Protein AF-0000000087774504 (afdb_homodimer)

pLDDT: mean 84.65, std 9.03, range [37.53, 96.38]

InterPro domains:
  IPR003439 ABC transporter-like, ATP-binding domain [PF00005] (317-450)
  IPR003439 ABC transporter-like, ATP-binding domain [PS50893] (299-510)
  IPR003593 AAA+ ATPase domain [SM00382] (325-502)
  IPR011527 ABC transporter type 1, transmembrane domain [PF06472] (2-225)
  IPR011527 ABC transporter type 1, transmembrane domain [PS50929] (20-263)
  IPR017871 ABC transporter-like, conserved site [PS00211] (422-436)
  IPR027417 P-loop containing nucleoside triphosphate hydrolase [G3DSA:3.40.50.300] (287-505)
  IPR027417 P-loop containing nucleoside triphosphate hydrolase [SSF52540] (294-488)
  IPR036640 ABC transporter type 1, transmembrane domain superfamily [G3DSA:1.20.1560.10] (3-277)
  IPR036640 ABC transporter type 1, transmembrane domain superfamily [SSF90123] (20-275)
  IPR050835 ATP-binding cassette sub-family D [PTHR11384] (3-498)

Secondary structure (DSSP, 8-state):
-HHHHHTT-HHHHHHHHHHHHHHHHHHHHHHHHHHHHHHHHHHHHHHHHHHHHHHHHHGGGHHHHHHH-TT--S-HHHIIIIIHHHHHHHHHHHHHHHHHHHHHHHHHHHHHHHH-HHHHHHHHHHHHHHHHHHIIIIIHHHHHHHHHHHHHHHHHHHHHHHHHHTHHHHHHHT-HHHHHHHHHHHHHHHHHHHHHHHHHHHHHHHHHHHHHHHTSSHHHHHHHHHHHTTSS-HHHHHHHHHHHHHHHHHHTHHHHTHHHHHHHHHHHHHHHHHHHHHHHHHT--SSS-EEEE-SSSSEEEEEEEEE-TTS--EEEEEEEEEE-TT-EEEEE--TTSSHHHHHHHHHTS---EEEEEEE-S-EEEE-SS----SSBHHHHHHTTSPP--HHHHHHHHHHTT-TTHHHHHTSTT-B--HHHHS-HHHHHHHHHHHHHHH--SEEEEESTTTTS-HHHHHHHHHHHHHH-SEEEEE-S-GGGGGG-SEEEEEEETTEEEEEEHHHHHHHHHHH-/-HHHHHTT-HHHHHHHHHHHHHHHHHHHHHHHHHHHHHHHHHHHHHHHHHHHHHHHHHGGGHHHHHHH-TT--S-HHHIIIIIHHHHHHHHHHHHHHHHHHHHHHHHHHHHHHHH-HHHHHHHHHHHHHHHHHHIIIIIHHHHHHHHHHHHHHHHHHHHHHHHHHTHHHHHHTT-HHHHHHHHHHHHHHHHHHHHHHHHHHHHHHHHHHHHHHHTSSHHHHHHHHHHHTTSS-HHHHHHHHHHHHHHHHHHTHHHHTHHHHHHHHHHHHHHHHHHHHHHHHHT--SSS-EEEE-SSSSEEEEEEEEE-TTS--EEEEEEEEEE-TT-EEEEE--TTSSHHHHHHHHHTS---EEEEEEE-S-EEEE-SS----SSBHHHHHHTTSPP--HHHHHHHHHHTT-TTHHHHHTSTT-B--HHHHS-HHHHHHHHHHHHHHH--SEEEEESTTTTS-HHHHHHHHHHHHHH-SEEEEE-S-GGGGGG-SEEEEEEETTEEEEEEHHHHHHHHHHH-

Foldseek 3Di:
DVVCVVVVPPVVVVVVVVVVVVVCVVVVVVVVVVVVVLVVQLVVQLVVQLVVLVCLCPPPVLVVVLVQDPVRQADVVCLSPPLSSLLSNLVSCVVVLLVVLVVLLVVLLVVLCVLPVPLSVVLVVLLVVLLVCLCVPQQVVLLVLLLVLVVLVSVLVVLVVVCVVCVVVCVVVVVVVVSVVVSVVSVVVSVVSVVVSVVSVVVLVVSLVCSLVVCLCVLVVVCVVVVVVPNDDPVSSVSSSVSSNSNNCSSCVCSVCSNSVSNSVSSVVSSVVSSCSSVVVSVPDPAWAAEDAAPQLWKWWAQWWDARPVNPATLAGGDTDIDGQLAEEEEEEDPPSCPVVVLCVQVPNGIHTYTYMYHHPFEAEAALFDDQDFFFQQCLLAPPDDGDDQVLLCVLCVLLPNNCPQVVQVHRRGTDPCSPVDDRQRSLSSSLSNCLVSLTSEYEAECSRVVPDPVSVVSSLVSCVVRHRYYYYYDHDLVCLVSGQKYWYDPHPNDIDIDGSVVVVVVVVVVD/DVVCVVVVPPVVVVVVVVVVVVVCVVVVVVVVVVVVVLVVQLVVQLVVQLVVLVCLCPPPVLVVVLVQDPVRQADSVCLSPPLSSLLSNLVSCVVVLLVVLVVLLVVLLVLLCVLPVPLSVVLVVLLVVLLVCLCVPQQVVLLVLLLVLVVLVSVLVVLVVVCVVCVVVCVVVVVVVVSVVVSVVSVVVSVVSVVVSVVSVVVLVVSLVCSLVVCLCVLVVVCVVVVVVPNDDPVSSVSNSVSSNSNNCSSCVCSVCSNSVSNSVSSVVSSVVSSCSSVVVSVPDPAWAAEDAAPQLWKWWAQWWDARPVNPATLAGGDTDIDGQLAEEEEEEDPPSCPVVVLCVQVPNGIHTYTYMYHHPFEAEAALFDDQDFFFQQCLLAPPDDGDDQVLSCVLCVLLPNNCPQVVQVHRRGTDPCSPVDDRQRSLSSSLSNCLVSLTSEYEAENSRVVPDPVSVVSSLVSCVVRHRYYYYYDHDLVCLVSGQKYWYDPHPNDIDIDGSVVVVVVVVVVD

Sequence (1024 aa):
MHSSLSEKQQAGFFAAVRDFVVIIIVAAPLFAVTDYVDSCLAVAWRRWLTQHMIRCYFAHHSYYALKLDPQALDNPDQRICEDVRNYVNASVMLTVSVMRKLLNCLAFTGVLWSLAPGLAVFLVFYAVGGTWITAAGFGRRLMRLTYSVLQREADLRFALVRVRENAESIAFFSGDLRESQMAGARLARTIATIFGKVRWEAYLSLWQNTYAYATILLPSLLLCRRYFAGEIRYGDISQAAFAFHTIEGALSYIVTHLSDISQLAAQTDRLEALLAALVHHAEGLPGGVHRKPSTDGGIALQDLTLTTPRGEQTVCRGLTLALAPGQSLLIVGPSGVGKTSLMRAMAGLWSSGSGTIAAPADMFFLPQRPYMPLGSLREQLTFPDSPPLDAELRDLLTTVCLPNLLSRVGGLDAEADWAHMLSLGEQQRVSFARLLHHKPEVAFLDEATSALDTTTERALYKHLQRHCRCYISIAHRKQLATFHTHVLEAAGDGTWVVHEAAAYLRGLGSGEMHSSLSEKQQAGFFAAVRDFVVIIIVAAPLFAVTDYVDSCLAVAWRRWLTQHMIRCYFAHHSYYALKLDPQALDNPDQRICEDVRNYVNASVMLTVSVMRKLLNCLAFTGVLWSLAPGLAVFLVFYAVGGTWITAAGFGRRLMRLTYSVLQREADLRFALVRVRENAESIAFFSGDLRESQMAGARLARTIATIFGKVRWEAYLSLWQNTYAYATILLPSLLLCRRYFAGEIRYGDISQAAFAFHTIEGALSYIVTHLSDISQLAAQTDRLEALLAALVHHAEGLPGGVHRKPSTDGGIALQDLTLTTPRGEQTVCRGLTLALAPGQSLLIVGPSGVGKTSLMRAMAGLWSSGSGTIAAPADMFFLPQRPYMPLGSLREQLTFPDSPPLDAELRDLLTTVCLPNLLSRVGGLDAEADWAHMLSLGEQQRVSFARLLHHKPEVAFLDEATSALDTTTERALYKHLQRHCRCYISIAHRKQLATFHTHVLEAAGDGTWVVHEAAAYLRGLGSGE

Structure (mmCIF, N/CA/C/O backbone):
data_AF-0000000087774504-model_v1
#
loop_
_entity.id
_entity.type
_entity.pdbx_description
1 polymer 'ABC transporter ATP-binding'
#
loop_
_atom_site.group_PDB
_atom_site.id
_atom_site.type_symbol
_atom_site.label_atom_id
_atom_site.label_alt_id
_atom_site.label_comp_id
_atom_site.label_asym_id
_atom_site.label_entity_id
_atom_site.label_seq_id
_atom_site.pdbx_PDB_ins_code
_atom_site.Cartn_x
_atom_site.Cartn_y
_atom_site.Cartn_z
_atom_site.occupancy
_atom_site.B_iso_or_equiv
_atom_site.auth_seq_id
_atom_site.auth_comp_id
_atom_site.auth_asym_id
_atom_site.auth_atom_id
_atom_site.pdbx_PDB_model_num
ATOM 1 N N . MET A 1 1 ? -9.5 46.719 30.094 1 60.5 1 MET A N 1
ATOM 2 C CA . MET A 1 1 ? -8.172 46.688 30.719 1 60.5 1 MET A CA 1
ATOM 3 C C . MET A 1 1 ? -7.27 47.781 30.109 1 60.5 1 MET A C 1
ATOM 5 O O . MET A 1 1 ? -6.699 48.594 30.844 1 60.5 1 MET A O 1
ATOM 9 N N . HIS A 1 2 ? -7.262 47.875 28.812 1 61.31 2 HIS A N 1
ATOM 10 C CA . HIS A 1 2 ? -6.363 48.844 28.188 1 61.31 2 HIS A CA 1
ATOM 11 C C . HIS A 1 2 ? -6.801 50.281 28.469 1 61.31 2 HIS A C 1
ATOM 13 O O . HIS A 1 2 ? -5.965 51.156 28.719 1 61.31 2 HIS A O 1
ATOM 19 N N . SER A 1 3 ? -8.141 50.5 28.484 1 57.94 3 SER A N 1
ATOM 20 C CA . SER A 1 3 ? -8.633 51.844 28.797 1 57.94 3 SER A CA 1
ATOM 21 C C . SER A 1 3 ? -8.273 52.219 30.234 1 57.94 3 SER A C 1
ATOM 23 O O . SER A 1 3 ? -7.84 53.344 30.484 1 57.94 3 SER A O 1
ATOM 25 N N . SER A 1 4 ? -8.461 51.25 31.109 1 59.53 4 SER A N 1
ATOM 26 C CA . SER A 1 4 ? -8.188 51.562 32.5 1 59.53 4 SER A CA 1
ATOM 27 C C . SER A 1 4 ? -6.699 51.812 32.719 1 59.53 4 SER A C 1
ATOM 29 O O . SER A 1 4 ? -6.328 52.656 33.562 1 59.53 4 SER A O 1
ATOM 31 N N . LEU A 1 5 ? -5.961 51.125 31.984 1 60.81 5 LEU A N 1
ATOM 32 C CA . LEU A 1 5 ? -4.52 51.312 32.094 1 60.81 5 LEU A CA 1
ATOM 33 C C . LEU A 1 5 ? -4.105 52.656 31.531 1 60.81 5 LEU A C 1
ATOM 35 O O . LEU A 1 5 ? -3.301 53.375 32.125 1 60.81 5 LEU A O 1
ATOM 39 N N . SER A 1 6 ? -4.754 53 30.453 1 60.84 6 SER A N 1
ATOM 40 C CA . SER A 1 6 ? -4.398 54.281 29.828 1 60.84 6 SER A CA 1
ATOM 41 C C . SER A 1 6 ? -4.852 55.469 30.672 1 60.84 6 SER A C 1
ATOM 43 O O . SER A 1 6 ? -4.18 56.5 30.703 1 60.84 6 SER A O 1
ATOM 45 N N . GLU A 1 7 ? -5.953 55.219 31.438 1 63.78 7 GLU A N 1
ATOM 46 C CA . GLU A 1 7 ? -6.504 56.312 32.219 1 63.78 7 GLU A CA 1
ATOM 47 C C . GLU A 1 7 ? -5.973 56.281 33.656 1 63.78 7 GLU A C 1
ATOM 49 O O . GLU A 1 7 ? -6.367 57.094 34.5 1 63.78 7 GLU A O 1
ATOM 54 N N . LYS A 1 8 ? -5.039 55.406 34.094 1 65.62 8 LYS A N 1
ATOM 55 C CA . LYS A 1 8 ? -4.355 55.312 35.375 1 65.62 8 LYS A CA 1
ATOM 56 C C . LYS A 1 8 ? -5.348 55.031 36.5 1 65.62 8 LYS A C 1
ATOM 58 O O . LYS A 1 8 ? -5.277 55.656 37.562 1 65.62 8 LYS A O 1
ATOM 63 N N . GLN A 1 9 ? -6.344 54.25 36.188 1 71.94 9 GLN A N 1
ATOM 64 C CA . GLN A 1 9 ? -7.266 53.844 37.219 1 71.94 9 GLN A CA 1
ATOM 65 C C . GLN A 1 9 ? -6.895 52.469 37.781 1 71.94 9 GLN A C 1
ATOM 67 O O . GLN A 1 9 ? -7.18 51.469 37.156 1 71.94 9 GLN A O 1
ATOM 72 N N . GLN A 1 10 ? -6.32 52.438 38.969 1 77 10 GLN A N 1
ATOM 73 C CA . GLN A 1 10 ? -5.758 51.219 39.562 1 77 10 GLN A CA 1
ATOM 74 C C . GLN A 1 10 ? -6.855 50.219 39.906 1 77 10 GLN A C 1
ATOM 76 O O . GLN A 1 10 ? -6.711 49.031 39.656 1 77 10 GLN A O 1
ATOM 81 N N . ALA A 1 11 ? -7.922 50.688 40.562 1 75.69 11 ALA A N 1
ATOM 82 C CA . ALA A 1 11 ? -9 49.781 40.969 1 75.69 11 ALA A CA 1
ATOM 83 C C . ALA A 1 11 ? -9.664 49.125 39.75 1 75.69 11 ALA A C 1
ATOM 85 O O . ALA A 1 11 ? -9.984 47.938 39.812 1 75.69 11 ALA A O 1
ATOM 86 N N . GLY A 1 12 ? -9.766 49.844 38.75 1 76.25 12 GLY A N 1
ATOM 87 C CA . GLY A 1 12 ? -10.344 49.281 37.562 1 76.25 12 GLY A CA 1
ATOM 88 C C . GLY A 1 12 ? -9.469 48.25 36.875 1 76.25 12 GLY A C 1
ATOM 89 O O . GLY A 1 12 ? -9.969 47.25 36.344 1 76.25 12 GLY A O 1
ATOM 90 N N . PHE A 1 13 ? -8.227 48.375 37.156 1 80.62 13 PHE A N 1
ATOM 91 C CA . PHE A 1 13 ? -7.273 47.438 36.562 1 80.62 13 PHE A CA 1
ATOM 92 C C . PHE A 1 13 ? -7.352 46.094 37.25 1 80.62 13 PHE A C 1
ATOM 94 O O . PHE A 1 13 ? -7.438 45.062 36.594 1 80.62 13 PHE A O 1
ATOM 101 N N . PHE A 1 14 ? -7.363 46 38.531 1 81.38 14 PHE A N 1
ATOM 102 C CA . PHE A 1 14 ? -7.363 44.719 39.281 1 81.38 14 PHE A CA 1
ATOM 103 C C . PHE A 1 14 ? -8.703 44.031 39.125 1 81.38 14 PHE A C 1
ATOM 105 O O . PHE A 1 14 ? -8.766 42.781 39.094 1 81.38 14 PHE A O 1
ATOM 112 N N . ALA A 1 15 ? -9.758 44.781 38.938 1 81.44 15 ALA A N 1
ATOM 113 C CA . ALA A 1 15 ? -11.055 44.188 38.656 1 81.44 15 ALA A CA 1
ATOM 114 C C . ALA A 1 15 ? -11.07 43.531 37.281 1 81.44 15 ALA A C 1
ATOM 116 O O . ALA A 1 15 ? -11.641 42.438 37.125 1 81.44 15 ALA A O 1
ATOM 117 N N . ALA A 1 16 ? -10.398 44.156 36.375 1 81.19 16 ALA A N 1
ATOM 118 C CA . ALA A 1 16 ? -10.305 43.594 35.031 1 81.19 16 ALA A CA 1
ATOM 119 C C . ALA A 1 16 ? -9.453 42.344 35.031 1 81.19 16 ALA A C 1
ATOM 121 O O . ALA A 1 16 ? -9.75 41.375 34.281 1 81.19 16 ALA A O 1
ATOM 122 N N . VAL A 1 17 ? -8.477 42.312 35.812 1 83.25 17 VAL A N 1
ATOM 123 C CA . VAL A 1 17 ? -7.594 41.156 35.875 1 83.25 17 VAL A CA 1
ATOM 124 C C . VAL A 1 17 ? -8.352 39.969 36.469 1 83.25 17 VAL A C 1
ATOM 126 O O . VAL A 1 17 ? -8.219 38.844 35.969 1 83.25 17 VAL A O 1
ATOM 129 N N . ARG A 1 18 ? -9.109 40.25 37.5 1 84 18 ARG A N 1
ATOM 130 C CA . ARG A 1 18 ? -9.898 39.188 38.094 1 84 18 ARG A CA 1
ATOM 131 C C . ARG A 1 18 ? -10.906 38.625 37.125 1 84 18 ARG A C 1
ATOM 133 O O . ARG A 1 18 ? -11.062 37.406 37.031 1 84 18 ARG A O 1
ATOM 140 N N . ASP A 1 19 ? -11.523 39.438 36.344 1 86.25 19 ASP A N 1
ATOM 141 C CA . ASP A 1 19 ? -12.477 39 35.344 1 86.25 19 ASP A CA 1
ATOM 142 C C . ASP A 1 19 ? -11.789 38.156 34.281 1 86.25 19 ASP A C 1
ATOM 144 O O . ASP A 1 19 ? -12.336 37.156 33.812 1 86.25 19 ASP A O 1
ATOM 148 N N . PHE A 1 20 ? -10.648 38.531 33.969 1 84.94 20 PHE A N 1
ATOM 149 C CA . PHE A 1 20 ? -9.914 37.812 32.938 1 84.94 20 PHE A CA 1
ATOM 150 C C . PHE A 1 20 ? -9.469 36.438 33.406 1 84.94 20 PHE A C 1
ATOM 152 O O . PHE A 1 20 ? -9.469 35.5 32.625 1 84.94 20 PHE A O 1
ATOM 159 N N . VAL A 1 21 ? -9.094 36.344 34.625 1 85.31 21 VAL A N 1
ATOM 160 C CA . VAL A 1 21 ? -8.672 35.062 35.188 1 85.31 21 VAL A CA 1
ATOM 161 C C . VAL A 1 21 ? -9.844 34.094 35.188 1 85.31 21 VAL A C 1
ATOM 163 O O . VAL A 1 21 ? -9.68 32.938 34.844 1 85.31 21 VAL A O 1
ATOM 166 N N . VAL A 1 22 ? -10.992 34.594 35.531 1 88.06 22 VAL A N 1
ATOM 167 C CA . VAL A 1 22 ? -12.188 33.75 35.531 1 88.06 22 VAL A CA 1
ATOM 168 C C . VAL A 1 22 ? -12.508 33.312 34.094 1 88.06 22 VAL A C 1
ATOM 170 O O . VAL A 1 22 ? -12.859 32.125 33.875 1 88.06 22 VAL A O 1
ATOM 173 N N . ILE A 1 23 ? -12.328 34.125 33.125 1 86.56 23 ILE A N 1
ATOM 174 C CA . ILE A 1 23 ? -12.594 33.781 31.734 1 86.56 23 ILE A CA 1
ATOM 175 C C . ILE A 1 23 ? -11.625 32.688 31.266 1 86.56 23 ILE A C 1
ATOM 177 O O . ILE A 1 23 ? -12.023 31.75 30.578 1 86.56 23 ILE A O 1
ATOM 181 N N . ILE A 1 24 ? -10.453 32.781 31.672 1 85.5 24 ILE A N 1
ATOM 182 C CA . ILE A 1 24 ? -9.43 31.828 31.234 1 85.5 24 ILE A CA 1
ATOM 183 C C . ILE A 1 24 ? -9.695 30.453 31.859 1 85.5 24 ILE A C 1
ATOM 185 O O . ILE A 1 24 ? -9.531 29.422 31.203 1 85.5 24 ILE A O 1
ATOM 189 N N . ILE A 1 25 ? -10.094 30.422 33.125 1 88.06 25 ILE A N 1
ATOM 190 C CA . ILE A 1 25 ? -10.359 29.172 33.844 1 88.06 25 ILE A CA 1
ATOM 191 C C . ILE A 1 25 ? -11.5 28.438 33.156 1 88.06 25 ILE A C 1
ATOM 193 O O . ILE A 1 25 ? -11.484 27.203 33.094 1 88.06 25 ILE A O 1
ATOM 197 N N . VAL A 1 26 ? -12.391 29.172 32.562 1 89.25 26 VAL A N 1
ATOM 198 C CA . VAL A 1 26 ? -13.539 28.547 31.906 1 89.25 26 VAL A CA 1
ATOM 199 C C . VAL A 1 26 ? -13.203 28.25 30.453 1 89.25 26 VAL A C 1
ATOM 201 O O . VAL A 1 26 ? -13.578 27.203 29.922 1 89.25 26 VAL A O 1
ATOM 204 N N . ALA A 1 27 ? -12.477 29.094 29.812 1 86.62 27 ALA A N 1
ATOM 205 C CA . ALA A 1 27 ? -12.211 29 28.375 1 86.62 27 ALA A CA 1
ATOM 206 C C . ALA A 1 27 ? -11.234 27.875 28.078 1 86.62 27 ALA A C 1
ATOM 208 O O . ALA A 1 27 ? -11.383 27.172 27.062 1 86.62 27 ALA A O 1
ATOM 209 N N . ALA A 1 28 ? -10.227 27.688 28.938 1 86.31 28 ALA A N 1
ATOM 210 C CA . ALA A 1 28 ? -9.188 26.703 28.672 1 86.31 28 ALA A CA 1
ATOM 211 C C . ALA A 1 28 ? -9.766 25.297 28.562 1 86.31 28 ALA A C 1
ATOM 213 O O . ALA A 1 28 ? -9.555 24.594 27.578 1 86.31 28 ALA A O 1
ATOM 214 N N . PRO A 1 29 ? -10.602 24.859 29.531 1 89 29 PRO A N 1
ATOM 215 C CA . PRO A 1 29 ? -11.211 23.547 29.406 1 89 29 PRO A CA 1
ATOM 216 C C . PRO A 1 29 ? -12.219 23.469 28.266 1 89 29 PRO A C 1
ATOM 218 O O . PRO A 1 29 ? -12.367 22.422 27.625 1 89 29 PRO A O 1
ATOM 221 N N . LEU A 1 30 ? -12.875 24.562 27.984 1 89.44 30 LEU A N 1
ATOM 222 C CA . LEU A 1 30 ? -13.859 24.578 26.906 1 89.44 30 LEU A CA 1
ATOM 223 C C . LEU A 1 30 ? -13.188 24.359 25.547 1 89.44 30 LEU A C 1
ATOM 225 O O . LEU A 1 30 ? -13.719 23.641 24.688 1 89.44 30 LEU A O 1
ATOM 229 N N . PHE A 1 31 ? -12.031 24.969 25.375 1 87.31 31 PHE A N 1
ATOM 230 C CA . PHE A 1 31 ? -11.297 24.797 24.125 1 87.31 31 PHE A CA 1
ATOM 231 C C . PHE A 1 31 ? -10.789 23.359 23.984 1 87.31 31 PHE A C 1
ATOM 233 O O . PHE A 1 31 ? -10.797 22.797 22.891 1 87.31 31 PHE A O 1
ATOM 240 N N . ALA A 1 32 ? -10.406 22.812 25.078 1 89.19 32 ALA A N 1
ATOM 241 C CA . ALA A 1 32 ? -9.938 21.438 25.062 1 89.19 32 ALA A CA 1
ATOM 242 C C . ALA A 1 32 ? -11.078 20.484 24.734 1 89.19 32 ALA A C 1
ATOM 244 O O . ALA A 1 32 ? -10.883 19.5 24 1 89.19 32 ALA A O 1
ATOM 245 N N . VAL A 1 33 ? -12.234 20.797 25.281 1 91.88 33 VAL A N 1
ATOM 246 C CA . VAL A 1 33 ? -13.391 19.953 25.016 1 91.88 33 VAL A CA 1
ATOM 247 C C . VAL A 1 33 ? -13.797 20.078 23.547 1 91.88 33 VAL A C 1
ATOM 249 O O . VAL A 1 33 ? -14.156 19.078 22.922 1 91.88 33 VAL A O 1
ATOM 252 N N . THR A 1 34 ? -13.727 21.25 23 1 89.44 34 THR A N 1
ATOM 253 C CA . THR A 1 34 ? -14.07 21.422 21.594 1 89.44 34 THR A CA 1
ATOM 254 C C . THR A 1 34 ? -13.117 20.656 20.688 1 89.44 34 THR A C 1
ATOM 256 O O . THR A 1 34 ? -13.531 20.047 19.703 1 89.44 34 THR A O 1
ATOM 259 N N . ASP A 1 35 ? -11.867 20.672 21 1 89.06 35 ASP A N 1
ATOM 260 C CA . ASP A 1 35 ? -10.875 19.922 20.234 1 89.06 35 ASP A CA 1
ATOM 261 C C . ASP A 1 35 ? -11.148 18.422 20.312 1 89.06 35 ASP A C 1
ATOM 263 O O . ASP A 1 35 ? -11 17.719 19.312 1 89.06 35 ASP A O 1
ATOM 267 N N . TYR A 1 36 ? -11.484 18.031 21.516 1 91.69 36 TYR A N 1
ATOM 268 C CA . TYR A 1 36 ? -11.805 16.625 21.719 1 91.69 36 TYR A CA 1
ATOM 269 C C . TYR A 1 36 ? -13.023 16.219 20.906 1 91.69 36 TYR A C 1
ATOM 271 O O . TYR A 1 36 ? -13.008 15.164 20.25 1 91.69 36 TYR A O 1
ATOM 279 N N . VAL A 1 37 ? -14.047 17.062 20.922 1 92.81 37 VAL A N 1
ATOM 280 C CA . VAL A 1 37 ? -15.273 16.75 20.203 1 92.81 37 VAL A CA 1
ATOM 281 C C . VAL A 1 37 ? -14.992 16.734 18.703 1 92.81 37 VAL A C 1
ATOM 283 O O . VAL A 1 37 ? -15.5 15.875 17.969 1 92.81 37 VAL A O 1
ATOM 286 N N . ASP A 1 38 ? -14.172 17.656 18.234 1 93.19 38 ASP A N 1
ATOM 287 C CA . ASP A 1 38 ? -13.812 17.688 16.812 1 93.19 38 ASP A CA 1
ATOM 288 C C . ASP A 1 38 ? -13.102 16.406 16.391 1 93.19 38 ASP A C 1
ATOM 290 O O . ASP A 1 38 ? -13.406 15.844 15.344 1 93.19 38 ASP A O 1
ATOM 294 N N . SER A 1 39 ? -12.172 16.016 17.266 1 92.94 39 SER A N 1
ATOM 295 C CA . SER A 1 39 ? -11.406 14.805 16.953 1 92.94 39 SER A CA 1
ATOM 296 C C . SER A 1 39 ? -12.289 13.562 17 1 92.94 39 SER A C 1
ATOM 298 O O . SER A 1 39 ? -12.141 12.664 16.172 1 92.94 39 SER A O 1
ATOM 300 N N . CYS A 1 40 ? -13.227 13.578 17.969 1 94 40 CYS A N 1
ATOM 301 C CA . CYS A 1 40 ? -14.141 12.445 18.062 1 94 40 CYS A CA 1
ATOM 302 C C . CYS A 1 40 ? -15.055 12.375 16.844 1 94 40 CYS A C 1
ATOM 304 O O . CYS A 1 40 ? -15.383 11.289 16.375 1 94 40 CYS A O 1
ATOM 306 N N . LEU A 1 41 ? -15.461 13.547 16.406 1 93.75 41 LEU A N 1
ATOM 307 C CA . LEU A 1 41 ? -16.297 13.602 15.211 1 93.75 41 LEU A CA 1
ATOM 308 C C . LEU A 1 41 ? -15.562 13.039 14 1 93.75 41 LEU A C 1
ATOM 310 O O . LEU A 1 41 ? -16.141 12.297 13.203 1 93.75 41 LEU A O 1
ATOM 314 N N . ALA A 1 42 ? -14.336 13.383 13.867 1 94.69 42 ALA A N 1
ATOM 315 C CA . ALA A 1 42 ? -13.531 12.906 12.75 1 94.69 42 ALA A CA 1
ATOM 316 C C . ALA A 1 42 ? -13.359 11.391 12.805 1 94.69 42 ALA A C 1
ATOM 318 O O . ALA A 1 42 ? -13.469 10.703 11.789 1 94.69 42 ALA A O 1
ATOM 319 N N . VAL A 1 43 ? -13.133 10.891 14.023 1 94.94 43 VAL A N 1
ATOM 320 C CA . VAL A 1 43 ? -12.898 9.461 14.188 1 94.94 43 VAL A CA 1
ATOM 321 C C . VAL A 1 43 ? -14.195 8.695 13.938 1 94.94 43 VAL A C 1
ATOM 323 O O . VAL A 1 43 ? -14.188 7.637 13.297 1 94.94 43 VAL A O 1
ATOM 326 N N . ALA A 1 44 ? -15.289 9.234 14.461 1 94.62 44 ALA A N 1
ATOM 327 C CA . ALA A 1 44 ? -16.578 8.578 14.273 1 94.62 44 ALA A CA 1
ATOM 328 C C . ALA A 1 44 ? -16.969 8.547 12.797 1 94.62 44 ALA A C 1
ATOM 330 O O . ALA A 1 44 ? -17.5 7.543 12.305 1 94.62 44 ALA A O 1
ATOM 331 N N . TRP A 1 45 ? -16.719 9.617 12.133 1 95.12 45 TRP A N 1
ATOM 332 C CA . TRP A 1 45 ? -17.016 9.672 10.703 1 95.12 45 TRP A CA 1
ATOM 333 C C . TRP A 1 45 ? -16.109 8.727 9.922 1 95.12 45 TRP A C 1
ATOM 335 O O . TRP A 1 45 ? -16.547 8.07 8.984 1 95.12 45 TRP A O 1
ATOM 345 N N . ARG A 1 46 ? -14.883 8.711 10.273 1 95.06 46 ARG A N 1
ATOM 346 C CA . ARG A 1 46 ? -13.953 7.793 9.633 1 95.06 46 ARG A CA 1
ATOM 347 C C . ARG A 1 46 ? -14.406 6.344 9.812 1 95.06 46 ARG A C 1
ATOM 349 O O . ARG A 1 46 ? -14.344 5.551 8.867 1 95.06 46 ARG A O 1
ATOM 356 N N . ARG A 1 47 ? -14.797 6.031 11.023 1 94.94 47 ARG A N 1
ATOM 357 C CA . ARG A 1 47 ? -15.289 4.688 11.305 1 94.94 47 ARG A CA 1
ATOM 358 C C . ARG A 1 47 ? -16.484 4.344 10.414 1 94.94 47 ARG A C 1
ATOM 360 O O . ARG A 1 47 ? -16.516 3.277 9.797 1 94.94 47 ARG A O 1
ATOM 367 N N . TRP A 1 48 ? -17.375 5.23 10.336 1 95.12 48 TRP A N 1
ATOM 368 C CA . TRP A 1 48 ? -18.594 5.004 9.555 1 95.12 48 TRP A CA 1
ATOM 369 C C . TRP A 1 48 ? -18.266 4.863 8.078 1 95.12 48 TRP A C 1
ATOM 371 O O . TRP A 1 48 ? -18.734 3.928 7.418 1 95.12 48 TRP A O 1
ATOM 381 N N . LEU A 1 49 ? -17.5 5.773 7.539 1 94.38 49 LEU A N 1
ATOM 382 C CA . LEU A 1 49 ? -17.234 5.789 6.105 1 94.38 49 LEU A CA 1
ATOM 383 C C . LEU A 1 49 ? -16.375 4.59 5.707 1 94.38 49 LEU A C 1
ATOM 385 O O . LEU A 1 49 ? -16.594 3.984 4.656 1 94.38 49 LEU A O 1
ATOM 389 N N . THR A 1 50 ? -15.367 4.277 6.504 1 95.06 50 THR A N 1
ATOM 390 C CA . THR A 1 50 ? -14.523 3.125 6.211 1 95.06 50 THR A CA 1
ATOM 391 C C . THR A 1 50 ? -15.336 1.832 6.266 1 95.06 50 THR A C 1
ATOM 393 O O . THR A 1 50 ? -15.164 0.953 5.418 1 95.06 50 THR A O 1
ATOM 396 N N . GLN A 1 51 ? -16.172 1.729 7.273 1 94.31 51 GLN A N 1
ATOM 397 C CA . GLN A 1 51 ? -17.031 0.553 7.383 1 94.31 51 GLN A CA 1
ATOM 398 C C . GLN A 1 51 ? -17.969 0.443 6.188 1 94.31 51 GLN A C 1
ATOM 400 O O . GLN A 1 51 ? -18.203 -0.653 5.672 1 94.31 51 GLN A O 1
ATOM 405 N N . HIS A 1 52 ? -18.469 1.566 5.844 1 92.62 52 HIS A N 1
ATOM 406 C CA . HIS A 1 52 ? -19.359 1.595 4.68 1 92.62 52 HIS A CA 1
ATOM 407 C C . HIS A 1 52 ? -18.609 1.166 3.418 1 92.62 52 HIS A C 1
ATOM 409 O O . HIS A 1 52 ? -19.141 0.391 2.615 1 92.62 52 HIS A O 1
ATOM 415 N N . MET A 1 53 ? -17.453 1.614 3.242 1 92.56 53 MET A N 1
ATOM 416 C CA . MET A 1 53 ? -16.656 1.272 2.07 1 92.56 53 MET A CA 1
ATOM 417 C C . MET A 1 53 ? -16.281 -0.206 2.08 1 92.56 53 MET A C 1
ATOM 419 O O . MET A 1 53 ? -16.281 -0.856 1.033 1 92.56 53 MET A O 1
ATOM 423 N N . ILE A 1 54 ? -15.938 -0.703 3.234 1 92.69 54 ILE A N 1
ATOM 424 C CA . ILE A 1 54 ? -15.609 -2.117 3.365 1 92.69 54 ILE A CA 1
ATOM 425 C C . ILE A 1 54 ? -16.828 -2.969 3 1 92.69 54 ILE A C 1
ATOM 427 O O . ILE A 1 54 ? -16.703 -3.961 2.277 1 92.69 54 ILE A O 1
ATOM 431 N N . ARG A 1 55 ? -17.953 -2.586 3.459 1 90.12 55 ARG A N 1
ATOM 432 C CA . ARG A 1 55 ? -19.188 -3.314 3.15 1 90.12 55 ARG A CA 1
ATOM 433 C C . ARG A 1 55 ? -19.453 -3.32 1.648 1 90.12 55 ARG A C 1
ATOM 435 O O . ARG A 1 55 ? -19.797 -4.359 1.077 1 90.12 55 ARG A O 1
ATOM 442 N N . CYS A 1 56 ? -19.281 -2.17 1.054 1 89.12 56 CYS A N 1
ATOM 443 C CA . CYS A 1 56 ? -19.484 -2.07 -0.386 1 89.12 56 CYS A CA 1
ATOM 444 C C . CYS A 1 56 ? -18.438 -2.863 -1.148 1 89.12 56 CYS A C 1
ATOM 446 O O . CYS A 1 56 ? -18.719 -3.447 -2.193 1 89.12 56 CYS A O 1
ATOM 448 N N . TYR A 1 57 ? -17.25 -2.871 -0.61 1 90.38 57 TYR A N 1
ATOM 449 C CA . TYR A 1 57 ? -16.125 -3.549 -1.234 1 90.38 57 TYR A CA 1
ATOM 450 C C . TYR A 1 57 ? -16.344 -5.055 -1.29 1 90.38 57 TYR A C 1
ATOM 452 O O . TYR A 1 57 ? -15.977 -5.707 -2.268 1 90.38 57 TYR A O 1
ATOM 460 N N . PHE A 1 58 ? -17.031 -5.574 -0.241 1 88.81 58 PHE A N 1
ATOM 461 C CA . PHE A 1 58 ? -17.203 -7.02 -0.153 1 88.81 58 PHE A CA 1
ATOM 462 C C . PHE A 1 58 ? -18.594 -7.43 -0.645 1 88.81 58 PHE A C 1
ATOM 464 O O . PHE A 1 58 ? -18.859 -8.609 -0.875 1 88.81 58 PHE A O 1
ATOM 471 N N . ALA A 1 59 ? -19.359 -6.445 -0.852 1 85.69 59 ALA A N 1
ATOM 472 C CA . ALA A 1 59 ? -20.703 -6.746 -1.325 1 85.69 59 ALA A CA 1
ATOM 473 C C . ALA A 1 59 ? -20.688 -7.199 -2.781 1 85.69 59 ALA A C 1
ATOM 475 O O . ALA A 1 59 ? -19.953 -6.641 -3.604 1 85.69 59 ALA A O 1
ATOM 476 N N . HIS A 1 60 ? -21.312 -8.227 -3.121 1 80 60 HIS A N 1
ATOM 477 C CA . HIS A 1 60 ? -21.516 -8.758 -4.465 1 80 60 HIS A CA 1
ATOM 478 C C . HIS A 1 60 ? -20.188 -8.992 -5.176 1 80 60 HIS A C 1
ATOM 480 O O . HIS A 1 60 ? -20.047 -8.68 -6.359 1 80 60 HIS A O 1
ATOM 486 N N . HIS A 1 61 ? -19.234 -9.32 -4.48 1 79 61 HIS A N 1
ATOM 487 C CA . HIS A 1 61 ? -17.922 -9.633 -5.023 1 79 61 HIS A CA 1
ATOM 488 C C . HIS A 1 61 ? -17.344 -8.453 -5.785 1 79 61 HIS A C 1
ATOM 490 O O . HIS A 1 61 ? -16.672 -8.633 -6.809 1 79 61 HIS A O 1
ATOM 496 N N . SER A 1 62 ? -17.625 -7.262 -5.359 1 83.38 62 SER A N 1
ATOM 497 C CA . SER A 1 62 ? -17.172 -6.07 -6.066 1 83.38 62 SER A CA 1
ATOM 498 C C . SER A 1 62 ? -15.648 -5.988 -6.102 1 83.38 62 SER A C 1
ATOM 500 O O . SER A 1 62 ? -15.07 -5.457 -7.055 1 83.38 62 SER A O 1
ATOM 502 N N . TYR A 1 63 ? -15.016 -6.512 -5.051 1 84.94 63 TYR A N 1
ATOM 503 C CA . TYR A 1 63 ? -13.562 -6.508 -5.031 1 84.94 63 TYR A CA 1
ATOM 504 C C . TYR A 1 63 ? -13 -7.285 -6.215 1 84.94 63 TYR A C 1
ATOM 506 O O . TYR A 1 63 ? -11.938 -6.945 -6.738 1 84.94 63 TYR A O 1
ATOM 514 N N . TYR A 1 64 ? -13.734 -8.305 -6.613 1 79.94 64 TYR A N 1
ATOM 515 C CA . TYR A 1 64 ? -13.305 -9.109 -7.75 1 79.94 64 TYR A CA 1
ATOM 516 C C . TYR A 1 64 ? -13.586 -8.391 -9.062 1 79.94 64 TYR A C 1
ATOM 518 O O . TYR A 1 64 ? -12.758 -8.414 -9.977 1 79.94 64 TYR A O 1
ATOM 526 N N . ALA A 1 65 ? -14.664 -7.824 -9.117 1 77.81 65 ALA A N 1
ATOM 527 C CA . ALA A 1 65 ? -15.039 -7.086 -10.32 1 77.81 65 ALA A CA 1
ATOM 528 C C . ALA A 1 65 ? -14.07 -5.934 -10.578 1 77.81 65 ALA A C 1
ATOM 530 O O . ALA A 1 65 ? -13.758 -5.621 -11.727 1 77.81 65 ALA A O 1
ATOM 531 N N . LEU A 1 66 ? -13.672 -5.332 -9.516 1 78.38 66 LEU A N 1
ATOM 532 C CA . LEU A 1 66 ? -12.734 -4.223 -9.625 1 78.38 66 LEU A CA 1
ATOM 533 C C . LEU A 1 66 ? -11.391 -4.695 -10.172 1 78.38 66 LEU A C 1
ATOM 535 O O . LEU A 1 66 ? -10.711 -3.959 -10.891 1 78.38 66 LEU A O 1
ATOM 539 N N . LYS A 1 67 ? -11.008 -5.84 -9.789 1 73.88 67 LYS A N 1
ATOM 540 C CA . LYS A 1 67 ? -9.734 -6.395 -10.242 1 73.88 67 LYS A CA 1
ATOM 541 C C . LYS A 1 67 ? -9.766 -6.699 -11.734 1 73.88 67 LYS A C 1
ATOM 543 O O . LYS A 1 67 ? -8.75 -6.578 -12.422 1 73.88 67 LYS A O 1
ATOM 548 N N . LEU A 1 68 ? -10.922 -7.117 -12.227 1 68.56 68 LEU A N 1
ATOM 549 C CA . LEU A 1 68 ? -11.078 -7.512 -13.617 1 68.56 68 LEU A CA 1
ATOM 550 C C . LEU A 1 68 ? -11.18 -6.285 -14.523 1 68.56 68 LEU A C 1
ATOM 552 O O . LEU A 1 68 ? -10.914 -6.371 -15.727 1 68.56 68 LEU A O 1
ATOM 556 N N . ASP A 1 69 ? -11.539 -5.234 -13.812 1 61.81 69 ASP A N 1
ATOM 557 C CA . ASP A 1 69 ? -11.711 -4.016 -14.602 1 61.81 69 ASP A CA 1
ATOM 558 C C . ASP A 1 69 ? -10.359 -3.385 -14.938 1 61.81 69 ASP A C 1
ATOM 560 O O . ASP A 1 69 ? -9.578 -3.059 -14.031 1 61.81 69 ASP A O 1
ATOM 564 N N . PRO A 1 70 ? -9.906 -3.432 -16.219 1 54.69 70 PRO A N 1
ATOM 565 C CA . PRO A 1 70 ? -8.641 -2.838 -16.672 1 54.69 70 PRO A CA 1
ATOM 566 C C . PRO A 1 70 ? -8.484 -1.383 -16.219 1 54.69 70 PRO A C 1
ATOM 568 O O . PRO A 1 70 ? -7.363 -0.915 -16.016 1 54.69 70 PRO A O 1
ATOM 571 N N . GLN A 1 71 ? -9.625 -0.719 -16.469 1 53.06 71 GLN A N 1
ATOM 572 C CA . GLN A 1 71 ? -9.586 0.702 -16.141 1 53.06 71 GLN A CA 1
ATOM 573 C C . GLN A 1 71 ? -9.531 0.918 -14.633 1 53.06 71 GLN A C 1
ATOM 575 O O . GLN A 1 71 ? -9.742 2.033 -14.156 1 53.06 71 GLN A O 1
ATOM 580 N N . ALA A 1 72 ? -9.219 -0.261 -13.984 1 55.16 72 ALA A N 1
ATOM 581 C CA . ALA A 1 72 ? -9.477 -0.46 -12.562 1 55.16 72 ALA A CA 1
ATOM 582 C C . ALA A 1 72 ? -8.68 0.532 -11.719 1 55.16 72 ALA A C 1
ATOM 584 O O . ALA A 1 72 ? -7.59 0.95 -12.102 1 55.16 72 ALA A O 1
ATOM 585 N N . LEU A 1 73 ? -9.594 1.131 -11.031 1 62.91 73 LEU A N 1
ATOM 586 C CA . LEU A 1 73 ? -9.188 2.051 -9.977 1 62.91 73 LEU A CA 1
ATOM 587 C C . LEU A 1 73 ? -8 1.488 -9.195 1 62.91 73 LEU A C 1
ATOM 589 O O . LEU A 1 73 ? -7.969 0.296 -8.875 1 62.91 73 LEU A O 1
ATOM 593 N N . ASP A 1 74 ? -6.949 2.227 -9.281 1 63.84 74 ASP A N 1
ATOM 594 C CA . ASP A 1 74 ? -5.672 1.877 -8.672 1 63.84 74 ASP A CA 1
ATOM 595 C C . ASP A 1 74 ? -5.781 1.862 -7.145 1 63.84 74 ASP A C 1
ATOM 597 O O . ASP A 1 74 ? -6.488 2.684 -6.562 1 63.84 74 ASP A O 1
ATOM 601 N N . ASN A 1 75 ? -5.391 0.875 -6.496 1 70.75 75 ASN A N 1
ATOM 602 C CA . ASN A 1 75 ? -5.066 0.745 -5.078 1 70.75 75 ASN A CA 1
ATOM 603 C C . ASN A 1 75 ? -6.285 0.995 -4.199 1 70.75 75 ASN A C 1
ATOM 605 O O . ASN A 1 75 ? -6.266 1.874 -3.336 1 70.75 75 ASN A O 1
ATOM 609 N N . PRO A 1 76 ? -7.398 0.258 -4.348 1 83.69 76 PRO A N 1
ATOM 610 C CA . PRO A 1 76 ? -8.594 0.441 -3.518 1 83.69 76 PRO A CA 1
ATOM 611 C C . PRO A 1 76 ? -8.289 0.358 -2.023 1 83.69 76 PRO A C 1
ATOM 613 O O . PRO A 1 76 ? -8.945 1.026 -1.218 1 83.69 76 PRO A O 1
ATOM 616 N N . ASP A 1 77 ? -7.277 -0.418 -1.618 1 83.31 77 ASP A N 1
ATOM 617 C CA . ASP A 1 77 ? -6.906 -0.559 -0.214 1 83.31 77 ASP A CA 1
ATOM 618 C C . ASP A 1 77 ? -6.422 0.771 0.362 1 83.31 77 ASP A C 1
ATOM 620 O O . ASP A 1 77 ? -6.777 1.131 1.486 1 83.31 77 ASP A O 1
ATOM 624 N N . GLN A 1 78 ? -5.695 1.472 -0.436 1 79.44 78 GLN A N 1
ATOM 625 C CA . GLN A 1 78 ? -5.207 2.777 -0.005 1 79.44 78 GLN A CA 1
ATOM 626 C C . GLN A 1 78 ? -6.344 3.787 0.093 1 79.44 78 GLN A C 1
ATOM 628 O O . GLN A 1 78 ? -6.383 4.602 1.019 1 79.44 78 GLN A O 1
ATOM 633 N N . ARG A 1 79 ? -7.203 3.748 -0.835 1 85.44 79 ARG A N 1
ATOM 634 C CA . ARG A 1 79 ? -8.312 4.699 -0.839 1 85.44 79 ARG A CA 1
ATOM 635 C C . ARG A 1 79 ? -9.234 4.465 0.351 1 85.44 79 ARG A C 1
ATOM 637 O O . ARG A 1 79 ? -9.648 5.418 1.02 1 85.44 79 ARG A O 1
ATOM 644 N N . ILE A 1 80 ? -9.414 3.193 0.692 1 90 80 ILE A N 1
ATOM 645 C CA . ILE A 1 80 ? -10.32 2.836 1.778 1 90 80 ILE A CA 1
ATOM 646 C C . ILE A 1 80 ? -9.695 3.213 3.119 1 90 80 ILE A C 1
ATOM 648 O O . ILE A 1 80 ? -10.391 3.621 4.047 1 90 80 ILE A O 1
ATOM 652 N N . CYS A 1 81 ? -8.344 3.178 3.17 1 88.44 81 CYS A N 1
ATOM 653 C CA . CYS A 1 81 ? -7.688 3.412 4.449 1 88.44 81 CYS A CA 1
ATOM 654 C C . CYS A 1 81 ? -7.16 4.84 4.539 1 88.44 81 CYS A C 1
ATOM 656 O O . CYS A 1 81 ? -7.652 5.637 5.34 1 88.44 81 CYS A O 1
ATOM 658 N N . GLU A 1 82 ? -6.328 5.227 3.623 1 84 82 GLU A N 1
ATOM 659 C CA . GLU A 1 82 ? -5.594 6.484 3.736 1 84 82 GLU A CA 1
ATOM 660 C C . GLU A 1 82 ? -6.414 7.648 3.191 1 84 82 GLU A C 1
ATOM 662 O O . GLU A 1 82 ? -6.469 8.719 3.807 1 84 82 GLU A O 1
ATOM 667 N N . ASP A 1 83 ? -7.031 7.469 2.066 1 86.12 83 ASP A N 1
ATOM 668 C CA . ASP A 1 83 ? -7.777 8.57 1.469 1 86.12 83 ASP A CA 1
ATOM 669 C C . ASP A 1 83 ? -9 8.93 2.312 1 86.12 83 ASP A C 1
ATOM 671 O O . ASP A 1 83 ? -9.344 10.109 2.445 1 86.12 83 ASP A O 1
ATOM 675 N N . VAL A 1 84 ? -9.641 7.875 2.818 1 92.69 84 VAL A N 1
ATOM 676 C CA . VAL A 1 84 ? -10.789 8.125 3.678 1 92.69 84 VAL A CA 1
ATOM 677 C C . VAL A 1 84 ? -10.352 8.906 4.91 1 92.69 84 VAL A C 1
ATOM 679 O O . VAL A 1 84 ? -11.016 9.867 5.309 1 92.69 84 VAL A O 1
ATOM 682 N N . ARG A 1 85 ? -9.242 8.516 5.453 1 91.31 85 ARG A N 1
ATOM 683 C CA . ARG A 1 85 ? -8.719 9.203 6.629 1 91.31 85 ARG A CA 1
ATOM 684 C C . ARG A 1 85 ? -8.438 10.672 6.32 1 91.31 85 ARG A C 1
ATOM 686 O O . ARG A 1 85 ? -8.867 11.562 7.055 1 91.31 85 ARG A O 1
ATOM 693 N N . ASN A 1 86 ? -7.777 10.859 5.254 1 88.19 86 ASN A N 1
ATOM 694 C CA . ASN A 1 86 ? -7.41 12.219 4.871 1 88.19 86 ASN A CA 1
ATOM 695 C C . ASN A 1 86 ? -8.641 13.047 4.52 1 88.19 86 ASN A C 1
ATOM 697 O O . ASN A 1 86 ? -8.719 14.227 4.863 1 88.19 86 ASN A O 1
ATOM 701 N N . TYR A 1 87 ? -9.586 12.398 3.865 1 92.06 87 TYR A N 1
ATOM 702 C CA . TYR A 1 87 ? -10.82 13.07 3.475 1 92.06 87 TYR A CA 1
ATOM 703 C C . TYR A 1 87 ? -11.617 13.508 4.699 1 92.06 87 TYR A C 1
ATOM 705 O O . TYR A 1 87 ? -12.047 14.656 4.789 1 92.06 87 TYR A O 1
ATOM 713 N N . VAL A 1 88 ? -11.766 12.664 5.617 1 93.25 88 VAL A N 1
ATOM 714 C CA . VAL A 1 88 ? -12.578 12.938 6.793 1 93.25 88 VAL A CA 1
ATOM 715 C C . VAL A 1 88 ? -11.898 14 7.656 1 93.25 88 VAL A C 1
ATOM 717 O O . VAL A 1 88 ? -12.539 14.945 8.117 1 93.25 88 VAL A O 1
ATOM 720 N N . ASN A 1 89 ? -10.586 13.883 7.828 1 90.69 89 ASN A N 1
ATOM 721 C CA . ASN A 1 89 ? -9.852 14.859 8.625 1 90.69 89 ASN A CA 1
ATOM 722 C C . ASN A 1 89 ? -9.914 16.25 8.008 1 90.69 89 ASN A C 1
ATOM 724 O O . ASN A 1 89 ? -10.18 17.234 8.703 1 90.69 89 ASN A O 1
ATOM 728 N N . ALA A 1 90 ? -9.734 16.25 6.75 1 88.94 90 ALA A N 1
ATOM 729 C CA . ALA A 1 90 ? -9.773 17.531 6.051 1 88.94 90 ALA A CA 1
ATOM 730 C C . ALA A 1 90 ? -11.188 18.109 6.051 1 88.94 90 ALA A C 1
ATOM 732 O O . ALA A 1 90 ? -11.367 19.328 6.223 1 88.94 90 ALA A O 1
ATOM 733 N N . SER A 1 91 ? -12.188 17.266 5.859 1 91.44 91 SER A N 1
ATOM 734 C CA . SER A 1 91 ? -13.57 17.719 5.816 1 91.44 91 SER A CA 1
ATOM 735 C C . SER A 1 91 ? -14.023 18.266 7.164 1 91.44 91 SER A C 1
ATOM 737 O O . SER A 1 91 ? -14.664 19.312 7.234 1 91.44 91 SER A O 1
ATOM 739 N N . VAL A 1 92 ? -13.672 17.562 8.203 1 91.81 92 VAL A N 1
ATOM 740 C CA . VAL A 1 92 ? -14.055 18.016 9.539 1 91.81 92 VAL A CA 1
ATOM 741 C C . VAL A 1 92 ? -13.32 19.312 9.883 1 91.81 92 VAL A C 1
ATOM 743 O O . VAL A 1 92 ? -13.922 20.266 10.383 1 91.81 92 VAL A O 1
ATOM 746 N N . MET A 1 93 ? -12.031 19.344 9.617 1 87.19 93 MET A N 1
ATOM 747 C CA . MET A 1 93 ? -11.242 20.531 9.898 1 87.19 93 MET A CA 1
ATOM 748 C C . MET A 1 93 ? -11.797 21.734 9.156 1 87.19 93 MET A C 1
ATOM 750 O O . MET A 1 93 ? -11.969 22.812 9.742 1 87.19 93 MET A O 1
ATOM 754 N N . LEU A 1 94 ? -12.148 21.547 7.91 1 87 94 LEU A N 1
ATOM 755 C CA . LEU A 1 94 ? -12.648 22.641 7.098 1 87 94 LEU A CA 1
ATOM 756 C C . LEU A 1 94 ? -14.039 23.078 7.547 1 87 94 LEU A C 1
ATOM 758 O O . LEU A 1 94 ? -14.312 24.266 7.684 1 87 94 LEU A O 1
ATOM 762 N N . THR A 1 95 ? -14.93 22.109 7.789 1 89.81 95 THR A N 1
ATOM 763 C CA . THR A 1 95 ? -16.312 22.406 8.18 1 89.81 95 THR A CA 1
ATOM 764 C C . THR A 1 95 ? -16.344 23.109 9.531 1 89.81 95 THR A C 1
ATOM 766 O O . THR A 1 95 ? -17.031 24.125 9.695 1 89.81 95 THR A O 1
ATOM 769 N N . VAL A 1 96 ? -15.562 22.609 10.445 1 89.06 96 VAL A N 1
ATOM 770 C CA . VAL A 1 96 ? -15.539 23.172 11.789 1 89.06 96 VAL A CA 1
ATOM 771 C C . VAL A 1 96 ? -14.891 24.562 11.75 1 89.06 96 VAL A C 1
ATOM 773 O O . VAL A 1 96 ? -15.375 25.5 12.391 1 89.06 96 VAL A O 1
ATOM 776 N N . SER A 1 97 ? -13.789 24.625 11 1 86.94 97 SER A N 1
ATOM 777 C CA . SER A 1 97 ? -13.102 25.906 10.891 1 86.94 97 SER A CA 1
ATOM 778 C C . SER A 1 97 ? -13.992 26.969 10.25 1 86.94 97 SER A C 1
ATOM 780 O O . SER A 1 97 ? -14.031 28.109 10.703 1 86.94 97 SER A O 1
ATOM 782 N N . VAL A 1 98 ? -14.703 26.625 9.258 1 85.88 98 VAL A N 1
ATOM 783 C CA . VAL A 1 98 ? -15.602 27.562 8.578 1 85.88 98 VAL A CA 1
ATOM 784 C C . VAL A 1 98 ? -16.734 27.969 9.516 1 85.88 98 VAL A C 1
ATOM 786 O O . VAL A 1 98 ? -17.109 29.141 9.57 1 85.88 98 VAL A O 1
ATOM 789 N N . MET A 1 99 ? -17.25 26.984 10.242 1 88.38 99 MET A N 1
ATOM 790 C CA . MET A 1 99 ? -18.312 27.281 11.188 1 88.38 99 MET A CA 1
ATOM 791 C C . MET A 1 99 ? -17.844 28.219 12.281 1 88.38 99 MET A C 1
ATOM 793 O O . MET A 1 99 ? -18.547 29.172 12.633 1 88.38 99 MET A O 1
ATOM 797 N N . ARG A 1 100 ? -16.672 27.984 12.781 1 85.62 100 ARG A N 1
ATOM 798 C CA . ARG A 1 100 ? -16.109 28.844 13.812 1 85.62 100 ARG A CA 1
ATOM 799 C C . ARG A 1 100 ? -15.836 30.25 13.266 1 85.62 100 ARG A C 1
ATOM 801 O O . ARG A 1 100 ? -16.094 31.25 13.953 1 85.62 100 ARG A O 1
ATOM 808 N N . LYS A 1 101 ? -15.375 30.328 12.109 1 84.56 101 LYS A N 1
ATOM 809 C CA . LYS A 1 101 ? -15.086 31.609 11.484 1 84.56 101 LYS A CA 1
ATOM 810 C C . LYS A 1 101 ? -16.375 32.406 11.211 1 84.56 101 LYS A C 1
ATOM 812 O O . LYS A 1 101 ? -16.391 33.625 11.344 1 84.56 101 LYS A O 1
ATOM 817 N N . LEU A 1 102 ? -17.375 31.672 10.828 1 84.75 102 LEU A N 1
ATOM 818 C CA . LEU A 1 102 ? -18.672 32.312 10.609 1 84.75 102 LEU A CA 1
ATOM 819 C C . LEU A 1 102 ? -19.219 32.875 11.914 1 84.75 102 LEU A C 1
ATOM 821 O O . LEU A 1 102 ? -19.781 33.969 11.938 1 84.75 102 LEU A O 1
ATOM 825 N N . LEU A 1 103 ? -19.031 32.156 12.984 1 85.38 103 LEU A N 1
ATOM 826 C CA . LEU A 1 103 ? -19.484 32.625 14.289 1 85.38 103 LEU A CA 1
ATOM 827 C C . LEU A 1 103 ? -18.688 33.844 14.719 1 85.38 103 LEU A C 1
ATOM 829 O O . LEU A 1 103 ? -19.25 34.781 15.273 1 85.38 103 LEU A O 1
ATOM 833 N N . ASN A 1 104 ? -17.422 33.75 14.445 1 82.75 104 ASN A N 1
ATOM 834 C CA . ASN A 1 104 ? -16.594 34.906 14.75 1 82.75 104 ASN A CA 1
ATOM 835 C C . ASN A 1 104 ? -17.016 36.125 13.93 1 82.75 104 ASN A C 1
ATOM 837 O O . ASN A 1 104 ? -17.062 37.25 14.445 1 82.75 104 ASN A O 1
ATOM 841 N N . CYS A 1 105 ? -17.281 35.906 12.688 1 83.75 105 CYS A N 1
ATOM 842 C CA . CYS A 1 105 ? -17.734 37 11.805 1 83.75 105 CYS A CA 1
ATOM 843 C C . CYS A 1 105 ? -19.016 37.625 12.328 1 83.75 105 CYS A C 1
ATOM 845 O O . CYS A 1 105 ? -19.156 38.844 12.375 1 83.75 105 CYS A O 1
ATOM 847 N N . LEU A 1 106 ? -19.891 36.812 12.789 1 84 106 LEU A N 1
ATOM 848 C CA . LEU A 1 106 ? -21.188 37.281 13.273 1 84 106 LEU A CA 1
ATOM 849 C C . LEU A 1 106 ? -21.031 38.031 14.586 1 84 106 LEU A C 1
ATOM 851 O O . LEU A 1 106 ? -21.703 39.031 14.812 1 84 106 LEU A O 1
ATOM 855 N N . ALA A 1 107 ? -20.141 37.625 15.422 1 82.88 107 ALA A N 1
ATOM 856 C CA . ALA A 1 107 ? -19.938 38.219 16.734 1 82.88 107 ALA A CA 1
ATOM 857 C C . ALA A 1 107 ? -19.312 39.594 16.625 1 82.88 107 ALA A C 1
ATOM 859 O O . ALA A 1 107 ? -19.625 40.5 17.422 1 82.88 107 ALA A O 1
ATOM 860 N N . PHE A 1 108 ? -18.5 39.719 15.625 1 85.31 108 PHE A N 1
ATOM 861 C CA . PHE A 1 108 ? -17.719 40.969 15.609 1 85.31 108 PHE A CA 1
ATOM 862 C C . PHE A 1 108 ? -18.219 41.906 14.531 1 85.31 108 PHE A C 1
ATOM 864 O O . PHE A 1 108 ? -17.797 43.062 14.469 1 85.31 108 PHE A O 1
ATOM 871 N N . THR A 1 109 ? -19.125 41.406 13.703 1 84.88 109 THR A N 1
ATOM 872 C CA . THR A 1 109 ? -19.688 42.25 12.664 1 84.88 109 THR A CA 1
ATOM 873 C C . THR A 1 109 ? -20.438 43.438 13.281 1 84.88 109 THR A C 1
ATOM 875 O O . THR A 1 109 ? -20.359 44.562 12.797 1 84.88 109 THR A O 1
ATOM 878 N N . GLY A 1 110 ? -21.125 43.219 14.375 1 82.69 110 GLY A N 1
ATOM 879 C CA . GLY A 1 110 ? -21.859 44.281 15.047 1 82.69 110 GLY A CA 1
ATOM 880 C C . GLY A 1 110 ? -20.938 45.344 15.609 1 82.69 110 GLY A C 1
ATOM 881 O O . GLY A 1 110 ? -21.219 46.562 15.477 1 82.69 110 GLY A O 1
ATOM 882 N N . VAL A 1 111 ? -1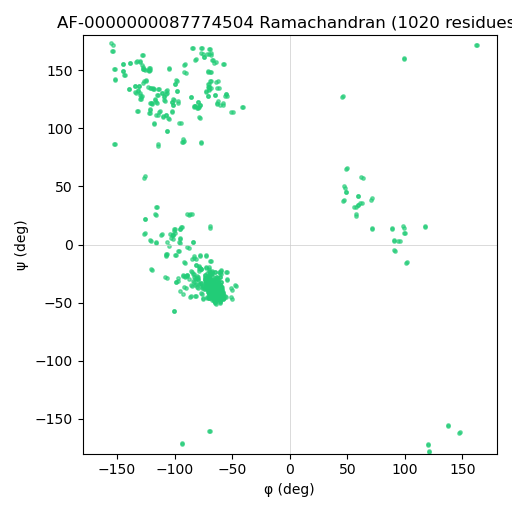9.859 44.844 16.156 1 82.75 111 VAL A N 1
ATOM 883 C CA . VAL A 1 111 ? -18.906 45.75 16.734 1 82.75 111 VAL A CA 1
ATOM 884 C C . VAL A 1 111 ? -18.281 46.625 15.656 1 82.75 111 VAL A C 1
ATOM 886 O O . VAL A 1 111 ? -18.172 47.844 15.812 1 82.75 111 VAL A O 1
ATOM 889 N N . LEU A 1 112 ? -17.891 46.094 14.617 1 85.81 112 LEU A N 1
ATOM 890 C CA . LEU A 1 112 ? -17.25 46.812 13.539 1 85.81 112 LEU A CA 1
ATOM 891 C C . LEU A 1 112 ? -18.25 47.75 12.867 1 85.81 112 LEU A C 1
ATOM 893 O O . LEU A 1 112 ? -17.891 48.875 12.5 1 85.81 112 LEU A O 1
ATOM 897 N N . TRP A 1 113 ? -19.484 47.312 12.734 1 86.06 113 TRP A N 1
ATOM 898 C CA . TRP A 1 113 ? -20.516 48.125 12.094 1 86.06 113 TRP A CA 1
ATOM 899 C C . TRP A 1 113 ? -20.812 49.375 12.938 1 86.06 113 TRP A C 1
ATOM 901 O O . TRP A 1 113 ? -21.078 50.438 12.391 1 86.06 113 TRP A O 1
ATOM 911 N N . SER A 1 114 ? -20.781 49.281 14.266 1 85.06 114 SER A N 1
ATOM 912 C CA . SER A 1 114 ? -21.078 50.406 15.164 1 85.06 114 SER A CA 1
ATOM 913 C C . SER A 1 114 ? -19.938 51.406 15.172 1 85.06 114 SER A C 1
ATOM 915 O O . SER A 1 114 ? -20.172 52.625 15.258 1 85.06 114 SER A O 1
ATOM 917 N N . LEU A 1 115 ? -18.781 50.906 14.945 1 81.5 115 LEU A N 1
ATOM 918 C CA . LEU A 1 115 ? -17.625 51.781 15.062 1 81.5 115 LEU A CA 1
ATOM 919 C C . LEU A 1 115 ? -17.234 52.344 13.703 1 81.5 115 LEU A C 1
ATOM 921 O O . LEU A 1 115 ? -16.891 53.531 13.594 1 81.5 115 LEU A O 1
ATOM 925 N N . ALA A 1 116 ? -17.297 51.5 12.672 1 86.06 116 ALA A N 1
ATOM 926 C CA . ALA A 1 116 ? -16.859 51.938 11.344 1 86.06 116 ALA A CA 1
ATOM 927 C C . ALA A 1 116 ? -17.594 51.156 10.258 1 86.06 116 ALA A C 1
ATOM 929 O O . ALA A 1 116 ? -17.047 50.188 9.688 1 86.06 116 ALA A O 1
ATOM 930 N N . PRO A 1 117 ? -18.734 51.594 9.875 1 84.81 117 PRO A N 1
ATOM 931 C CA . PRO A 1 117 ? -19.516 50.875 8.852 1 84.81 117 PRO A CA 1
ATOM 932 C C . PRO A 1 117 ? -18.797 50.812 7.504 1 84.81 117 PRO A C 1
ATOM 934 O O . PRO A 1 117 ? -18.938 49.844 6.766 1 84.81 117 PRO A O 1
ATOM 937 N N . GLY A 1 118 ? -18.016 51.875 7.184 1 83.56 118 GLY A N 1
ATOM 938 C CA . GLY A 1 118 ? -17.266 51.875 5.938 1 83.56 118 GLY A CA 1
ATOM 939 C C . GLY A 1 118 ? -16.266 50.75 5.848 1 83.56 118 GLY A C 1
ATOM 940 O O . GLY A 1 118 ? -16.094 50.156 4.785 1 83.56 118 GLY A O 1
ATOM 941 N N . LEU A 1 119 ? -15.672 50.406 6.996 1 86.75 119 LEU A N 1
ATOM 942 C CA . LEU A 1 119 ? -14.695 49.312 7.043 1 86.75 119 LEU A CA 1
ATOM 943 C C . LEU A 1 119 ? -15.383 47.969 6.879 1 86.75 119 LEU A C 1
ATOM 945 O O . LEU A 1 119 ? -14.82 47.062 6.285 1 86.75 119 LEU A O 1
ATOM 949 N N . ALA A 1 120 ? -16.594 47.875 7.359 1 86.38 120 ALA A N 1
ATOM 950 C CA . ALA A 1 120 ? -17.344 46.625 7.258 1 86.38 120 ALA A CA 1
ATOM 951 C C . ALA A 1 120 ? -17.703 46.312 5.805 1 86.38 120 ALA A C 1
ATOM 953 O O . ALA A 1 120 ? -17.578 45.188 5.359 1 86.38 120 ALA A O 1
ATOM 954 N N . VAL A 1 121 ? -18.156 47.375 5.121 1 86.12 121 VAL A N 1
ATOM 955 C CA . VAL A 1 121 ? -18.531 47.188 3.723 1 86.12 121 VAL A CA 1
ATOM 956 C C . VAL A 1 121 ? -17.297 46.875 2.889 1 86.12 121 VAL A C 1
ATOM 958 O O . VAL A 1 121 ? -17.344 46.031 2.002 1 86.12 121 VAL A O 1
ATOM 961 N N . PHE A 1 122 ? -16.219 47.5 3.18 1 87.06 122 PHE A N 1
ATOM 962 C CA . PHE A 1 122 ? -14.977 47.25 2.469 1 87.06 122 PHE A CA 1
ATOM 963 C C . PHE A 1 122 ? -14.523 45.812 2.648 1 87.06 122 PHE A C 1
ATOM 965 O O . PHE A 1 122 ? -14.078 45.188 1.693 1 87.06 122 PHE A O 1
ATOM 972 N N . LEU A 1 123 ? -14.672 45.312 3.82 1 86.75 123 LEU A N 1
ATOM 973 C CA . LEU A 1 123 ? -14.219 43.969 4.152 1 86.75 123 LEU A CA 1
ATOM 974 C C . LEU A 1 123 ? -14.977 42.938 3.342 1 86.75 123 LEU A C 1
ATOM 976 O O . LEU A 1 123 ? -14.406 41.906 2.953 1 86.75 123 LEU A O 1
ATOM 980 N N . VAL A 1 124 ? -16.266 43.156 3.172 1 83.31 124 VAL A N 1
ATOM 981 C CA . VAL A 1 124 ? -17.062 42.219 2.418 1 83.31 124 VAL A CA 1
ATOM 982 C C . VAL A 1 124 ? -16.594 42.156 0.969 1 83.31 124 VAL A C 1
ATOM 984 O O . VAL A 1 124 ? -16.391 41.094 0.413 1 83.31 124 VAL A O 1
ATOM 987 N N . PHE A 1 125 ? -16.359 43.344 0.43 1 88.25 125 PHE A N 1
ATOM 988 C CA . PHE A 1 125 ? -15.898 43.406 -0.954 1 88.25 125 PHE A CA 1
ATOM 989 C C . PHE A 1 125 ? -14.484 42.844 -1.082 1 88.25 125 PHE A C 1
ATOM 991 O O . PHE A 1 125 ? -14.164 42.156 -2.053 1 88.25 125 PHE A O 1
ATOM 998 N N . TYR A 1 126 ? -13.656 43.156 -0.139 1 87.69 126 TYR A N 1
ATOM 999 C CA . TYR A 1 126 ? -12.273 42.688 -0.126 1 87.69 126 TYR A CA 1
ATOM 1000 C C . TYR A 1 126 ? -12.227 41.156 -0.025 1 87.69 126 TYR A C 1
ATOM 1002 O O . TYR A 1 126 ? -11.453 40.5 -0.726 1 87.69 126 TYR A O 1
ATOM 1010 N N . ALA A 1 127 ? -13.086 40.625 0.819 1 85.62 127 ALA A N 1
ATOM 1011 C CA . ALA A 1 127 ? -13.109 39.188 1.043 1 85.62 127 ALA A CA 1
ATOM 1012 C C . ALA A 1 127 ? -13.648 38.438 -0.181 1 85.62 127 ALA A C 1
ATOM 1014 O O . ALA A 1 127 ? -13.102 37.406 -0.584 1 85.62 127 ALA A O 1
ATOM 1015 N N . VAL A 1 128 ? -14.734 38.938 -0.718 1 86.31 128 VAL A N 1
ATOM 1016 C CA . VAL A 1 128 ? -15.336 38.312 -1.89 1 86.31 128 VAL A CA 1
ATOM 1017 C C . VAL A 1 128 ? -14.375 38.406 -3.074 1 86.31 128 VAL A C 1
ATOM 1019 O O . VAL A 1 128 ? -14.172 37.406 -3.787 1 86.31 128 VAL A O 1
ATOM 1022 N N . GLY A 1 129 ? -13.852 39.625 -3.268 1 89.75 129 GLY A N 1
ATOM 1023 C CA . GLY A 1 129 ? -12.898 39.812 -4.348 1 89.75 129 GLY A CA 1
ATOM 1024 C C . GLY A 1 129 ? -11.656 38.938 -4.203 1 89.75 129 GLY A C 1
ATOM 1025 O O . GLY A 1 129 ? -11.211 38.312 -5.164 1 89.75 129 GLY A O 1
ATOM 1026 N N . GLY A 1 130 ? -11.086 38.906 -2.98 1 88.56 130 GLY A N 1
ATOM 1027 C CA . GLY A 1 130 ? -9.922 38.094 -2.727 1 88.56 130 GLY A CA 1
ATOM 1028 C C . GLY A 1 130 ? -10.18 36.594 -2.93 1 88.56 130 GLY A C 1
ATOM 1029 O O . GLY A 1 130 ? -9.344 35.875 -3.48 1 88.56 130 GLY A O 1
ATOM 1030 N N . THR A 1 131 ? -11.312 36.188 -2.477 1 86.38 131 THR A N 1
ATOM 1031 C CA . THR A 1 131 ? -11.688 34.781 -2.619 1 86.38 131 THR A CA 1
ATOM 1032 C C . THR A 1 131 ? -11.836 34.406 -4.09 1 86.38 131 THR A C 1
ATOM 1034 O O . THR A 1 131 ? -11.391 33.344 -4.516 1 86.38 131 THR A O 1
ATOM 1037 N N . TRP A 1 132 ? -12.445 35.25 -4.77 1 88.5 132 TRP A N 1
ATOM 1038 C CA . TRP A 1 132 ? -12.664 35.031 -6.191 1 88.5 132 TRP A CA 1
ATOM 1039 C C . TRP A 1 132 ? -11.336 34.969 -6.941 1 88.5 132 TRP A C 1
ATOM 1041 O O . TRP A 1 132 ? -11.117 34.062 -7.758 1 88.5 132 TRP A O 1
ATOM 1051 N N . ILE A 1 133 ? -10.477 35.844 -6.664 1 90.38 133 ILE A N 1
ATOM 1052 C CA . ILE A 1 133 ? -9.18 35.875 -7.332 1 90.38 133 ILE A CA 1
ATOM 1053 C C . ILE A 1 133 ? -8.375 34.625 -6.98 1 90.38 133 ILE A C 1
ATOM 1055 O O . ILE A 1 133 ? -7.719 34.031 -7.844 1 90.38 133 ILE A O 1
ATOM 1059 N N . THR A 1 134 ? -8.422 34.25 -5.754 1 90.12 134 THR A N 1
ATOM 1060 C CA . THR A 1 134 ? -7.68 33.094 -5.301 1 90.12 134 THR A CA 1
ATOM 1061 C C . THR A 1 134 ? -8.211 31.812 -5.953 1 90.12 134 THR A C 1
ATOM 1063 O O . THR A 1 134 ? -7.441 30.984 -6.434 1 90.12 134 THR A O 1
ATOM 1066 N N . ALA A 1 135 ? -9.516 31.656 -5.992 1 87 135 ALA A N 1
ATOM 1067 C CA . ALA A 1 135 ? -10.133 30.453 -6.539 1 87 135 ALA A CA 1
ATOM 1068 C C . ALA A 1 135 ? -9.945 30.375 -8.047 1 87 135 ALA A C 1
ATOM 1070 O O . ALA A 1 135 ? -9.648 29.297 -8.594 1 87 135 ALA A O 1
ATOM 1071 N N . ALA A 1 136 ? -10.109 31.453 -8.703 1 88 136 ALA A N 1
ATOM 1072 C CA . ALA A 1 136 ? -10.031 31.484 -10.164 1 88 136 ALA A CA 1
ATOM 1073 C C . ALA A 1 136 ? -8.586 31.406 -10.633 1 88 136 ALA A C 1
ATOM 1075 O O . ALA A 1 136 ? -8.289 30.797 -11.664 1 88 136 ALA A O 1
ATOM 1076 N N . GLY A 1 137 ? -7.77 32.031 -9.914 1 89.62 137 GLY A N 1
ATOM 1077 C CA . GLY A 1 137 ? -6.383 32.125 -10.344 1 89.62 137 GLY A CA 1
ATOM 1078 C C . GLY A 1 137 ? -5.551 30.922 -9.938 1 89.62 137 GLY A C 1
ATOM 1079 O O . GLY A 1 137 ? -4.648 30.5 -10.672 1 89.62 137 GLY A O 1
ATOM 1080 N N . PHE A 1 138 ? -5.828 30.359 -8.766 1 90.38 138 PHE A N 1
ATOM 1081 C CA . PHE A 1 138 ? -4.922 29.359 -8.234 1 90.38 138 PHE A CA 1
ATOM 1082 C C . PHE A 1 138 ? -5.645 28.031 -8.031 1 90.38 138 PHE A C 1
ATOM 1084 O O . PHE A 1 138 ? -5.012 26.969 -8.008 1 90.38 138 PHE A O 1
ATOM 1091 N N . GLY A 1 139 ? -6.914 27.984 -7.922 1 85.31 139 GLY A N 1
ATOM 1092 C CA . GLY A 1 139 ? -7.672 26.812 -7.535 1 85.31 139 GLY A CA 1
ATOM 1093 C C . GLY A 1 139 ? -7.57 25.688 -8.539 1 85.31 139 GLY A C 1
ATOM 1094 O O . GLY A 1 139 ? -7.219 24.562 -8.18 1 85.31 139 GLY A O 1
ATOM 1095 N N . ARG A 1 140 ? -7.789 25.938 -9.75 1 85.56 140 ARG A N 1
ATOM 1096 C CA . ARG A 1 140 ? -7.828 24.891 -10.773 1 85.56 140 ARG A CA 1
ATOM 1097 C C . ARG A 1 140 ? -6.441 24.297 -11.008 1 85.56 140 ARG A C 1
ATOM 1099 O O . ARG A 1 140 ? -6.285 23.078 -11.102 1 85.56 140 ARG A O 1
ATOM 1106 N N . ARG A 1 141 ? -5.477 25.203 -11.07 1 88.25 141 ARG A N 1
ATOM 1107 C CA . ARG A 1 141 ? -4.113 24.75 -11.344 1 88.25 141 ARG A CA 1
ATOM 1108 C C . ARG A 1 141 ? -3.566 23.922 -10.188 1 88.25 141 ARG A C 1
ATOM 1110 O O . ARG A 1 141 ? -2.938 22.891 -10.398 1 88.25 141 ARG A O 1
ATOM 1117 N N . LEU A 1 142 ? -3.82 24.328 -9.047 1 88.06 142 LEU A N 1
ATOM 1118 C CA . LEU A 1 142 ? -3.316 23.625 -7.879 1 88.06 142 LEU A CA 1
ATOM 1119 C C . LEU A 1 142 ? -4.012 22.281 -7.719 1 88.06 142 LEU A C 1
ATOM 1121 O O . LEU A 1 142 ? -3.389 21.297 -7.301 1 88.06 142 LEU A O 1
ATOM 1125 N N . MET A 1 143 ? -5.266 22.219 -8.086 1 85.56 143 MET A N 1
ATOM 1126 C CA . MET A 1 143 ? -5.992 20.969 -8.023 1 85.56 143 MET A CA 1
ATOM 1127 C C . MET A 1 143 ? -5.422 19.953 -9.016 1 85.56 143 MET A C 1
ATOM 1129 O O . MET A 1 143 ? -5.234 18.781 -8.68 1 85.56 143 MET A O 1
ATOM 1133 N N . ARG A 1 144 ? -5.133 20.438 -10.148 1 87.44 144 ARG A N 1
ATOM 1134 C CA . ARG A 1 144 ? -4.578 19.562 -11.172 1 87.44 144 ARG A CA 1
ATOM 1135 C C . ARG A 1 144 ? -3.193 19.062 -10.773 1 87.44 144 ARG A C 1
ATOM 1137 O O . ARG A 1 144 ? -2.869 17.891 -10.969 1 87.44 144 ARG A O 1
ATOM 1144 N N . LEU A 1 145 ? -2.438 20 -10.25 1 90.38 145 LEU A N 1
ATOM 1145 C CA . LEU A 1 145 ? -1.092 19.625 -9.828 1 90.38 145 LEU A CA 1
ATOM 1146 C C . LEU A 1 145 ? -1.144 18.641 -8.672 1 90.38 145 LEU A C 1
ATOM 1148 O O . LEU A 1 145 ? -0.35 17.703 -8.609 1 90.38 145 LEU A O 1
ATOM 1152 N N . THR A 1 146 ? -2.062 18.844 -7.82 1 87.56 146 THR A N 1
ATOM 1153 C CA . THR A 1 146 ? -2.215 17.938 -6.684 1 87.56 146 THR A CA 1
ATOM 1154 C C . THR A 1 146 ? -2.629 16.547 -7.152 1 87.56 146 THR A C 1
ATOM 1156 O O . THR A 1 146 ? -2.102 15.539 -6.668 1 87.56 146 THR A O 1
ATOM 1159 N N . TYR A 1 147 ? -3.506 16.547 -8.086 1 84.5 147 TYR A N 1
ATOM 1160 C CA . TYR A 1 147 ? -3.945 15.266 -8.648 1 84.5 147 TYR A CA 1
ATOM 1161 C C . TYR A 1 147 ? -2.787 14.539 -9.32 1 84.5 147 TYR A C 1
ATOM 1163 O O . TYR A 1 147 ? -2.627 13.328 -9.156 1 84.5 147 TYR A O 1
ATOM 1171 N N . SER A 1 148 ? -2.051 15.305 -10.008 1 89.81 148 SER A N 1
ATOM 1172 C CA . SER A 1 148 ? -0.916 14.719 -10.719 1 89.81 148 SER A CA 1
ATOM 1173 C C . SER A 1 148 ? 0.111 14.156 -9.734 1 89.81 148 SER A C 1
ATOM 1175 O O . SER A 1 148 ? 0.689 13.094 -9.977 1 89.81 148 SER A O 1
ATOM 1177 N N . VAL A 1 149 ? 0.354 14.836 -8.703 1 90.5 149 VAL A N 1
ATOM 1178 C CA . VAL A 1 149 ? 1.304 14.367 -7.699 1 90.5 149 VAL A CA 1
ATOM 1179 C C . VAL A 1 149 ? 0.801 13.07 -7.074 1 90.5 149 VAL A C 1
ATOM 1181 O O . VAL A 1 149 ? 1.567 12.117 -6.902 1 90.5 149 VAL A O 1
ATOM 1184 N N . LEU A 1 150 ? -0.49 13.047 -6.797 1 82.12 150 LEU A N 1
ATOM 1185 C CA . LEU A 1 150 ? -1.068 11.852 -6.188 1 82.12 150 LEU A CA 1
ATOM 1186 C C . LEU A 1 150 ? -0.952 10.656 -7.121 1 82.12 150 LEU A C 1
ATOM 1188 O O . LEU A 1 150 ? -0.637 9.547 -6.68 1 82.12 150 LEU A O 1
ATOM 1192 N N . GLN A 1 151 ? -1.128 10.93 -8.344 1 82.88 151 GLN A N 1
ATOM 1193 C CA . GLN A 1 151 ? -1.031 9.859 -9.328 1 82.88 151 GLN A CA 1
ATOM 1194 C C . GLN A 1 151 ? 0.404 9.359 -9.461 1 82.88 151 GLN A C 1
ATOM 1196 O O . GLN A 1 151 ? 0.641 8.148 -9.523 1 82.88 151 GLN A O 1
ATOM 1201 N N . ARG A 1 152 ? 1.322 10.297 -9.523 1 88.81 152 ARG A N 1
ATOM 1202 C CA . ARG A 1 152 ? 2.723 9.914 -9.664 1 88.81 152 ARG A CA 1
ATOM 1203 C C . ARG A 1 152 ? 3.215 9.172 -8.422 1 88.81 152 ARG A C 1
ATOM 1205 O O . ARG A 1 152 ? 4.02 8.242 -8.523 1 88.81 152 ARG A O 1
ATOM 1212 N N . GLU A 1 153 ? 2.77 9.594 -7.328 1 87.81 153 GLU A N 1
ATOM 1213 C CA . GLU A 1 153 ? 3.133 8.906 -6.09 1 87.81 153 GLU A CA 1
ATOM 1214 C C . GLU A 1 153 ? 2.564 7.492 -6.051 1 87.81 153 GLU A C 1
ATOM 1216 O O . GLU A 1 153 ? 3.227 6.566 -5.578 1 87.81 153 GLU A O 1
ATOM 1221 N N . ALA A 1 154 ? 1.43 7.41 -6.531 1 78.25 154 ALA A N 1
ATOM 1222 C CA . ALA A 1 154 ? 0.801 6.09 -6.594 1 78.25 154 ALA A CA 1
ATOM 1223 C C . ALA A 1 154 ? 1.558 5.168 -7.543 1 78.25 154 ALA A C 1
ATOM 1225 O O . ALA A 1 154 ? 1.713 3.975 -7.266 1 78.25 154 ALA A O 1
ATOM 1226 N N . ASP A 1 155 ? 2.008 5.727 -8.633 1 81.19 155 ASP A N 1
ATOM 1227 C CA . ASP A 1 155 ? 2.777 4.957 -9.602 1 81.19 155 ASP A CA 1
ATOM 1228 C C . ASP A 1 155 ? 4.09 4.461 -8.992 1 81.19 155 ASP A C 1
ATOM 1230 O O . ASP A 1 155 ? 4.512 3.334 -9.258 1 81.19 155 ASP A O 1
ATOM 1234 N N . LEU A 1 156 ? 4.691 5.32 -8.281 1 87.25 156 LEU A N 1
ATOM 1235 C CA . LEU A 1 156 ? 5.938 4.945 -7.625 1 87.25 156 LEU A CA 1
ATOM 1236 C C . LEU A 1 156 ? 5.703 3.828 -6.613 1 87.25 156 LEU A C 1
ATOM 1238 O O . LEU A 1 156 ? 6.457 2.855 -6.566 1 87.25 156 LEU A O 1
ATOM 1242 N N . ARG A 1 157 ? 4.707 3.939 -5.859 1 80.81 157 ARG A N 1
ATOM 1243 C CA . ARG A 1 157 ? 4.391 2.918 -4.867 1 80.81 157 ARG A CA 1
ATOM 1244 C C . ARG A 1 157 ? 4.047 1.591 -5.535 1 80.81 157 ARG A C 1
ATOM 1246 O O . ARG A 1 157 ? 4.438 0.527 -5.047 1 80.81 157 ARG A O 1
ATOM 1253 N N . PHE A 1 158 ? 3.424 1.705 -6.633 1 73.38 158 PHE A N 1
ATOM 1254 C CA . PHE A 1 158 ? 3.043 0.505 -7.367 1 73.38 158 PHE A CA 1
ATOM 1255 C C . PHE A 1 158 ? 4.277 -0.242 -7.863 1 73.38 158 PHE A C 1
ATOM 1257 O O . PHE A 1 158 ? 4.316 -1.474 -7.828 1 73.38 158 PHE A O 1
ATOM 1264 N N . ALA A 1 159 ? 5.148 0.477 -8.344 1 81.94 159 ALA A N 1
ATOM 1265 C CA . ALA A 1 159 ? 6.379 -0.129 -8.844 1 81.94 159 ALA A CA 1
ATOM 1266 C C . ALA A 1 159 ? 7.121 -0.871 -7.734 1 81.94 159 ALA A C 1
ATOM 1268 O O . ALA A 1 159 ? 7.637 -1.969 -7.953 1 81.94 159 ALA A O 1
ATOM 1269 N N . LEU A 1 160 ? 7.129 -0.298 -6.574 1 85.19 160 LEU A N 1
ATOM 1270 C CA . LEU A 1 160 ? 7.844 -0.916 -5.461 1 85.19 160 LEU A CA 1
ATOM 1271 C C . LEU A 1 160 ? 7.07 -2.113 -4.918 1 85.19 160 LEU A C 1
ATOM 1273 O O . LEU A 1 160 ? 7.672 -3.094 -4.469 1 85.19 160 LEU A O 1
ATOM 1277 N N . VAL A 1 161 ? 5.789 -2.014 -4.926 1 77.12 161 VAL A N 1
ATOM 1278 C CA . VAL A 1 161 ? 4.961 -3.139 -4.5 1 77.12 161 VAL A CA 1
ATOM 1279 C C . VAL A 1 161 ? 5.176 -4.32 -5.441 1 77.12 161 VAL A C 1
ATOM 1281 O O . VAL A 1 161 ? 5.254 -5.469 -4.996 1 77.12 161 VAL A O 1
ATOM 1284 N N . ARG A 1 162 ? 5.258 -4.035 -6.715 1 75.44 162 ARG A N 1
ATOM 1285 C CA . ARG A 1 162 ? 5.508 -5.078 -7.707 1 75.44 162 ARG A CA 1
ATOM 1286 C C . ARG A 1 162 ? 6.844 -5.766 -7.449 1 75.44 162 ARG A C 1
ATOM 1288 O O . ARG A 1 162 ? 6.957 -6.984 -7.598 1 75.44 162 ARG A O 1
ATOM 1295 N N . VAL A 1 163 ? 7.816 -4.992 -7.113 1 83.69 163 VAL A N 1
ATOM 1296 C CA . VAL A 1 163 ? 9.133 -5.547 -6.812 1 83.69 163 VAL A CA 1
ATOM 1297 C C . VAL A 1 163 ? 9.039 -6.457 -5.59 1 83.69 163 VAL A C 1
ATOM 1299 O O . VAL A 1 163 ? 9.625 -7.547 -5.574 1 83.69 163 VAL A O 1
ATOM 1302 N N . ARG A 1 164 ? 8.32 -6.02 -4.594 1 81.31 164 ARG A N 1
ATOM 1303 C CA . ARG A 1 164 ? 8.172 -6.812 -3.377 1 81.31 164 ARG A CA 1
ATOM 1304 C C . ARG A 1 164 ? 7.434 -8.117 -3.66 1 81.31 164 ARG A C 1
ATOM 1306 O O . ARG A 1 164 ? 7.805 -9.172 -3.137 1 81.31 164 ARG A O 1
ATOM 1313 N N . GLU A 1 165 ? 6.461 -8.055 -4.527 1 72.25 165 GLU A N 1
ATOM 1314 C CA . GLU A 1 165 ? 5.648 -9.227 -4.836 1 72.25 165 GLU A CA 1
ATOM 1315 C C . GLU A 1 165 ? 6.422 -10.227 -5.691 1 72.25 165 GLU A C 1
ATOM 1317 O O . GLU A 1 165 ? 6.168 -11.43 -5.629 1 72.25 165 GLU A O 1
ATOM 1322 N N . ASN A 1 166 ? 7.34 -9.695 -6.457 1 78.56 166 ASN A N 1
ATOM 1323 C CA . ASN A 1 166 ? 8.109 -10.539 -7.363 1 78.56 166 ASN A CA 1
ATOM 1324 C C . ASN A 1 166 ? 9.586 -10.57 -6.988 1 78.56 166 ASN A C 1
ATOM 1326 O O . ASN A 1 166 ? 10.453 -10.633 -7.863 1 78.56 166 ASN A O 1
ATOM 1330 N N . ALA A 1 167 ? 9.852 -10.461 -5.723 1 80 167 ALA A N 1
ATOM 1331 C CA . ALA A 1 167 ? 11.219 -10.305 -5.238 1 80 167 ALA A CA 1
ATOM 1332 C C . ALA A 1 167 ? 12.086 -11.492 -5.641 1 80 167 ALA A C 1
ATOM 1334 O O . ALA A 1 167 ? 13.227 -11.32 -6.074 1 80 167 ALA A O 1
ATOM 1335 N N . GLU A 1 168 ? 11.539 -12.648 -5.535 1 75.06 168 GLU A N 1
ATOM 1336 C CA . GLU A 1 168 ? 12.312 -13.852 -5.832 1 75.06 168 GLU A CA 1
ATOM 1337 C C . GLU A 1 168 ? 12.695 -13.914 -7.309 1 75.06 168 GLU A C 1
ATOM 1339 O O . GLU A 1 168 ? 13.852 -14.156 -7.648 1 75.06 168 GLU A O 1
ATOM 1344 N N . SER A 1 169 ? 11.703 -13.617 -8.094 1 74.94 169 SER A N 1
ATOM 1345 C CA . SER A 1 169 ? 11.945 -13.664 -9.531 1 74.94 169 SER A CA 1
ATOM 1346 C C . SER A 1 169 ? 12.953 -12.602 -9.953 1 74.94 169 SER A C 1
ATOM 1348 O O . SER A 1 169 ? 13.828 -12.867 -10.781 1 74.94 169 SER A O 1
ATOM 1350 N N . ILE A 1 170 ? 12.859 -11.5 -9.414 1 82.38 170 ILE A N 1
ATOM 1351 C CA . ILE A 1 170 ? 13.75 -10.406 -9.773 1 82.38 170 ILE A CA 1
ATOM 1352 C C . ILE A 1 170 ? 15.172 -10.719 -9.312 1 82.38 170 ILE A C 1
ATOM 1354 O O . ILE A 1 170 ? 16.141 -10.461 -10.031 1 82.38 170 ILE A O 1
ATOM 1358 N N . ALA A 1 171 ? 15.258 -11.258 -8.156 1 78.31 171 ALA A N 1
ATOM 1359 C CA . ALA A 1 171 ? 16.578 -11.625 -7.637 1 78.31 171 ALA A CA 1
ATOM 1360 C C . ALA A 1 171 ? 17.219 -12.711 -8.5 1 78.31 171 ALA A C 1
ATOM 1362 O O . ALA A 1 171 ? 18.422 -12.664 -8.758 1 78.31 171 ALA A O 1
ATOM 1363 N N . PHE A 1 172 ? 16.391 -13.523 -8.945 1 73.81 172 PHE A N 1
ATOM 1364 C CA . PHE A 1 172 ? 16.875 -14.625 -9.75 1 73.81 172 PHE A CA 1
ATOM 1365 C C . PHE A 1 172 ? 17.359 -14.133 -11.117 1 73.81 172 PHE A C 1
ATOM 1367 O O . PHE A 1 172 ? 18.359 -14.633 -11.648 1 73.81 172 PHE A O 1
ATOM 1374 N N . PHE A 1 173 ? 16.641 -13.18 -11.555 1 74.19 173 PHE A N 1
ATOM 1375 C CA . PHE A 1 173 ? 16.984 -12.633 -12.859 1 74.19 173 PHE A CA 1
ATOM 1376 C C . PHE A 1 173 ? 18.078 -11.586 -12.727 1 74.19 173 PHE A C 1
ATOM 1378 O O . PHE A 1 173 ? 18.578 -11.055 -13.734 1 74.19 173 PHE A O 1
ATOM 1385 N N . SER A 1 174 ? 18.531 -11.391 -11.516 1 76.81 174 SER A N 1
ATOM 1386 C CA . SER A 1 174 ? 19.484 -10.312 -11.258 1 76.81 174 SER A CA 1
ATOM 1387 C C . SER A 1 174 ? 19.047 -9.016 -11.906 1 76.81 174 SER A C 1
ATOM 1389 O O . SER A 1 174 ? 19.828 -8.352 -12.586 1 76.81 174 SER A O 1
ATOM 1391 N N . GLY A 1 175 ? 17.719 -8.805 -11.844 1 78.06 175 GLY A N 1
ATOM 1392 C CA . GLY A 1 175 ? 17.141 -7.613 -12.445 1 78.06 175 GLY A CA 1
ATOM 1393 C C . GLY A 1 175 ? 17.141 -6.418 -11.508 1 78.06 175 GLY A C 1
ATOM 1394 O O . GLY A 1 175 ? 16.344 -5.496 -11.672 1 78.06 175 GLY A O 1
ATOM 1395 N N . ASP A 1 176 ? 18.094 -6.375 -10.531 1 83.94 176 ASP A N 1
ATOM 1396 C CA . ASP A 1 176 ? 18.125 -5.332 -9.508 1 83.94 176 ASP A CA 1
ATOM 1397 C C . ASP A 1 176 ? 18.359 -3.959 -10.133 1 83.94 176 ASP A C 1
ATOM 1399 O O . ASP A 1 176 ? 17.703 -2.984 -9.781 1 83.94 176 ASP A O 1
ATOM 1403 N N . LEU A 1 177 ? 19.297 -3.934 -11.016 1 83.31 177 LEU A N 1
ATOM 1404 C CA . LEU A 1 177 ? 19.688 -2.656 -11.602 1 83.31 177 LEU A CA 1
ATOM 1405 C C . LEU A 1 177 ? 18.562 -2.07 -12.438 1 83.31 177 LEU A C 1
ATOM 1407 O O . LEU A 1 177 ? 18.25 -0.883 -12.32 1 83.31 177 LEU A O 1
ATOM 1411 N N . ARG A 1 178 ? 17.953 -2.891 -13.18 1 82.94 178 ARG A N 1
ATOM 1412 C CA . ARG A 1 178 ? 16.875 -2.41 -14.039 1 82.94 178 ARG A CA 1
ATOM 1413 C C . ARG A 1 178 ? 15.695 -1.913 -13.203 1 82.94 178 ARG A C 1
ATOM 1415 O O . ARG A 1 178 ? 15.141 -0.845 -13.477 1 82.94 178 ARG A O 1
ATOM 1422 N N . GLU A 1 179 ? 15.344 -2.723 -12.281 1 87.31 179 GLU A N 1
ATOM 1423 C CA . GLU A 1 179 ? 14.211 -2.334 -11.445 1 87.31 179 GLU A CA 1
ATOM 1424 C C . GLU A 1 179 ? 14.539 -1.093 -10.617 1 87.31 179 GLU A C 1
ATOM 1426 O O . GLU A 1 179 ? 13.664 -0.256 -10.375 1 87.31 179 GLU A O 1
ATOM 1431 N N . SER A 1 180 ? 15.812 -0.96 -10.203 1 89.5 180 SER A N 1
ATOM 1432 C CA . SER A 1 180 ? 16.234 0.232 -9.477 1 89.5 180 SER A CA 1
ATOM 1433 C C . SER A 1 180 ? 16.156 1.473 -10.359 1 89.5 180 SER A C 1
ATOM 1435 O O . SER A 1 180 ? 15.727 2.535 -9.914 1 89.5 180 SER A O 1
ATOM 1437 N N . GLN A 1 181 ? 16.5 1.338 -11.562 1 87.38 181 GLN A N 1
ATOM 1438 C CA . GLN A 1 181 ? 16.453 2.459 -12.5 1 87.38 181 GLN A CA 1
ATOM 1439 C C . GLN A 1 181 ? 15.023 2.852 -12.82 1 87.38 181 GLN A C 1
ATOM 1441 O O . GLN A 1 181 ? 14.711 4.035 -12.969 1 87.38 181 GLN A O 1
ATOM 1446 N N . MET A 1 182 ? 14.211 1.867 -12.898 1 85.62 182 MET A N 1
ATOM 1447 C CA . MET A 1 182 ? 12.805 2.15 -13.148 1 85.62 182 MET A CA 1
ATOM 1448 C C . MET A 1 182 ? 12.172 2.885 -11.977 1 85.62 182 MET A C 1
ATOM 1450 O O . MET A 1 182 ? 11.43 3.852 -12.164 1 85.62 182 MET A O 1
ATOM 1454 N N . ALA A 1 183 ? 12.477 2.412 -10.82 1 89.94 183 ALA A N 1
ATOM 1455 C CA . ALA A 1 183 ? 11.984 3.092 -9.625 1 89.94 183 ALA A CA 1
ATOM 1456 C C . ALA A 1 183 ? 12.562 4.5 -9.516 1 89.94 183 ALA A C 1
ATOM 1458 O O . ALA A 1 183 ? 11.852 5.441 -9.148 1 89.94 183 ALA A O 1
ATOM 1459 N N . GLY A 1 184 ? 13.82 4.621 -9.867 1 91.94 184 GLY A N 1
ATOM 1460 C CA . GLY A 1 184 ? 14.461 5.926 -9.852 1 91.94 184 GLY A CA 1
ATOM 1461 C C . GLY A 1 184 ? 13.852 6.902 -10.836 1 91.94 184 GLY A C 1
ATOM 1462 O O . GLY A 1 184 ? 13.695 8.086 -10.531 1 91.94 184 GLY A O 1
ATOM 1463 N N . ALA A 1 185 ? 13.492 6.379 -11.961 1 90.31 185 ALA A N 1
ATOM 1464 C CA . ALA A 1 185 ? 12.875 7.223 -12.984 1 90.31 185 ALA A CA 1
ATOM 1465 C C . ALA A 1 185 ? 11.492 7.688 -12.547 1 90.31 185 ALA A C 1
ATOM 1467 O O . ALA A 1 185 ? 11.109 8.836 -12.789 1 90.31 185 ALA A O 1
ATOM 1468 N N . ARG A 1 186 ? 10.797 6.812 -11.961 1 90.06 186 ARG A N 1
ATOM 1469 C CA . ARG A 1 186 ? 9.477 7.176 -11.453 1 90.06 186 ARG A CA 1
ATOM 1470 C C . ARG A 1 186 ? 9.586 8.195 -10.32 1 90.06 186 ARG A C 1
ATOM 1472 O O . ARG A 1 186 ? 8.758 9.102 -10.219 1 90.06 186 ARG A O 1
ATOM 1479 N N . LEU A 1 187 ? 10.594 8.023 -9.492 1 94.56 187 LEU A N 1
ATOM 1480 C CA . LEU A 1 187 ? 10.836 8.992 -8.43 1 94.56 187 LEU A CA 1
ATOM 1481 C C . LEU A 1 187 ? 11.164 10.359 -9.016 1 94.56 187 LEU A C 1
ATOM 1483 O O . LEU A 1 187 ? 10.648 11.375 -8.539 1 94.56 187 LEU A O 1
ATOM 1487 N N . ALA A 1 188 ? 11.992 10.367 -10.039 1 94.5 188 ALA A N 1
ATOM 1488 C CA . ALA A 1 188 ? 12.383 11.625 -10.656 1 94.5 188 ALA A CA 1
ATOM 1489 C C . ALA A 1 188 ? 11.164 12.359 -11.227 1 94.5 188 ALA A C 1
ATOM 1491 O O . ALA A 1 188 ? 11.055 13.578 -11.094 1 94.5 188 ALA A O 1
ATOM 1492 N N . ARG A 1 189 ? 10.242 11.609 -11.797 1 92.75 189 ARG A N 1
ATOM 1493 C CA . ARG A 1 189 ? 9.023 12.203 -12.336 1 92.75 189 ARG A CA 1
ATOM 1494 C C . ARG A 1 189 ? 8.141 12.75 -11.219 1 92.75 189 ARG A C 1
ATOM 1496 O O . ARG A 1 189 ? 7.539 13.812 -11.352 1 92.75 189 ARG A O 1
ATOM 1503 N N . THR A 1 190 ? 8.094 11.992 -10.156 1 94.31 190 THR A N 1
ATOM 1504 C CA . THR A 1 190 ? 7.309 12.422 -9.008 1 94.31 190 THR A CA 1
ATOM 1505 C C . THR A 1 190 ? 7.875 13.711 -8.422 1 94.31 190 THR A C 1
ATOM 1507 O O . THR A 1 190 ? 7.133 14.664 -8.164 1 94.31 190 THR A O 1
ATOM 1510 N N . ILE A 1 191 ? 9.18 13.773 -8.297 1 95.56 191 ILE A N 1
ATOM 1511 C CA . ILE A 1 191 ? 9.844 14.93 -7.699 1 95.56 191 ILE A CA 1
ATOM 1512 C C . ILE A 1 191 ? 9.68 16.141 -8.609 1 95.56 191 ILE A C 1
ATOM 1514 O O . ILE A 1 191 ? 9.43 17.25 -8.133 1 95.56 191 ILE A O 1
ATOM 1518 N N . ALA A 1 192 ? 9.742 15.938 -9.875 1 94.75 192 ALA A N 1
ATOM 1519 C CA . ALA A 1 192 ? 9.57 17.031 -10.82 1 94.75 192 ALA A CA 1
ATOM 1520 C C . ALA A 1 192 ? 8.172 17.625 -10.727 1 94.75 192 ALA A C 1
ATOM 1522 O O . ALA A 1 192 ? 8 18.844 -10.773 1 94.75 192 ALA A O 1
ATOM 1523 N N . THR A 1 193 ? 7.199 16.781 -10.594 1 93.94 193 THR A N 1
ATOM 1524 C CA . THR A 1 193 ? 5.82 17.234 -10.469 1 93.94 193 THR A CA 1
ATOM 1525 C C . THR A 1 193 ? 5.609 17.969 -9.148 1 93.94 193 THR A C 1
ATOM 1527 O O . THR A 1 193 ? 4.867 18.953 -9.094 1 93.94 193 THR A O 1
ATOM 1530 N N . ILE A 1 194 ? 6.27 17.5 -8.125 1 94.75 194 ILE A N 1
ATOM 1531 C CA . ILE A 1 194 ? 6.156 18.141 -6.82 1 94.75 194 ILE A CA 1
ATOM 1532 C C . ILE A 1 194 ? 6.77 19.531 -6.867 1 94.75 194 ILE A C 1
ATOM 1534 O O . ILE A 1 194 ? 6.234 20.469 -6.277 1 94.75 194 ILE A O 1
ATOM 1538 N N . PHE A 1 195 ? 7.875 19.672 -7.566 1 93.94 195 PHE A N 1
ATOM 1539 C CA . PHE A 1 195 ? 8.5 20.984 -7.688 1 93.94 195 PHE A CA 1
ATOM 1540 C C . PHE A 1 195 ? 7.582 21.953 -8.422 1 93.94 195 PHE A C 1
ATOM 1542 O O . PHE A 1 195 ? 7.551 23.141 -8.109 1 93.94 195 PHE A O 1
ATOM 1549 N N . GLY A 1 196 ? 6.848 21.438 -9.375 1 92.62 196 GLY A N 1
ATOM 1550 C CA . GLY A 1 196 ? 5.852 22.266 -10.031 1 92.62 196 GLY A CA 1
ATOM 1551 C C . GLY A 1 196 ? 4.766 22.75 -9.094 1 92.62 196 GLY A C 1
ATOM 1552 O O . GLY A 1 196 ? 4.379 23.922 -9.133 1 92.62 196 GLY A O 1
ATOM 1553 N N . LYS A 1 197 ? 4.324 21.891 -8.25 1 93.06 197 LYS A N 1
ATOM 1554 C CA . LYS A 1 197 ? 3.314 22.25 -7.262 1 93.06 197 LYS A CA 1
ATOM 1555 C C . LYS A 1 197 ? 3.865 23.25 -6.25 1 93.06 197 LYS A C 1
ATOM 1557 O O . LYS A 1 197 ? 3.178 24.203 -5.871 1 93.06 197 LYS A O 1
ATOM 1562 N N . VAL A 1 198 ? 5.16 23.047 -5.824 1 93.12 198 VAL A N 1
ATOM 1563 C CA . VAL A 1 198 ? 5.801 23.922 -4.84 1 93.12 198 VAL A CA 1
ATOM 1564 C C . VAL A 1 198 ? 5.934 25.328 -5.402 1 93.12 198 VAL A C 1
ATOM 1566 O O . VAL A 1 198 ? 5.734 26.312 -4.684 1 93.12 198 VAL A O 1
ATOM 1569 N N . ARG A 1 199 ? 6.215 25.453 -6.637 1 91.94 199 ARG A N 1
ATOM 1570 C CA . ARG A 1 199 ? 6.344 26.766 -7.277 1 91.94 199 ARG A CA 1
ATOM 1571 C C . ARG A 1 199 ? 5.016 27.516 -7.262 1 91.94 199 ARG A C 1
ATOM 1573 O O . ARG A 1 199 ? 4.973 28.703 -6.949 1 91.94 199 ARG A O 1
ATOM 1580 N N . TRP A 1 200 ? 3.992 26.812 -7.539 1 90.75 200 TRP A N 1
ATOM 1581 C CA . TRP A 1 200 ? 2.68 27.453 -7.566 1 90.75 200 TRP A CA 1
ATOM 1582 C C . TRP A 1 200 ? 2.203 27.781 -6.156 1 90.75 200 TRP A C 1
ATOM 1584 O O . TRP A 1 200 ? 1.486 28.766 -5.945 1 90.75 200 TRP A O 1
ATOM 1594 N N . GLU A 1 201 ? 2.584 26.938 -5.215 1 91.12 201 GLU A N 1
ATOM 1595 C CA . GLU A 1 201 ? 2.26 27.219 -3.82 1 91.12 201 GLU A CA 1
ATOM 1596 C C . GLU A 1 201 ? 2.996 28.469 -3.328 1 91.12 201 GLU A C 1
ATOM 1598 O O . GLU A 1 201 ? 2.486 29.203 -2.48 1 91.12 201 GLU A O 1
ATOM 1603 N N . ALA A 1 202 ? 4.164 28.656 -3.916 1 90.44 202 ALA A N 1
ATOM 1604 C CA . ALA A 1 202 ? 4.91 29.859 -3.572 1 90.44 202 ALA A CA 1
ATOM 1605 C C . ALA A 1 202 ? 4.207 31.109 -4.102 1 90.44 202 ALA A C 1
ATOM 1607 O O . ALA A 1 202 ? 4.148 32.125 -3.414 1 90.44 202 ALA A O 1
ATOM 1608 N N . TYR A 1 203 ? 3.693 31.016 -5.309 1 91.62 203 TYR A N 1
ATOM 1609 C CA . TYR A 1 203 ? 2.916 32.125 -5.855 1 91.62 203 TYR A CA 1
ATOM 1610 C C . TYR A 1 203 ? 1.678 32.375 -5.008 1 91.62 203 TYR A C 1
ATOM 1612 O O . TYR A 1 203 ? 1.312 33.531 -4.777 1 91.62 203 TYR A O 1
ATOM 1620 N N . LEU A 1 204 ? 1.06 31.344 -4.605 1 89.62 204 LEU A N 1
ATOM 1621 C CA . LEU A 1 204 ? -0.117 31.484 -3.752 1 89.62 204 LEU A CA 1
ATOM 1622 C C . LEU A 1 204 ? 0.25 32.125 -2.42 1 89.62 204 LEU A C 1
ATOM 1624 O O . LEU A 1 204 ? -0.488 32.969 -1.913 1 89.62 204 LEU A O 1
ATOM 1628 N N . SER A 1 205 ? 1.381 31.672 -1.891 1 89.44 205 SER A N 1
ATOM 1629 C CA . SER A 1 205 ? 1.839 32.25 -0.629 1 89.44 205 SER A CA 1
ATOM 1630 C C . SER A 1 205 ? 2.105 33.75 -0.764 1 89.44 205 SER A C 1
ATOM 1632 O O . SER A 1 205 ? 1.789 34.531 0.14 1 89.44 205 SER A O 1
ATOM 1634 N N . LEU A 1 206 ? 2.693 34.156 -1.818 1 89.5 206 LEU A N 1
ATOM 1635 C CA . LEU A 1 206 ? 2.92 35.562 -2.08 1 89.5 206 LEU A CA 1
ATOM 1636 C C . LEU A 1 206 ? 1.599 36.312 -2.127 1 89.5 206 LEU A C 1
ATOM 1638 O O . LEU A 1 206 ? 1.469 37.375 -1.518 1 89.5 206 LEU A O 1
ATOM 1642 N N . TRP A 1 207 ? 0.681 35.75 -2.811 1 89.12 207 TRP A N 1
ATOM 1643 C CA . TRP A 1 207 ? -0.642 36.344 -2.9 1 89.12 207 TRP A CA 1
ATOM 1644 C C . TRP A 1 207 ? -1.3 36.438 -1.527 1 89.12 207 TRP A C 1
ATOM 1646 O O . TRP A 1 207 ? -1.844 37.469 -1.152 1 89.12 207 TRP A O 1
ATOM 1656 N N . GLN A 1 208 ? -1.208 35.406 -0.786 1 87.5 208 GLN A N 1
ATOM 1657 C CA . GLN A 1 208 ? -1.84 35.344 0.528 1 87.5 208 GLN A CA 1
ATOM 1658 C C . GLN A 1 208 ? -1.217 36.344 1.482 1 87.5 208 GLN A C 1
ATOM 1660 O O . GLN A 1 208 ? -1.925 37 2.25 1 87.5 208 GLN A O 1
ATOM 1665 N N . ASN A 1 209 ? 0.118 36.438 1.415 1 86.12 209 ASN A N 1
ATOM 1666 C CA . ASN A 1 209 ? 0.8 37.406 2.264 1 86.12 209 ASN A CA 1
ATOM 1667 C C . ASN A 1 209 ? 0.417 38.844 1.896 1 86.12 209 ASN A C 1
ATOM 1669 O O . ASN A 1 209 ? 0.129 39.656 2.773 1 86.12 209 ASN A O 1
ATOM 1673 N N . THR A 1 210 ? 0.415 39.156 0.612 1 85.56 210 THR A N 1
ATOM 1674 C CA . THR A 1 210 ? 0.031 40.469 0.15 1 85.56 210 THR A CA 1
ATOM 1675 C C . THR A 1 210 ? -1.409 40.781 0.542 1 85.56 210 THR A C 1
ATOM 1677 O O . THR A 1 210 ? -1.715 41.906 0.96 1 85.56 210 THR A O 1
ATOM 1680 N N . TYR A 1 211 ? -2.207 39.781 0.42 1 84.75 211 TYR A N 1
ATOM 1681 C CA . TYR A 1 211 ? -3.615 39.938 0.771 1 84.75 211 TYR A CA 1
ATOM 1682 C C . TYR A 1 211 ? -3.781 40.219 2.26 1 84.75 211 TYR A C 1
ATOM 1684 O O . TYR A 1 211 ? -4.586 41.062 2.658 1 84.75 211 TYR A O 1
ATOM 1692 N N . ALA A 1 212 ? -3.057 39.531 3.117 1 81.75 212 ALA A N 1
ATOM 1693 C CA . ALA A 1 212 ? -3.17 39.656 4.57 1 81.75 212 ALA A CA 1
ATOM 1694 C C . ALA A 1 212 ? -2.584 40.969 5.059 1 81.75 212 ALA A C 1
ATOM 1696 O O . ALA A 1 212 ? -3.176 41.656 5.906 1 81.75 212 ALA A O 1
ATOM 1697 N N . TYR A 1 213 ? -1.491 41.406 4.457 1 83.38 213 TYR A N 1
ATOM 1698 C CA . TYR A 1 213 ? -0.776 42.562 4.984 1 83.38 213 TYR A CA 1
ATOM 1699 C C . TYR A 1 213 ? -1.29 43.844 4.359 1 83.38 213 TYR A C 1
ATOM 1701 O O . TYR A 1 213 ? -1.084 44.938 4.906 1 83.38 213 TYR A O 1
ATOM 1709 N N . ALA A 1 214 ? -2.039 43.75 3.227 1 81.38 214 ALA A N 1
ATOM 1710 C CA . ALA A 1 214 ? -2.547 44.938 2.539 1 81.38 214 ALA A CA 1
ATOM 1711 C C . ALA A 1 214 ? -3.541 45.688 3.412 1 81.38 214 ALA A C 1
ATOM 1713 O O . ALA A 1 214 ? -3.66 46.906 3.309 1 81.38 214 ALA A O 1
ATOM 1714 N N . THR A 1 215 ? -4.137 44.938 4.363 1 82.31 215 THR A N 1
ATOM 1715 C CA . THR A 1 215 ? -5.223 45.594 5.09 1 82.31 215 THR A CA 1
ATOM 1716 C C . THR A 1 215 ? -4.832 45.844 6.543 1 82.31 215 THR A C 1
ATOM 1718 O O . THR A 1 215 ? -5.668 46.219 7.363 1 82.31 215 THR A O 1
ATOM 1721 N N . ILE A 1 216 ? -3.57 45.594 6.867 1 81.62 216 ILE A N 1
ATOM 1722 C CA . ILE A 1 216 ? -3.135 45.688 8.258 1 81.62 216 ILE A CA 1
ATOM 1723 C C . ILE A 1 216 ? -3.289 47.125 8.766 1 81.62 216 ILE A C 1
ATOM 1725 O O . ILE A 1 216 ? -3.641 47.344 9.922 1 81.62 216 ILE A O 1
ATOM 1729 N N . LEU A 1 217 ? -3.199 48.219 7.82 1 81.69 217 LEU A N 1
ATOM 1730 C CA . LEU A 1 217 ? -3.199 49.594 8.234 1 81.69 217 LEU A CA 1
ATOM 1731 C C . LEU A 1 217 ? -4.535 50.281 7.918 1 81.69 217 LEU A C 1
ATOM 1733 O O . LEU A 1 217 ? -4.785 51.406 8.328 1 81.69 217 LEU A O 1
ATOM 1737 N N . LEU A 1 218 ? -5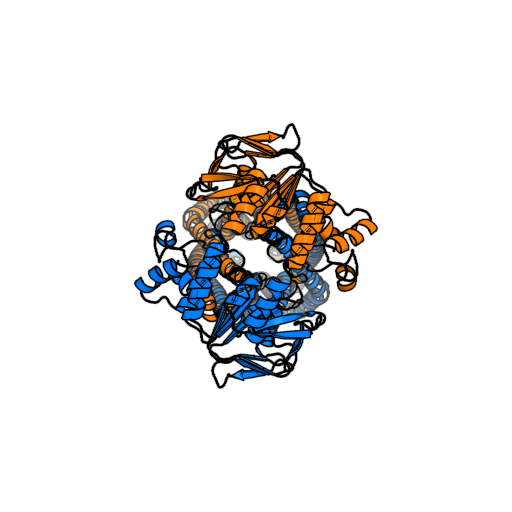.395 49.531 7.406 1 83.94 218 LEU A N 1
ATOM 1738 C CA . LEU A 1 218 ? -6.59 50.125 6.84 1 83.94 218 LEU A CA 1
ATOM 1739 C C . LEU A 1 218 ? -7.48 50.719 7.938 1 83.94 218 LEU A C 1
ATOM 1741 O O . LEU A 1 218 ? -7.969 51.844 7.824 1 83.94 218 LEU A O 1
ATOM 1745 N N . PRO A 1 219 ? -7.68 49.938 9.078 1 82.5 219 PRO A N 1
ATOM 1746 C CA . PRO A 1 219 ? -8.516 50.531 10.133 1 82.5 219 PRO A CA 1
ATOM 1747 C C . PRO A 1 219 ? -7.934 51.812 10.719 1 82.5 219 PRO A C 1
ATOM 1749 O O . PRO A 1 219 ? -8.656 52.781 10.93 1 82.5 219 PRO A O 1
ATOM 1752 N N . SER A 1 220 ? -6.664 51.844 10.945 1 81.75 220 SER A N 1
ATOM 1753 C CA . SER A 1 220 ? -6.02 53.031 11.508 1 81.75 220 SER A CA 1
ATOM 1754 C C . SER A 1 220 ? -6.07 54.188 10.523 1 81.75 220 SER A C 1
ATOM 1756 O O . SER A 1 220 ? -6.262 55.344 10.93 1 81.75 220 SER A O 1
ATOM 1758 N N . LEU A 1 221 ? -5.914 53.906 9.25 1 82.25 221 LEU A N 1
ATOM 1759 C CA . LEU A 1 221 ? -5.895 54.969 8.234 1 82.25 221 LEU A CA 1
ATOM 1760 C C . LEU A 1 221 ? -7.281 55.562 8.062 1 82.25 221 LEU A C 1
ATOM 1762 O O . LEU A 1 221 ? -7.406 56.781 7.844 1 82.25 221 LEU A O 1
ATOM 1766 N N . LEU A 1 222 ? -8.242 54.812 8.211 1 81.31 222 LEU A N 1
ATOM 1767 C CA . LEU A 1 222 ? -9.594 55.281 7.965 1 81.31 222 LEU A CA 1
ATOM 1768 C C . LEU A 1 222 ? -10.156 56 9.195 1 81.31 222 LEU A C 1
ATOM 1770 O O . LEU A 1 222 ? -10.961 56.938 9.07 1 81.31 222 LEU A O 1
ATOM 1774 N N . LEU A 1 223 ? -9.727 55.562 10.375 1 81.69 223 LEU A N 1
ATOM 1775 C CA . LEU A 1 223 ? -10.312 56.094 11.594 1 81.69 223 LEU A CA 1
ATOM 1776 C C . LEU A 1 223 ? -9.445 57.219 12.164 1 81.69 223 LEU A C 1
ATOM 1778 O O . LEU A 1 223 ? -9.828 57.906 13.117 1 81.69 223 LEU A O 1
ATOM 1782 N N . CYS A 1 224 ? -8.266 57.438 11.539 1 80.62 224 CYS A N 1
ATOM 1783 C CA . CYS A 1 224 ? -7.34 58.438 12.062 1 80.62 224 CYS A CA 1
ATOM 1784 C C . CYS A 1 224 ? -7.957 59.844 12.016 1 80.62 224 CYS A C 1
ATOM 1786 O O . CYS A 1 224 ? -7.762 60.625 12.93 1 80.62 224 CYS A O 1
ATOM 1788 N N . ARG A 1 225 ? -8.719 60.125 11.031 1 79.5 225 ARG A N 1
ATOM 1789 C CA . ARG A 1 225 ? -9.312 61.438 10.906 1 79.5 225 ARG A CA 1
ATOM 1790 C C . ARG A 1 225 ? -10.312 61.688 12.031 1 79.5 225 ARG A C 1
ATOM 1792 O O . ARG A 1 225 ? -10.328 62.781 12.617 1 79.5 225 ARG A O 1
ATOM 1799 N N . ARG A 1 226 ? -11.023 60.688 12.344 1 81.19 226 ARG A N 1
ATOM 1800 C CA . ARG A 1 226 ? -12.016 60.844 13.406 1 81.19 226 ARG A CA 1
ATOM 1801 C C . ARG A 1 226 ? -11.344 60.906 14.773 1 81.19 226 ARG A C 1
ATOM 1803 O O . ARG A 1 226 ? -11.852 61.562 15.688 1 81.19 226 ARG A O 1
ATOM 1810 N N . TYR A 1 227 ? -10.297 60.281 14.883 1 81.38 227 TYR A N 1
ATOM 1811 C CA . TYR A 1 227 ? -9.555 60.281 16.125 1 81.38 227 TYR A CA 1
ATOM 1812 C C . TYR A 1 227 ? -8.914 61.656 16.375 1 81.38 227 TYR A C 1
ATOM 1814 O O . TYR A 1 227 ? -8.992 62.188 17.469 1 81.38 227 TYR A O 1
ATOM 1822 N N . PHE A 1 228 ? -8.266 62.25 15.328 1 81 228 PHE A N 1
ATOM 1823 C CA . PHE A 1 228 ? -7.602 63.531 15.477 1 81 228 PHE A CA 1
ATOM 1824 C C . PHE A 1 228 ? -8.625 64.625 15.641 1 81 228 PHE A C 1
ATOM 1826 O O . PHE A 1 228 ? -8.328 65.688 16.266 1 81 228 PHE A O 1
ATOM 1833 N N . ALA A 1 229 ? -9.812 64.375 15.227 1 81.56 229 ALA A N 1
ATOM 1834 C CA . ALA A 1 229 ? -10.891 65.312 15.398 1 81.56 229 ALA A CA 1
ATOM 1835 C C . ALA A 1 229 ? -11.516 65.188 16.781 1 81.56 229 ALA A C 1
ATOM 1837 O O . ALA A 1 229 ? -12.312 66.062 17.188 1 81.56 229 ALA A O 1
ATOM 1838 N N . GLY A 1 230 ? -11.188 64.125 17.562 1 79.06 230 GLY A N 1
ATOM 1839 C CA . GLY A 1 230 ? -11.625 63.969 18.938 1 79.06 230 GLY A CA 1
ATOM 1840 C C . GLY A 1 230 ? -12.961 63.25 19.062 1 79.06 230 GLY A C 1
ATOM 1841 O O . GLY A 1 230 ? -13.594 63.281 20.109 1 79.06 230 GLY A O 1
ATOM 1842 N N . GLU A 1 231 ? -13.359 62.688 18.078 1 81 231 GLU A N 1
ATOM 1843 C CA . GLU A 1 231 ? -14.68 62.062 18.062 1 81 231 GLU A CA 1
ATOM 1844 C C . GLU A 1 231 ? -14.633 60.688 18.688 1 81 231 GLU A C 1
ATOM 1846 O O . GLU A 1 231 ? -15.648 60.188 19.172 1 81 231 GLU A O 1
ATOM 1851 N N . ILE A 1 232 ? -13.484 60 18.609 1 78.69 232 ILE A N 1
ATOM 1852 C CA . ILE A 1 232 ? -13.375 58.656 19.125 1 78.69 232 ILE A CA 1
ATOM 1853 C C . ILE A 1 232 ? -12.148 58.531 20.031 1 78.69 232 ILE A C 1
ATOM 1855 O O . ILE A 1 232 ? -11.258 59.375 19.984 1 78.69 232 ILE A O 1
ATOM 1859 N N . ARG A 1 233 ? -12.172 57.5 20.969 1 78.62 233 ARG A N 1
ATOM 1860 C CA . ARG A 1 233 ? -11.062 57.25 21.875 1 78.62 233 ARG A CA 1
ATOM 1861 C C . ARG A 1 233 ? -10.078 56.25 21.281 1 78.62 233 ARG A C 1
ATOM 1863 O O . ARG A 1 233 ? -10.375 55.594 20.281 1 78.62 233 ARG A O 1
ATOM 1870 N N . TYR A 1 234 ? -8.875 56.344 21.734 1 76.06 234 TYR A N 1
ATOM 1871 C CA . TYR A 1 234 ? -7.852 55.406 21.266 1 76.06 234 TYR A CA 1
ATOM 1872 C C . TYR A 1 234 ? -8.32 53.969 21.359 1 76.06 234 TYR A C 1
ATOM 1874 O O . TYR A 1 234 ? -8.047 53.156 20.484 1 76.06 234 TYR A O 1
ATOM 1882 N N . GLY A 1 235 ? -9.023 53.594 22.375 1 71.62 235 GLY A N 1
ATOM 1883 C CA . GLY A 1 235 ? -9.539 52.25 22.547 1 71.62 235 GLY A CA 1
ATOM 1884 C C . GLY A 1 235 ? -10.477 51.844 21.438 1 71.62 235 GLY A C 1
ATOM 1885 O O . GLY A 1 235 ? -10.523 50.656 21.062 1 71.62 235 GLY A O 1
ATOM 1886 N N . ASP A 1 236 ? -11.117 52.844 20.859 1 78.56 236 ASP A N 1
ATOM 1887 C CA . ASP A 1 236 ? -12.047 52.562 19.766 1 78.56 236 ASP A CA 1
ATOM 1888 C C . ASP A 1 236 ? -11.305 52.125 18.5 1 78.56 236 ASP A C 1
ATOM 1890 O O . ASP A 1 236 ? -11.781 51.281 17.75 1 78.56 236 ASP A O 1
ATOM 1894 N N . ILE A 1 237 ? -10.188 52.719 18.312 1 78.56 237 ILE A N 1
ATOM 1895 C CA . ILE A 1 237 ? -9.383 52.375 17.156 1 78.56 237 ILE A CA 1
ATOM 1896 C C . ILE A 1 237 ? -8.844 50.938 17.312 1 78.56 237 ILE A C 1
ATOM 1898 O O . ILE A 1 237 ? -8.867 50.156 16.375 1 78.56 237 ILE A O 1
ATOM 1902 N N . SER A 1 238 ? -8.359 50.625 18.5 1 78.81 238 SER A N 1
ATOM 1903 C CA . SER A 1 238 ? -7.828 49.312 18.75 1 78.81 238 SER A CA 1
ATOM 1904 C C . SER A 1 238 ? -8.914 48.25 18.625 1 78.81 238 SER A C 1
ATOM 1906 O O . SER A 1 238 ? -8.664 47.156 18.125 1 78.81 238 SER A O 1
ATOM 1908 N N . GLN A 1 239 ? -10.109 48.625 19.062 1 78.12 239 GLN A N 1
ATOM 1909 C CA . GLN A 1 239 ? -11.227 47.688 18.984 1 78.12 239 GLN A CA 1
ATOM 1910 C C . GLN A 1 239 ? -11.656 47.469 17.547 1 78.12 239 GLN A C 1
ATOM 1912 O O . GLN A 1 239 ? -11.969 46.344 17.141 1 78.12 239 GLN A O 1
ATOM 1917 N N . ALA A 1 240 ? -11.688 48.531 16.812 1 80.69 240 ALA A N 1
ATOM 1918 C CA . ALA A 1 240 ? -12.062 48.406 15.406 1 80.69 240 ALA A CA 1
ATOM 1919 C C . ALA A 1 240 ? -11.023 47.625 14.625 1 80.69 240 ALA A C 1
ATOM 1921 O O . ALA A 1 240 ? -11.375 46.812 13.742 1 80.69 240 ALA A O 1
ATOM 1922 N N . ALA A 1 241 ? -9.773 47.812 14.953 1 83.38 241 ALA A N 1
ATOM 1923 C CA . ALA A 1 241 ? -8.703 47.094 14.289 1 83.38 241 ALA A CA 1
ATOM 1924 C C . ALA A 1 241 ? -8.789 45.594 14.602 1 83.38 241 ALA A C 1
ATOM 1926 O O . ALA A 1 241 ? -8.617 44.75 13.719 1 83.38 241 ALA A O 1
ATOM 1927 N N . PHE A 1 242 ? -9.078 45.312 15.797 1 80.38 242 PHE A N 1
ATOM 1928 C CA . PHE A 1 242 ? -9.203 43.938 16.219 1 80.38 242 PHE A CA 1
ATOM 1929 C C . PHE A 1 242 ? -10.383 43.25 15.523 1 80.38 242 PHE A C 1
ATOM 1931 O O . PHE A 1 242 ? -10.25 42.156 14.992 1 80.38 242 PHE A O 1
ATOM 1938 N N . ALA A 1 243 ? -11.484 43.969 15.555 1 83.25 243 ALA A N 1
ATOM 1939 C CA . ALA A 1 243 ? -12.68 43.438 14.898 1 83.25 243 ALA A CA 1
ATOM 1940 C C . ALA A 1 243 ? -12.445 43.219 13.406 1 83.25 243 ALA A C 1
ATOM 1942 O O . ALA A 1 243 ? -12.867 42.219 12.836 1 83.25 243 ALA A O 1
ATOM 1943 N N . PHE A 1 244 ? -11.789 44.188 12.828 1 85.88 244 PHE A N 1
ATOM 1944 C CA . PHE A 1 244 ? -11.492 44.094 11.398 1 85.88 244 PHE A CA 1
ATOM 1945 C C . PHE A 1 244 ? -10.633 42.906 11.078 1 85.88 244 PHE A C 1
ATOM 1947 O O . PHE A 1 244 ? -10.938 42.125 10.156 1 85.88 244 PHE A O 1
ATOM 1954 N N . HIS A 1 245 ? -9.648 42.656 11.836 1 85.19 245 HIS A N 1
ATOM 1955 C CA . HIS A 1 245 ? -8.719 41.562 11.57 1 85.19 245 HIS A CA 1
ATOM 1956 C C . HIS A 1 245 ? -9.367 40.219 11.836 1 85.19 245 HIS A C 1
ATOM 1958 O O . HIS A 1 245 ? -9.078 39.219 11.148 1 85.19 245 HIS A O 1
ATOM 1964 N N . THR A 1 246 ? -10.164 40.188 12.805 1 82.88 246 THR A N 1
ATOM 1965 C CA . THR A 1 246 ? -10.875 38.938 13.125 1 82.88 246 THR A CA 1
ATOM 1966 C C . THR A 1 246 ? -11.812 38.531 11.992 1 82.88 246 THR A C 1
ATOM 1968 O O . THR A 1 246 ? -11.844 37.375 11.578 1 82.88 246 THR A O 1
ATOM 1971 N N . ILE A 1 247 ? -12.531 39.531 11.5 1 84.69 247 ILE A N 1
ATOM 1972 C CA . ILE A 1 247 ? -13.469 39.281 10.414 1 84.69 247 ILE A CA 1
ATOM 1973 C C . ILE A 1 247 ? -12.695 38.938 9.133 1 84.69 247 ILE A C 1
ATOM 1975 O O . ILE A 1 247 ? -13.078 38.062 8.383 1 84.69 247 ILE A O 1
ATOM 1979 N N . GLU A 1 248 ? -11.695 39.719 8.961 1 84.81 248 GLU A N 1
ATOM 1980 C CA . GLU A 1 248 ? -10.859 39.469 7.789 1 84.81 248 GLU A CA 1
ATOM 1981 C C . GLU A 1 248 ? -10.297 38.062 7.812 1 84.81 248 GLU A C 1
ATOM 1983 O O . GLU A 1 248 ? -10.242 37.375 6.781 1 84.81 248 GLU A O 1
ATOM 1988 N N . GLY A 1 249 ? -9.797 37.594 8.883 1 82.44 249 GLY A N 1
ATOM 1989 C CA . GLY A 1 249 ? -9.273 36.25 9.039 1 82.44 249 GLY A CA 1
ATOM 1990 C C . GLY A 1 249 ? -10.305 35.188 8.758 1 82.44 249 GLY A C 1
ATOM 1991 O O . GLY A 1 249 ? -9.984 34.125 8.18 1 82.44 249 GLY A O 1
ATOM 1992 N N . ALA A 1 250 ? -11.453 35.5 9.18 1 82.19 250 ALA A N 1
ATOM 1993 C CA . ALA A 1 250 ? -12.547 34.562 8.969 1 82.19 250 ALA A CA 1
ATOM 1994 C C . ALA A 1 250 ? -12.93 34.469 7.488 1 82.19 250 ALA A C 1
ATOM 1996 O O . ALA A 1 250 ? -13.102 33.375 6.941 1 82.19 250 ALA A O 1
ATOM 1997 N N . LEU A 1 251 ? -12.945 35.594 6.879 1 80 251 LEU A N 1
ATOM 1998 C CA . LEU A 1 251 ? -13.414 35.656 5.496 1 80 251 LEU A CA 1
ATOM 1999 C C . LEU A 1 251 ? -12.328 35.188 4.539 1 80 251 LEU A C 1
ATOM 2001 O O . LEU A 1 251 ? -12.625 34.781 3.416 1 80 251 LEU A O 1
ATOM 2005 N N . SER A 1 252 ? -11.125 35.25 5.02 1 81.88 252 SER A N 1
ATOM 2006 C CA . SER A 1 252 ? -10.008 34.906 4.145 1 81.88 252 SER A CA 1
ATOM 2007 C C . SER A 1 252 ? -9.625 33.438 4.312 1 81.88 252 SER A C 1
ATOM 2009 O O . SER A 1 252 ? -8.555 33 3.871 1 81.88 252 SER A O 1
ATOM 2011 N N . TYR A 1 253 ? -10.422 32.688 4.883 1 82.12 253 TYR A N 1
ATOM 2012 C CA . TYR A 1 253 ? -10.109 31.297 5.191 1 82.12 253 TYR A CA 1
ATOM 2013 C C . TYR A 1 253 ? -9.922 30.484 3.916 1 82.12 253 TYR A C 1
ATOM 2015 O O . TYR A 1 253 ? -9 29.656 3.824 1 82.12 253 TYR A O 1
ATOM 2023 N N . ILE A 1 254 ? -10.758 30.766 2.984 1 79.31 254 ILE A N 1
ATOM 2024 C CA . ILE A 1 254 ? -10.68 30.047 1.718 1 79.31 254 ILE A CA 1
ATOM 2025 C C . ILE A 1 254 ? -9.375 30.391 1.01 1 79.31 254 ILE A C 1
ATOM 2027 O O . ILE A 1 254 ? -8.711 29.5 0.459 1 79.31 254 ILE A O 1
ATOM 2031 N N . VAL A 1 255 ? -9.031 31.625 1.134 1 80.19 255 VAL A N 1
ATOM 2032 C CA . VAL A 1 255 ? -7.809 32.094 0.487 1 80.19 255 VAL A CA 1
ATOM 2033 C C . VAL A 1 255 ? -6.598 31.438 1.146 1 80.19 255 VAL A C 1
ATOM 2035 O O . VAL A 1 255 ? -5.68 30.969 0.459 1 80.19 255 VAL A O 1
ATOM 2038 N N . THR A 1 256 ? -6.691 31.281 2.422 1 81.06 256 THR A N 1
ATOM 2039 C CA . THR A 1 256 ? -5.523 30.828 3.162 1 81.06 256 THR A CA 1
ATOM 2040 C C . THR A 1 256 ? -5.438 29.297 3.148 1 81.06 256 THR A C 1
ATOM 2042 O O . THR A 1 256 ? -4.359 28.734 3.348 1 81.06 256 THR A O 1
ATOM 2045 N N . HIS A 1 257 ? -6.566 28.672 2.928 1 84.06 257 HIS A N 1
ATOM 2046 C CA . HIS A 1 257 ? -6.551 27.219 2.992 1 84.06 257 HIS A CA 1
ATOM 2047 C C . HIS A 1 257 ? -6.898 26.609 1.64 1 84.06 257 HIS A C 1
ATOM 2049 O O . HIS A 1 257 ? -7.457 25.5 1.578 1 84.06 257 HIS A O 1
ATOM 2055 N N . LEU A 1 258 ? -6.637 27.328 0.627 1 81 258 LEU A N 1
ATOM 2056 C CA . LEU A 1 258 ? -6.988 26.859 -0.708 1 81 258 LEU A CA 1
ATOM 2057 C C . LEU A 1 258 ? -6.281 25.547 -1.023 1 81 258 LEU A C 1
ATOM 2059 O O . LEU A 1 258 ? -6.867 24.656 -1.642 1 81 258 LEU A O 1
ATOM 2063 N N . SER A 1 259 ? -5.082 25.391 -0.592 1 80.88 259 SER A N 1
ATOM 2064 C CA . SER A 1 259 ? -4.328 24.156 -0.844 1 80.88 259 SER A CA 1
ATOM 2065 C C . SER A 1 259 ? -4.996 22.953 -0.194 1 80.88 259 SER A C 1
ATOM 2067 O O . SER A 1 259 ? -5.102 21.891 -0.807 1 80.88 259 SER A O 1
ATOM 2069 N N . ASP A 1 260 ? -5.43 23.141 1.004 1 85.44 260 ASP A N 1
ATOM 2070 C CA . ASP A 1 260 ? -6.125 22.062 1.718 1 85.44 260 ASP A CA 1
ATOM 2071 C C . ASP A 1 260 ? -7.441 21.719 1.028 1 85.44 260 ASP A C 1
ATOM 2073 O O . ASP A 1 260 ? -7.797 20.531 0.931 1 85.44 260 ASP A O 1
ATOM 2077 N N . ILE A 1 261 ? -8.094 22.75 0.569 1 85.81 261 ILE A N 1
ATOM 2078 C CA . ILE A 1 261 ? -9.375 22.547 -0.104 1 85.81 261 ILE A CA 1
ATOM 2079 C C . ILE A 1 261 ? -9.148 21.797 -1.415 1 85.81 261 ILE A C 1
ATOM 2081 O O . ILE A 1 261 ? -9.922 20.906 -1.76 1 85.81 261 ILE A O 1
ATOM 2085 N N . SER A 1 262 ? -8.133 22.141 -2.086 1 82.56 262 SER A N 1
ATOM 2086 C CA . SER A 1 262 ? -7.809 21.469 -3.338 1 82.56 262 SER A CA 1
ATOM 2087 C C . SER A 1 262 ? -7.469 20 -3.104 1 82.56 262 SER A C 1
ATOM 2089 O O . SER A 1 262 ? -7.844 19.125 -3.896 1 82.56 262 SER A O 1
ATOM 2091 N N . GLN A 1 263 ? -6.727 19.797 -2.043 1 82.75 263 GLN A N 1
ATOM 2092 C CA . GLN A 1 263 ? -6.395 18.422 -1.684 1 82.75 263 GLN A CA 1
ATOM 2093 C C . GLN A 1 263 ? -7.648 17.625 -1.336 1 82.75 263 GLN A C 1
ATOM 2095 O O . GLN A 1 263 ? -7.773 16.469 -1.713 1 82.75 263 GLN A O 1
ATOM 2100 N N . LEU A 1 264 ? -8.523 18.266 -0.646 1 86.25 264 LEU A N 1
ATOM 2101 C CA . LEU A 1 264 ? -9.789 17.625 -0.287 1 86.25 264 LEU A CA 1
ATOM 2102 C C . LEU A 1 264 ? -10.602 17.297 -1.532 1 86.25 264 LEU A C 1
ATOM 2104 O O . LEU A 1 264 ? -11.211 16.219 -1.617 1 86.25 264 LEU A O 1
ATOM 2108 N N . ALA A 1 265 ? -10.586 18.203 -2.451 1 85.75 265 ALA A N 1
ATOM 2109 C CA . ALA A 1 265 ? -11.328 17.984 -3.689 1 85.75 265 ALA A CA 1
ATOM 2110 C C . ALA A 1 265 ? -10.773 16.797 -4.457 1 85.75 265 ALA A C 1
ATOM 2112 O O . ALA A 1 265 ? -11.531 15.969 -4.977 1 85.75 265 ALA A O 1
ATOM 2113 N N . ALA A 1 266 ? -9.508 16.703 -4.508 1 79.62 266 ALA A N 1
ATOM 2114 C CA . ALA A 1 266 ? -8.859 15.602 -5.207 1 79.62 266 ALA A CA 1
ATOM 2115 C C . ALA A 1 266 ? -9.172 14.266 -4.531 1 79.62 266 ALA A C 1
ATOM 2117 O O . ALA A 1 266 ? -9.453 13.273 -5.203 1 79.62 266 ALA A O 1
ATOM 2118 N N . GLN A 1 267 ? -9.102 14.305 -3.244 1 83.19 267 GLN A N 1
ATOM 2119 C CA . GLN A 1 267 ? -9.383 13.086 -2.494 1 83.19 267 GLN A CA 1
ATOM 2120 C C . GLN A 1 267 ? -10.852 12.688 -2.625 1 83.19 267 GLN A C 1
ATOM 2122 O O . GLN A 1 267 ? -11.18 11.5 -2.668 1 83.19 267 GLN A O 1
ATOM 2127 N N . THR A 1 268 ? -11.727 13.672 -2.654 1 88.88 268 THR A N 1
ATOM 2128 C CA . THR A 1 268 ? -13.148 13.406 -2.83 1 88.88 268 THR A CA 1
ATOM 2129 C C . THR A 1 268 ? -13.414 12.75 -4.184 1 88.88 268 THR A C 1
ATOM 2131 O O . THR A 1 268 ? -14.195 11.805 -4.273 1 88.88 268 THR A O 1
ATOM 2134 N N . ASP A 1 269 ? -12.727 13.227 -5.145 1 86.31 269 ASP A N 1
ATOM 2135 C CA . ASP A 1 269 ? -12.891 12.672 -6.48 1 86.31 269 ASP A CA 1
ATOM 2136 C C . ASP A 1 269 ? -12.422 11.219 -6.535 1 86.31 269 ASP A C 1
ATOM 2138 O O . ASP A 1 269 ? -13.055 10.375 -7.184 1 86.31 269 ASP A O 1
ATOM 2142 N N . ARG A 1 270 ? -11.398 10.992 -5.863 1 82.12 270 ARG A N 1
ATOM 2143 C CA . ARG A 1 270 ? -10.859 9.641 -5.828 1 82.12 270 ARG A CA 1
ATOM 2144 C C . ARG A 1 270 ? -11.805 8.688 -5.109 1 82.12 270 ARG A C 1
ATOM 2146 O O . ARG A 1 270 ? -12.031 7.566 -5.566 1 82.12 270 ARG A O 1
ATOM 2153 N N . LEU A 1 271 ? -12.297 9.133 -4.047 1 88.5 271 LEU A N 1
ATOM 2154 C CA . LEU A 1 271 ? -13.195 8.289 -3.268 1 88.5 271 LEU A CA 1
ATOM 2155 C C . LEU A 1 271 ? -14.516 8.086 -4.004 1 88.5 271 LEU A C 1
ATOM 2157 O O . LEU A 1 271 ? -15.102 7 -3.945 1 88.5 271 LEU A O 1
ATOM 2161 N N . GLU A 1 272 ? -14.969 9.164 -4.656 1 89.25 272 GLU A N 1
ATOM 2162 C CA . GLU A 1 272 ? -16.203 9.062 -5.426 1 89.25 272 GLU A CA 1
ATOM 2163 C C . GLU A 1 272 ? -16.062 8.07 -6.578 1 89.25 272 GLU A C 1
ATOM 2165 O O . GLU A 1 272 ? -16.984 7.309 -6.867 1 89.25 272 GLU A O 1
ATOM 2170 N N . ALA A 1 273 ? -14.945 8.078 -7.164 1 85.44 273 ALA A N 1
ATOM 2171 C CA . ALA A 1 273 ? -14.68 7.141 -8.258 1 85.44 273 ALA A CA 1
ATOM 2172 C C . ALA A 1 273 ? -14.711 5.699 -7.766 1 85.44 273 ALA A C 1
ATOM 2174 O O . ALA A 1 273 ? -15.242 4.816 -8.438 1 85.44 273 ALA A O 1
ATOM 2175 N N . LEU A 1 274 ? -14.188 5.465 -6.664 1 87.06 274 LEU A N 1
ATOM 2176 C CA . LEU A 1 274 ? -14.18 4.121 -6.098 1 87.06 274 LEU A CA 1
ATOM 2177 C C . LEU A 1 274 ? -15.594 3.684 -5.723 1 87.06 274 LEU A C 1
ATOM 2179 O O . LEU A 1 274 ? -16 2.561 -6.027 1 87.06 274 LEU A O 1
ATOM 2183 N N . LEU A 1 275 ? -16.312 4.574 -5.109 1 87.19 275 LEU A N 1
ATOM 2184 C CA . LEU A 1 275 ? -17.672 4.254 -4.684 1 87.19 275 LEU A CA 1
ATOM 2185 C C . LEU A 1 275 ? -18.578 3.986 -5.887 1 87.19 275 LEU A C 1
ATOM 2187 O O . LEU A 1 275 ? -19.406 3.074 -5.859 1 87.19 275 LEU A O 1
ATOM 2191 N N . ALA A 1 276 ? -18.344 4.758 -6.852 1 85.75 276 ALA A N 1
ATOM 2192 C CA . ALA A 1 276 ? -19.125 4.574 -8.078 1 85.75 276 ALA A CA 1
ATOM 2193 C C . ALA A 1 276 ? -18.812 3.227 -8.727 1 85.75 276 ALA A C 1
ATOM 2195 O O . ALA A 1 276 ? -19.703 2.539 -9.203 1 85.75 276 ALA A O 1
ATOM 2196 N N . ALA A 1 277 ? -17.578 2.883 -8.695 1 83.5 277 ALA A N 1
ATOM 2197 C CA . ALA A 1 277 ? -17.172 1.604 -9.273 1 83.5 277 ALA A CA 1
ATOM 2198 C C . ALA A 1 277 ? -17.719 0.435 -8.461 1 83.5 277 ALA A C 1
ATOM 2200 O O . ALA A 1 277 ? -18.125 -0.584 -9.031 1 83.5 277 ALA A O 1
ATOM 2201 N N . LEU A 1 278 ? -17.766 0.562 -7.246 1 83.25 278 LEU A N 1
ATOM 2202 C CA . LEU A 1 278 ? -18.234 -0.503 -6.367 1 83.25 278 LEU A CA 1
ATOM 2203 C C . LEU A 1 278 ? -19.75 -0.672 -6.48 1 83.25 278 LEU A C 1
ATOM 2205 O O . LEU A 1 278 ? -20.25 -1.797 -6.48 1 83.25 278 LEU A O 1
ATOM 2209 N N . VAL A 1 279 ? -20.438 0.423 -6.637 1 77.31 279 VAL A N 1
ATOM 2210 C CA . VAL A 1 279 ? -21.891 0.398 -6.68 1 77.31 279 VAL A CA 1
ATOM 2211 C C . VAL A 1 279 ? -22.359 -0.031 -8.07 1 77.31 279 VAL A C 1
ATOM 2213 O O . VAL A 1 279 ? -23.328 -0.792 -8.203 1 77.31 279 VAL A O 1
ATOM 2216 N N . HIS A 1 280 ? -21.656 0.406 -9.07 1 72.44 280 HIS A N 1
ATOM 2217 C CA . HIS A 1 280 ? -22.031 0.073 -10.438 1 72.44 280 HIS A CA 1
ATOM 2218 C C . HIS A 1 280 ? -21.859 -1.418 -10.711 1 72.44 280 HIS A C 1
ATOM 2220 O O . HIS A 1 280 ? -22.672 -2.02 -11.414 1 72.44 280 HIS A O 1
ATOM 2226 N N . HIS A 1 281 ? -20.844 -1.979 -10.273 1 65.56 281 HIS A N 1
ATOM 2227 C CA . HIS A 1 281 ? -20.594 -3.395 -10.523 1 65.56 281 HIS A CA 1
ATOM 2228 C C . HIS A 1 281 ? -21.609 -4.27 -9.789 1 65.56 281 HIS A C 1
ATOM 2230 O O . HIS A 1 281 ? -21.906 -5.383 -10.227 1 65.56 281 HIS A O 1
ATOM 2236 N N . ALA A 1 282 ? -22.172 -3.73 -8.773 1 60.16 282 ALA A N 1
ATOM 2237 C CA . ALA A 1 282 ? -23.203 -4.457 -8.047 1 60.16 282 ALA A CA 1
ATOM 2238 C C . ALA A 1 282 ? -24.453 -4.621 -8.898 1 60.16 282 ALA A C 1
ATOM 2240 O O . ALA A 1 282 ? -25.188 -5.609 -8.758 1 60.16 282 ALA A O 1
ATOM 2241 N N . GLU A 1 283 ? -24.719 -3.76 -9.82 1 57.78 283 GLU A N 1
ATOM 2242 C CA . GLU A 1 283 ? -25.953 -3.787 -10.586 1 57.78 283 GLU A CA 1
ATOM 2243 C C . GLU A 1 283 ? -25.828 -4.68 -11.812 1 57.78 283 GLU A C 1
ATOM 2245 O O . GLU A 1 283 ? -26.828 -5.059 -12.422 1 57.78 283 GLU A O 1
ATOM 2250 N N . GLY A 1 284 ? -25.031 -5.629 -11.891 1 55.47 284 GLY A N 1
ATOM 2251 C CA . GLY A 1 284 ? -24.891 -6.637 -12.938 1 55.47 284 GLY A CA 1
ATOM 2252 C C . GLY A 1 284 ? -24.906 -6.051 -14.336 1 55.47 284 GLY A C 1
ATOM 2253 O O . GLY A 1 284 ? -25.469 -4.977 -14.555 1 55.47 284 GLY A O 1
ATOM 2254 N N . LEU A 1 285 ? -24.078 -6.211 -15.289 1 53.91 285 LEU A N 1
ATOM 2255 C CA . LEU A 1 285 ? -24.141 -5.781 -16.688 1 53.91 285 LEU A CA 1
ATOM 2256 C C . LEU A 1 285 ? -25.375 -6.355 -17.375 1 53.91 285 LEU A C 1
ATOM 2258 O O . LEU A 1 285 ? -25.703 -7.531 -17.203 1 53.91 285 LEU A O 1
ATOM 2262 N N . PRO A 1 286 ? -26.391 -5.605 -17.984 1 52.56 286 PRO A N 1
ATOM 2263 C CA . PRO A 1 286 ? -27.656 -6.051 -18.578 1 52.56 286 PRO A CA 1
ATOM 2264 C C . PRO A 1 286 ? -27.469 -7.234 -19.516 1 52.56 286 PRO A C 1
ATOM 2266 O O . PRO A 1 286 ? -28.391 -8.039 -19.703 1 52.56 286 PRO A O 1
ATOM 2269 N N . GLY A 1 287 ? -26.391 -7.469 -20.328 1 59.59 287 GLY A N 1
ATOM 2270 C CA . GLY A 1 287 ? -26.125 -8.367 -21.438 1 59.59 287 GLY A CA 1
ATOM 2271 C C . GLY A 1 287 ? -25.062 -9.398 -21.125 1 59.59 287 GLY A C 1
ATOM 2272 O O . GLY A 1 287 ? -24.031 -9.07 -20.531 1 59.59 287 GLY A O 1
ATOM 2273 N N . GLY A 1 288 ? -25.688 -10.672 -20.438 1 76.75 288 GLY A N 1
ATOM 2274 C CA . GLY A 1 288 ? -24.672 -11.648 -20.031 1 76.75 288 GLY A CA 1
ATOM 2275 C C . GLY A 1 288 ? -25.219 -13.062 -19.938 1 76.75 288 GLY A C 1
ATOM 2276 O O . GLY A 1 288 ? -26.359 -13.32 -20.312 1 76.75 288 GLY A O 1
ATOM 2277 N N . VAL A 1 289 ? -24.406 -13.961 -19.719 1 84.56 289 VAL A N 1
ATOM 2278 C CA . VAL A 1 289 ? -24.766 -15.359 -19.531 1 84.56 289 VAL A CA 1
ATOM 2279 C C . VAL A 1 289 ? -25.875 -15.477 -18.484 1 84.56 289 VAL A C 1
ATOM 2281 O O . VAL A 1 289 ? -25.781 -14.883 -17.406 1 84.56 289 VAL A O 1
ATOM 2284 N N . HIS A 1 290 ? -27.125 -15.953 -18.953 1 88.62 290 HIS A N 1
ATOM 2285 C CA . HIS A 1 290 ? -28.219 -16.172 -18.016 1 88.62 290 HIS A CA 1
ATOM 2286 C C . HIS A 1 290 ? -27.953 -17.375 -17.125 1 88.62 290 HIS A C 1
ATOM 2288 O O . HIS A 1 290 ? -27.656 -18.469 -17.609 1 88.62 290 HIS A O 1
ATOM 2294 N N . ARG A 1 291 ? -28.078 -17.125 -15.867 1 88.94 291 ARG A N 1
ATOM 2295 C CA . ARG A 1 291 ? -27.859 -18.219 -14.922 1 88.94 291 ARG A CA 1
ATOM 2296 C C . ARG A 1 291 ? -29.172 -18.656 -14.281 1 88.94 291 ARG A C 1
ATOM 2298 O O . ARG A 1 291 ? -29.984 -17.828 -13.859 1 88.94 291 ARG A O 1
ATOM 2305 N N . LYS A 1 292 ? -29.453 -19.922 -14.336 1 89.88 292 LYS A N 1
ATOM 2306 C CA . LYS A 1 292 ? -30.625 -20.484 -13.688 1 89.88 292 LYS A CA 1
ATOM 2307 C C . LYS A 1 292 ? -30.234 -21.641 -12.766 1 89.88 292 LYS A C 1
ATOM 2309 O O . LYS A 1 292 ? -29.203 -22.266 -12.953 1 89.88 292 LYS A O 1
ATOM 2314 N N . PRO A 1 293 ? -31 -21.875 -11.703 1 91.12 293 PRO A N 1
ATOM 2315 C CA . PRO A 1 293 ? -30.734 -23.016 -10.828 1 91.12 293 PRO A CA 1
ATOM 2316 C C . PRO A 1 293 ? -30.906 -24.359 -11.531 1 91.12 293 PRO A C 1
ATOM 2318 O O . PRO A 1 293 ? -31.797 -24.516 -12.375 1 91.12 293 PRO A O 1
ATOM 2321 N N . SER A 1 294 ? -30 -25.188 -11.188 1 88.56 294 SER A N 1
ATOM 2322 C CA . SER A 1 294 ? -30.094 -26.531 -11.758 1 88.56 294 SER A CA 1
ATOM 2323 C C . SER A 1 294 ? -31.281 -27.297 -11.18 1 88.56 294 SER A C 1
ATOM 2325 O O . SER A 1 294 ? -31.578 -27.188 -9.992 1 88.56 294 SER A O 1
ATOM 2327 N N . THR A 1 295 ? -32.031 -28.031 -12.047 1 77.81 295 THR A N 1
ATOM 2328 C CA . THR A 1 295 ? -33.188 -28.781 -11.617 1 77.81 295 THR A CA 1
ATOM 2329 C C . THR A 1 295 ? -32.781 -30.141 -11.07 1 77.81 295 THR A C 1
ATOM 2331 O O . THR A 1 295 ? -33.469 -30.703 -10.219 1 77.81 295 THR A O 1
ATOM 2334 N N . ASP A 1 296 ? -31.688 -30.656 -11.469 1 82.31 296 ASP A N 1
ATOM 2335 C CA . ASP A 1 296 ? -31.344 -32.031 -11.109 1 82.31 296 ASP A CA 1
ATOM 2336 C C . ASP A 1 296 ? -30.031 -32.062 -10.32 1 82.31 296 ASP A C 1
ATOM 2338 O O . ASP A 1 296 ? -29.547 -33.156 -9.969 1 82.31 296 ASP A O 1
ATOM 2342 N N . GLY A 1 297 ? -29.422 -31.031 -10 1 81.81 297 GLY A N 1
ATOM 2343 C CA . GLY A 1 297 ? -28.188 -31 -9.219 1 81.81 297 GLY A CA 1
ATOM 2344 C C . GLY A 1 297 ? -26.938 -31.031 -10.078 1 81.81 297 GLY A C 1
ATOM 2345 O O . GLY A 1 297 ? -25.828 -30.953 -9.562 1 81.81 297 GLY A O 1
ATOM 2346 N N . GLY A 1 298 ? -27.094 -31.203 -11.414 1 88.62 298 GLY A N 1
ATOM 2347 C CA . GLY A 1 298 ? -25.969 -31.188 -12.336 1 88.62 298 GLY A CA 1
ATOM 2348 C C . GLY A 1 298 ? -25.719 -29.828 -12.945 1 88.62 298 GLY A C 1
ATOM 2349 O O . GLY A 1 298 ? -26.188 -28.812 -12.43 1 88.62 298 GLY A O 1
ATOM 2350 N N . ILE A 1 299 ? -24.828 -29.781 -13.938 1 92.81 299 ILE A N 1
ATOM 2351 C CA . ILE A 1 299 ? -24.516 -28.547 -14.641 1 92.81 299 ILE A CA 1
ATOM 2352 C C . ILE A 1 299 ? -24.875 -28.688 -16.125 1 92.81 299 ILE A C 1
ATOM 2354 O O . ILE A 1 299 ? -24.656 -29.75 -16.703 1 92.81 299 ILE A O 1
ATOM 2358 N N . ALA A 1 300 ? -25.547 -27.641 -16.578 1 94.44 300 ALA A N 1
ATOM 2359 C CA . ALA A 1 300 ? -25.922 -27.672 -17.984 1 94.44 300 ALA A CA 1
ATOM 2360 C C . ALA A 1 300 ? -25.609 -26.344 -18.672 1 94.44 300 ALA A C 1
ATOM 2362 O O . ALA A 1 300 ? -25.844 -25.281 -18.109 1 94.44 300 ALA A O 1
ATOM 2363 N N . LEU A 1 301 ? -24.953 -26.453 -19.781 1 95.31 301 LEU A N 1
ATOM 2364 C CA . LEU A 1 301 ? -24.703 -25.312 -20.656 1 95.31 301 LEU A CA 1
ATOM 2365 C C . LEU A 1 301 ? -25.578 -25.391 -21.906 1 95.31 301 LEU A C 1
ATOM 2367 O O . LEU A 1 301 ? -25.688 -26.453 -22.531 1 95.31 301 LEU A O 1
ATOM 2371 N N . GLN A 1 302 ? -26.234 -24.297 -22.188 1 95 302 GLN A N 1
ATOM 2372 C CA . GLN A 1 302 ? -27.078 -24.234 -23.391 1 95 302 GLN A CA 1
ATOM 2373 C C . GLN A 1 302 ? -26.641 -23.094 -24.297 1 95 302 GLN A C 1
ATOM 2375 O O . GLN A 1 302 ? -26.812 -21.922 -23.953 1 95 302 GLN A O 1
ATOM 2380 N N . ASP A 1 303 ? -26.109 -23.422 -25.484 1 94.75 303 ASP A N 1
ATOM 2381 C CA . ASP A 1 303 ? -25.688 -22.469 -26.5 1 94.75 303 ASP A CA 1
ATOM 2382 C C . ASP A 1 303 ? -24.844 -21.359 -25.891 1 94.75 303 ASP A C 1
ATOM 2384 O O . ASP A 1 303 ? -25.141 -20.172 -26.078 1 94.75 303 ASP A O 1
ATOM 2388 N N . LEU A 1 304 ? -23.891 -21.766 -25.156 1 93.88 304 LEU A N 1
ATOM 2389 C CA . LEU A 1 304 ? -23.078 -20.812 -24.438 1 93.88 304 LEU A CA 1
ATOM 2390 C C . LEU A 1 304 ? -22.016 -20.188 -25.344 1 93.88 304 LEU A C 1
ATOM 2392 O O . LEU A 1 304 ? -21.219 -20.906 -25.953 1 93.88 304 LEU A O 1
ATOM 2396 N N . THR A 1 305 ? -22.078 -18.953 -25.531 1 92.81 305 THR A N 1
ATOM 2397 C CA . THR A 1 305 ? -21.031 -18.172 -26.172 1 92.81 305 THR A CA 1
ATOM 2398 C C . THR A 1 305 ? -20.391 -17.219 -25.172 1 92.81 305 THR A C 1
ATOM 2400 O O . THR A 1 305 ? -21.047 -16.344 -24.609 1 92.81 305 THR A O 1
ATOM 2403 N N . LEU A 1 306 ? -19.141 -17.484 -24.922 1 90.81 306 LEU A N 1
ATOM 2404 C CA . LEU A 1 306 ? -18.438 -16.734 -23.875 1 90.81 306 LEU A CA 1
ATOM 2405 C C . LEU A 1 306 ? -17.328 -15.883 -24.484 1 90.81 306 LEU A C 1
ATOM 2407 O O . LEU A 1 306 ? -16.609 -16.328 -25.391 1 90.81 306 LEU A O 1
ATOM 2411 N N . THR A 1 307 ? -17.297 -14.703 -24.047 1 84.94 307 THR A N 1
ATOM 2412 C CA . THR A 1 307 ? -16.219 -13.797 -24.406 1 84.94 307 THR A CA 1
ATOM 2413 C C . THR A 1 307 ? -15.492 -13.297 -23.172 1 84.94 307 THR A C 1
ATOM 2415 O O . THR A 1 307 ? -16.047 -13.32 -22.062 1 84.94 307 THR A O 1
ATOM 2418 N N . THR A 1 308 ? -14.289 -13.031 -23.344 1 74.69 308 THR A N 1
ATOM 2419 C CA . THR A 1 308 ? -13.547 -12.445 -22.234 1 74.69 308 THR A CA 1
ATOM 2420 C C . THR A 1 308 ? -14.195 -11.141 -21.781 1 74.69 308 THR A C 1
ATOM 2422 O O . THR A 1 308 ? -14.938 -10.516 -22.547 1 74.69 308 THR A O 1
ATOM 2425 N N . PRO A 1 309 ? -13.992 -10.742 -20.531 1 64.5 309 PRO A N 1
ATOM 2426 C CA . PRO A 1 309 ? -14.68 -9.57 -19.969 1 64.5 309 PRO A CA 1
ATOM 2427 C C . PRO A 1 309 ? -14.461 -8.312 -20.812 1 64.5 309 PRO A C 1
ATOM 2429 O O . PRO A 1 309 ? -15.32 -7.434 -20.844 1 64.5 309 PRO A O 1
ATOM 2432 N N . ARG A 1 310 ? -13.336 -8.312 -21.594 1 61.81 310 ARG A N 1
ATOM 2433 C CA . ARG A 1 310 ? -13.094 -7.117 -22.406 1 61.81 310 ARG A CA 1
ATOM 2434 C C . ARG A 1 310 ? -13.469 -7.355 -23.859 1 61.81 310 ARG A C 1
ATOM 2436 O O . ARG A 1 310 ? -13.203 -6.516 -24.719 1 61.81 310 ARG A O 1
ATOM 2443 N N . GLY A 1 311 ? -14.047 -8.445 -24.062 1 63.34 311 GLY A N 1
ATOM 2444 C CA . GLY A 1 311 ? -14.516 -8.789 -25.391 1 63.34 311 GLY A CA 1
ATOM 2445 C C . GLY A 1 311 ? -13.383 -9.102 -26.359 1 63.34 311 GLY A C 1
ATOM 2446 O O . GLY A 1 311 ? -13.594 -9.141 -27.562 1 63.34 311 GLY A O 1
ATOM 2447 N N . GLU A 1 312 ? -12.258 -9.297 -25.859 1 63.84 312 GLU A N 1
ATOM 2448 C CA . GLU A 1 312 ? -11.102 -9.406 -26.734 1 63.84 312 GLU A CA 1
ATOM 2449 C C . GLU A 1 312 ? -11.039 -10.781 -27.406 1 63.84 312 GLU A C 1
ATOM 2451 O O . GLU A 1 312 ? -10.594 -10.906 -28.547 1 63.84 312 GLU A O 1
ATOM 2456 N N . GLN A 1 313 ? -11.492 -11.742 -26.672 1 73.31 313 GLN A N 1
ATOM 2457 C CA . GLN A 1 313 ? -11.352 -13.094 -27.203 1 73.31 313 GLN A CA 1
ATOM 2458 C C . GLN A 1 313 ? -12.602 -13.922 -26.922 1 73.31 313 GLN A C 1
ATOM 2460 O O . GLN A 1 313 ? -13.203 -13.805 -25.844 1 73.31 313 GLN A O 1
ATOM 2465 N N . THR A 1 314 ? -13.008 -14.609 -28 1 84.38 314 THR A N 1
ATOM 2466 C CA . THR A 1 314 ? -14.109 -15.547 -27.828 1 84.38 314 THR A CA 1
ATOM 2467 C C . THR A 1 314 ? -13.602 -16.875 -27.266 1 84.38 314 THR A C 1
ATOM 2469 O O . THR A 1 314 ? -12.758 -17.531 -27.875 1 84.38 314 THR A O 1
ATOM 2472 N N . VAL A 1 315 ? -14.086 -17.219 -26.141 1 88.12 315 VAL A N 1
ATOM 2473 C CA . VAL A 1 315 ? -13.648 -18.422 -25.438 1 88.12 315 VAL A CA 1
ATOM 2474 C C . VAL A 1 315 ? -14.367 -19.641 -26 1 88.12 315 VAL A C 1
ATOM 2476 O O . VAL A 1 315 ? -13.742 -20.688 -26.234 1 88.12 315 VAL A O 1
ATOM 2479 N N . CYS A 1 316 ? -15.617 -19.547 -26.219 1 91.38 316 CYS A N 1
ATOM 2480 C CA . CYS A 1 316 ? -16.391 -20.625 -26.828 1 91.38 316 CYS A CA 1
ATOM 2481 C C . CYS A 1 316 ? -17.609 -20.062 -27.578 1 91.38 316 CYS A C 1
ATOM 2483 O O . CYS A 1 316 ? -18.094 -18.984 -27.266 1 91.38 316 CYS A O 1
ATOM 2485 N N . ARG A 1 317 ? -18.031 -20.797 -28.641 1 92.12 317 ARG A N 1
ATOM 2486 C CA . ARG A 1 317 ? -19.188 -20.422 -29.469 1 92.12 317 ARG A CA 1
ATOM 2487 C C . ARG A 1 317 ? -20.25 -21.531 -29.453 1 92.12 317 ARG A C 1
ATOM 2489 O O . ARG A 1 317 ? -20.016 -22.625 -29.953 1 92.12 317 ARG A O 1
ATOM 2496 N N . GLY A 1 318 ? -21.344 -21.172 -28.922 1 92.19 318 GLY A N 1
ATOM 2497 C CA . GLY A 1 318 ? -22.484 -22.062 -28.969 1 92.19 318 GLY A CA 1
ATOM 2498 C C . GLY A 1 318 ? -22.234 -23.406 -28.312 1 92.19 318 GLY A C 1
ATOM 2499 O O . GLY A 1 318 ? -22.609 -24.438 -28.844 1 92.19 318 GLY A O 1
ATOM 2500 N N . LEU A 1 319 ? -21.578 -23.438 -27.172 1 93.75 319 LEU A N 1
ATOM 2501 C CA . LEU A 1 319 ? -21.25 -24.672 -26.469 1 93.75 319 LEU A CA 1
ATOM 2502 C C . LEU A 1 319 ? -22.453 -25.188 -25.688 1 93.75 319 LEU A C 1
ATOM 2504 O O . LEU A 1 319 ? -23.062 -24.438 -24.922 1 93.75 319 LEU A O 1
ATOM 2508 N N . THR A 1 320 ? -22.844 -26.438 -26.016 1 95 320 THR A N 1
ATOM 2509 C CA . THR A 1 320 ? -23.922 -27.094 -25.281 1 95 320 THR A CA 1
ATOM 2510 C C . THR A 1 320 ? -23.438 -28.391 -24.656 1 95 320 THR A C 1
ATOM 2512 O O . THR A 1 320 ? -22.859 -29.234 -25.328 1 95 320 THR A O 1
ATOM 2515 N N . LEU A 1 321 ? -23.594 -28.406 -23.344 1 93.94 321 LEU A N 1
ATOM 2516 C CA . LEU A 1 321 ? -23.141 -29.578 -22.594 1 93.94 321 LEU A CA 1
ATOM 2517 C C . LEU A 1 321 ? -23.969 -29.75 -21.328 1 93.94 321 LEU A C 1
ATOM 2519 O O . LEU A 1 321 ? -24.406 -28.781 -20.719 1 93.94 321 LEU A O 1
ATOM 2523 N N . ALA A 1 322 ? -24.219 -31.031 -21.031 1 92.75 322 ALA A N 1
ATOM 2524 C CA . ALA A 1 322 ? -24.922 -31.328 -19.781 1 92.75 322 ALA A CA 1
ATOM 2525 C C . ALA A 1 322 ? -24.188 -32.406 -18.984 1 92.75 322 ALA A C 1
ATOM 2527 O O . ALA A 1 322 ? -23.734 -33.406 -19.547 1 92.75 322 ALA A O 1
ATOM 2528 N N . LEU A 1 323 ? -24 -32.125 -17.797 1 93.12 323 LEU A N 1
ATOM 2529 C CA . LEU A 1 323 ? -23.406 -33.062 -16.859 1 93.12 323 LEU A CA 1
ATOM 2530 C C . LEU A 1 323 ? -24.391 -33.438 -15.758 1 93.12 323 LEU A C 1
ATOM 2532 O O . LEU A 1 323 ? -24.734 -32.594 -14.914 1 93.12 323 LEU A O 1
ATOM 2536 N N . ALA A 1 324 ? -24.812 -34.719 -15.805 1 90.38 324 ALA A N 1
ATOM 2537 C CA . ALA A 1 324 ? -25.734 -35.188 -14.789 1 90.38 324 ALA A CA 1
ATOM 2538 C C . ALA A 1 324 ? -25.031 -35.406 -13.453 1 90.38 324 ALA A C 1
ATOM 2540 O O . ALA A 1 324 ? -23.797 -35.469 -13.398 1 90.38 324 ALA A O 1
ATOM 2541 N N . PRO A 1 325 ? -25.922 -35.438 -12.398 1 88.62 325 PRO A N 1
ATOM 2542 C CA . PRO A 1 325 ? -25.297 -35.781 -11.117 1 88.62 325 PRO A CA 1
ATOM 2543 C C . PRO A 1 325 ? -24.531 -37.094 -11.156 1 88.62 325 PRO A C 1
ATOM 2545 O O . PRO A 1 325 ? -25 -38.094 -11.75 1 88.62 325 PRO A O 1
ATOM 2548 N N . GLY A 1 326 ? -23.344 -37.125 -10.727 1 88.44 326 GLY A N 1
ATOM 2549 C CA . GLY A 1 326 ? -22.531 -38.312 -10.734 1 88.44 326 GLY A CA 1
ATOM 2550 C C . GLY A 1 326 ? -21.531 -38.344 -11.883 1 88.44 326 GLY A C 1
ATOM 2551 O O . GLY A 1 326 ? -20.656 -39.219 -11.914 1 88.44 326 GLY A O 1
ATOM 2552 N N . GLN A 1 327 ? -21.844 -37.469 -12.805 1 94.19 327 GLN A N 1
ATOM 2553 C CA . GLN A 1 327 ? -20.906 -37.375 -13.922 1 94.19 327 GLN A CA 1
ATOM 2554 C C . GLN A 1 327 ? -19.828 -36.344 -13.656 1 94.19 327 GLN A C 1
ATOM 2556 O O . GLN A 1 327 ? -20.047 -35.406 -12.883 1 94.19 327 GLN A O 1
ATOM 2561 N N . SER A 1 328 ? -18.672 -36.625 -14.188 1 95.75 328 SER A N 1
ATOM 2562 C CA . SER A 1 328 ? -17.531 -35.719 -14.023 1 95.75 328 SER A CA 1
ATOM 2563 C C . SER A 1 328 ? -16.906 -35.375 -15.367 1 95.75 328 SER A C 1
ATOM 2565 O O . SER A 1 328 ? -17.062 -36.125 -16.344 1 95.75 328 SER A O 1
ATOM 2567 N N . LEU A 1 329 ? -16.328 -34.188 -15.406 1 96.38 329 LEU A N 1
ATOM 2568 C CA . LEU A 1 329 ? -15.82 -33.656 -16.672 1 96.38 329 LEU A CA 1
ATOM 2569 C C . LEU A 1 329 ? -14.375 -33.188 -16.516 1 96.38 329 LEU A C 1
ATOM 2571 O O . LEU A 1 329 ? -14.047 -32.469 -15.578 1 96.38 329 LEU A O 1
ATOM 2575 N N . LEU A 1 330 ? -13.492 -33.688 -17.406 1 96.31 330 LEU A N 1
ATOM 2576 C CA . LEU A 1 330 ? -12.125 -33.188 -17.5 1 96.31 330 LEU A CA 1
ATOM 2577 C C . LEU A 1 330 ? -11.984 -32.25 -18.703 1 96.31 330 LEU A C 1
ATOM 2579 O O . LEU A 1 330 ? -12.336 -32.594 -19.828 1 96.31 330 LEU A O 1
ATOM 2583 N N . ILE A 1 331 ? -11.562 -31.062 -18.438 1 94.81 331 ILE A N 1
ATOM 2584 C CA . ILE A 1 331 ? -11.328 -30.094 -19.5 1 94.81 331 ILE A CA 1
ATOM 2585 C C . ILE A 1 331 ? -9.852 -30.078 -19.875 1 94.81 331 ILE A C 1
ATOM 2587 O O . ILE A 1 331 ? -8.984 -29.891 -19.016 1 94.81 331 ILE A O 1
ATOM 2591 N N . VAL A 1 332 ? -9.562 -30.344 -21.156 1 90.69 332 VAL A N 1
ATOM 2592 C CA . VAL A 1 332 ? -8.18 -30.391 -21.625 1 90.69 332 VAL A CA 1
ATOM 2593 C C . VAL A 1 332 ? -8.023 -29.5 -22.859 1 90.69 332 VAL A C 1
ATOM 2595 O O . VAL A 1 332 ? -9 -29.188 -23.531 1 90.69 332 VAL A O 1
ATOM 2598 N N . GLY A 1 333 ? -6.883 -29.031 -23.094 1 85.62 333 GLY A N 1
ATOM 2599 C CA . GLY A 1 333 ? -6.574 -28.188 -24.219 1 85.62 333 GLY A CA 1
ATOM 2600 C C . GLY A 1 333 ? -5.285 -27.406 -24.047 1 85.62 333 GLY A C 1
ATOM 2601 O O . GLY A 1 333 ? -4.656 -27.453 -22.984 1 85.62 333 GLY A O 1
ATOM 2602 N N . PRO A 1 334 ? -4.902 -26.781 -25.125 1 79.94 334 PRO A N 1
ATOM 2603 C CA . PRO A 1 334 ? -3.67 -26 -25.047 1 79.94 334 PRO A CA 1
ATOM 2604 C C . PRO A 1 334 ? -3.779 -24.828 -24.078 1 79.94 334 PRO A C 1
ATOM 2606 O O . PRO A 1 334 ? -4.887 -24.391 -23.766 1 79.94 334 PRO A O 1
ATOM 2609 N N . SER A 1 335 ? -2.623 -24.438 -23.641 1 75.25 335 SER A N 1
ATOM 2610 C CA . SER A 1 335 ? -2.588 -23.297 -22.719 1 75.25 335 SER A CA 1
ATOM 2611 C C . SER A 1 335 ? -3.111 -22.031 -23.391 1 75.25 335 SER A C 1
ATOM 2613 O O . SER A 1 335 ? -2.812 -21.781 -24.562 1 75.25 335 SER A O 1
ATOM 2615 N N . GLY A 1 336 ? -3.963 -21.281 -22.719 1 75.44 336 GLY A N 1
ATOM 2616 C CA . GLY A 1 336 ? -4.438 -19.984 -23.203 1 75.44 336 GLY A CA 1
ATOM 2617 C C . GLY A 1 336 ? -5.703 -20.094 -24.031 1 75.44 336 GLY A C 1
ATOM 2618 O O . GLY A 1 336 ? -6.227 -19.078 -24.516 1 75.44 336 GLY A O 1
ATOM 2619 N N . VAL A 1 337 ? -6.199 -21.25 -24.125 1 78.44 337 VAL A N 1
ATOM 2620 C CA . VAL A 1 337 ? -7.344 -21.453 -25 1 78.44 337 VAL A CA 1
ATOM 2621 C C . VAL A 1 337 ? -8.617 -20.969 -24.297 1 78.44 337 VAL A C 1
ATOM 2623 O O . VAL A 1 337 ? -9.625 -20.688 -24.953 1 78.44 337 VAL A O 1
ATOM 2626 N N . GLY A 1 338 ? -8.602 -20.828 -22.984 1 82.62 338 GLY A N 1
ATOM 2627 C CA . GLY A 1 338 ? -9.773 -20.312 -22.281 1 82.62 338 GLY A CA 1
ATOM 2628 C C . GLY A 1 338 ? -10.367 -21.312 -21.312 1 82.62 338 GLY A C 1
ATOM 2629 O O . GLY A 1 338 ? -11.523 -21.172 -20.906 1 82.62 338 GLY A O 1
ATOM 2630 N N . LYS A 1 339 ? -9.711 -22.359 -20.922 1 87.88 339 LYS A N 1
ATOM 2631 C CA . LYS A 1 339 ? -10.211 -23.375 -20.016 1 87.88 339 LYS A CA 1
ATOM 2632 C C . LYS A 1 339 ? -10.648 -22.75 -18.688 1 87.88 339 LYS A C 1
ATOM 2634 O O . LYS A 1 339 ? -11.75 -23.047 -18.203 1 87.88 339 LYS A O 1
ATOM 2639 N N . THR A 1 340 ? -9.789 -21.844 -18.203 1 83.94 340 THR A N 1
ATOM 2640 C CA . THR A 1 340 ? -10.062 -21.203 -16.922 1 83.94 340 THR A CA 1
ATOM 2641 C C . THR A 1 340 ? -11.25 -20.234 -17.031 1 83.94 340 THR A C 1
ATOM 2643 O O . THR A 1 340 ? -12.07 -20.141 -16.125 1 83.94 340 THR A O 1
ATOM 2646 N N . SER A 1 341 ? -11.352 -19.609 -18.172 1 83.38 341 SER A N 1
ATOM 2647 C CA . SER A 1 341 ? -12.461 -18.688 -18.406 1 83.38 341 SER A CA 1
ATOM 2648 C C . SER A 1 341 ? -13.789 -19.438 -18.453 1 83.38 341 SER A C 1
ATOM 2650 O O . SER A 1 341 ? -14.789 -18.969 -17.891 1 83.38 341 SER A O 1
ATOM 2652 N N . LEU A 1 342 ? -13.766 -20.516 -19.141 1 90.31 342 LEU A N 1
ATOM 2653 C CA . LEU A 1 342 ? -14.969 -21.344 -19.219 1 90.31 342 LEU A CA 1
ATOM 2654 C C . LEU A 1 342 ? -15.398 -21.812 -17.844 1 90.31 342 LEU A C 1
ATOM 2656 O O . LEU A 1 342 ? -16.578 -21.781 -17.5 1 90.31 342 LEU A O 1
ATOM 2660 N N . MET A 1 343 ? -14.461 -22.234 -17.094 1 90 343 MET A N 1
ATOM 2661 C CA . MET A 1 343 ? -14.75 -22.703 -15.75 1 90 343 MET A CA 1
ATOM 2662 C C . MET A 1 343 ? -15.297 -21.578 -14.883 1 90 343 MET A C 1
ATOM 2664 O O . MET A 1 343 ? -16.219 -21.781 -14.086 1 90 343 MET A O 1
ATOM 2668 N N . ARG A 1 344 ? -14.742 -20.422 -15.023 1 84.94 344 ARG A N 1
ATOM 2669 C CA . ARG A 1 344 ? -15.203 -19.266 -14.266 1 84.94 344 ARG A CA 1
ATOM 2670 C C . ARG A 1 344 ? -16.641 -18.906 -14.625 1 84.94 344 ARG A C 1
ATOM 2672 O O . ARG A 1 344 ? -17.422 -18.484 -13.766 1 84.94 344 ARG A O 1
ATOM 2679 N N . ALA A 1 345 ? -16.953 -19.047 -15.836 1 87.44 345 ALA A N 1
ATOM 2680 C CA . ALA A 1 345 ? -18.344 -18.828 -16.266 1 87.44 345 ALA A CA 1
ATOM 2681 C C . ALA A 1 345 ? -19.281 -19.859 -15.641 1 87.44 345 ALA A C 1
ATOM 2683 O O . ALA A 1 345 ? -20.359 -19.516 -15.164 1 87.44 345 ALA A O 1
ATOM 2684 N N . MET A 1 346 ? -18.828 -21.062 -15.688 1 90.12 346 MET A N 1
ATOM 2685 C CA . MET A 1 346 ? -19.641 -22.125 -15.117 1 90.12 346 MET A CA 1
ATOM 2686 C C . MET A 1 346 ? -19.844 -21.922 -13.617 1 90.12 346 MET A C 1
ATOM 2688 O O . MET A 1 346 ? -20.906 -22.25 -13.086 1 90.12 346 MET A O 1
ATOM 2692 N N . ALA A 1 347 ? -18.844 -21.391 -13.031 1 85.81 347 ALA A N 1
ATOM 2693 C CA . ALA A 1 347 ? -18.891 -21.172 -11.586 1 85.81 347 ALA A CA 1
ATOM 2694 C C . ALA A 1 347 ? -19.656 -19.891 -11.242 1 85.81 347 ALA A C 1
ATOM 2696 O O . ALA A 1 347 ? -19.938 -19.625 -10.078 1 85.81 347 ALA A O 1
ATOM 2697 N N . GLY A 1 348 ? -19.938 -19.047 -12.25 1 80.88 348 GLY A N 1
ATOM 2698 C CA . GLY A 1 348 ? -20.781 -17.891 -12.031 1 80.88 348 GLY A CA 1
ATOM 2699 C C . GLY A 1 348 ? -20 -16.609 -11.867 1 80.88 348 GLY A C 1
ATOM 2700 O O . GLY A 1 348 ? -20.562 -15.562 -11.516 1 80.88 348 GLY A O 1
ATOM 2701 N N . LEU A 1 349 ? -18.766 -16.641 -12.117 1 76.62 349 LEU A N 1
ATOM 2702 C CA . LEU A 1 349 ? -17.938 -15.453 -11.898 1 76.62 349 LEU A CA 1
ATOM 2703 C C . LEU A 1 349 ? -17.844 -14.625 -13.172 1 76.62 349 LEU A C 1
ATOM 2705 O O . LEU A 1 349 ? -17.531 -13.43 -13.117 1 76.62 349 LEU A O 1
ATOM 2709 N N . TRP A 1 350 ? -17.984 -15.258 -14.289 1 77.5 350 TRP A N 1
ATOM 2710 C CA . TRP 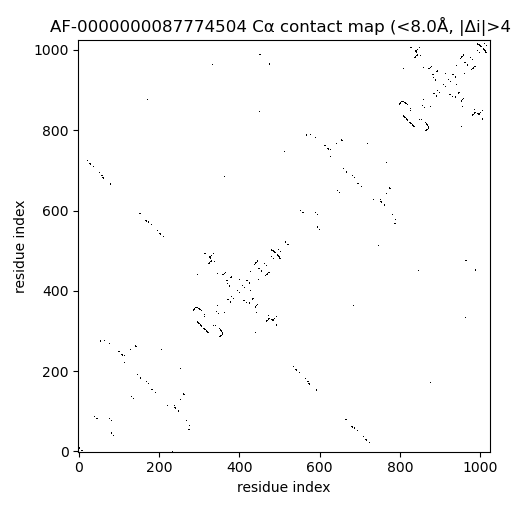A 1 350 ? -17.938 -14.555 -15.57 1 77.5 350 TRP A CA 1
ATOM 2711 C C . TRP A 1 350 ? -19.281 -14.609 -16.266 1 77.5 350 TRP A C 1
ATOM 2713 O O . TRP A 1 350 ? -19.891 -15.68 -16.375 1 77.5 350 TRP A O 1
ATOM 2723 N N . SER A 1 351 ? -19.812 -13.406 -16.703 1 79.25 351 SER A N 1
ATOM 2724 C CA . SER A 1 351 ? -21.141 -13.398 -17.312 1 79.25 351 SER A CA 1
ATOM 2725 C C . SER A 1 351 ? -21.125 -12.742 -18.688 1 79.25 351 SER A C 1
ATOM 2727 O O . SER A 1 351 ? -22.156 -12.578 -19.328 1 79.25 351 SER A O 1
ATOM 2729 N N . SER A 1 352 ? -19.969 -12.5 -19.141 1 81.81 352 SER A N 1
ATOM 2730 C CA . SER A 1 352 ? -19.891 -11.828 -20.438 1 81.81 352 SER A CA 1
ATOM 2731 C C . SER A 1 352 ? -20.141 -12.805 -21.578 1 81.81 352 SER A C 1
ATOM 2733 O O . SER A 1 352 ? -19.438 -13.812 -21.719 1 81.81 352 SER A O 1
ATOM 2735 N N . GLY A 1 353 ? -21.078 -12.57 -22.297 1 86.38 353 GLY A N 1
ATOM 2736 C CA . GLY A 1 353 ? -21.453 -13.438 -23.406 1 86.38 353 GLY A CA 1
ATOM 2737 C C . GLY A 1 353 ? -22.953 -13.656 -23.516 1 86.38 353 GLY A C 1
ATOM 2738 O O . GLY A 1 353 ? -23.734 -12.75 -23.25 1 86.38 353 GLY A O 1
ATOM 2739 N N . SER A 1 354 ? -23.281 -14.773 -24.125 1 89.56 354 SER A N 1
ATOM 2740 C CA . SER A 1 354 ? -24.688 -15.148 -24.281 1 89.56 354 SER A CA 1
ATOM 2741 C C . SER A 1 354 ? -24.891 -16.641 -24.031 1 89.56 354 SER A C 1
ATOM 2743 O O . SER A 1 354 ? -23.922 -17.406 -24 1 89.56 354 SER A O 1
ATOM 2745 N N . GLY A 1 355 ? -26.125 -16.906 -23.672 1 93.12 355 GLY A N 1
ATOM 2746 C CA . GLY A 1 355 ? -26.469 -18.297 -23.375 1 93.12 355 GLY A CA 1
ATOM 2747 C C . GLY A 1 355 ? -26.969 -18.484 -21.953 1 93.12 355 GLY A C 1
ATOM 2748 O O . GLY A 1 355 ? -27.328 -17.531 -21.281 1 93.12 355 GLY A O 1
ATOM 2749 N N . THR A 1 356 ? -27.109 -19.844 -21.688 1 93.81 356 THR A N 1
ATOM 2750 C CA . THR A 1 356 ? -27.656 -20.141 -20.359 1 93.81 356 THR A CA 1
ATOM 2751 C C . THR A 1 356 ? -26.812 -21.188 -19.656 1 93.81 356 THR A C 1
ATOM 2753 O O . THR A 1 356 ? -26.344 -22.141 -20.281 1 93.81 356 THR A O 1
ATOM 2756 N N . ILE A 1 357 ? -26.578 -20.922 -18.438 1 93.81 357 ILE A N 1
ATOM 2757 C CA . ILE A 1 357 ? -25.906 -21.891 -17.578 1 93.81 357 ILE A CA 1
ATOM 2758 C C . ILE A 1 357 ? -26.812 -22.281 -16.406 1 93.81 357 ILE A C 1
ATOM 2760 O O . ILE A 1 357 ? -27.297 -21.406 -15.672 1 93.81 357 ILE A O 1
ATOM 2764 N N . ALA A 1 358 ? -27.109 -23.547 -16.312 1 94.25 358 ALA A N 1
ATOM 2765 C CA . ALA A 1 358 ? -27.828 -24.078 -15.156 1 94.25 358 ALA A CA 1
ATOM 2766 C C . ALA A 1 358 ? -26.875 -24.766 -14.18 1 94.25 358 ALA A C 1
ATOM 2768 O O . ALA A 1 358 ? -26.141 -25.688 -14.555 1 94.25 358 ALA A O 1
ATOM 2769 N N . ALA A 1 359 ? -26.828 -24.312 -13.031 1 91.69 359 ALA A N 1
ATOM 2770 C CA . ALA A 1 359 ? -25.922 -24.859 -12.016 1 91.69 359 ALA A CA 1
ATOM 2771 C C . ALA A 1 359 ? -26.562 -24.812 -10.633 1 91.69 359 ALA A C 1
ATOM 2773 O O . ALA A 1 359 ? -27.406 -23.969 -10.359 1 91.69 359 ALA A O 1
ATOM 2774 N N . PRO A 1 360 ? -26.172 -25.781 -9.836 1 90.06 360 PRO A N 1
ATOM 2775 C CA . PRO A 1 360 ? -26.688 -25.75 -8.469 1 90.06 360 PRO A CA 1
ATOM 2776 C C . PRO A 1 360 ? -26.109 -24.594 -7.641 1 90.06 360 PRO A C 1
ATOM 2778 O O . PRO A 1 360 ? -25.141 -23.953 -8.062 1 90.06 360 PRO A O 1
ATOM 2781 N N . ALA A 1 361 ? -26.734 -24.391 -6.504 1 83.75 361 ALA A N 1
ATOM 2782 C CA . ALA A 1 361 ? -26.297 -23.312 -5.625 1 83.75 361 ALA A CA 1
ATOM 2783 C C . ALA A 1 361 ? -25.078 -23.703 -4.812 1 83.75 361 ALA A C 1
ATOM 2785 O O . ALA A 1 361 ? -24.219 -22.875 -4.52 1 83.75 361 ALA A O 1
ATOM 2786 N N . ASP A 1 362 ? -25.031 -24.953 -4.57 1 87.5 362 ASP A N 1
ATOM 2787 C CA . ASP A 1 362 ? -23.938 -25.422 -3.715 1 87.5 362 ASP A CA 1
ATOM 2788 C C . ASP A 1 362 ? -22.734 -25.875 -4.551 1 87.5 362 ASP A C 1
ATOM 2790 O O . ASP A 1 362 ? -22.641 -27.047 -4.906 1 87.5 362 ASP A O 1
ATOM 2794 N N . MET A 1 363 ? -21.938 -24.984 -4.82 1 89.44 363 MET A N 1
ATOM 2795 C CA . MET A 1 363 ? -20.734 -25.266 -5.609 1 89.44 363 MET A CA 1
ATOM 2796 C C . MET A 1 363 ? -19.484 -24.891 -4.84 1 89.44 363 MET A C 1
ATOM 2798 O O . MET A 1 363 ? -19.531 -24.062 -3.928 1 89.44 363 MET A O 1
ATOM 2802 N N . PHE A 1 364 ? -18.406 -25.578 -5.137 1 89.81 364 PHE A N 1
ATOM 2803 C CA . PHE A 1 364 ? -17.125 -25.297 -4.516 1 89.81 364 PHE A CA 1
ATOM 2804 C C . PHE A 1 364 ? -16.016 -25.203 -5.566 1 89.81 364 PHE A C 1
ATOM 2806 O O . PHE A 1 364 ? -15.969 -26.031 -6.488 1 89.81 364 PHE A O 1
ATOM 2813 N N . PHE A 1 365 ? -15.234 -24.188 -5.473 1 89.94 365 PHE A N 1
ATOM 2814 C CA . PHE A 1 365 ? -14.211 -23.922 -6.473 1 89.94 365 PHE A CA 1
ATOM 2815 C C . PHE A 1 365 ? -12.82 -23.984 -5.859 1 89.94 365 PHE A C 1
ATOM 2817 O O . PHE A 1 365 ? -12.539 -23.312 -4.863 1 89.94 365 PHE A O 1
ATOM 2824 N N . LEU A 1 366 ? -11.969 -24.828 -6.449 1 91.19 366 LEU A N 1
ATOM 2825 C CA . LEU A 1 366 ? -10.555 -24.906 -6.078 1 91.19 366 LEU A CA 1
ATOM 2826 C C . LEU A 1 366 ? -9.68 -24.25 -7.137 1 91.19 366 LEU A C 1
ATOM 2828 O O . LEU A 1 366 ? -9.398 -24.859 -8.18 1 91.19 366 LEU A O 1
ATOM 2832 N N . PRO A 1 367 ? -9.133 -23.109 -6.801 1 87.06 367 PRO A N 1
ATOM 2833 C CA . PRO A 1 367 ? -8.266 -22.438 -7.777 1 87.06 367 PRO A CA 1
ATOM 2834 C C . PRO A 1 367 ? -6.887 -23.078 -7.875 1 87.06 367 PRO A C 1
ATOM 2836 O O . PRO A 1 367 ? -6.543 -23.953 -7.07 1 87.06 367 PRO A O 1
ATOM 2839 N N . GLN A 1 368 ? -6.258 -22.609 -8.883 1 76.88 368 GLN A N 1
ATOM 2840 C CA . GLN A 1 368 ? -4.898 -23.094 -9.094 1 76.88 368 GLN A CA 1
ATOM 2841 C C . GLN A 1 368 ? -3.99 -22.703 -7.93 1 76.88 368 GLN A C 1
ATOM 2843 O O . GLN A 1 368 ? -3.209 -23.531 -7.445 1 76.88 368 GLN A O 1
ATOM 2848 N N . ARG A 1 369 ? -4.156 -21.469 -7.508 1 77.12 369 ARG A N 1
ATOM 2849 C CA . ARG A 1 369 ? -3.461 -20.984 -6.316 1 77.12 369 ARG A CA 1
ATOM 2850 C C . ARG A 1 369 ? -4.438 -20.766 -5.164 1 77.12 369 ARG A C 1
ATOM 2852 O O . ARG A 1 369 ? -5.172 -19.781 -5.148 1 77.12 369 ARG A O 1
ATOM 2859 N N . PRO A 1 370 ? -4.281 -21.672 -4.176 1 86.38 370 PRO A N 1
ATOM 2860 C CA . PRO A 1 370 ? -5.242 -21.562 -3.076 1 86.38 370 PRO A CA 1
ATOM 2861 C C . PRO A 1 370 ? -5.051 -20.297 -2.24 1 86.38 370 PRO A C 1
ATOM 2863 O O . PRO A 1 370 ? -3.926 -19.828 -2.078 1 86.38 370 PRO A O 1
ATOM 2866 N N . TYR A 1 371 ? -6.16 -19.859 -1.758 1 85.44 371 TYR A N 1
ATOM 2867 C CA . TYR A 1 371 ? -6.145 -18.766 -0.805 1 85.44 371 TYR A CA 1
ATOM 2868 C C . TYR A 1 371 ? -5.93 -19.266 0.615 1 85.44 371 TYR A C 1
ATOM 2870 O O . TYR A 1 371 ? -6.625 -20.172 1.067 1 85.44 371 TYR A O 1
ATOM 2878 N N . MET A 1 372 ? -4.918 -18.688 1.291 1 86.69 372 MET A N 1
ATOM 2879 C CA . MET A 1 372 ? -4.672 -19 2.697 1 86.69 372 MET A CA 1
ATOM 2880 C C . MET A 1 372 ? -5.09 -17.828 3.592 1 86.69 372 MET A C 1
ATOM 2882 O O . MET A 1 372 ? -4.305 -16.906 3.824 1 86.69 372 MET A O 1
ATOM 2886 N N . PRO A 1 373 ? -6.289 -17.906 4.164 1 82.75 373 PRO A N 1
ATOM 2887 C CA . PRO A 1 373 ? -6.742 -16.781 5.004 1 82.75 373 PRO A CA 1
ATOM 2888 C C . PRO A 1 373 ? -5.918 -16.641 6.281 1 82.75 373 PRO A C 1
ATOM 2890 O O . PRO A 1 373 ? -5.234 -17.578 6.691 1 82.75 373 PRO A O 1
ATOM 2893 N N . LEU A 1 374 ? -6 -15.453 6.789 1 78.25 374 LEU A N 1
ATOM 2894 C CA . LEU A 1 374 ? -5.371 -15.258 8.094 1 78.25 374 LEU A CA 1
ATOM 2895 C C . LEU A 1 374 ? -6.148 -15.984 9.18 1 78.25 374 LEU A C 1
ATOM 2897 O O . LEU A 1 374 ? -7.383 -16 9.164 1 78.25 374 LEU A O 1
ATOM 2901 N N . GLY A 1 375 ? -5.414 -16.656 9.969 1 80.06 375 GLY A N 1
ATOM 2902 C CA . GLY A 1 375 ? -6.094 -17.359 11.047 1 80.06 375 GLY A CA 1
ATOM 2903 C C . GLY A 1 375 ? -5.422 -18.672 11.43 1 80.06 375 GLY A C 1
ATOM 2904 O O . GLY A 1 375 ? -4.242 -18.875 11.133 1 80.06 375 GLY A O 1
ATOM 2905 N N . SER A 1 376 ? -6.195 -19.453 12.109 1 88.5 376 SER A N 1
ATOM 2906 C CA . SER A 1 376 ? -5.676 -20.734 12.609 1 88.5 376 SER A CA 1
ATOM 2907 C C . SER A 1 376 ? -5.758 -21.812 11.539 1 88.5 376 SER A C 1
ATOM 2909 O O . SER A 1 376 ? -6.344 -21.609 10.477 1 88.5 376 SER A O 1
ATOM 2911 N N . LEU A 1 377 ? -5.094 -22.938 11.852 1 90.44 377 LEU A N 1
ATOM 2912 C CA . LEU A 1 377 ? -5.176 -24.094 10.945 1 90.44 377 LEU A CA 1
ATOM 2913 C C . LEU A 1 377 ? -6.613 -24.562 10.805 1 90.44 377 LEU A C 1
ATOM 2915 O O . LEU A 1 377 ? -7.027 -25 9.727 1 90.44 377 LEU A O 1
ATOM 2919 N N . ARG A 1 378 ? -7.305 -24.422 11.938 1 89.19 378 ARG A N 1
ATOM 2920 C CA . ARG A 1 378 ? -8.719 -24.766 11.922 1 89.19 378 ARG A CA 1
ATOM 2921 C C . ARG A 1 378 ? -9.477 -23.922 10.898 1 89.19 378 ARG A C 1
ATOM 2923 O O . ARG A 1 378 ? -10.289 -24.453 10.133 1 89.19 378 ARG A O 1
ATOM 2930 N N . GLU A 1 379 ? -9.188 -22.75 10.852 1 85.75 379 GLU A N 1
ATOM 2931 C CA . GLU A 1 379 ? -9.852 -21.828 9.93 1 85.75 379 GLU A CA 1
ATOM 2932 C C . GLU A 1 379 ? -9.43 -22.094 8.484 1 85.75 379 GLU A C 1
ATOM 2934 O O . GLU A 1 379 ? -10.219 -21.922 7.559 1 85.75 379 GLU A O 1
ATOM 2939 N N . GLN A 1 380 ? -8.203 -22.547 8.352 1 88.94 380 GLN A N 1
ATOM 2940 C CA . GLN A 1 380 ? -7.723 -22.891 7.02 1 88.94 380 GLN A CA 1
ATOM 2941 C C . GLN A 1 380 ? -8.516 -24.047 6.434 1 88.94 380 GLN A C 1
ATOM 2943 O O . GLN A 1 380 ? -8.852 -24.047 5.246 1 88.94 380 GLN A O 1
ATOM 2948 N N . LEU A 1 381 ? -8.82 -24.984 7.277 1 89.25 381 LEU A N 1
ATOM 2949 C CA . LEU A 1 381 ? -9.414 -26.234 6.82 1 89.25 381 LEU A CA 1
ATOM 2950 C C . LEU A 1 381 ? -10.914 -26.078 6.602 1 89.25 381 LEU A C 1
ATOM 2952 O O . LEU A 1 381 ? -11.531 -26.875 5.883 1 89.25 381 LEU A O 1
ATOM 2956 N N . THR A 1 382 ? -11.438 -25 7.211 1 85.94 382 THR A N 1
ATOM 2957 C CA . THR A 1 382 ? -12.891 -24.906 7.188 1 85.94 382 THR A CA 1
ATOM 2958 C C . THR A 1 382 ? -13.336 -23.672 6.406 1 85.94 382 THR A C 1
ATOM 2960 O O . THR A 1 382 ? -14.539 -23.438 6.246 1 85.94 382 THR A O 1
ATOM 2963 N N . PHE A 1 383 ? -12.344 -23.031 5.918 1 82.19 383 PHE A N 1
ATOM 2964 C CA . PHE A 1 383 ? -12.695 -21.828 5.184 1 82.19 383 PHE A CA 1
ATOM 2965 C C . PHE A 1 383 ? -13.688 -22.141 4.07 1 82.19 383 PHE A C 1
ATOM 2967 O O . PHE A 1 383 ? -13.484 -23.078 3.301 1 82.19 383 PHE A O 1
ATOM 2974 N N . PRO A 1 384 ? -14.758 -21.406 4.012 1 77.25 384 PRO A N 1
ATOM 2975 C CA . PRO A 1 384 ? -15.18 -20.156 4.641 1 77.25 384 PRO A CA 1
ATOM 2976 C C . PRO A 1 384 ? -16.141 -20.375 5.809 1 77.25 384 PRO A C 1
ATOM 2978 O O . PRO A 1 384 ? -16.609 -19.406 6.41 1 77.25 384 PRO A O 1
ATOM 2981 N N . ASP A 1 385 ? -16.312 -21.641 6.082 1 72.56 385 ASP A N 1
ATOM 2982 C CA . ASP A 1 385 ? -17.297 -21.953 7.105 1 72.56 385 ASP A CA 1
ATOM 2983 C C . ASP A 1 385 ? -16.703 -21.812 8.508 1 72.56 385 ASP A C 1
ATOM 2985 O O . ASP A 1 385 ? -15.484 -21.734 8.664 1 72.56 385 ASP A O 1
ATOM 2989 N N . SER A 1 386 ? -17.578 -21.656 9.422 1 67.19 386 SER A N 1
ATOM 2990 C CA . SER A 1 386 ? -17.156 -21.688 10.812 1 67.19 386 SER A CA 1
ATOM 2991 C C . SER A 1 386 ? -16.703 -23.078 11.234 1 67.19 386 SER A C 1
ATOM 2993 O O . SER A 1 386 ? -17.281 -24.078 10.812 1 67.19 386 SER A O 1
ATOM 2995 N N . PRO A 1 387 ? -15.664 -23.172 12.016 1 62.72 387 PRO A N 1
ATOM 2996 C CA . PRO A 1 387 ? -14.945 -24.406 12.328 1 62.72 387 PRO A CA 1
ATOM 2997 C C . PRO A 1 387 ? -15.812 -25.422 13.062 1 62.72 387 PRO A C 1
ATOM 2999 O O . PRO A 1 387 ? -16.562 -25.062 13.969 1 62.72 387 PRO A O 1
ATOM 3002 N N . PRO A 1 388 ? -15.961 -26.656 12.422 1 66.62 388 PRO A N 1
ATOM 3003 C CA . PRO A 1 388 ? -16.641 -27.766 13.109 1 66.62 388 PRO A CA 1
ATOM 3004 C C . PRO A 1 388 ? -15.82 -28.312 14.273 1 66.62 388 PRO A C 1
ATOM 3006 O O . PRO A 1 388 ? -14.789 -27.75 14.633 1 66.62 388 PRO A O 1
ATOM 3009 N N . LEU A 1 389 ? -16.156 -29.625 14.727 1 65.06 389 LEU A N 1
ATOM 3010 C CA . LEU A 1 389 ? -15.539 -30.375 15.805 1 65.06 389 LEU A CA 1
ATOM 3011 C C . LEU A 1 389 ? -14.133 -30.828 15.414 1 65.06 389 LEU A C 1
ATOM 3013 O O . LEU A 1 389 ? -13.867 -31.094 14.242 1 65.06 389 LEU A O 1
ATOM 3017 N N . ASP A 1 390 ? -13.195 -30.969 16.266 1 68.75 390 ASP A N 1
ATOM 3018 C CA . ASP A 1 390 ? -11.758 -31.219 16.203 1 68.75 390 ASP A CA 1
ATOM 3019 C C . ASP A 1 390 ? -11.461 -32.531 15.5 1 68.75 390 ASP A C 1
ATOM 3021 O O . ASP A 1 390 ? -10.578 -32.594 14.641 1 68.75 390 ASP A O 1
ATOM 3025 N N . ALA A 1 391 ? -12.148 -33.594 15.812 1 71.31 391 ALA A N 1
ATOM 3026 C CA . ALA A 1 391 ? -11.789 -34.938 15.32 1 71.31 391 ALA A CA 1
ATOM 3027 C C . ALA A 1 391 ? -11.945 -35 13.805 1 71.31 391 ALA A C 1
ATOM 3029 O O . ALA A 1 391 ? -11.102 -35.594 13.117 1 71.31 391 ALA A O 1
ATOM 3030 N N . GLU A 1 392 ? -12.766 -34.406 13.273 1 82.44 392 GLU A N 1
ATOM 3031 C CA . GLU A 1 392 ? -13.031 -34.438 11.844 1 82.44 392 GLU A CA 1
ATOM 3032 C C . GLU A 1 392 ? -11.922 -33.75 11.062 1 82.44 392 GLU A C 1
ATOM 3034 O O . GLU A 1 392 ? -11.555 -34.188 9.969 1 82.44 392 GLU A O 1
ATOM 3039 N N . LEU A 1 393 ? -11.312 -32.906 11.688 1 87.94 393 LEU A N 1
ATOM 3040 C CA . LEU A 1 393 ? -10.289 -32.125 11 1 87.94 393 LEU A CA 1
ATOM 3041 C C . LEU A 1 393 ? -8.977 -32.906 10.922 1 87.94 393 LEU A C 1
ATOM 3043 O O . LEU A 1 393 ? -8.258 -32.812 9.93 1 87.94 393 LEU A O 1
ATOM 3047 N N . ARG A 1 394 ? -8.695 -33.688 11.938 1 88 394 ARG A N 1
ATOM 3048 C CA . ARG A 1 394 ? -7.496 -34.5 11.922 1 88 394 ARG A CA 1
ATOM 3049 C C . ARG A 1 394 ? -7.582 -35.562 10.836 1 88 394 ARG A C 1
ATOM 3051 O O . ARG A 1 394 ? -6.602 -35.844 10.141 1 88 394 ARG A O 1
ATOM 3058 N N . ASP A 1 395 ? -8.727 -36.125 10.742 1 89.81 395 ASP A N 1
ATOM 3059 C CA . ASP A 1 395 ? -8.953 -37.156 9.719 1 89.81 395 ASP A CA 1
ATOM 3060 C C . ASP A 1 395 ? -8.836 -36.562 8.32 1 89.81 395 ASP A C 1
ATOM 3062 O O . ASP A 1 395 ? -8.336 -37.219 7.398 1 89.81 395 ASP A O 1
ATOM 3066 N N . LEU A 1 396 ? -9.289 -35.438 8.211 1 91.62 396 LEU A N 1
ATOM 3067 C CA . LEU A 1 396 ? -9.234 -34.75 6.926 1 91.62 396 LEU A CA 1
ATOM 3068 C C . LEU A 1 396 ? -7.785 -34.5 6.496 1 91.62 396 LEU A C 1
ATOM 3070 O O . LEU A 1 396 ? -7.449 -34.656 5.316 1 91.62 396 LEU A O 1
ATOM 3074 N N . LEU A 1 397 ? -6.965 -34.219 7.438 1 93.38 397 LEU A N 1
ATOM 3075 C CA . LEU A 1 397 ? -5.555 -34 7.141 1 93.38 397 LEU A CA 1
ATOM 3076 C C . LEU A 1 397 ? -4.887 -35.281 6.676 1 93.38 397 LEU A C 1
ATOM 3078 O O . LEU A 1 397 ? -4.047 -35.25 5.77 1 93.38 397 LEU A O 1
ATOM 3082 N N . THR A 1 398 ? -5.27 -36.281 7.27 1 92.12 398 THR A N 1
ATOM 3083 C CA . THR A 1 398 ? -4.738 -37.562 6.867 1 92.12 398 THR A CA 1
ATOM 3084 C C . THR A 1 398 ? -5.234 -37.969 5.473 1 92.12 398 THR A C 1
ATOM 3086 O O . THR A 1 398 ? -4.469 -38.469 4.656 1 92.12 398 THR A O 1
ATOM 3089 N N . THR A 1 399 ? -6.453 -37.625 5.223 1 92.44 399 THR A N 1
ATOM 3090 C CA . THR A 1 399 ? -7.066 -37.938 3.939 1 92.44 399 THR A CA 1
ATOM 3091 C C . THR A 1 399 ? -6.363 -37.188 2.805 1 92.44 399 THR A C 1
ATOM 3093 O O . THR A 1 399 ? -6.195 -37.75 1.712 1 92.44 399 THR A O 1
ATOM 3096 N N . VAL A 1 400 ? -5.941 -35.969 3.096 1 93.69 400 VAL A N 1
ATOM 3097 C CA . VAL A 1 400 ? -5.316 -35.188 2.035 1 93.69 400 VAL A CA 1
ATOM 3098 C C . VAL A 1 400 ? -3.801 -35.344 2.105 1 93.69 400 VAL A C 1
ATOM 3100 O O . VAL A 1 400 ? -3.061 -34.5 1.588 1 93.69 400 VAL A O 1
ATOM 3103 N N . CYS A 1 401 ? -3.311 -36.281 2.84 1 90.69 401 CYS A N 1
ATOM 3104 C CA . CYS A 1 401 ? -1.913 -36.719 2.885 1 90.69 401 CYS A CA 1
ATOM 3105 C C . CYS A 1 401 ? -1.055 -35.656 3.582 1 90.69 401 CYS A C 1
ATOM 3107 O O . CYS A 1 401 ? 0.039 -35.344 3.115 1 90.69 401 CYS A O 1
ATOM 3109 N N . LEU A 1 402 ? -1.629 -35.062 4.664 1 91.94 402 LEU A N 1
ATOM 3110 C CA . LEU A 1 402 ? -0.878 -34.125 5.512 1 91.94 402 LEU A CA 1
ATOM 3111 C C . LEU A 1 402 ? -0.954 -34.562 6.977 1 91.94 402 LEU A C 1
ATOM 3113 O O . LEU A 1 402 ? -1.287 -33.75 7.848 1 91.94 402 LEU A O 1
ATOM 3117 N N . PRO A 1 403 ? -0.541 -35.719 7.234 1 88.56 403 PRO A N 1
ATOM 3118 C CA . PRO A 1 403 ? -0.716 -36.188 8.609 1 88.56 403 PRO A CA 1
ATOM 3119 C C . PRO A 1 403 ? 0.18 -35.469 9.609 1 88.56 403 PRO A C 1
ATOM 3121 O O . PRO A 1 403 ? -0.185 -35.312 10.781 1 88.56 403 PRO A O 1
ATOM 3124 N N . ASN A 1 404 ? 1.297 -34.969 9.203 1 86.94 404 ASN A N 1
ATOM 3125 C CA . ASN A 1 404 ? 2.27 -34.375 10.125 1 86.94 404 ASN A CA 1
ATOM 3126 C C . ASN A 1 404 ? 2.115 -32.875 10.227 1 86.94 404 ASN A C 1
ATOM 3128 O O . ASN A 1 404 ? 2.883 -32.219 10.938 1 86.94 404 ASN A O 1
ATOM 3132 N N . LEU A 1 405 ? 1.179 -32.375 9.547 1 88.69 405 LEU A N 1
ATOM 3133 C CA . LEU A 1 405 ? 1.05 -30.922 9.547 1 88.69 405 LEU A CA 1
ATOM 3134 C C . LEU A 1 405 ? 0.658 -30.406 10.93 1 88.69 405 LEU A C 1
ATOM 3136 O O . LEU A 1 405 ? 1.153 -29.375 11.375 1 88.69 405 LEU A O 1
ATOM 3140 N N . LEU A 1 406 ? -0.121 -31.156 11.594 1 89.31 406 LEU A N 1
ATOM 3141 C CA . LEU A 1 406 ? -0.583 -30.766 12.922 1 89.31 406 LEU A CA 1
ATOM 3142 C C . LEU A 1 406 ? 0.582 -30.688 13.906 1 89.31 406 LEU A C 1
ATOM 3144 O O . LEU A 1 406 ? 0.684 -29.75 14.688 1 89.31 406 LEU A O 1
ATOM 3148 N N . SER A 1 407 ? 1.354 -31.656 13.875 1 86.94 407 SER A N 1
ATOM 3149 C CA . SER A 1 407 ? 2.5 -31.703 14.781 1 86.94 407 SER A CA 1
ATOM 3150 C C . SER A 1 407 ? 3.539 -30.641 14.414 1 86.94 407 SER A C 1
ATOM 3152 O O . SER A 1 407 ? 4.199 -30.094 15.297 1 86.94 407 SER A O 1
ATOM 3154 N N . ARG A 1 408 ? 3.57 -30.359 13.18 1 85.12 408 ARG A N 1
ATOM 3155 C CA . ARG A 1 408 ? 4.555 -29.406 12.688 1 85.12 408 ARG A CA 1
ATOM 3156 C C . ARG A 1 408 ? 4.195 -27.984 13.117 1 85.12 408 ARG A C 1
ATOM 3158 O O . ARG A 1 408 ? 5.082 -27.172 13.414 1 85.12 408 ARG A O 1
ATOM 3165 N N . VAL A 1 409 ? 2.916 -27.719 13.211 1 86.38 409 VAL A N 1
ATOM 3166 C CA . VAL A 1 409 ? 2.525 -26.328 13.406 1 86.38 409 VAL A CA 1
ATOM 3167 C C . VAL A 1 409 ? 2.043 -26.109 14.836 1 86.38 409 VAL A C 1
ATOM 3169 O O . VAL A 1 409 ? 1.887 -24.969 15.281 1 86.38 409 VAL A O 1
ATOM 3172 N N . GLY A 1 410 ? 1.859 -27.031 15.562 1 87.12 410 GLY A N 1
ATOM 3173 C CA . GLY A 1 410 ? 1.521 -26.906 16.969 1 87.12 410 GLY A CA 1
ATOM 3174 C C . GLY A 1 410 ? 0.035 -27.047 17.25 1 87.12 410 GLY A C 1
ATOM 3175 O O . GLY A 1 410 ? -0.476 -26.5 18.219 1 87.12 410 GLY A O 1
ATOM 3176 N N . GLY A 1 411 ? -0.634 -27.547 16.312 1 88.75 411 GLY A N 1
ATOM 3177 C CA . GLY A 1 411 ? -2.033 -27.812 16.594 1 88.75 411 GLY A CA 1
ATOM 3178 C C . GLY A 1 411 ? -2.986 -27.094 15.672 1 88.75 411 GLY A C 1
ATOM 3179 O O . GLY A 1 411 ? -2.553 -26.344 14.789 1 88.75 411 GLY A O 1
ATOM 3180 N N . LEU A 1 412 ? -4.285 -27.281 15.922 1 89.62 412 LEU A N 1
ATOM 3181 C CA . LEU A 1 412 ? -5.332 -26.734 15.062 1 89.62 412 LEU A CA 1
ATOM 3182 C C . LEU A 1 412 ? -5.531 -25.25 15.312 1 89.62 412 LEU A C 1
ATOM 3184 O O . LEU A 1 412 ? -6 -24.531 14.43 1 89.62 412 LEU A O 1
ATOM 3188 N N . ASP A 1 413 ? -5.125 -24.812 16.438 1 89.19 413 ASP A N 1
ATOM 3189 C CA . ASP A 1 413 ? -5.371 -23.422 16.781 1 89.19 413 ASP A CA 1
ATOM 3190 C C . ASP A 1 413 ? -4.121 -22.562 16.578 1 89.19 413 ASP A C 1
ATOM 3192 O O . ASP A 1 413 ? -4.113 -21.375 16.891 1 89.19 413 ASP A O 1
ATOM 3196 N N . ALA A 1 414 ? -3.189 -23.25 15.984 1 89.62 414 ALA A N 1
ATOM 3197 C CA . ALA A 1 414 ? -1.97 -22.5 15.68 1 89.62 414 ALA A CA 1
ATOM 3198 C C . ALA A 1 414 ? -2.209 -21.484 14.57 1 89.62 414 ALA A C 1
ATOM 3200 O O . ALA A 1 414 ? -2.939 -21.766 13.617 1 89.62 414 ALA A O 1
ATOM 3201 N N . GLU A 1 415 ? -1.7 -20.312 14.805 1 85.56 415 GLU A N 1
ATOM 3202 C CA . GLU A 1 415 ? -1.767 -19.266 13.789 1 85.56 415 GLU A CA 1
ATOM 3203 C C . GLU A 1 415 ? -0.403 -19.031 13.148 1 85.56 415 GLU A C 1
ATOM 3205 O O . GLU A 1 415 ? 0.626 -19.078 13.828 1 85.56 415 GLU A O 1
ATOM 3210 N N . ALA A 1 416 ? -0.406 -18.969 11.875 1 79.44 416 ALA A N 1
ATOM 3211 C CA . ALA A 1 416 ? 0.825 -18.719 11.125 1 79.44 416 ALA A CA 1
ATOM 3212 C C . ALA A 1 416 ? 0.53 -18.078 9.781 1 79.44 416 ALA A C 1
ATOM 3214 O O . ALA A 1 416 ? -0.633 -17.938 9.391 1 79.44 416 ALA A O 1
ATOM 3215 N N . ASP A 1 417 ? 1.524 -17.609 9.234 1 75.31 417 ASP A N 1
ATOM 3216 C CA . ASP A 1 417 ? 1.413 -17.219 7.832 1 75.31 417 ASP A CA 1
ATOM 3217 C C . ASP A 1 417 ? 1.45 -18.438 6.918 1 75.31 417 ASP A C 1
ATOM 3219 O O . ASP A 1 417 ? 2.5 -18.781 6.371 1 75.31 417 ASP A O 1
ATOM 3223 N N . TRP A 1 418 ? 0.347 -18.906 6.746 1 84.5 418 TRP A N 1
ATOM 3224 C CA . TRP A 1 418 ? 0.211 -20.203 6.078 1 84.5 418 TRP A CA 1
ATOM 3225 C C . TRP A 1 418 ? 0.734 -20.125 4.648 1 84.5 418 TRP A C 1
ATOM 3227 O O . TRP A 1 418 ? 1.324 -21.094 4.148 1 84.5 418 TRP A O 1
ATOM 3237 N N . ALA A 1 419 ? 0.512 -19.016 3.908 1 75.75 419 ALA A N 1
ATOM 3238 C CA . ALA A 1 419 ? 0.942 -18.859 2.521 1 75.75 419 ALA A CA 1
ATOM 3239 C C . ALA A 1 419 ? 2.459 -18.984 2.4 1 75.75 419 ALA A C 1
ATOM 3241 O O . ALA A 1 419 ? 2.971 -19.453 1.381 1 75.75 419 ALA A O 1
ATOM 3242 N N . HIS A 1 420 ? 3.117 -18.688 3.492 1 69.81 420 HIS A N 1
ATOM 3243 C CA . HIS A 1 420 ? 4.574 -18.734 3.484 1 69.81 420 HIS A CA 1
ATOM 3244 C C . HIS A 1 420 ? 5.09 -20.047 4.074 1 69.81 420 HIS A C 1
ATOM 3246 O O . HIS A 1 420 ? 6.156 -20.531 3.691 1 69.81 420 HIS A O 1
ATOM 3252 N N . MET A 1 421 ? 4.344 -20.531 4.988 1 76.06 421 MET A N 1
ATOM 3253 C CA . MET A 1 421 ? 4.789 -21.719 5.727 1 76.06 421 MET A CA 1
ATOM 3254 C C . MET A 1 421 ? 4.57 -22.984 4.91 1 76.06 421 MET A C 1
ATOM 3256 O O . MET A 1 421 ? 5.395 -23.891 4.949 1 76.06 421 MET A O 1
ATOM 3260 N N . LEU A 1 422 ? 3.525 -22.984 4.148 1 82.12 422 LEU A N 1
ATOM 3261 C CA . LEU A 1 422 ? 3.184 -24.188 3.395 1 82.12 422 LEU A CA 1
ATOM 3262 C C . LEU A 1 422 ? 3.67 -24.078 1.954 1 82.12 422 LEU A C 1
ATOM 3264 O O . LEU A 1 422 ? 3.609 -23 1.351 1 82.12 422 LEU A O 1
ATOM 3268 N N . SER A 1 423 ? 4.16 -25.219 1.452 1 76.56 423 SER A N 1
ATOM 3269 C CA . SER A 1 423 ? 4.473 -25.266 0.029 1 76.56 423 SER A CA 1
ATOM 3270 C C . SER A 1 423 ? 3.209 -25.203 -0.821 1 76.56 423 SER A C 1
ATOM 3272 O O . SER A 1 423 ? 2.1 -25.344 -0.303 1 76.56 423 SER A O 1
ATOM 3274 N N . LEU A 1 424 ? 3.371 -24.938 -2.055 1 79 424 LEU A N 1
ATOM 3275 C CA . LEU A 1 424 ? 2.211 -24.875 -2.939 1 79 424 LEU A CA 1
ATOM 3276 C C . LEU A 1 424 ? 1.445 -26.188 -2.924 1 79 424 LEU A C 1
ATOM 3278 O O . LEU A 1 424 ? 0.212 -26.188 -2.932 1 79 424 LEU A O 1
ATOM 3282 N N . GLY A 1 425 ? 2.174 -27.281 -2.959 1 85.25 425 GLY A N 1
ATOM 3283 C CA . GLY A 1 425 ? 1.521 -28.578 -2.879 1 85.25 425 GLY A CA 1
ATOM 3284 C C . GLY A 1 425 ? 0.737 -28.781 -1.596 1 85.25 425 GLY A C 1
ATOM 3285 O O . GLY A 1 425 ? -0.362 -29.344 -1.612 1 85.25 425 GLY A O 1
ATOM 3286 N N . GLU A 1 426 ? 1.352 -28.312 -0.565 1 87.38 426 GLU A N 1
ATOM 3287 C CA . GLU A 1 426 ? 0.662 -28.422 0.717 1 87.38 426 GLU A CA 1
ATOM 3288 C C . GLU A 1 426 ? -0.574 -27.516 0.752 1 87.38 426 GLU A C 1
ATOM 3290 O O . GLU A 1 426 ? -1.607 -27.906 1.304 1 87.38 426 GLU A O 1
ATOM 3295 N N . GLN A 1 427 ? -0.413 -26.391 0.163 1 90.5 427 GLN A N 1
ATOM 3296 C CA . GLN A 1 427 ? -1.551 -25.469 0.098 1 90.5 427 GLN A CA 1
ATOM 3297 C C . GLN A 1 427 ? -2.695 -26.078 -0.708 1 90.5 427 GLN A C 1
ATOM 3299 O O . GLN A 1 427 ? -3.863 -25.938 -0.337 1 90.5 427 GLN A O 1
ATOM 3304 N N . GLN A 1 428 ? -2.35 -26.719 -1.801 1 91.25 428 GLN A N 1
ATOM 3305 C CA . GLN A 1 428 ? -3.363 -27.375 -2.627 1 91.25 428 GLN A CA 1
ATOM 3306 C C . GLN A 1 428 ? -4.062 -28.484 -1.865 1 91.25 428 GLN A C 1
ATOM 3308 O O . GLN A 1 428 ? -5.277 -28.672 -1.982 1 91.25 428 GLN A O 1
ATOM 3313 N N . ARG A 1 429 ? -3.299 -29.203 -1.059 1 94.06 429 ARG A N 1
ATOM 3314 C CA . ARG A 1 429 ? -3.871 -30.281 -0.264 1 94.06 429 ARG A CA 1
ATOM 3315 C C . ARG A 1 429 ? -4.789 -29.734 0.823 1 94.06 429 ARG A C 1
ATOM 3317 O O . ARG A 1 429 ? -5.852 -30.312 1.091 1 94.06 429 ARG A O 1
ATOM 3324 N N . VAL A 1 430 ? -4.391 -28.688 1.426 1 93.06 430 VAL A N 1
ATOM 3325 C CA . VAL A 1 430 ? -5.234 -28.031 2.422 1 93.06 430 VAL A CA 1
ATOM 3326 C C . VAL A 1 430 ? -6.527 -27.547 1.77 1 93.06 430 VAL A C 1
ATOM 3328 O O . VAL A 1 430 ? -7.609 -27.688 2.344 1 93.06 430 VAL A O 1
ATOM 3331 N N . SER A 1 431 ? -6.398 -26.984 0.623 1 92.31 431 SER A N 1
ATOM 3332 C CA . SER A 1 431 ? -7.574 -26.516 -0.116 1 92.31 431 SER A CA 1
ATOM 3333 C C . SER A 1 431 ? -8.484 -27.688 -0.477 1 92.31 431 SER A C 1
ATOM 3335 O O . SER A 1 431 ? -9.711 -27.547 -0.472 1 92.31 431 SER A O 1
ATOM 3337 N N . PHE A 1 432 ? -7.891 -28.781 -0.826 1 94.25 432 PHE A N 1
ATOM 3338 C CA . PHE A 1 432 ? -8.656 -29.984 -1.122 1 94.25 432 PHE A CA 1
ATOM 3339 C C . PHE A 1 432 ? -9.422 -30.453 0.111 1 94.25 432 PHE A C 1
ATOM 3341 O O . PHE A 1 432 ? -10.547 -30.953 0.003 1 94.25 432 PHE A O 1
ATOM 3348 N N . ALA A 1 433 ? -8.781 -30.297 1.251 1 92.94 433 ALA A N 1
ATOM 3349 C CA . ALA A 1 433 ? -9.445 -30.641 2.506 1 92.94 433 ALA A CA 1
ATOM 3350 C C . ALA A 1 433 ? -10.711 -29.812 2.697 1 92.94 433 ALA A C 1
ATOM 3352 O O . ALA A 1 433 ? -11.719 -30.312 3.209 1 92.94 433 ALA A O 1
ATOM 3353 N N . ARG A 1 434 ? -10.664 -28.625 2.297 1 90.88 434 ARG A N 1
ATOM 3354 C CA . ARG A 1 434 ? -11.844 -27.766 2.371 1 90.88 434 ARG A CA 1
ATOM 3355 C C . ARG A 1 434 ? -12.984 -28.344 1.54 1 90.88 434 ARG A C 1
ATOM 3357 O O . ARG A 1 434 ? -14.141 -28.328 1.973 1 90.88 434 ARG A O 1
ATOM 3364 N N . LEU A 1 435 ? -12.609 -28.703 0.398 1 91.75 435 LEU A N 1
ATOM 3365 C CA . LEU A 1 435 ? -13.602 -29.266 -0.506 1 91.75 435 LEU A CA 1
ATOM 3366 C C . LEU A 1 435 ? -14.258 -30.5 0.111 1 91.75 435 LEU A C 1
ATOM 3368 O O . LEU A 1 435 ? -15.484 -30.641 0.081 1 91.75 435 LEU A O 1
ATOM 3372 N N . LEU A 1 436 ? -13.414 -31.359 0.668 1 91.69 436 LEU A N 1
ATOM 3373 C CA . LEU A 1 436 ? -13.922 -32.594 1.259 1 91.69 436 LEU A CA 1
ATOM 3374 C C . LEU A 1 436 ? -14.773 -32.281 2.492 1 91.69 436 LEU A C 1
ATOM 3376 O O . LEU A 1 436 ? -15.711 -33.031 2.797 1 91.69 436 LEU A O 1
ATOM 3380 N N . HIS A 1 437 ? -14.422 -31.25 3.178 1 89.38 437 HIS A N 1
ATOM 3381 C CA . HIS A 1 437 ? -15.18 -30.844 4.352 1 89.38 437 HIS A CA 1
ATOM 3382 C C . HIS A 1 437 ? -16.547 -30.297 3.963 1 89.38 437 HIS A C 1
ATOM 3384 O O . HIS A 1 437 ? -17.547 -30.594 4.621 1 89.38 437 HIS A O 1
ATOM 3390 N N . HIS A 1 438 ? -16.672 -29.547 2.939 1 87.38 438 HIS A N 1
ATOM 3391 C CA . HIS A 1 438 ? -17.906 -28.875 2.541 1 87.38 438 HIS A CA 1
ATOM 3392 C C . HIS A 1 438 ? -18.844 -29.828 1.801 1 87.38 438 HIS A C 1
ATOM 3394 O O . HIS A 1 438 ? -20.062 -29.641 1.816 1 87.38 438 HIS A O 1
ATOM 3400 N N . LYS A 1 439 ? -18.312 -30.781 1.183 1 88.19 439 LYS A N 1
ATOM 3401 C CA . LYS A 1 439 ? -19.094 -31.766 0.433 1 88.19 439 LYS A CA 1
ATOM 3402 C C . LYS A 1 439 ? -20.109 -31.094 -0.484 1 88.19 439 LYS A C 1
ATOM 3404 O O . LYS A 1 439 ? -21.312 -31.312 -0.358 1 88.19 439 LYS A O 1
ATOM 3409 N N . PRO A 1 440 ? -19.656 -30.328 -1.515 1 90.12 440 PRO A N 1
ATOM 3410 C CA . PRO A 1 440 ? -20.547 -29.609 -2.418 1 90.12 440 PRO A CA 1
ATOM 3411 C C . PRO A 1 440 ? -21.234 -30.531 -3.42 1 90.12 440 PRO A C 1
ATOM 3413 O O . PRO A 1 440 ? -20.844 -31.703 -3.57 1 90.12 440 PRO A O 1
ATOM 3416 N N . GLU A 1 441 ? -22.281 -30 -4.035 1 90.81 441 GLU A N 1
ATOM 3417 C CA . GLU A 1 441 ? -22.953 -30.734 -5.098 1 90.81 441 GLU A CA 1
ATOM 3418 C C . GLU A 1 441 ? -22.094 -30.797 -6.355 1 90.81 441 GLU A C 1
ATOM 3420 O O . GLU A 1 441 ? -22.062 -31.828 -7.043 1 90.81 441 GLU A O 1
ATOM 3425 N N . VAL A 1 442 ? -21.453 -29.719 -6.598 1 92.94 442 VAL A N 1
ATOM 3426 C CA . VAL A 1 442 ? -20.547 -29.641 -7.746 1 92.94 442 VAL A CA 1
ATOM 3427 C C . VAL A 1 442 ? -19.234 -29 -7.336 1 92.94 442 VAL A C 1
ATOM 3429 O O . VAL A 1 442 ? -19.219 -28.031 -6.578 1 92.94 442 VAL A O 1
ATOM 3432 N N . ALA A 1 443 ? -18.125 -29.594 -7.801 1 94.25 443 ALA A N 1
ATOM 3433 C CA . ALA A 1 443 ? -16.797 -29.062 -7.504 1 94.25 443 ALA A CA 1
ATOM 3434 C C . ALA A 1 443 ? -16.062 -28.672 -8.789 1 94.25 443 ALA A C 1
ATOM 3436 O O . ALA A 1 443 ? -16.156 -29.375 -9.797 1 94.25 443 ALA A O 1
ATOM 3437 N N . PHE A 1 444 ? -15.492 -27.562 -8.742 1 94.56 444 PHE A N 1
ATOM 3438 C CA . PHE A 1 444 ? -14.641 -27.109 -9.836 1 94.56 444 PHE A CA 1
ATOM 3439 C C . PHE A 1 444 ? -13.172 -27.109 -9.414 1 94.56 444 PHE A C 1
ATOM 3441 O O . PHE A 1 444 ? -12.812 -26.484 -8.406 1 94.56 444 PHE A O 1
ATOM 3448 N N . LEU A 1 445 ? -12.328 -27.797 -10.148 1 94.88 445 LEU A N 1
ATOM 3449 C CA . LEU A 1 445 ? -10.906 -27.875 -9.836 1 94.88 445 LEU A CA 1
ATOM 3450 C C . LEU A 1 445 ? -10.07 -27.266 -10.969 1 94.88 445 LEU A C 1
ATOM 3452 O O . LEU A 1 445 ? -9.898 -27.891 -12.016 1 94.88 445 LEU A O 1
ATOM 3456 N N . ASP A 1 446 ? -9.594 -26.109 -10.75 1 90.5 446 ASP A N 1
ATOM 3457 C CA . ASP A 1 446 ? -8.742 -25.453 -11.734 1 90.5 446 ASP A CA 1
ATOM 3458 C C . ASP A 1 446 ? -7.266 -25.734 -11.477 1 90.5 446 ASP A C 1
ATOM 3460 O O . ASP A 1 446 ? -6.582 -24.969 -10.805 1 90.5 446 ASP A O 1
ATOM 3464 N N . GLU A 1 447 ? -6.801 -26.734 -12.055 1 87.94 447 GLU A N 1
ATOM 3465 C CA . GLU A 1 447 ? -5.426 -27.188 -11.852 1 87.94 447 GLU A CA 1
ATOM 3466 C C . GLU A 1 447 ? -5.082 -27.266 -10.367 1 87.94 447 GLU A C 1
ATOM 3468 O O . GLU A 1 447 ? -4.027 -26.781 -9.945 1 87.94 447 GLU A O 1
ATOM 3473 N N . ALA A 1 448 ? -6 -27.828 -9.648 1 90.56 448 ALA A N 1
ATOM 3474 C CA . ALA A 1 448 ? -5.949 -27.797 -8.188 1 90.56 448 ALA A CA 1
ATOM 3475 C C . ALA A 1 448 ? -4.945 -28.828 -7.656 1 90.56 448 ALA A C 1
ATOM 3477 O O . ALA A 1 448 ? -4.633 -28.828 -6.465 1 90.56 448 ALA A O 1
ATOM 3478 N N . THR A 1 449 ? -4.43 -29.703 -8.539 1 89.69 449 THR A N 1
ATOM 3479 C CA . THR A 1 449 ? -3.469 -30.703 -8.117 1 89.69 449 THR A CA 1
ATOM 3480 C C . THR A 1 449 ? -2.199 -30.641 -8.953 1 89.69 449 THR A C 1
ATOM 3482 O O . THR A 1 449 ? -1.477 -31.625 -9.086 1 89.69 449 THR A O 1
ATOM 3485 N N . SER A 1 450 ? -2.02 -29.469 -9.531 1 81.31 450 SER A N 1
ATOM 3486 C CA . SER A 1 450 ? -0.921 -29.312 -10.484 1 81.31 450 SER A CA 1
ATOM 3487 C C . SER A 1 450 ? 0.43 -29.375 -9.773 1 81.31 450 SER A C 1
ATOM 3489 O O . SER A 1 450 ? 1.441 -29.719 -10.391 1 81.31 450 SER A O 1
ATOM 3491 N N . ALA A 1 451 ? 0.456 -29.062 -8.469 1 79.31 451 ALA A N 1
ATOM 3492 C CA . ALA A 1 451 ? 1.719 -29.016 -7.738 1 79.31 451 ALA A CA 1
ATOM 3493 C C . ALA A 1 451 ? 1.911 -30.297 -6.914 1 79.31 451 ALA A C 1
ATOM 3495 O O . ALA A 1 451 ? 2.807 -30.359 -6.07 1 79.31 451 ALA A O 1
ATOM 3496 N N . LEU A 1 452 ? 1.076 -31.312 -7.227 1 84.19 452 LEU A N 1
ATOM 3497 C CA . LEU A 1 452 ? 1.159 -32.562 -6.469 1 84.19 452 LEU A CA 1
ATOM 3498 C C . LEU A 1 452 ? 1.849 -33.656 -7.285 1 84.19 452 LEU A C 1
ATOM 3500 O O . LEU A 1 452 ? 1.812 -33.625 -8.516 1 84.19 452 LEU A O 1
ATOM 3504 N N . ASP A 1 453 ? 2.475 -34.531 -6.551 1 78.5 453 ASP A N 1
ATOM 3505 C CA . ASP A 1 453 ? 3.008 -35.719 -7.207 1 78.5 453 ASP A CA 1
ATOM 3506 C C . ASP A 1 453 ? 1.886 -36.656 -7.652 1 78.5 453 ASP A C 1
ATOM 3508 O O . ASP A 1 453 ? 0.761 -36.562 -7.156 1 78.5 453 ASP A O 1
ATOM 3512 N N . THR A 1 454 ? 2.225 -37.531 -8.5 1 81.06 454 THR A N 1
ATOM 3513 C CA . THR A 1 454 ? 1.245 -38.406 -9.148 1 81.06 454 THR A CA 1
ATOM 3514 C C . THR A 1 454 ? 0.5 -39.25 -8.117 1 81.06 454 THR A C 1
ATOM 3516 O O . THR A 1 454 ? -0.715 -39.438 -8.219 1 81.06 454 THR A O 1
ATOM 3519 N N . THR A 1 455 ? 1.26 -39.719 -7.168 1 83.56 455 THR A N 1
ATOM 3520 C CA . THR A 1 455 ? 0.656 -40.594 -6.156 1 83.56 455 THR A CA 1
ATOM 3521 C C . THR A 1 455 ? -0.368 -39.812 -5.328 1 83.56 455 THR A C 1
ATOM 3523 O O . THR A 1 455 ? -1.488 -40.281 -5.121 1 83.56 455 THR A O 1
ATOM 3526 N N . THR A 1 456 ? -0.003 -38.688 -4.918 1 88.62 456 THR A N 1
ATOM 3527 C CA . THR A 1 456 ? -0.89 -37.875 -4.109 1 88.62 456 THR A CA 1
ATOM 3528 C C . THR A 1 456 ? -2.092 -37.406 -4.926 1 88.62 456 THR A C 1
ATOM 3530 O O . THR A 1 456 ? -3.215 -37.375 -4.422 1 88.62 456 THR A O 1
ATOM 3533 N N . GLU A 1 457 ? -1.827 -37.031 -6.121 1 90.75 457 GLU A N 1
ATOM 3534 C CA . GLU A 1 457 ? -2.893 -36.594 -7.02 1 90.75 457 GLU A CA 1
ATOM 3535 C C . GLU A 1 457 ? -3.949 -37.688 -7.191 1 90.75 457 GLU A C 1
ATOM 3537 O O . GLU A 1 457 ? -5.148 -37.406 -7.09 1 90.75 457 GLU A O 1
ATOM 3542 N N . ARG A 1 458 ? -3.498 -38.906 -7.418 1 90.44 458 ARG A N 1
ATOM 3543 C CA . ARG A 1 458 ? -4.418 -40 -7.609 1 90.44 458 ARG A CA 1
ATOM 3544 C C . ARG A 1 458 ? -5.223 -40.281 -6.344 1 90.44 458 ARG A C 1
ATOM 3546 O O . ARG A 1 458 ? -6.426 -40.531 -6.41 1 90.44 458 ARG A O 1
ATOM 3553 N N . ALA A 1 459 ? -4.531 -40.188 -5.281 1 93.06 459 ALA A N 1
ATOM 3554 C CA . ALA A 1 459 ? -5.203 -40.406 -4.004 1 93.06 459 ALA A CA 1
ATOM 3555 C C . ALA A 1 459 ? -6.312 -39.406 -3.785 1 93.06 459 ALA A C 1
ATOM 3557 O O . ALA A 1 459 ? -7.406 -39.75 -3.334 1 93.06 459 ALA A O 1
ATOM 3558 N N . LEU A 1 460 ? -6.031 -38.219 -4.066 1 94.62 460 LEU A N 1
ATOM 3559 C CA . LEU A 1 460 ? -7 -37.156 -3.85 1 94.62 460 LEU A CA 1
ATOM 3560 C C . LEU A 1 460 ? -8.195 -37.312 -4.789 1 94.62 460 LEU A C 1
ATOM 3562 O O . LEU A 1 460 ? -9.336 -37.094 -4.379 1 94.62 460 LEU A O 1
ATOM 3566 N N . TYR A 1 461 ? -7.969 -37.656 -6.012 1 94.56 461 TYR A N 1
ATOM 3567 C CA . TYR A 1 461 ? -9.062 -37.844 -6.957 1 94.56 461 TYR A CA 1
ATOM 3568 C C . TYR A 1 461 ? -9.938 -39.031 -6.562 1 94.56 461 TYR A C 1
ATOM 3570 O O . TYR A 1 461 ? -11.156 -39 -6.766 1 94.56 461 TYR A O 1
ATOM 3578 N N . LYS A 1 462 ? -9.305 -40.062 -6.016 1 94 462 LYS A N 1
ATOM 3579 C CA . LYS A 1 462 ? -10.086 -41.188 -5.523 1 94 462 LYS A CA 1
ATOM 3580 C C . LYS A 1 462 ? -11.031 -40.75 -4.41 1 94 462 LYS A C 1
ATOM 3582 O O . LYS A 1 462 ? -12.188 -41.188 -4.375 1 94 462 LYS A O 1
ATOM 3587 N N . HIS A 1 463 ? -10.484 -39.969 -3.607 1 93.88 463 HIS A N 1
ATOM 3588 C CA . HIS A 1 463 ? -11.328 -39.438 -2.531 1 93.88 463 HIS A CA 1
ATOM 3589 C C . HIS A 1 463 ? -12.414 -38.531 -3.074 1 93.88 463 HIS A C 1
ATOM 3591 O O . HIS A 1 463 ? -13.547 -38.531 -2.57 1 93.88 463 HIS A O 1
ATOM 3597 N N . LEU A 1 464 ? -12.062 -37.781 -4.012 1 93.94 464 LEU A N 1
ATOM 3598 C CA . LEU A 1 464 ? -13.023 -36.844 -4.633 1 93.94 464 LEU A CA 1
ATOM 3599 C C . LEU A 1 464 ? -14.188 -37.625 -5.238 1 93.94 464 LEU A C 1
ATOM 3601 O O . LEU A 1 464 ? -15.344 -37.25 -5.07 1 93.94 464 LEU A O 1
ATOM 3605 N N . GLN A 1 465 ? -13.898 -38.688 -5.855 1 92.5 465 GLN A N 1
ATOM 3606 C CA . GLN A 1 465 ? -14.914 -39.5 -6.504 1 92.5 465 GLN A CA 1
ATOM 3607 C C . GLN A 1 465 ? -15.898 -40.094 -5.484 1 92.5 465 GLN A C 1
ATOM 3609 O O . GLN A 1 465 ? -17.078 -40.25 -5.785 1 92.5 465 GLN A O 1
ATOM 3614 N N . ARG A 1 466 ? -15.375 -40.281 -4.34 1 90.38 466 ARG A N 1
ATOM 3615 C CA . ARG A 1 466 ? -16.188 -40.875 -3.293 1 90.38 466 ARG A CA 1
ATOM 3616 C C . ARG A 1 466 ? -17.078 -39.844 -2.625 1 90.38 466 ARG A C 1
ATOM 3618 O O . ARG A 1 466 ? -18.188 -40.125 -2.174 1 90.38 466 ARG A O 1
ATOM 3625 N N . HIS A 1 467 ? -16.594 -38.656 -2.613 1 90.31 467 HIS A N 1
ATOM 3626 C CA . HIS A 1 467 ? -17.266 -37.656 -1.77 1 90.31 467 HIS A CA 1
ATOM 3627 C C . HIS A 1 467 ? -18.047 -36.656 -2.609 1 90.31 467 HIS A C 1
ATOM 3629 O O . HIS A 1 467 ? -18.969 -36 -2.113 1 90.31 467 HIS A O 1
ATOM 3635 N N . CYS A 1 468 ? -17.625 -36.406 -3.791 1 88.06 468 CYS A N 1
ATOM 3636 C CA . CYS A 1 468 ? -18.281 -35.469 -4.707 1 88.06 468 CYS A CA 1
ATOM 3637 C C . CYS A 1 468 ? -18.453 -36.094 -6.086 1 8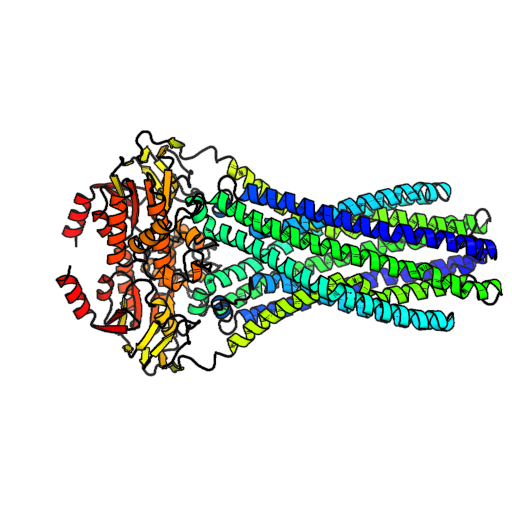8.06 468 CYS A C 1
ATOM 3639 O O . CYS A 1 468 ? -17.484 -36.281 -6.816 1 88.06 468 CYS A O 1
ATOM 3641 N N . ARG A 1 469 ? -19.656 -36.25 -6.363 1 79.88 469 ARG A N 1
ATOM 3642 C CA . ARG A 1 469 ? -19.844 -37.062 -7.562 1 79.88 469 ARG A CA 1
ATOM 3643 C C . ARG A 1 469 ? -19.812 -36.188 -8.82 1 79.88 469 ARG A C 1
ATOM 3645 O O . ARG A 1 469 ? -19.609 -36.719 -9.922 1 79.88 469 ARG A O 1
ATOM 3652 N N . CYS A 1 470 ? -20.203 -35 -8.688 1 92.06 470 CYS A N 1
ATOM 3653 C CA . CYS A 1 470 ? -20.141 -34.156 -9.867 1 92.06 470 CYS A CA 1
ATOM 3654 C C . CYS A 1 470 ? -19.016 -33.125 -9.742 1 92.06 470 CYS A C 1
ATOM 3656 O O . CYS A 1 470 ? -19.047 -32.281 -8.867 1 92.06 470 CYS A O 1
ATOM 3658 N N . TYR A 1 471 ? -17.984 -33.312 -10.57 1 95.31 471 TYR A N 1
ATOM 3659 C CA . TYR A 1 471 ? -16.875 -32.344 -10.523 1 95.31 471 TYR A CA 1
ATOM 3660 C C . TYR A 1 471 ? -16.312 -32.094 -11.914 1 95.31 471 TYR A C 1
ATOM 3662 O O . TYR A 1 471 ? -16.438 -32.938 -12.805 1 95.31 471 TYR A O 1
ATOM 3670 N N . ILE A 1 472 ? -15.906 -30.906 -12.094 1 95.94 472 ILE A N 1
ATOM 3671 C CA . ILE A 1 472 ? -15.258 -30.453 -13.32 1 95.94 472 ILE A CA 1
ATOM 3672 C C . ILE A 1 472 ? -13.82 -30.047 -13.023 1 95.94 472 ILE A C 1
ATOM 3674 O O . ILE A 1 472 ? -13.57 -29.219 -12.141 1 95.94 472 ILE A O 1
ATOM 3678 N N . SER A 1 473 ? -12.859 -30.672 -13.695 1 95.69 473 SER A N 1
ATOM 3679 C CA . SER A 1 473 ? -11.453 -30.375 -13.422 1 95.69 473 SER A CA 1
ATOM 3680 C C . SER A 1 473 ? -10.719 -29.969 -14.695 1 95.69 473 SER A C 1
ATOM 3682 O O . SER A 1 473 ? -11.094 -30.391 -15.789 1 95.69 473 SER A O 1
ATOM 3684 N N . ILE A 1 474 ? -9.859 -29.016 -14.539 1 92.44 474 ILE A N 1
ATOM 3685 C CA . ILE A 1 474 ? -8.898 -28.656 -15.578 1 92.44 474 ILE A CA 1
ATOM 3686 C C . ILE A 1 474 ? -7.535 -29.25 -15.242 1 92.44 474 ILE A C 1
ATOM 3688 O O . ILE A 1 474 ? -7.059 -29.125 -14.109 1 92.44 474 ILE A O 1
ATOM 3692 N N . ALA A 1 475 ? -6.965 -30 -16.125 1 86.25 475 ALA A N 1
ATOM 3693 C CA . ALA A 1 475 ? -5.629 -30.547 -15.914 1 86.25 475 ALA A CA 1
ATOM 3694 C C . ALA A 1 475 ? -4.84 -30.609 -17.219 1 86.25 475 ALA A C 1
ATOM 3696 O O . ALA A 1 475 ? -5.43 -30.625 -18.312 1 86.25 475 ALA A O 1
ATOM 3697 N N . HIS A 1 476 ? -3.627 -30.594 -17.109 1 75.62 476 HIS A N 1
ATOM 3698 C CA . HIS A 1 476 ? -2.754 -30.734 -18.266 1 75.62 476 HIS A CA 1
ATOM 3699 C C . HIS A 1 476 ? -2.438 -32.188 -18.547 1 75.62 476 HIS A C 1
ATOM 3701 O O . HIS A 1 476 ? -2.141 -32.562 -19.688 1 75.62 476 HIS A O 1
ATOM 3707 N N . ARG A 1 477 ? -2.51 -32.906 -17.5 1 76.19 477 ARG A N 1
ATOM 3708 C CA . ARG A 1 477 ? -2.23 -34.344 -17.641 1 76.19 477 ARG A CA 1
ATOM 3709 C C . ARG A 1 477 ? -3.465 -35.094 -18.125 1 76.19 477 ARG A C 1
ATOM 3711 O O . ARG A 1 477 ? -4.418 -35.281 -17.359 1 76.19 477 ARG A O 1
ATOM 3718 N N . LYS A 1 478 ? -3.369 -35.688 -19.219 1 82.88 478 LYS A N 1
ATOM 3719 C CA . LYS A 1 478 ? -4.512 -36.344 -19.844 1 82.88 478 LYS A CA 1
ATOM 3720 C C . LYS A 1 478 ? -4.891 -37.625 -19.109 1 82.88 478 LYS A C 1
ATOM 3722 O O . LYS A 1 478 ? -6.047 -38.031 -19.156 1 82.88 478 LYS A O 1
ATOM 3727 N N . GLN A 1 479 ? -3.918 -38.125 -18.359 1 82.06 479 GLN A N 1
ATOM 3728 C CA . GLN A 1 479 ? -4.156 -39.406 -17.656 1 82.06 479 GLN A CA 1
ATOM 3729 C C . GLN A 1 479 ? -5.199 -39.219 -16.547 1 82.06 479 GLN A C 1
ATOM 3731 O O . GLN A 1 479 ? -5.793 -40.188 -16.094 1 82.06 479 GLN A O 1
ATOM 3736 N N . LEU A 1 480 ? -5.473 -38.094 -16.219 1 89.44 480 LEU A N 1
ATOM 3737 C CA . LEU A 1 480 ? -6.453 -37.812 -15.172 1 89.44 480 LEU A CA 1
ATOM 3738 C C . LEU A 1 480 ? -7.867 -38.094 -15.672 1 89.44 480 LEU A C 1
ATOM 3740 O O . LEU A 1 480 ? -8.805 -38.156 -14.875 1 89.44 480 LEU A O 1
ATOM 3744 N N . ALA A 1 481 ? -7.984 -38.344 -16.953 1 93.69 481 ALA A N 1
ATOM 3745 C CA . ALA A 1 481 ? -9.281 -38.688 -17.531 1 93.69 481 ALA A CA 1
ATOM 3746 C C . ALA A 1 481 ? -9.82 -39.969 -16.906 1 93.69 481 ALA A C 1
ATOM 3748 O O . ALA A 1 481 ? -11.039 -40.188 -16.891 1 93.69 481 ALA A O 1
ATOM 3749 N N . THR A 1 482 ? -8.914 -40.812 -16.359 1 93.19 482 THR A N 1
ATOM 3750 C CA . THR A 1 482 ? -9.312 -42.062 -15.742 1 93.19 482 THR A CA 1
ATOM 3751 C C . THR A 1 482 ? -10.273 -41.812 -14.578 1 93.19 482 THR A C 1
ATOM 3753 O O . THR A 1 482 ? -11.086 -42.688 -14.234 1 93.19 482 THR A O 1
ATOM 3756 N N . PHE A 1 483 ? -10.25 -40.656 -14.039 1 94.69 483 PHE A N 1
ATOM 3757 C CA . PHE A 1 483 ? -11.078 -40.344 -12.883 1 94.69 483 PHE A CA 1
ATOM 3758 C C . PHE A 1 483 ? -12.32 -39.562 -13.305 1 94.69 483 PHE A C 1
ATOM 3760 O O . PHE A 1 483 ? -13.016 -39 -12.469 1 94.69 483 PHE A O 1
ATOM 3767 N N . HIS A 1 484 ? -12.57 -39.5 -14.57 1 96.25 484 HIS A N 1
ATOM 3768 C CA . HIS A 1 484 ? -13.695 -38.719 -15.078 1 96.25 484 HIS A CA 1
ATOM 3769 C C . HIS A 1 484 ? -14.57 -39.562 -16 1 96.25 484 HIS A C 1
ATOM 3771 O O . HIS A 1 484 ? -14.148 -40.656 -16.438 1 96.25 484 HIS A O 1
ATOM 3777 N N . THR A 1 485 ? -15.82 -39.094 -16.25 1 95.81 485 THR A N 1
ATOM 3778 C CA . THR A 1 485 ? -16.75 -39.781 -17.141 1 95.81 485 THR A CA 1
ATOM 3779 C C . THR A 1 485 ? -16.719 -39.156 -18.531 1 95.81 485 THR A C 1
ATOM 3781 O O . THR A 1 485 ? -16.969 -39.844 -19.531 1 95.81 485 THR A O 1
ATOM 3784 N N . HIS A 1 486 ? -16.406 -37.875 -18.531 1 96 486 HIS A N 1
ATOM 3785 C CA . HIS A 1 486 ? -16.391 -37.156 -19.797 1 96 486 HIS A CA 1
ATOM 3786 C C . HIS A 1 486 ? -15.125 -36.312 -19.922 1 96 486 HIS A C 1
ATOM 3788 O O . HIS A 1 486 ? -14.492 -35.969 -18.906 1 96 486 HIS A O 1
ATOM 3794 N N . VAL A 1 487 ? -14.758 -36 -21.141 1 96.06 487 VAL A N 1
ATOM 3795 C CA . VAL A 1 487 ? -13.633 -35.094 -21.438 1 96.06 487 VAL A CA 1
ATOM 3796 C C . VAL A 1 487 ? -14.078 -34.031 -22.422 1 96.06 487 VAL A C 1
ATOM 3798 O O . VAL A 1 487 ? -14.719 -34.312 -23.438 1 96.06 487 VAL A O 1
ATOM 3801 N N . LEU A 1 488 ? -13.883 -32.812 -22.047 1 95.75 488 LEU A N 1
ATOM 3802 C CA . LEU A 1 488 ? -14.102 -31.688 -22.938 1 95.75 488 LEU A CA 1
ATOM 3803 C C . LEU A 1 488 ? -12.781 -31.156 -23.469 1 95.75 488 LEU A C 1
ATOM 3805 O O . LEU A 1 488 ? -11.961 -30.641 -22.719 1 95.75 488 LEU A O 1
ATOM 3809 N N . GLU A 1 489 ? -12.562 -31.266 -24.719 1 93.19 489 GLU A N 1
ATOM 3810 C CA . GLU A 1 489 ? -11.297 -30.891 -25.344 1 93.19 489 GLU A CA 1
ATOM 3811 C C . GLU A 1 489 ? -11.461 -29.656 -26.219 1 93.19 489 GLU A C 1
ATOM 3813 O O . GLU A 1 489 ? -12.383 -29.578 -27.031 1 93.19 489 GLU A O 1
ATOM 3818 N N . ALA A 1 490 ? -10.562 -28.719 -26 1 90.31 490 ALA A N 1
ATOM 3819 C CA . ALA A 1 490 ? -10.547 -27.531 -26.859 1 90.31 490 ALA A CA 1
ATOM 3820 C C . ALA A 1 490 ? -9.875 -27.828 -28.188 1 90.31 490 ALA A C 1
ATOM 3822 O O . ALA A 1 490 ? -8.703 -28.219 -28.234 1 90.31 490 ALA A O 1
ATOM 3823 N N . ALA A 1 491 ? -10.578 -27.703 -29.234 1 81.12 491 ALA A N 1
ATOM 3824 C CA . ALA A 1 491 ? -10.047 -27.984 -30.562 1 81.12 491 ALA A CA 1
ATOM 3825 C C . ALA A 1 491 ? -9.406 -26.734 -31.172 1 81.12 491 ALA A C 1
ATOM 3827 O O . ALA A 1 491 ? -8.82 -26.797 -32.25 1 81.12 491 ALA A O 1
ATOM 3828 N N . GLY A 1 492 ? -9.438 -25.641 -30.516 1 74.19 492 GLY A N 1
ATOM 3829 C CA . GLY A 1 492 ? -8.906 -24.391 -31.031 1 74.19 492 GLY A CA 1
ATOM 3830 C C . GLY A 1 492 ? -9.977 -23.484 -31.609 1 74.19 492 GLY A C 1
ATOM 3831 O O . GLY A 1 492 ? -11.055 -23.938 -31.984 1 74.19 492 GLY A O 1
ATOM 3832 N N . ASP A 1 493 ? -9.75 -22.203 -31.734 1 75.69 493 ASP A N 1
ATOM 3833 C CA . ASP A 1 493 ? -10.57 -21.172 -32.375 1 75.69 493 ASP A CA 1
ATOM 3834 C C . ASP A 1 493 ? -11.961 -21.125 -31.75 1 75.69 493 ASP A C 1
ATOM 3836 O O . ASP A 1 493 ? -12.961 -21.016 -32.469 1 75.69 493 ASP A O 1
ATOM 3840 N N . GLY A 1 494 ? -12.094 -21.516 -30.531 1 81.88 494 GLY A N 1
ATOM 3841 C CA . GLY A 1 494 ? -13.359 -21.375 -29.828 1 81.88 494 GLY A CA 1
ATOM 3842 C C . GLY A 1 494 ? -14.227 -22.609 -29.906 1 81.88 494 GLY A C 1
ATOM 3843 O O . GLY A 1 494 ? -15.344 -22.625 -29.375 1 81.88 494 GLY A O 1
ATOM 3844 N N . THR A 1 495 ? -13.711 -23.703 -30.547 1 88.56 495 THR A N 1
ATOM 3845 C CA . THR A 1 495 ? -14.5 -24.922 -30.688 1 88.56 495 THR A CA 1
ATOM 3846 C C . THR A 1 495 ? -14.078 -25.953 -29.625 1 88.56 495 THR A C 1
ATOM 3848 O O . THR A 1 495 ? -12.898 -26.062 -29.312 1 88.56 495 THR A O 1
ATOM 3851 N N . TRP A 1 496 ? -15.172 -26.578 -29.094 1 94.19 496 TRP A N 1
ATOM 3852 C CA . TRP A 1 496 ? -14.961 -27.594 -28.062 1 94.19 496 TRP A CA 1
ATOM 3853 C C . TRP A 1 496 ? -15.648 -28.891 -28.438 1 94.19 496 TRP A C 1
ATOM 3855 O O . TRP A 1 496 ? -16.75 -28.891 -29 1 94.19 496 TRP A O 1
ATOM 3865 N N . VAL A 1 497 ? -15 -30.016 -28.156 1 93.19 497 VAL A N 1
ATOM 3866 C CA . VAL A 1 497 ? -15.555 -31.328 -28.469 1 93.19 497 VAL A CA 1
ATOM 3867 C C . VAL A 1 497 ? -15.648 -32.156 -27.203 1 93.19 497 VAL A C 1
ATOM 3869 O O . VAL A 1 497 ? -14.711 -32.188 -26.406 1 93.19 497 VAL A O 1
ATOM 3872 N N . VAL A 1 498 ? -16.766 -32.812 -27.031 1 94.31 498 VAL A N 1
ATOM 3873 C CA . VAL A 1 498 ? -16.984 -33.656 -25.875 1 94.31 498 VAL A CA 1
ATOM 3874 C C . VAL A 1 498 ? -16.703 -35.125 -26.219 1 94.31 498 VAL A C 1
ATOM 3876 O O . VAL A 1 498 ? -17.109 -35.594 -27.297 1 94.31 498 VAL A O 1
ATOM 3879 N N . HIS A 1 499 ? -15.914 -35.781 -25.328 1 94.38 499 HIS A N 1
ATOM 3880 C CA . HIS A 1 499 ? -15.609 -37.219 -25.469 1 94.38 499 HIS A CA 1
ATOM 3881 C C . HIS A 1 499 ? -16.031 -37.969 -24.234 1 94.38 499 HIS A C 1
ATOM 3883 O O . HIS A 1 499 ? -16.109 -37.406 -23.141 1 94.38 499 HIS A O 1
ATOM 3889 N N . GLU A 1 500 ? -16.391 -39.25 -24.438 1 95 500 GLU A N 1
ATOM 3890 C CA . GLU A 1 500 ? -16.406 -40.156 -23.297 1 95 500 GLU A CA 1
ATOM 3891 C C . GLU A 1 500 ? -14.992 -40.469 -22.797 1 95 500 GLU A C 1
ATOM 3893 O O . GLU A 1 500 ? -14.078 -40.688 -23.594 1 95 500 GLU A O 1
ATOM 3898 N N . ALA A 1 501 ? -14.836 -40.438 -21.516 1 94.75 501 ALA A N 1
ATOM 3899 C CA . ALA A 1 501 ? -13.5 -40.562 -20.953 1 94.75 501 ALA A CA 1
ATOM 3900 C C . ALA A 1 501 ? -12.828 -41.844 -21.359 1 94.75 501 ALA A C 1
ATOM 3902 O O . ALA A 1 501 ? -11.641 -41.875 -21.688 1 94.75 501 ALA A O 1
ATOM 3903 N N . ALA A 1 502 ? -13.562 -42.938 -21.406 1 92.94 502 ALA A N 1
ATOM 3904 C CA . ALA A 1 502 ? -13.023 -44.25 -21.766 1 92.94 502 ALA A CA 1
ATOM 3905 C C . ALA A 1 502 ? -12.523 -44.25 -23.203 1 92.94 502 ALA A C 1
ATOM 3907 O O . ALA A 1 502 ? -11.453 -44.781 -23.5 1 92.94 502 ALA A O 1
ATOM 3908 N N . ALA A 1 503 ? -13.312 -43.656 -24.016 1 92.81 503 ALA A N 1
ATOM 3909 C CA . ALA A 1 503 ? -12.945 -43.562 -25.422 1 92.81 503 ALA A CA 1
ATOM 3910 C C . ALA A 1 503 ? -11.727 -42.656 -25.625 1 92.81 503 ALA A C 1
ATOM 3912 O O . ALA A 1 503 ? -10.875 -42.938 -26.469 1 92.81 503 ALA A O 1
ATOM 3913 N N . TYR A 1 504 ? -11.727 -41.656 -24.844 1 91.81 504 TYR A N 1
ATOM 3914 C CA . TYR A 1 504 ? -10.617 -40.719 -24.922 1 91.81 504 TYR A CA 1
ATOM 3915 C C . TYR A 1 504 ? -9.312 -41.375 -24.5 1 91.81 504 TYR A C 1
ATOM 3917 O O . TYR A 1 504 ? -8.281 -41.188 -25.141 1 91.81 504 TYR A O 1
ATOM 3925 N N . LEU A 1 505 ? -9.312 -42.156 -23.484 1 91.31 505 LEU A N 1
ATOM 3926 C CA . LEU A 1 505 ? -8.125 -42.812 -22.953 1 91.31 505 LEU A CA 1
ATOM 3927 C C . LEU A 1 505 ? -7.625 -43.875 -23.922 1 91.31 505 LEU A C 1
ATOM 3929 O O . LEU A 1 505 ? -6.414 -44.094 -24.047 1 91.31 505 LEU A O 1
ATOM 3933 N N . ARG A 1 506 ? -8.562 -44.531 -24.547 1 88.25 506 ARG A N 1
ATOM 3934 C CA . ARG A 1 506 ? -8.188 -45.531 -25.547 1 88.25 506 ARG A CA 1
ATOM 3935 C C . ARG A 1 506 ? -7.461 -44.875 -26.719 1 88.25 506 ARG A C 1
ATOM 3937 O O . ARG A 1 506 ? -6.531 -45.469 -27.281 1 88.25 506 ARG A O 1
ATOM 3944 N N . GLY A 1 507 ? -7.922 -43.719 -26.984 1 81.56 507 GLY A N 1
ATOM 3945 C CA . GLY A 1 507 ? -7.281 -43 -28.078 1 81.56 507 GLY A CA 1
ATOM 3946 C C . GLY A 1 507 ? -5.891 -42.5 -27.719 1 81.56 507 GLY A C 1
ATOM 3947 O O . GLY A 1 507 ? -5.043 -42.344 -28.609 1 81.56 507 GLY A O 1
ATOM 3948 N N . LEU A 1 508 ? -5.703 -42.188 -26.438 1 75.25 508 LEU A N 1
ATOM 3949 C CA . LEU A 1 508 ? -4.391 -41.75 -25.984 1 75.25 508 LEU A CA 1
ATOM 3950 C C . LEU A 1 508 ? -3.383 -42.875 -26.031 1 75.25 508 LEU A C 1
ATOM 3952 O O . LEU A 1 508 ? -2.203 -42.656 -26.312 1 75.25 508 LEU A O 1
ATOM 3956 N N . GLY A 1 509 ? -3.758 -44.094 -25.547 1 59.31 509 GLY A N 1
ATOM 3957 C CA . GLY A 1 509 ? -2.896 -45.25 -25.578 1 59.31 509 GLY A CA 1
ATOM 3958 C C . GLY A 1 509 ? -2.48 -45.656 -26.984 1 59.31 509 GLY A C 1
ATOM 3959 O O . GLY A 1 509 ? -1.375 -46.156 -27.188 1 59.31 509 GLY A O 1
ATOM 3960 N N . SER A 1 510 ? -3.459 -45.531 -27.922 1 48.81 510 SER A N 1
ATOM 3961 C CA . SER A 1 510 ? -3.113 -45.938 -29.281 1 48.81 510 SER A CA 1
ATOM 3962 C C . SER A 1 510 ? -2.197 -44.906 -29.938 1 48.81 510 SER A C 1
ATOM 3964 O O . SER A 1 510 ? -1.495 -45.25 -30.906 1 48.81 510 SER A O 1
ATOM 3966 N N . GLY A 1 511 ? -2.25 -43.844 -29.578 1 40.56 511 GLY A N 1
ATOM 3967 C CA . GLY A 1 511 ? -1.389 -42.844 -30.203 1 40.56 511 GLY A CA 1
ATOM 3968 C C . GLY A 1 511 ? -0.051 -42.688 -29.5 1 40.56 511 GLY A C 1
ATOM 3969 O O . GLY A 1 511 ? 0.771 -41.844 -29.906 1 40.56 511 GLY A O 1
ATOM 3970 N N . GLU A 1 512 ? 0.08 -42.938 -28.219 1 37.53 512 GLU A N 1
ATOM 3971 C CA . GLU A 1 512 ? 1.455 -42.938 -27.719 1 37.53 512 GLU A CA 1
ATOM 3972 C C . GLU A 1 512 ? 2.197 -44.188 -28.141 1 37.53 512 GLU A C 1
ATOM 3974 O O . GLU A 1 512 ? 1.613 -45.281 -28.188 1 37.53 512 GLU A O 1
ATOM 3979 N N . MET B 1 1 ? 3.904 53.906 15.992 1 61.34 1 MET B N 1
ATOM 3980 C CA . MET B 1 1 ? 2.566 54.25 15.508 1 61.34 1 MET B CA 1
ATOM 3981 C C . MET B 1 1 ? 1.59 54.406 16.672 1 61.34 1 MET B C 1
ATOM 3983 O O . MET B 1 1 ? 0.932 55.438 16.797 1 61.34 1 MET B O 1
ATOM 3987 N N . HIS B 1 2 ? 1.618 53.5 17.609 1 61.31 2 HIS B N 1
ATOM 3988 C CA . HIS B 1 2 ? 0.66 53.562 18.703 1 61.31 2 HIS B CA 1
ATOM 3989 C C . HIS B 1 2 ? 0.945 54.719 19.641 1 61.31 2 HIS B C 1
ATOM 3991 O O . HIS B 1 2 ? 0.02 55.406 20.078 1 61.31 2 HIS B O 1
ATOM 3997 N N . SER B 1 3 ? 2.252 55 19.859 1 57.78 3 SER B N 1
ATOM 3998 C CA . SER B 1 3 ? 2.6 56.156 20.688 1 57.78 3 SER B CA 1
ATOM 3999 C C . SER B 1 3 ? 2.148 57.469 20.047 1 57.78 3 SER B C 1
ATOM 4001 O O . SER B 1 3 ? 1.597 58.344 20.719 1 57.78 3 SER B O 1
ATOM 4003 N N . SER B 1 4 ? 2.398 57.5 18.734 1 59.47 4 SER B N 1
ATOM 4004 C CA . SER B 1 4 ? 2.041 58.75 18.062 1 59.47 4 SER B CA 1
ATOM 4005 C C . SER B 1 4 ? 0.529 58.969 18.031 1 59.47 4 SER B C 1
ATOM 4007 O O . SER B 1 4 ? 0.046 60.094 18.109 1 59.47 4 SER B O 1
ATOM 4009 N N . LEU B 1 5 ? -0.104 57.875 17.938 1 60.53 5 LEU B N 1
ATOM 4010 C CA . LEU B 1 5 ? -1.562 57.938 17.953 1 60.53 5 LEU B CA 1
ATOM 4011 C C . LEU B 1 5 ? -2.082 58.344 19.328 1 60.53 5 LEU B C 1
ATOM 4013 O O . LEU B 1 5 ? -2.979 59.156 19.438 1 60.53 5 LEU B O 1
ATOM 4017 N N . SER B 1 6 ? -1.431 57.812 20.312 1 61 6 SER B N 1
ATOM 4018 C CA . SER B 1 6 ? -1.883 58.125 21.672 1 61 6 SER B CA 1
ATOM 4019 C C . SER B 1 6 ? -1.583 59.562 22.031 1 61 6 SER B C 1
ATOM 4021 O O . SER B 1 6 ? -2.359 60.188 22.75 1 61 6 SER B O 1
ATOM 4023 N N . GLU B 1 7 ? -0.489 60.094 21.406 1 63.91 7 GLU B N 1
ATOM 4024 C CA . GLU B 1 7 ? -0.086 61.469 21.766 1 63.91 7 GLU B CA 1
ATOM 4025 C C . GLU B 1 7 ? -0.671 62.469 20.781 1 63.91 7 GLU B C 1
ATOM 4027 O O . GLU B 1 7 ? -0.388 63.656 20.875 1 63.91 7 GLU B O 1
ATOM 4032 N N . LYS B 1 8 ? -1.533 62.125 19.812 1 65.44 8 LYS B N 1
ATOM 4033 C CA . LYS B 1 8 ? -2.258 62.969 18.859 1 65.44 8 LYS B CA 1
ATOM 4034 C C . LYS B 1 8 ? -1.296 63.75 17.969 1 65.44 8 LYS B C 1
ATOM 4036 O O . LYS B 1 8 ? -1.472 64.938 17.75 1 65.44 8 LYS B O 1
ATOM 4041 N N . GLN B 1 9 ? -0.22 63.125 17.641 1 72.19 9 GLN B N 1
ATOM 4042 C CA . GLN B 1 9 ? 0.69 63.719 16.672 1 72.19 9 GLN B CA 1
ATOM 4043 C C . GLN B 1 9 ? 0.427 63.219 15.258 1 72.19 9 GLN B C 1
ATOM 4045 O O . GLN B 1 9 ? 0.829 62.125 14.906 1 72.19 9 GLN B O 1
ATOM 4050 N N . GLN B 1 10 ? -0.198 64.062 14.43 1 76.94 10 GLN B N 1
ATOM 4051 C CA . GLN B 1 10 ? -0.671 63.656 13.109 1 76.94 10 GLN B CA 1
ATOM 4052 C C . GLN B 1 10 ? 0.497 63.375 12.164 1 76.94 10 GLN B C 1
ATOM 4054 O O . GLN B 1 10 ? 0.481 62.406 11.422 1 76.94 10 GLN B O 1
ATOM 4059 N N . ALA B 1 11 ? 1.475 64.25 12.156 1 75.81 11 ALA B N 1
ATOM 4060 C CA . ALA B 1 11 ? 2.615 64.125 11.25 1 75.81 11 ALA B CA 1
ATOM 4061 C C . ALA B 1 11 ? 3.389 62.844 11.562 1 75.81 11 ALA B C 1
ATOM 4063 O O . ALA B 1 11 ? 3.826 62.125 10.648 1 75.81 11 ALA B O 1
ATOM 4064 N N . GLY B 1 12 ? 3.475 62.562 12.742 1 76.06 12 GLY B N 1
ATOM 4065 C CA . GLY B 1 12 ? 4.156 61.344 13.141 1 76.06 12 GLY B CA 1
ATOM 4066 C C . GLY B 1 12 ? 3.416 60.062 12.742 1 76.06 12 GLY B C 1
ATOM 4067 O O . GLY B 1 12 ? 4.035 59.062 12.375 1 76.06 12 GLY B O 1
ATOM 4068 N N . PHE B 1 13 ? 2.158 60.25 12.609 1 80.62 13 PHE B N 1
ATOM 4069 C CA . PHE B 1 13 ? 1.331 59.094 12.242 1 80.62 13 PHE B CA 1
ATOM 4070 C C . PHE B 1 13 ? 1.506 58.75 10.773 1 80.62 13 PHE B C 1
ATOM 4072 O O . PHE B 1 13 ? 1.722 57.594 10.43 1 80.62 13 PHE B O 1
ATOM 4079 N N . PHE B 1 14 ? 1.476 59.688 9.875 1 81.44 14 PHE B N 1
ATOM 4080 C CA . PHE B 1 14 ? 1.566 59.406 8.445 1 81.44 14 PHE B CA 1
ATOM 4081 C C . PHE B 1 14 ? 2.977 58.969 8.062 1 81.44 14 PHE B C 1
ATOM 4083 O O . PHE B 1 14 ? 3.154 58.156 7.148 1 81.44 14 PHE B O 1
ATOM 4090 N N . ALA B 1 15 ? 3.953 59.438 8.82 1 81.5 15 ALA B N 1
ATOM 4091 C CA . ALA B 1 15 ? 5.316 58.938 8.602 1 81.5 15 ALA B CA 1
ATOM 4092 C C . ALA B 1 15 ? 5.453 57.469 9.008 1 81.5 15 ALA B C 1
ATOM 4094 O O . ALA B 1 15 ? 6.129 56.688 8.328 1 81.5 15 ALA B O 1
ATOM 4095 N N . ALA B 1 16 ? 4.77 57.125 10.016 1 81.19 16 ALA B N 1
ATOM 4096 C CA . ALA B 1 16 ? 4.785 55.75 10.477 1 81.19 16 ALA B CA 1
ATOM 4097 C C . ALA B 1 16 ? 4.059 54.844 9.492 1 81.19 16 ALA B C 1
ATOM 4099 O O . ALA B 1 16 ? 4.477 53.688 9.266 1 81.19 16 ALA B O 1
ATOM 4100 N N . VAL B 1 17 ? 3.061 55.312 8.922 1 83.19 17 VAL B N 1
ATOM 4101 C CA . VAL B 1 17 ? 2.291 54.531 7.953 1 83.19 17 VAL B CA 1
ATOM 4102 C C . VAL B 1 17 ? 3.139 54.281 6.711 1 83.19 17 VAL B C 1
ATOM 4104 O O . VAL B 1 17 ? 3.135 53.188 6.168 1 83.19 17 VAL B O 1
ATOM 4107 N N . ARG B 1 18 ? 3.801 55.312 6.289 1 84 18 ARG B N 1
ATOM 4108 C CA . ARG B 1 18 ? 4.664 55.188 5.121 1 84 18 ARG B CA 1
ATOM 4109 C C . ARG B 1 18 ? 5.762 54.156 5.379 1 84 18 ARG B C 1
ATOM 4111 O O . ARG B 1 18 ? 6.039 53.312 4.527 1 84 18 ARG B O 1
ATOM 4118 N N . ASP B 1 19 ? 6.332 54.156 6.523 1 86.12 19 ASP B N 1
ATOM 4119 C CA . ASP B 1 19 ? 7.371 53.188 6.879 1 86.12 19 ASP B CA 1
ATOM 4120 C C . ASP B 1 19 ? 6.809 51.781 6.918 1 86.12 19 ASP B C 1
ATOM 4122 O O . ASP B 1 19 ? 7.469 50.844 6.484 1 86.12 19 ASP B O 1
ATOM 4126 N N . PHE B 1 20 ? 5.656 51.688 7.336 1 84.88 20 PHE B N 1
ATOM 4127 C CA . PHE B 1 20 ? 5.035 50.375 7.465 1 84.88 20 PHE B CA 1
ATOM 4128 C C . PHE B 1 20 ? 4.707 49.781 6.09 1 84.88 20 PHE B C 1
ATOM 4130 O O . PHE B 1 20 ? 4.828 48.594 5.875 1 84.88 20 PHE B O 1
ATOM 4137 N N . VAL B 1 21 ? 4.293 50.625 5.215 1 85.38 21 VAL B N 1
ATOM 4138 C CA . VAL B 1 21 ? 3.973 50.188 3.861 1 85.38 21 VAL B CA 1
ATOM 4139 C C . VAL B 1 21 ? 5.234 49.656 3.178 1 85.38 21 VAL B C 1
ATOM 4141 O O . VAL B 1 21 ? 5.195 48.625 2.5 1 85.38 21 VAL B O 1
ATOM 4144 N N . VAL B 1 22 ? 6.312 50.344 3.371 1 88.12 22 VAL B N 1
ATOM 4145 C CA . VAL B 1 22 ? 7.582 49.906 2.785 1 88.12 22 VAL B CA 1
ATOM 4146 C C . VAL B 1 22 ? 8 48.562 3.381 1 88.12 22 VAL B C 1
ATOM 4148 O O . VAL B 1 22 ? 8.477 47.688 2.662 1 88.12 22 VAL B O 1
ATOM 4151 N N . ILE B 1 23 ? 7.793 48.344 4.629 1 86.38 23 ILE B N 1
ATOM 4152 C CA . ILE B 1 23 ? 8.148 47.094 5.305 1 86.38 23 ILE B CA 1
ATOM 4153 C C . ILE B 1 23 ? 7.312 45.938 4.75 1 86.38 23 ILE B C 1
ATOM 4155 O O . ILE B 1 23 ? 7.828 44.844 4.504 1 86.38 23 ILE B O 1
ATOM 4159 N N . ILE B 1 24 ? 6.121 46.188 4.496 1 85.38 24 ILE B N 1
ATOM 4160 C CA . ILE B 1 24 ? 5.215 45.156 4.02 1 85.38 24 ILE B CA 1
ATOM 4161 C C . ILE B 1 24 ? 5.586 44.781 2.592 1 85.38 24 ILE B C 1
ATOM 4163 O O . ILE B 1 24 ? 5.551 43.594 2.236 1 85.38 24 ILE B O 1
ATOM 4167 N N . ILE B 1 25 ? 5.918 45.75 1.744 1 88 25 ILE B N 1
ATOM 4168 C CA . ILE B 1 25 ? 6.27 45.5 0.348 1 88 25 ILE B CA 1
ATOM 4169 C C . ILE B 1 25 ? 7.512 44.625 0.274 1 88 25 ILE B C 1
ATOM 4171 O O . ILE B 1 25 ? 7.617 43.75 -0.606 1 88 25 ILE B O 1
ATOM 4175 N N . VAL B 1 26 ? 8.352 44.719 1.27 1 89.25 26 VAL B N 1
ATOM 4176 C CA . VAL B 1 26 ? 9.578 43.938 1.278 1 89.25 26 VAL B CA 1
ATOM 4177 C C . VAL B 1 26 ? 9.344 42.625 1.991 1 89.25 26 VAL B C 1
ATOM 4179 O O . VAL B 1 26 ? 9.844 41.562 1.556 1 89.25 26 VAL B O 1
ATOM 4182 N N . ALA B 1 27 ? 8.562 42.594 3.01 1 86.56 27 ALA B N 1
ATOM 4183 C CA . ALA B 1 27 ? 8.375 41.438 3.863 1 86.56 27 ALA B CA 1
ATOM 4184 C C . ALA B 1 27 ? 7.523 40.375 3.164 1 86.56 27 ALA B C 1
ATOM 4186 O O . ALA B 1 27 ? 7.781 39.188 3.293 1 86.56 27 ALA B O 1
ATOM 4187 N N . ALA B 1 28 ? 6.512 40.812 2.424 1 86.19 28 ALA B N 1
ATOM 4188 C CA . ALA B 1 28 ? 5.578 39.875 1.81 1 86.19 28 ALA B CA 1
ATOM 4189 C C . ALA B 1 28 ? 6.301 38.938 0.839 1 86.19 28 ALA B C 1
ATOM 4191 O O . ALA B 1 28 ? 6.199 37.719 0.952 1 86.19 28 ALA B O 1
ATOM 4192 N N . PRO B 1 29 ? 7.117 39.5 -0.094 1 88.88 29 PRO B N 1
ATOM 4193 C CA . PRO B 1 29 ? 7.859 38.594 -0.984 1 88.88 29 PRO B CA 1
ATOM 4194 C C . PRO B 1 29 ? 8.922 37.781 -0.249 1 88.88 29 PRO B C 1
ATOM 4196 O O . PRO B 1 29 ? 9.195 36.625 -0.626 1 88.88 29 PRO B O 1
ATOM 4199 N N . LEU B 1 30 ? 9.484 38.312 0.796 1 89.31 30 LEU B N 1
ATOM 4200 C CA . LEU B 1 30 ? 10.508 37.594 1.546 1 89.31 30 LEU B CA 1
ATOM 4201 C C . LEU B 1 30 ? 9.922 36.375 2.246 1 89.31 30 LEU B C 1
ATOM 4203 O O . LEU B 1 30 ? 10.547 35.312 2.283 1 89.31 30 LEU B O 1
ATOM 4207 N N . PHE B 1 31 ? 8.719 36.531 2.768 1 87.19 31 PHE B N 1
ATOM 4208 C CA . PHE B 1 31 ? 8.055 35.406 3.416 1 87.19 31 PHE B CA 1
ATOM 4209 C C . PHE B 1 31 ? 7.699 34.344 2.398 1 87.19 31 PHE B C 1
ATOM 4211 O O . PHE B 1 31 ? 7.812 33.125 2.684 1 87.19 31 PHE B O 1
ATOM 4218 N N . ALA B 1 32 ? 7.312 34.75 1.27 1 89.06 32 ALA B N 1
ATOM 4219 C CA . ALA B 1 32 ? 6.98 33.812 0.209 1 89.06 32 ALA B CA 1
ATOM 4220 C C . ALA B 1 32 ? 8.219 33.062 -0.248 1 89.06 32 ALA B C 1
ATOM 4222 O O . ALA B 1 32 ? 8.156 31.844 -0.514 1 89.06 32 ALA B O 1
ATOM 4223 N N . VAL B 1 33 ? 9.32 33.781 -0.318 1 91.81 33 VAL B N 1
ATOM 4224 C CA . VAL B 1 33 ? 10.57 33.156 -0.738 1 91.81 33 VAL B CA 1
ATOM 4225 C C . VAL B 1 33 ? 11.023 32.156 0.324 1 91.81 33 VAL B C 1
ATOM 4227 O O . VAL B 1 33 ? 11.508 31.062 -0.003 1 91.81 33 VAL B O 1
ATOM 4230 N N . THR B 1 34 ? 10.859 32.5 1.574 1 89.38 34 THR B N 1
ATOM 4231 C CA . THR B 1 34 ? 11.258 31.578 2.645 1 89.38 34 THR B CA 1
ATOM 4232 C C . THR B 1 34 ? 10.414 30.312 2.611 1 89.38 34 THR B C 1
ATOM 4234 O O . THR B 1 34 ? 10.93 29.203 2.811 1 89.38 34 THR B O 1
ATOM 4237 N N . ASP B 1 35 ? 9.156 30.438 2.367 1 89 35 ASP B N 1
ATOM 4238 C CA . ASP B 1 35 ? 8.273 29.281 2.254 1 89 35 ASP B CA 1
ATOM 4239 C C . ASP B 1 35 ? 8.695 28.391 1.088 1 89 35 ASP B C 1
ATOM 4241 O O . ASP B 1 35 ? 8.648 27.156 1.195 1 89 35 ASP B O 1
ATOM 4245 N N . TYR B 1 36 ? 9 29.078 0.028 1 91.69 36 TYR B N 1
ATOM 4246 C CA . TYR B 1 36 ? 9.445 28.359 -1.162 1 91.69 36 TYR B CA 1
ATOM 4247 C C . TYR B 1 36 ? 10.727 27.578 -0.887 1 91.69 36 TYR B C 1
ATOM 4249 O O . TYR B 1 36 ? 10.836 26.406 -1.251 1 91.69 36 TYR B O 1
ATOM 4257 N N . VAL B 1 37 ? 11.672 28.234 -0.227 1 92.81 37 VAL B N 1
ATOM 4258 C CA . VAL B 1 37 ? 12.953 27.594 0.07 1 92.81 37 VAL B CA 1
ATOM 4259 C C . VAL B 1 37 ? 12.742 26.422 1.026 1 92.81 37 VAL B C 1
ATOM 4261 O O . VAL B 1 37 ? 13.352 25.375 0.867 1 92.81 37 VAL B O 1
ATOM 4264 N N . ASP B 1 38 ? 11.859 26.594 1.986 1 93.25 38 ASP B N 1
ATOM 4265 C CA . ASP B 1 38 ? 11.555 25.516 2.924 1 93.25 38 ASP B CA 1
ATOM 4266 C C . ASP B 1 38 ? 10.984 24.297 2.197 1 93.25 38 ASP B C 1
ATOM 4268 O O . ASP B 1 38 ? 11.391 23.156 2.469 1 93.25 38 ASP B O 1
ATOM 4272 N N . SER B 1 39 ? 10.078 24.609 1.295 1 93 39 SER B N 1
ATOM 4273 C CA . SER B 1 39 ? 9.438 23.531 0.548 1 93 39 SER B CA 1
ATOM 4274 C C . SER B 1 39 ? 10.438 22.828 -0.377 1 93 39 SER B C 1
ATOM 4276 O O . SER B 1 39 ? 10.406 21.609 -0.525 1 93 39 SER B O 1
ATOM 4278 N N . CYS B 1 40 ? 11.312 23.656 -0.978 1 94.06 40 CYS B N 1
ATOM 4279 C CA . CYS B 1 40 ? 12.328 23.094 -1.858 1 94.06 40 CYS B CA 1
ATOM 4280 C C . CYS B 1 40 ? 13.297 22.203 -1.077 1 94.06 40 CYS B C 1
ATOM 4282 O O . CYS B 1 40 ? 13.742 21.172 -1.573 1 94.06 40 CYS B O 1
ATOM 4284 N N . LEU B 1 41 ? 13.602 22.672 0.123 1 93.75 41 LEU B N 1
ATOM 4285 C CA . LEU B 1 41 ? 14.484 21.875 0.975 1 93.75 41 LEU B CA 1
ATOM 4286 C C . LEU B 1 41 ? 13.852 20.531 1.314 1 93.75 41 LEU B C 1
ATOM 4288 O O . LEU B 1 41 ? 14.523 19.5 1.296 1 93.75 41 LEU B O 1
ATOM 4292 N N . ALA B 1 42 ? 12.617 20.547 1.598 1 94.75 42 ALA B N 1
ATOM 4293 C CA . ALA B 1 42 ? 11.906 19.312 1.931 1 94.75 42 ALA B CA 1
ATOM 4294 C C . ALA B 1 42 ? 11.875 18.359 0.741 1 94.75 42 ALA B C 1
ATOM 4296 O O . ALA B 1 42 ? 12.094 17.156 0.897 1 94.75 42 ALA B O 1
ATOM 4297 N N . VAL B 1 43 ? 11.641 18.922 -0.438 1 95 43 VAL B N 1
ATOM 4298 C CA . VAL B 1 43 ? 11.539 18.109 -1.639 1 95 43 VAL B CA 1
ATOM 4299 C C . VAL B 1 43 ? 12.914 17.547 -1.996 1 95 43 VAL B C 1
ATOM 4301 O O . VAL B 1 43 ? 13.031 16.375 -2.377 1 95 43 VAL B O 1
ATOM 4304 N N . ALA B 1 44 ? 13.93 18.375 -1.889 1 94.69 44 ALA B N 1
ATOM 4305 C CA . ALA B 1 44 ? 15.289 17.938 -2.199 1 94.69 44 ALA B CA 1
ATOM 4306 C C . ALA B 1 44 ? 15.734 16.828 -1.24 1 94.69 44 ALA B C 1
ATOM 4308 O O . ALA B 1 44 ? 16.375 15.867 -1.652 1 94.69 44 ALA B O 1
ATOM 4309 N N . TRP B 1 45 ? 15.398 17 -0.008 1 95.19 45 TRP B N 1
ATOM 4310 C CA . TRP B 1 45 ? 15.75 15.992 0.982 1 95.19 45 TRP B CA 1
ATOM 4311 C C . TRP B 1 45 ? 14.977 14.703 0.739 1 95.19 45 TRP B C 1
ATOM 4313 O O . TRP B 1 45 ? 15.523 13.609 0.874 1 95.19 45 TRP B O 1
ATOM 4323 N N . ARG B 1 46 ? 13.742 14.844 0.444 1 95.12 46 ARG B N 1
ATOM 4324 C CA . ARG B 1 46 ? 12.938 13.672 0.131 1 95.12 46 ARG B CA 1
ATOM 4325 C C . ARG B 1 46 ? 13.508 12.906 -1.059 1 95.12 46 ARG B C 1
ATOM 4327 O O . ARG B 1 46 ? 13.57 11.68 -1.046 1 95.12 46 ARG B O 1
ATOM 4334 N N . ARG B 1 47 ? 13.883 13.672 -2.074 1 94.94 47 ARG B N 1
ATOM 4335 C CA . ARG B 1 47 ? 14.484 13.055 -3.252 1 94.94 47 ARG B CA 1
ATOM 4336 C C . ARG B 1 47 ? 15.734 12.266 -2.877 1 94.94 47 ARG B C 1
ATOM 4338 O O . ARG B 1 47 ? 15.891 11.117 -3.279 1 94.94 47 ARG B O 1
ATOM 4345 N N . TRP B 1 48 ? 16.547 12.859 -2.117 1 95.12 48 TRP B N 1
ATOM 4346 C CA . TRP B 1 48 ? 17.812 12.242 -1.728 1 95.12 48 TRP B CA 1
ATOM 4347 C C . TRP B 1 48 ? 17.562 11 -0.878 1 95.12 48 TRP B C 1
ATOM 4349 O O . TRP B 1 48 ? 18.141 9.938 -1.134 1 95.12 48 TRP B O 1
ATOM 4359 N N . LEU B 1 49 ? 16.75 11.117 0.12 1 94.5 49 LEU B N 1
ATOM 4360 C CA . LEU B 1 49 ? 16.531 10.016 1.056 1 94.5 49 LEU B CA 1
ATOM 4361 C C . LEU B 1 49 ? 15.805 8.859 0.375 1 94.5 49 LEU B C 1
ATOM 4363 O O . LEU B 1 49 ? 16.125 7.691 0.614 1 94.5 49 LEU B O 1
ATOM 4367 N N . THR B 1 50 ? 14.805 9.164 -0.426 1 95.06 50 THR B N 1
ATOM 4368 C CA . THR B 1 50 ? 14.086 8.109 -1.141 1 95.06 50 THR B CA 1
ATOM 4369 C C . THR B 1 50 ? 15.016 7.391 -2.115 1 95.06 50 THR B C 1
ATOM 4371 O O . THR B 1 50 ? 14.969 6.164 -2.232 1 95.06 50 THR B O 1
ATOM 4374 N N . GLN B 1 51 ? 15.812 8.164 -2.811 1 94.31 51 GLN B N 1
ATOM 4375 C CA . GLN B 1 51 ? 16.766 7.562 -3.732 1 94.31 51 GLN B CA 1
ATOM 4376 C C . GLN B 1 51 ? 17.766 6.676 -2.99 1 94.31 51 GLN B C 1
ATOM 4378 O O . GLN B 1 51 ? 18.125 5.602 -3.471 1 94.31 51 GLN B O 1
ATOM 4383 N N . HIS B 1 52 ? 18.188 7.191 -1.902 1 92.69 52 HIS B N 1
ATOM 4384 C CA . HIS B 1 52 ? 19.109 6.414 -1.081 1 92.69 52 HIS B CA 1
ATOM 4385 C C . HIS B 1 52 ? 18.469 5.113 -0.614 1 92.69 52 HIS B C 1
ATOM 4387 O O . HIS B 1 52 ? 19.094 4.055 -0.651 1 92.69 52 HIS B O 1
ATOM 4393 N N . MET B 1 53 ? 17.281 5.156 -0.207 1 92.62 53 MET B N 1
ATOM 4394 C CA . MET B 1 53 ? 16.562 3.975 0.266 1 92.62 53 MET B CA 1
ATOM 4395 C C . MET B 1 53 ? 16.328 2.988 -0.873 1 92.62 53 MET B C 1
ATOM 4397 O O . MET B 1 53 ? 16.422 1.775 -0.681 1 92.62 53 MET B O 1
ATOM 4401 N N . ILE B 1 54 ? 15.984 3.508 -2.012 1 92.75 54 ILE B N 1
ATOM 4402 C CA . ILE B 1 54 ? 15.789 2.658 -3.182 1 92.75 54 ILE B CA 1
ATOM 4403 C C . ILE B 1 54 ? 17.094 1.946 -3.533 1 92.75 54 ILE B C 1
ATOM 4405 O O . ILE B 1 54 ? 17.094 0.746 -3.816 1 92.75 54 ILE B O 1
ATOM 4409 N N . ARG B 1 55 ? 18.156 2.65 -3.496 1 90.19 55 ARG B N 1
ATOM 4410 C CA . ARG B 1 55 ? 19.469 2.061 -3.791 1 90.19 55 ARG B CA 1
ATOM 4411 C C . ARG B 1 55 ? 19.797 0.946 -2.805 1 90.19 55 ARG B C 1
ATOM 4413 O O . ARG B 1 55 ? 20.25 -0.129 -3.203 1 90.19 55 ARG B O 1
ATOM 4420 N N . CYS B 1 56 ? 19.531 1.22 -1.562 1 89.19 56 CYS B N 1
ATOM 4421 C CA . CYS B 1 56 ? 19.797 0.217 -0.536 1 89.19 56 CYS B CA 1
ATOM 4422 C C . CYS B 1 56 ? 18.859 -0.973 -0.683 1 89.19 56 CYS B C 1
ATOM 4424 O O . CYS B 1 56 ? 19.25 -2.113 -0.432 1 89.19 56 CYS B O 1
ATOM 4426 N N . TYR B 1 57 ? 17.656 -0.685 -1.084 1 90.5 57 TYR B N 1
ATOM 4427 C CA . TYR B 1 57 ? 16.625 -1.704 -1.236 1 90.5 57 TYR B CA 1
ATOM 4428 C C . TYR B 1 57 ? 17 -2.697 -2.33 1 90.5 57 TYR B C 1
ATOM 4430 O O . TYR B 1 57 ? 16.734 -3.896 -2.203 1 90.5 57 TYR B O 1
ATOM 4438 N N . PHE B 1 58 ? 17.672 -2.176 -3.379 1 88.88 58 PHE B N 1
ATOM 4439 C CA . PHE B 1 58 ? 17.984 -3.027 -4.523 1 88.88 58 PHE B CA 1
ATOM 4440 C C . PHE B 1 58 ? 19.422 -3.535 -4.449 1 88.88 58 PHE B C 1
ATOM 4442 O O . PHE B 1 58 ? 19.797 -4.453 -5.18 1 88.88 58 PHE B O 1
ATOM 4449 N N . ALA B 1 59 ? 20.094 -2.984 -3.539 1 85.75 59 ALA B N 1
ATOM 4450 C CA . ALA B 1 59 ? 21.484 -3.412 -3.396 1 85.75 59 ALA B CA 1
ATOM 4451 C C . ALA B 1 59 ? 21.578 -4.805 -2.783 1 85.75 59 ALA B C 1
ATOM 4453 O O . ALA B 1 59 ? 20.828 -5.133 -1.857 1 85.75 59 ALA B O 1
ATOM 4454 N N . HIS B 1 60 ? 22.297 -5.668 -3.32 1 80.12 60 HIS B N 1
ATOM 4455 C CA . HIS B 1 60 ? 22.609 -7.004 -2.83 1 80.12 60 HIS B CA 1
ATOM 4456 C C . HIS B 1 60 ? 21.344 -7.816 -2.598 1 80.12 60 HIS B C 1
ATOM 4458 O O . HIS B 1 60 ? 21.219 -8.516 -1.592 1 80.12 60 HIS B O 1
ATOM 4464 N N . HIS B 1 61 ? 20.406 -7.594 -3.336 1 79.12 61 HIS B N 1
ATOM 4465 C CA . HIS B 1 61 ? 19.141 -8.328 -3.277 1 79.12 61 HIS B CA 1
ATOM 4466 C C . HIS B 1 61 ? 18.484 -8.195 -1.908 1 79.12 61 HIS B C 1
ATOM 4468 O O . HIS B 1 61 ? 17.875 -9.141 -1.405 1 79.12 61 HIS B O 1
ATOM 4474 N N . SER B 1 62 ? 18.641 -7.078 -1.283 1 83.38 62 SER B N 1
ATOM 4475 C CA . SER B 1 62 ? 18.109 -6.879 0.062 1 83.38 62 SER B CA 1
ATOM 4476 C C . SER B 1 62 ? 16.594 -7 0.081 1 83.38 62 SER B C 1
ATOM 4478 O O . SER B 1 62 ? 16 -7.426 1.08 1 83.38 62 SER B O 1
ATOM 4480 N N . TYR B 1 63 ? 15.961 -6.598 -1.027 1 84.88 63 TYR B N 1
ATOM 4481 C CA . TYR B 1 63 ? 14.508 -6.715 -1.099 1 84.88 63 TYR B CA 1
ATOM 4482 C C . TYR B 1 63 ? 14.07 -8.164 -0.939 1 84.88 63 TYR B C 1
ATOM 4484 O O . TYR B 1 63 ? 13 -8.445 -0.385 1 84.88 63 TYR B O 1
ATOM 4492 N N . TYR B 1 64 ? 14.914 -9.055 -1.421 1 79.94 64 TYR B N 1
ATOM 4493 C CA . TYR B 1 64 ? 14.617 -10.477 -1.305 1 79.94 64 TYR B CA 1
ATOM 4494 C C . TYR B 1 64 ? 14.875 -10.977 0.111 1 79.94 64 TYR B C 1
ATOM 4496 O O . TYR B 1 64 ? 14.094 -11.758 0.655 1 79.94 64 TYR B O 1
ATOM 4504 N N . ALA B 1 65 ? 15.914 -10.555 0.623 1 77.81 65 ALA B N 1
ATOM 4505 C CA . ALA B 1 65 ? 16.266 -10.953 1.983 1 77.81 65 ALA B CA 1
ATOM 4506 C C . ALA B 1 65 ? 15.211 -10.492 2.982 1 77.81 65 ALA B C 1
ATOM 4508 O O . ALA B 1 65 ? 14.922 -11.188 3.957 1 77.81 65 ALA B O 1
ATOM 4509 N N . LEU B 1 66 ? 14.711 -9.336 2.729 1 78.44 66 LEU B N 1
ATOM 4510 C CA . LEU B 1 66 ? 13.68 -8.781 3.598 1 78.44 66 LEU B CA 1
ATOM 4511 C C . LEU B 1 66 ? 12.414 -9.633 3.543 1 78.44 66 LEU B C 1
ATOM 4513 O O . LEU B 1 66 ? 11.703 -9.766 4.543 1 78.44 66 LEU B O 1
ATOM 4517 N N . LYS B 1 67 ? 12.117 -10.117 2.416 1 73.75 67 LYS B N 1
ATOM 4518 C CA . LYS B 1 67 ? 10.922 -10.938 2.238 1 73.75 67 LYS B CA 1
ATOM 4519 C C . LYS B 1 67 ? 11.047 -12.258 2.986 1 73.75 67 LYS B C 1
ATOM 4521 O O . LYS B 1 67 ? 10.055 -12.797 3.48 1 73.75 67 LYS B O 1
ATOM 4526 N N . LEU B 1 68 ? 12.266 -12.789 3.033 1 68.38 68 LEU B N 1
ATOM 4527 C CA . LEU B 1 68 ? 12.523 -14.086 3.654 1 68.38 68 LEU B CA 1
ATOM 4528 C C . LEU B 1 68 ? 12.547 -13.969 5.176 1 68.38 68 LEU B C 1
ATOM 4530 O O . LEU B 1 68 ? 12.344 -14.953 5.883 1 68.38 68 LEU B O 1
ATOM 4534 N N . ASP B 1 69 ? 12.773 -12.711 5.523 1 61.38 69 ASP B N 1
ATOM 4535 C CA . ASP B 1 69 ? 12.867 -12.5 6.965 1 61.38 69 ASP B CA 1
ATOM 4536 C C . ASP B 1 69 ? 11.477 -12.461 7.602 1 61.38 69 ASP B C 1
ATOM 4538 O O . ASP B 1 69 ? 10.641 -11.648 7.223 1 61.38 69 ASP B O 1
ATOM 4542 N N . PRO B 1 70 ? 11.086 -13.508 8.398 1 54.5 70 PRO B N 1
ATOM 4543 C CA . PRO B 1 70 ? 9.789 -13.57 9.086 1 54.5 70 PRO B CA 1
ATOM 4544 C C . PRO B 1 70 ? 9.492 -12.305 9.891 1 54.5 70 PRO B C 1
ATOM 4546 O O . PRO B 1 70 ? 8.328 -11.945 10.07 1 54.5 70 PRO B O 1
ATOM 4549 N N . GLN B 1 71 ? 10.578 -11.953 10.586 1 53.25 71 GLN B N 1
ATOM 4550 C CA . GLN B 1 71 ? 10.398 -10.789 11.438 1 53.25 71 GLN B CA 1
ATOM 4551 C C . GLN B 1 71 ? 10.234 -9.516 10.609 1 53.25 71 GLN B C 1
ATOM 4553 O O . GLN B 1 71 ? 10.336 -8.406 11.141 1 53.25 71 GLN B O 1
ATOM 4558 N N . ALA B 1 72 ? 9.945 -9.82 9.297 1 55.25 72 ALA B N 1
ATOM 4559 C CA . ALA B 1 72 ? 10.109 -8.883 8.195 1 55.25 72 ALA B CA 1
ATOM 4560 C C . ALA B 1 72 ? 9.242 -7.648 8.391 1 55.25 72 ALA B C 1
ATOM 4562 O O . ALA B 1 72 ? 8.148 -7.73 8.953 1 55.25 72 ALA B O 1
ATOM 4563 N N . LEU B 1 73 ? 10.109 -6.676 8.422 1 63.09 73 LEU B N 1
ATOM 4564 C CA . LEU B 1 73 ? 9.586 -5.316 8.406 1 63.09 73 LEU B CA 1
ATOM 4565 C C . LEU B 1 73 ? 8.422 -5.195 7.426 1 63.09 73 LEU B C 1
ATOM 4567 O O . LEU B 1 73 ? 8.469 -5.75 6.328 1 63.09 73 LEU B O 1
ATOM 4571 N N . ASP B 1 74 ? 7.316 -4.859 8.008 1 63.97 74 ASP B N 1
ATOM 4572 C CA . ASP B 1 74 ? 6.047 -4.738 7.301 1 63.97 74 ASP B CA 1
ATOM 4573 C C . ASP B 1 74 ? 6.09 -3.596 6.285 1 63.97 74 ASP B C 1
ATOM 4575 O O . ASP B 1 74 ? 6.703 -2.557 6.543 1 63.97 74 ASP B O 1
ATOM 4579 N N . ASN B 1 75 ? 5.754 -3.787 5.098 1 70.62 75 ASN B N 1
ATOM 4580 C CA . ASN B 1 75 ? 5.387 -2.842 4.047 1 70.62 75 ASN B CA 1
ATOM 4581 C C . ASN B 1 75 ? 6.539 -1.901 3.711 1 70.62 75 ASN B C 1
ATOM 4583 O O . ASN B 1 75 ? 6.395 -0.68 3.795 1 70.62 75 ASN B O 1
ATOM 4587 N N . PRO B 1 76 ? 7.727 -2.387 3.295 1 83.69 76 PRO B N 1
ATOM 4588 C CA . PRO B 1 76 ? 8.859 -1.531 2.938 1 83.69 76 PRO B CA 1
ATOM 4589 C C . PRO B 1 76 ? 8.5 -0.485 1.885 1 83.69 76 PRO B C 1
ATOM 4591 O O . PRO B 1 76 ? 9.055 0.616 1.888 1 83.69 76 PRO B O 1
ATOM 4594 N N . ASP B 1 77 ? 7.543 -0.778 0.994 1 83.12 77 ASP B N 1
ATOM 4595 C CA . ASP B 1 77 ? 7.125 0.157 -0.047 1 83.12 77 ASP B CA 1
ATOM 4596 C C . ASP B 1 77 ? 6.496 1.409 0.56 1 83.12 77 ASP B C 1
ATOM 4598 O O . ASP B 1 77 ? 6.77 2.525 0.113 1 83.12 77 ASP B O 1
ATOM 4602 N N . GLN B 1 78 ? 5.738 1.198 1.579 1 79.62 78 GLN B N 1
ATOM 4603 C CA . GLN B 1 78 ? 5.113 2.324 2.264 1 79.62 78 GLN B CA 1
ATOM 4604 C C . GLN B 1 78 ? 6.148 3.162 3.008 1 79.62 78 GLN B C 1
ATOM 4606 O O . GLN B 1 78 ? 6.07 4.391 3.02 1 79.62 78 GLN B O 1
ATOM 4611 N N . ARG B 1 79 ? 7.043 2.516 3.621 1 85.31 79 ARG B N 1
ATOM 4612 C CA . ARG B 1 79 ? 8.055 3.232 4.387 1 85.31 79 ARG B CA 1
ATOM 4613 C C . ARG B 1 79 ? 8.945 4.07 3.475 1 85.31 79 ARG B C 1
ATOM 4615 O O . ARG B 1 79 ? 9.234 5.23 3.771 1 85.31 79 ARG B O 1
ATOM 4622 N N . ILE B 1 80 ? 9.234 3.516 2.305 1 89.88 80 ILE B N 1
ATOM 4623 C CA . ILE B 1 80 ? 10.125 4.188 1.363 1 89.88 80 ILE B CA 1
ATOM 4624 C C . ILE B 1 80 ? 9.414 5.383 0.743 1 89.88 80 ILE B C 1
ATOM 4626 O O . ILE B 1 80 ? 10.031 6.414 0.473 1 89.88 80 ILE B O 1
ATOM 4630 N N . CYS B 1 81 ? 8.07 5.277 0.623 1 88.31 81 CYS B N 1
ATOM 4631 C CA . CYS B 1 81 ? 7.336 6.332 -0.068 1 88.31 81 CYS B CA 1
ATOM 4632 C C . CYS B 1 81 ? 6.676 7.277 0.928 1 88.31 81 CYS B C 1
ATOM 4634 O O . CYS B 1 81 ? 7.039 8.453 1.015 1 88.31 81 CYS B O 1
ATOM 4636 N N . GLU B 1 82 ? 5.863 6.758 1.789 1 84.06 82 GLU B N 1
ATOM 4637 C CA . GLU B 1 82 ? 5.012 7.59 2.631 1 84.06 82 GLU B CA 1
ATOM 4638 C C . GLU B 1 82 ? 5.738 8.016 3.904 1 84.06 82 GLU B C 1
ATOM 4640 O O . GLU B 1 82 ? 5.66 9.172 4.312 1 84.06 82 GLU B O 1
ATOM 4645 N N . ASP B 1 83 ? 6.406 7.098 4.531 1 86.06 83 ASP B N 1
ATOM 4646 C CA . ASP B 1 83 ? 7.074 7.434 5.785 1 86.06 83 ASP B CA 1
ATOM 4647 C C . ASP B 1 83 ? 8.219 8.414 5.555 1 86.06 83 ASP B C 1
ATOM 4649 O O . ASP B 1 83 ? 8.445 9.312 6.371 1 86.06 83 ASP B O 1
ATOM 4653 N N . VAL B 1 84 ? 8.93 8.18 4.461 1 92.62 84 VAL B N 1
ATOM 4654 C CA . VAL B 1 84 ? 10.016 9.102 4.133 1 92.62 84 VAL B CA 1
ATOM 4655 C C . VAL B 1 84 ? 9.453 10.5 3.904 1 92.62 84 VAL B C 1
ATOM 4657 O O . VAL B 1 84 ? 10.008 11.484 4.395 1 92.62 84 VAL B O 1
ATOM 4660 N N . ARG B 1 85 ? 8.359 10.547 3.205 1 91.25 85 ARG B N 1
ATOM 4661 C CA . ARG B 1 85 ? 7.723 11.828 2.938 1 91.25 85 ARG B CA 1
ATOM 4662 C C . ARG B 1 85 ? 7.312 12.516 4.234 1 91.25 85 ARG B C 1
ATOM 4664 O O . ARG B 1 85 ? 7.625 13.695 4.449 1 91.25 85 ARG B O 1
ATOM 4671 N N . ASN B 1 86 ? 6.684 11.781 5.043 1 88.19 86 ASN B N 1
ATOM 4672 C CA . ASN B 1 86 ? 6.207 12.336 6.305 1 88.19 86 ASN B CA 1
ATOM 4673 C C . ASN B 1 86 ? 7.367 12.727 7.219 1 88.19 86 ASN B C 1
ATOM 4675 O O . ASN B 1 86 ? 7.316 13.758 7.887 1 88.19 86 ASN B O 1
ATOM 4679 N N . TYR B 1 87 ? 8.391 11.898 7.195 1 92.19 87 TYR B N 1
ATOM 4680 C CA . TYR B 1 87 ? 9.578 12.156 8.008 1 92.19 87 TYR B CA 1
ATOM 4681 C C . TYR B 1 87 ? 10.266 13.438 7.57 1 92.19 87 TYR B C 1
ATOM 4683 O O . TYR B 1 87 ? 10.586 14.297 8.398 1 92.19 87 TYR B O 1
ATOM 4691 N N . VAL B 1 88 ? 10.469 13.594 6.336 1 93.25 88 VAL B N 1
ATOM 4692 C CA . VAL B 1 88 ? 11.195 14.742 5.809 1 93.25 88 VAL B CA 1
ATOM 4693 C C . VAL B 1 88 ? 10.383 16.016 6.02 1 93.25 88 VAL B C 1
ATOM 4695 O O . VAL B 1 88 ? 10.922 17.031 6.461 1 93.25 88 VAL B O 1
ATOM 4698 N N . ASN B 1 89 ? 9.078 15.945 5.773 1 90.69 89 ASN B N 1
ATOM 4699 C CA . ASN B 1 89 ? 8.227 17.109 5.961 1 90.69 89 ASN B CA 1
ATOM 4700 C C . ASN B 1 89 ? 8.188 17.547 7.418 1 90.69 89 ASN B C 1
ATOM 4702 O O . ASN B 1 89 ? 8.328 18.734 7.719 1 90.69 89 ASN B O 1
ATOM 4706 N N . ALA B 1 90 ? 8.062 16.594 8.227 1 89 90 ALA B N 1
ATOM 4707 C CA . ALA B 1 90 ? 8.008 16.891 9.656 1 89 90 ALA B CA 1
ATOM 4708 C C . ALA B 1 90 ? 9.359 17.406 10.156 1 89 90 ALA B C 1
ATOM 4710 O O . ALA B 1 90 ? 9.414 18.344 10.961 1 89 90 ALA B O 1
ATOM 4711 N N . SER B 1 91 ? 10.438 16.812 9.688 1 91.38 91 SER B N 1
ATOM 4712 C CA . SER B 1 91 ? 11.781 17.188 10.109 1 91.38 91 SER B CA 1
ATOM 4713 C C . SER B 1 91 ? 12.117 18.609 9.656 1 91.38 91 SER B C 1
ATOM 4715 O O . SER B 1 91 ? 12.648 19.406 10.438 1 91.38 91 SER B O 1
ATOM 4717 N N . VAL B 1 92 ? 11.789 18.906 8.445 1 91.62 92 VAL B N 1
ATOM 4718 C CA . VAL B 1 92 ? 12.07 20.25 7.926 1 91.62 92 VAL B CA 1
ATOM 4719 C C . VAL B 1 92 ? 11.203 21.266 8.641 1 91.62 92 VAL B C 1
ATOM 4721 O O . VAL B 1 92 ? 11.695 22.328 9.062 1 91.62 92 VAL B O 1
ATOM 4724 N N . MET B 1 93 ? 9.93 20.969 8.789 1 87.12 93 MET B N 1
ATOM 4725 C CA . MET B 1 93 ? 9.016 21.891 9.469 1 87.12 93 MET B CA 1
ATOM 4726 C C . MET B 1 93 ? 9.484 22.156 10.891 1 87.12 93 MET B C 1
ATOM 4728 O O . MET B 1 93 ? 9.531 23.312 11.32 1 87.12 93 MET B O 1
ATOM 4732 N N . LEU B 1 94 ? 9.914 21.125 11.57 1 87.12 94 LEU B N 1
ATOM 4733 C CA . LEU B 1 94 ? 10.336 21.281 12.961 1 87.12 94 LEU B CA 1
ATOM 4734 C C . LEU B 1 94 ? 11.664 22.031 13.047 1 87.12 94 LEU B C 1
ATOM 4736 O O . LEU B 1 94 ? 11.82 22.938 13.867 1 87.12 94 LEU B O 1
ATOM 4740 N N . THR B 1 95 ? 12.633 21.656 12.188 1 89.88 95 THR B N 1
ATOM 4741 C CA . THR B 1 95 ? 13.953 22.281 12.219 1 89.88 95 THR B CA 1
ATOM 4742 C C . THR B 1 95 ? 13.867 23.766 11.867 1 89.88 95 THR B C 1
ATOM 4744 O O . THR B 1 95 ? 14.438 24.609 12.555 1 89.88 95 THR B O 1
ATOM 4747 N N . VAL B 1 96 ? 13.102 24.047 10.867 1 89 96 VAL B N 1
ATOM 4748 C CA . VAL B 1 96 ? 12.961 25.422 10.414 1 89 96 VAL B CA 1
ATOM 4749 C C . VAL B 1 96 ? 12.188 26.234 11.453 1 89 96 VAL B C 1
ATOM 4751 O O . VAL B 1 96 ? 12.555 27.375 11.766 1 89 96 VAL B O 1
ATOM 4754 N N . SER B 1 97 ? 11.117 25.609 11.953 1 86.88 97 SER B N 1
ATOM 4755 C CA . SER B 1 97 ? 10.312 26.297 12.953 1 86.88 97 SER B CA 1
ATOM 4756 C C . SER B 1 97 ? 11.125 26.594 14.211 1 86.88 97 SER B C 1
ATOM 4758 O O . SER B 1 97 ? 11.039 27.672 14.781 1 86.88 97 SER B O 1
ATOM 4760 N N . VAL B 1 98 ? 11.914 25.688 14.648 1 85.94 98 VAL B N 1
ATOM 4761 C CA . VAL B 1 98 ? 12.75 25.859 15.828 1 85.94 98 VAL B CA 1
ATOM 4762 C C . VAL B 1 98 ? 13.797 26.938 15.57 1 85.94 98 VAL B C 1
ATOM 4764 O O . VAL B 1 98 ? 14.055 27.781 16.438 1 85.94 98 VAL B O 1
ATOM 4767 N N . MET B 1 99 ? 14.367 26.906 14.375 1 88.25 99 MET B N 1
ATOM 4768 C CA . MET B 1 99 ? 15.359 27.906 14.023 1 88.25 99 MET B CA 1
ATOM 4769 C C . MET B 1 99 ? 14.75 29.297 14.008 1 88.25 99 MET B C 1
ATOM 4771 O O . MET B 1 99 ? 15.336 30.25 14.531 1 88.25 99 MET B O 1
ATOM 4775 N N . ARG B 1 100 ? 13.578 29.406 13.453 1 85.56 100 ARG B N 1
ATOM 4776 C CA . ARG B 1 100 ? 12.883 30.703 13.406 1 85.56 100 ARG B CA 1
ATOM 4777 C C . ARG B 1 100 ? 12.516 31.172 14.812 1 85.56 100 ARG B C 1
ATOM 4779 O O . ARG B 1 100 ? 12.633 32.344 15.125 1 85.56 100 ARG B O 1
ATOM 4786 N N . LYS B 1 101 ? 12.102 30.297 15.609 1 84.5 101 LYS B N 1
ATOM 4787 C CA . LYS B 1 101 ? 11.719 30.625 16.984 1 84.5 101 LYS B CA 1
ATOM 4788 C C . LYS B 1 101 ? 12.93 31.062 17.797 1 84.5 101 LYS B C 1
ATOM 4790 O O . LYS B 1 101 ? 12.828 31.953 18.641 1 84.5 101 LYS B O 1
ATOM 4795 N N . LEU B 1 102 ? 14.016 30.391 17.547 1 84.69 102 LEU B N 1
ATOM 4796 C CA . LEU B 1 102 ? 15.25 30.781 18.219 1 84.69 102 LEU B CA 1
ATOM 4797 C C . LEU B 1 102 ? 15.68 32.188 17.812 1 84.69 102 LEU B C 1
ATOM 4799 O O . LEU B 1 102 ? 16.141 32.969 18.656 1 84.69 102 LEU B O 1
ATOM 4803 N N . LEU B 1 103 ? 15.523 32.5 16.562 1 85.19 103 LEU B N 1
ATOM 4804 C CA . LEU B 1 103 ? 15.859 33.812 16.078 1 85.19 103 LEU B CA 1
ATOM 4805 C C . LEU B 1 103 ? 14.938 34.875 16.688 1 85.19 103 LEU B C 1
ATOM 4807 O O . LEU B 1 103 ? 15.383 35.969 17.062 1 85.19 103 LEU B O 1
ATOM 4811 N N . ASN B 1 104 ? 13.688 34.469 16.75 1 82.69 104 ASN B N 1
ATOM 4812 C CA . ASN B 1 104 ? 12.742 35.375 17.391 1 82.69 104 ASN B CA 1
ATOM 4813 C C . ASN B 1 104 ? 13.078 35.594 18.859 1 82.69 104 ASN B C 1
ATOM 4815 O O . ASN B 1 104 ? 12.992 36.719 19.375 1 82.69 104 ASN B O 1
ATOM 4819 N N . CYS B 1 105 ? 13.422 34.562 19.531 1 83.75 105 CYS B N 1
ATOM 4820 C CA . CYS B 1 105 ? 13.812 34.625 20.922 1 83.75 105 CYS B CA 1
ATOM 4821 C C . CYS B 1 105 ? 15.016 35.531 21.109 1 83.75 105 CYS B C 1
ATOM 4823 O O . CYS B 1 105 ? 15.023 36.375 22 1 83.75 105 CYS B O 1
ATOM 4825 N N . LEU B 1 106 ? 15.938 35.438 20.234 1 83.88 106 LEU B N 1
ATOM 4826 C CA . LEU B 1 106 ? 17.156 36.25 20.328 1 83.88 106 LEU B CA 1
ATOM 4827 C C . LEU B 1 106 ? 16.859 37.719 20.031 1 83.88 106 LEU B C 1
ATOM 4829 O O . LEU B 1 106 ? 17.438 38.594 20.672 1 83.88 106 LEU B O 1
ATOM 4833 N N . ALA B 1 107 ? 15.977 37.969 19.141 1 82.88 107 ALA B N 1
ATOM 4834 C CA . ALA B 1 107 ? 15.656 39.344 18.719 1 82.88 107 ALA B CA 1
ATOM 4835 C C . ALA B 1 107 ? 14.922 40.094 19.812 1 82.88 107 ALA B C 1
ATOM 4837 O O . ALA B 1 107 ? 15.102 41.312 19.984 1 82.88 107 ALA B O 1
ATOM 4838 N N . PHE B 1 108 ? 14.133 39.344 20.531 1 85.06 108 PHE B N 1
ATOM 4839 C CA . PHE B 1 108 ? 13.242 40.062 21.438 1 85.06 108 PHE B CA 1
ATOM 4840 C C . PHE B 1 108 ? 13.711 39.906 22.875 1 85.06 108 PHE B C 1
ATOM 4842 O O . PHE B 1 108 ? 13.18 40.562 23.781 1 85.06 108 PHE B O 1
ATOM 4849 N N . THR B 1 109 ? 14.688 39.062 23.078 1 84.94 109 THR B N 1
ATOM 4850 C CA . THR B 1 109 ? 15.219 38.875 24.422 1 84.94 109 THR B CA 1
ATOM 4851 C C . THR B 1 109 ? 15.828 40.188 24.938 1 84.94 109 THR B C 1
ATOM 4853 O O . THR B 1 109 ? 15.656 40.531 26.109 1 84.94 109 THR B O 1
ATOM 4856 N N . GLY B 1 110 ? 16.484 40.906 24.094 1 82.56 110 GLY B N 1
ATOM 4857 C CA . GLY B 1 110 ? 17.078 42.188 24.484 1 82.56 110 GLY B CA 1
ATOM 4858 C C . GLY B 1 110 ? 16.047 43.219 24.875 1 82.56 110 GLY B C 1
ATOM 4859 O O . GLY B 1 110 ? 16.219 43.938 25.875 1 82.56 110 GLY B O 1
ATOM 4860 N N . VAL B 1 111 ? 14.984 43.188 24.109 1 82.62 111 VAL B N 1
ATOM 4861 C CA . VAL B 1 111 ? 13.914 44.156 24.375 1 82.62 111 VAL B CA 1
ATOM 4862 C C . VAL B 1 111 ? 13.258 43.844 25.719 1 82.62 111 VAL B C 1
ATOM 4864 O O . VAL B 1 111 ? 13.031 44.719 26.531 1 82.62 111 VAL B O 1
ATOM 4867 N N . LEU B 1 112 ? 12.984 42.656 25.953 1 85.81 112 LEU B N 1
ATOM 4868 C CA . LEU B 1 112 ? 12.32 42.25 27.188 1 85.81 112 LEU B CA 1
ATOM 4869 C C . LEU B 1 112 ? 13.25 42.469 28.391 1 85.81 112 LEU B C 1
ATOM 4871 O O . LEU B 1 112 ? 12.812 42.875 29.469 1 85.81 112 LEU B O 1
ATOM 4875 N N . TRP B 1 113 ? 14.531 42.188 28.188 1 86.06 113 TRP B N 1
ATOM 4876 C CA . TRP B 1 113 ? 15.5 42.344 29.266 1 86.06 113 TRP B CA 1
ATOM 4877 C C . TRP B 1 113 ? 15.648 43.812 29.672 1 86.06 113 TRP B C 1
ATOM 4879 O O . TRP B 1 113 ? 15.828 44.125 30.844 1 86.06 113 TRP B O 1
ATOM 4889 N N . SER B 1 114 ? 15.57 44.75 28.734 1 85 114 SER B N 1
ATOM 4890 C CA . SER B 1 114 ? 15.711 46.156 29 1 85 114 SER B CA 1
ATOM 4891 C C . SER B 1 114 ? 14.477 46.719 29.719 1 85 114 SER B C 1
ATOM 4893 O O . SER B 1 114 ? 14.594 47.594 30.594 1 85 114 SER B O 1
ATOM 4895 N N . LEU B 1 115 ? 13.391 46.125 29.422 1 81.44 115 LEU B N 1
ATOM 4896 C CA . LEU B 1 115 ? 12.148 46.656 29.969 1 81.44 115 LEU B CA 1
ATOM 4897 C C . LEU B 1 115 ? 11.781 45.969 31.281 1 81.44 115 LEU B C 1
ATOM 4899 O O . LEU B 1 115 ? 11.328 46.625 32.219 1 81.44 115 LEU B O 1
ATOM 4903 N N . ALA B 1 116 ? 11.961 44.625 31.297 1 86.06 116 ALA B N 1
ATOM 4904 C CA . ALA B 1 116 ? 11.555 43.875 32.469 1 86.06 116 ALA B CA 1
ATOM 4905 C C . ALA B 1 116 ? 12.406 42.625 32.625 1 86.06 116 ALA B C 1
ATOM 4907 O O . ALA B 1 116 ? 11.977 41.5 32.281 1 86.06 116 ALA B O 1
ATOM 4908 N N . PRO B 1 117 ? 13.508 42.719 33.25 1 84.81 117 PRO B N 1
ATOM 4909 C CA . PRO B 1 117 ? 14.398 41.562 33.438 1 84.81 117 PRO B CA 1
ATOM 4910 C C . PRO B 1 117 ? 13.758 40.438 34.219 1 84.81 117 PRO B C 1
ATOM 4912 O O . PRO B 1 117 ? 14.031 39.25 33.969 1 84.81 117 PRO B O 1
ATOM 4915 N N . GLY B 1 118 ? 12.906 40.812 35.219 1 83.62 118 GLY B N 1
ATOM 4916 C CA . GLY B 1 118 ? 12.227 39.781 36 1 83.62 118 GLY B CA 1
ATOM 4917 C C . GLY B 1 118 ? 11.344 38.906 35.156 1 83.62 118 GLY B C 1
ATOM 4918 O O . GLY B 1 118 ? 11.281 37.688 35.375 1 83.62 118 GLY B O 1
ATOM 4919 N N . LEU B 1 119 ? 10.727 39.5 34.125 1 86.75 119 LEU B N 1
ATOM 4920 C CA . LEU B 1 119 ? 9.852 38.719 33.25 1 86.75 119 LEU B CA 1
ATOM 4921 C C . LEU B 1 119 ? 10.672 37.812 32.344 1 86.75 119 LEU B C 1
ATOM 4923 O O . LEU B 1 119 ? 10.227 36.688 32.031 1 86.75 119 LEU B O 1
ATOM 4927 N N . ALA B 1 120 ? 11.852 38.219 32 1 86.25 120 ALA B N 1
ATOM 4928 C CA . ALA B 1 120 ? 12.719 37.406 31.156 1 86.25 120 ALA B CA 1
ATOM 4929 C C . ALA B 1 120 ? 13.172 36.156 31.891 1 86.25 120 ALA B C 1
ATOM 4931 O O . ALA B 1 120 ? 13.18 35.062 31.297 1 86.25 120 ALA B O 1
ATOM 4932 N N . VAL B 1 121 ? 13.57 36.344 33.156 1 86.06 121 VAL B N 1
ATOM 4933 C CA . VAL B 1 121 ? 14.031 35.219 33.938 1 86.06 121 VAL B CA 1
ATOM 4934 C C . VAL B 1 121 ? 12.867 34.25 34.188 1 86.06 121 VAL B C 1
ATOM 4936 O O . VAL B 1 121 ? 13.031 33.031 34.125 1 86.06 121 VAL B O 1
ATOM 4939 N N . PHE B 1 122 ? 11.727 34.781 34.438 1 87.19 122 PHE B N 1
ATOM 4940 C CA . PHE B 1 122 ? 10.539 33.969 34.688 1 87.19 122 PHE B CA 1
ATOM 4941 C C . PHE B 1 122 ? 10.219 33.125 33.438 1 87.19 122 PHE B C 1
ATOM 4943 O O . PHE B 1 122 ? 9.883 31.938 33.562 1 87.19 122 PHE B O 1
ATOM 4950 N N . LEU B 1 123 ? 10.359 33.719 32.312 1 86.69 123 LEU B N 1
ATOM 4951 C CA . LEU B 1 123 ? 10.016 33.031 31.062 1 86.69 123 LEU B CA 1
ATOM 4952 C C . LEU B 1 123 ? 10.906 31.828 30.828 1 86.69 123 LEU B C 1
ATOM 4954 O O . LEU B 1 123 ? 10.445 30.812 30.281 1 86.69 123 LEU B O 1
ATOM 4958 N N . VAL B 1 124 ? 12.172 31.969 31.172 1 83.25 124 VAL B N 1
ATOM 4959 C CA . VAL B 1 124 ? 13.094 30.859 30.969 1 83.25 124 VAL B CA 1
ATOM 4960 C C . VAL B 1 124 ? 12.695 29.688 31.859 1 83.25 124 VAL B C 1
ATOM 4962 O O . VAL B 1 124 ? 12.625 28.547 31.391 1 83.25 124 VAL B O 1
ATOM 4965 N N . PHE B 1 125 ? 12.375 30.016 33.094 1 88.19 125 PHE B N 1
ATOM 4966 C CA . PHE B 1 125 ? 11.977 28.953 34 1 88.19 125 PHE B CA 1
ATOM 4967 C C . PHE B 1 125 ? 10.633 28.375 33.625 1 88.19 125 PHE B C 1
ATOM 4969 O O . PHE B 1 125 ? 10.422 27.156 33.719 1 88.19 125 PHE B O 1
ATOM 4976 N N . TYR B 1 126 ? 9.727 29.203 33.219 1 87.62 126 TYR B N 1
ATOM 4977 C CA . TYR B 1 126 ? 8.398 28.766 32.781 1 87.62 126 TYR B CA 1
ATOM 4978 C C . TYR B 1 126 ? 8.492 27.859 31.578 1 87.62 126 TYR B C 1
ATOM 4980 O O . TYR B 1 126 ? 7.809 26.828 31.5 1 87.62 126 TYR B O 1
ATOM 4988 N N . ALA B 1 127 ? 9.352 28.234 30.656 1 85.62 127 ALA B N 1
ATOM 4989 C CA . ALA B 1 127 ? 9.5 27.469 29.422 1 85.62 127 ALA B CA 1
ATOM 4990 C C . ALA B 1 127 ? 10.164 26.125 29.688 1 85.62 127 ALA B C 1
ATOM 4992 O O . ALA B 1 127 ? 9.734 25.109 29.141 1 85.62 127 ALA B O 1
ATOM 4993 N N . VAL B 1 128 ? 11.219 26.141 30.453 1 86.19 128 VAL B N 1
ATOM 4994 C CA . VAL B 1 128 ? 11.93 24.906 30.766 1 86.19 128 VAL B CA 1
ATOM 4995 C C . VAL B 1 128 ? 11.023 23.969 31.562 1 86.19 128 VAL B C 1
ATOM 4997 O O . VAL B 1 128 ? 10.945 22.781 31.266 1 86.19 128 VAL B O 1
ATOM 5000 N N . GLY B 1 129 ? 10.398 24.562 32.594 1 89.75 129 GLY B N 1
ATOM 5001 C CA . GLY B 1 129 ? 9.484 23.766 33.375 1 89.75 129 GLY B CA 1
ATOM 5002 C C . GLY B 1 129 ? 8.32 23.203 32.594 1 89.75 129 GLY B C 1
ATOM 5003 O O . GLY B 1 129 ? 7.984 22.031 32.719 1 89.75 129 GLY B O 1
ATOM 5004 N N . GLY B 1 130 ? 7.699 24.062 31.75 1 88.44 130 GLY B N 1
ATOM 5005 C CA . GLY B 1 130 ? 6.605 23.609 30.906 1 88.44 130 GLY B CA 1
ATOM 5006 C C . GLY B 1 130 ? 7.012 22.531 29.938 1 88.44 130 GLY B C 1
ATOM 5007 O O . GLY B 1 130 ? 6.27 21.562 29.719 1 88.44 130 GLY B O 1
ATOM 5008 N N . THR B 1 131 ? 8.156 22.703 29.375 1 86.31 131 THR B N 1
ATOM 5009 C CA . THR B 1 131 ? 8.672 21.719 28.422 1 86.31 131 THR B CA 1
ATOM 5010 C C . THR B 1 131 ? 8.922 20.391 29.109 1 86.31 131 THR B C 1
ATOM 5012 O O . THR B 1 131 ? 8.594 19.328 28.562 1 86.31 131 THR B O 1
ATOM 5015 N N . TRP B 1 132 ? 9.469 20.484 30.234 1 88.38 132 TRP B N 1
ATOM 5016 C CA . TRP B 1 132 ? 9.773 19.266 30.969 1 88.38 132 TRP B CA 1
ATOM 5017 C C . TRP B 1 132 ? 8.5 18.531 31.375 1 88.38 132 TRP B C 1
ATOM 5019 O O . TRP B 1 132 ? 8.398 17.312 31.203 1 88.38 132 TRP B O 1
ATOM 5029 N N . ILE B 1 133 ? 7.543 19.234 31.812 1 90.31 133 ILE B N 1
ATOM 5030 C CA . ILE B 1 133 ? 6.277 18.625 32.219 1 90.31 133 ILE B CA 1
ATOM 5031 C C . ILE B 1 133 ? 5.578 18.016 31.031 1 90.31 133 ILE B C 1
ATOM 5033 O O . ILE B 1 133 ? 5.02 16.906 31.125 1 90.31 133 ILE B O 1
ATOM 5037 N N . THR B 1 134 ? 5.605 18.688 29.938 1 90 134 THR B N 1
ATOM 5038 C CA . THR B 1 134 ? 4.953 18.203 28.734 1 90 134 THR B CA 1
ATOM 5039 C C . THR B 1 134 ? 5.633 16.938 28.219 1 90 134 THR B C 1
ATOM 5041 O O . THR B 1 134 ? 4.961 15.961 27.875 1 90 134 THR B O 1
ATOM 5044 N N . ALA B 1 135 ? 6.945 16.938 28.172 1 86.81 135 ALA B N 1
ATOM 5045 C CA . ALA B 1 135 ? 7.699 15.812 27.641 1 86.81 135 ALA B CA 1
ATOM 5046 C C . ALA B 1 135 ? 7.59 14.602 28.562 1 86.81 135 ALA B C 1
ATOM 5048 O O . ALA B 1 135 ? 7.422 13.469 28.094 1 86.81 135 ALA B O 1
ATOM 5049 N N . ALA B 1 136 ? 7.676 14.812 29.812 1 87.75 136 ALA B N 1
ATOM 5050 C CA . ALA B 1 136 ? 7.664 13.727 30.781 1 87.75 136 ALA B CA 1
ATOM 5051 C C . ALA B 1 136 ? 6.25 13.18 30.984 1 87.75 136 ALA B C 1
ATOM 5053 O O . ALA B 1 136 ? 6.062 11.977 31.172 1 87.75 136 ALA B O 1
ATOM 5054 N N . GLY B 1 137 ? 5.348 14.047 30.938 1 89.44 137 GLY B N 1
ATOM 5055 C CA . GLY B 1 137 ? 3.982 13.641 31.234 1 89.44 137 GLY B CA 1
ATOM 5056 C C . GLY B 1 137 ? 3.248 13.094 30.031 1 89.44 137 GLY B C 1
ATOM 5057 O O . GLY B 1 137 ? 2.416 12.195 30.156 1 89.44 137 GLY B O 1
ATOM 5058 N N . PHE B 1 138 ? 3.527 13.648 28.859 1 90.31 138 PHE B N 1
ATOM 5059 C CA . PHE B 1 138 ? 2.695 13.305 27.719 1 90.31 138 PHE B CA 1
ATOM 5060 C C . PHE B 1 138 ? 3.529 12.664 26.609 1 90.31 138 PHE B C 1
ATOM 5062 O O . PHE B 1 138 ? 3 11.93 25.766 1 90.31 138 PHE B O 1
ATOM 5069 N N . GLY B 1 139 ? 4.793 12.859 26.562 1 85.38 139 GLY B N 1
ATOM 5070 C CA . GLY B 1 139 ? 5.641 12.461 25.453 1 85.38 139 GLY B CA 1
ATOM 5071 C C . GLY B 1 139 ? 5.688 10.953 25.25 1 85.38 139 GLY B C 1
ATOM 5072 O O . GLY B 1 139 ? 5.422 10.469 24.141 1 85.38 139 GLY B O 1
ATOM 5073 N N . ARG B 1 140 ? 5.941 10.219 26.234 1 85.56 140 ARG B N 1
ATOM 5074 C CA . ARG B 1 140 ? 6.121 8.781 26.125 1 85.56 140 ARG B CA 1
ATOM 5075 C C . ARG B 1 140 ? 4.809 8.086 25.766 1 85.56 140 ARG B C 1
ATOM 5077 O O . ARG B 1 140 ? 4.773 7.215 24.906 1 85.56 140 ARG B O 1
ATOM 5084 N N . ARG B 1 141 ? 3.768 8.523 26.438 1 88.12 141 ARG B N 1
ATOM 5085 C CA . ARG B 1 141 ? 2.471 7.891 26.219 1 88.12 141 ARG B CA 1
ATOM 5086 C C . ARG B 1 141 ? 1.953 8.18 24.812 1 88.12 141 ARG B C 1
ATOM 5088 O O . ARG B 1 141 ? 1.44 7.289 24.141 1 88.12 141 ARG B O 1
ATOM 5095 N N . LEU B 1 142 ? 2.111 9.344 24.391 1 88 142 LEU B N 1
ATOM 5096 C CA . LEU B 1 142 ? 1.627 9.719 23.078 1 88 142 LEU B CA 1
ATOM 5097 C C . LEU B 1 142 ? 2.438 9.031 21.984 1 88 142 LEU B C 1
ATOM 5099 O O . LEU B 1 142 ? 1.892 8.656 20.938 1 88 142 LEU B O 1
ATOM 5103 N N . MET B 1 143 ? 3.709 8.844 22.25 1 85.5 143 MET B N 1
ATOM 5104 C CA . MET B 1 143 ? 4.551 8.133 21.281 1 85.5 143 MET B CA 1
ATOM 5105 C C . MET B 1 143 ? 4.117 6.68 21.141 1 85.5 143 MET B C 1
ATOM 5107 O O . MET B 1 143 ? 4.027 6.156 20.031 1 85.5 143 MET B O 1
ATOM 5111 N N . ARG B 1 144 ? 3.836 6.113 22.234 1 87.44 144 ARG B N 1
ATOM 5112 C CA . ARG B 1 144 ? 3.408 4.719 22.219 1 87.44 144 ARG B CA 1
ATOM 5113 C C . ARG B 1 144 ? 2.062 4.566 21.516 1 87.44 144 ARG B C 1
ATOM 5115 O O . ARG B 1 144 ? 1.859 3.625 20.75 1 87.44 144 ARG B O 1
ATOM 5122 N N . LEU B 1 145 ? 1.198 5.5 21.859 1 90.5 145 LEU B N 1
ATOM 5123 C CA . LEU B 1 145 ? -0.122 5.445 21.25 1 90.5 145 LEU B CA 1
ATOM 5124 C C . LEU B 1 145 ? -0.03 5.688 19.734 1 90.5 145 LEU B C 1
ATOM 5126 O O . LEU B 1 145 ? -0.733 5.043 18.953 1 90.5 145 LEU B O 1
ATOM 5130 N N . THR B 1 146 ? 0.828 6.547 19.375 1 87.56 146 THR B N 1
ATOM 5131 C CA . THR B 1 146 ? 1.014 6.836 17.953 1 87.56 146 THR B CA 1
ATOM 5132 C C . THR B 1 146 ? 1.574 5.621 17.219 1 87.56 146 THR B C 1
ATOM 5134 O O . THR B 1 146 ? 1.122 5.285 16.125 1 87.56 146 THR B O 1
ATOM 5137 N N . TYR B 1 147 ? 2.494 4.988 17.875 1 84.56 147 TYR B N 1
ATOM 5138 C CA . TYR B 1 147 ? 3.074 3.783 17.297 1 84.56 147 TYR B CA 1
ATOM 5139 C C . TYR B 1 147 ? 2.02 2.691 17.141 1 84.56 147 TYR B C 1
ATOM 5141 O O . TYR B 1 147 ? 1.964 2.018 16.109 1 84.56 147 TYR B O 1
ATOM 5149 N N . SER B 1 148 ? 1.246 2.594 18.141 1 89.88 148 SER B N 1
ATOM 5150 C CA . SER B 1 148 ? 0.203 1.574 18.109 1 89.88 148 SER B CA 1
ATOM 5151 C C . SER B 1 148 ? -0.809 1.851 17 1 89.88 148 SER B C 1
ATOM 5153 O O . SER B 1 148 ? -1.275 0.926 16.328 1 89.88 148 SER B O 1
ATOM 5155 N N . VAL B 1 149 ? -1.157 3.047 16.828 1 90.62 149 VAL B N 1
ATOM 5156 C CA . VAL B 1 149 ? -2.104 3.418 15.773 1 90.62 149 VAL B CA 1
ATOM 5157 C C . VAL B 1 149 ? -1.51 3.094 14.406 1 90.62 149 VAL B C 1
ATOM 5159 O O . VAL B 1 149 ? -2.191 2.531 13.547 1 90.62 149 VAL B O 1
ATOM 5162 N N . LEU B 1 150 ? -0.229 3.414 14.258 1 82.19 150 LEU B N 1
ATOM 5163 C CA . LEU B 1 150 ? 0.431 3.154 12.984 1 82.19 150 LEU B CA 1
ATOM 5164 C C . LEU B 1 150 ? 0.468 1.659 12.688 1 82.19 150 LEU B C 1
ATOM 5166 O O . LEU B 1 150 ? 0.239 1.244 11.547 1 82.19 150 LEU B O 1
ATOM 5170 N N . GLN B 1 151 ? 0.672 0.931 13.703 1 82.94 151 GLN B N 1
ATOM 5171 C CA . GLN B 1 151 ? 0.719 -0.518 13.539 1 82.94 151 GLN B CA 1
ATOM 5172 C C . GLN B 1 151 ? -0.656 -1.076 13.18 1 82.94 151 GLN B C 1
ATOM 5174 O O . GLN B 1 151 ? -0.776 -1.93 12.297 1 82.94 151 GLN B O 1
ATOM 5179 N N . ARG B 1 152 ? -1.657 -0.607 13.898 1 88.62 152 ARG B N 1
ATOM 5180 C CA . ARG B 1 152 ? -3.008 -1.094 13.641 1 88.62 152 ARG B CA 1
ATOM 5181 C C . ARG B 1 152 ? -3.484 -0.682 12.25 1 88.62 152 ARG B C 1
ATOM 5183 O O . ARG B 1 152 ? -4.195 -1.436 11.586 1 88.62 152 ARG B O 1
ATOM 5190 N N . GLU B 1 153 ? -3.131 0.466 11.867 1 87.69 153 GLU B N 1
ATOM 5191 C CA . GLU B 1 153 ? -3.484 0.926 10.523 1 87.69 153 GLU B CA 1
ATOM 5192 C C . GLU B 1 153 ? -2.789 0.091 9.453 1 87.69 153 GLU B C 1
ATOM 5194 O O . GLU B 1 153 ? -3.379 -0.211 8.414 1 87.69 153 GLU B O 1
ATOM 5199 N N . ALA B 1 154 ? -1.625 -0.215 9.75 1 78.12 154 ALA B N 1
ATOM 5200 C CA . ALA B 1 154 ? -0.875 -1.059 8.82 1 78.12 154 ALA B CA 1
ATOM 5201 C C . ALA B 1 154 ? -1.501 -2.445 8.711 1 78.12 154 ALA B C 1
ATOM 5203 O O . ALA B 1 154 ? -1.558 -3.023 7.625 1 78.12 154 ALA B O 1
ATOM 5204 N N . ASP B 1 155 ? -1.956 -2.947 9.828 1 81.12 155 ASP B N 1
ATOM 5205 C CA . ASP B 1 155 ? -2.609 -4.254 9.844 1 81.12 155 ASP B CA 1
ATOM 5206 C C . ASP B 1 155 ? -3.895 -4.238 9.023 1 81.12 155 ASP B C 1
ATOM 5208 O O . ASP B 1 155 ? -4.199 -5.203 8.32 1 81.12 155 ASP B O 1
ATOM 5212 N N . LEU B 1 156 ? -4.602 -3.207 9.172 1 87.19 156 LEU B N 1
ATOM 5213 C CA . LEU B 1 156 ? -5.836 -3.068 8.414 1 87.19 156 LEU B CA 1
ATOM 5214 C C . LEU B 1 156 ? -5.547 -3.004 6.914 1 87.19 156 LEU B C 1
ATOM 5216 O O . LEU B 1 156 ? -6.211 -3.676 6.121 1 87.19 156 LEU B O 1
ATOM 5220 N N . ARG B 1 157 ? -4.609 -2.26 6.547 1 80.75 157 ARG B N 1
ATOM 5221 C CA . ARG B 1 157 ? -4.242 -2.141 5.137 1 80.75 157 ARG B CA 1
ATOM 5222 C C . ARG B 1 157 ? -3.75 -3.473 4.586 1 80.75 157 ARG B C 1
ATOM 5224 O O . ARG B 1 157 ? -4.062 -3.834 3.447 1 80.75 157 ARG B O 1
ATOM 5231 N N . PHE B 1 158 ? -3.084 -4.172 5.414 1 73.44 158 PHE B N 1
ATOM 5232 C CA . PHE B 1 158 ? -2.559 -5.469 5.004 1 73.44 158 PHE B CA 1
ATOM 5233 C C . PHE B 1 158 ? -3.691 -6.445 4.707 1 73.44 158 PHE B C 1
ATOM 5235 O O . PHE B 1 158 ? -3.619 -7.223 3.754 1 73.44 158 PHE B O 1
ATOM 5242 N N . ALA B 1 159 ? -4.613 -6.43 5.531 1 81.81 159 ALA B N 1
ATOM 5243 C CA . ALA B 1 159 ? -5.758 -7.32 5.352 1 81.81 159 ALA B CA 1
ATOM 5244 C C . ALA B 1 159 ? -6.473 -7.035 4.035 1 81.81 159 ALA B C 1
ATOM 5246 O O . ALA B 1 159 ? -6.875 -7.961 3.326 1 81.81 159 ALA B O 1
ATOM 5247 N N . LEU B 1 160 ? -6.586 -5.785 3.707 1 85.19 160 LEU B N 1
ATOM 5248 C CA . LEU B 1 160 ? -7.285 -5.414 2.482 1 85.19 160 LEU B CA 1
ATOM 5249 C C . LEU B 1 160 ? -6.43 -5.707 1.257 1 85.19 160 LEU B C 1
ATOM 5251 O O . LEU B 1 160 ? -6.953 -6.062 0.199 1 85.19 160 LEU B O 1
ATOM 5255 N N . VAL B 1 161 ? -5.164 -5.52 1.393 1 77 161 VAL B N 1
ATOM 5256 C CA . VAL B 1 161 ? -4.258 -5.848 0.301 1 77 161 VAL B CA 1
ATOM 5257 C C . VAL B 1 161 ? -4.316 -7.348 0.014 1 77 161 VAL B C 1
ATOM 5259 O O . VAL B 1 161 ? -4.309 -7.766 -1.146 1 77 161 VAL B O 1
ATOM 5262 N N . ARG B 1 162 ? -4.363 -8.133 1.062 1 75.38 162 ARG B N 1
ATOM 5263 C CA . ARG B 1 162 ? -4.473 -9.578 0.918 1 75.38 162 ARG B CA 1
ATOM 5264 C C . ARG B 1 162 ? -5.746 -9.961 0.17 1 75.38 162 ARG B C 1
ATOM 5266 O O . ARG B 1 162 ? -5.734 -10.875 -0.659 1 75.38 162 ARG B O 1
ATOM 5273 N N . VAL B 1 163 ? -6.797 -9.305 0.494 1 83.75 163 VAL B N 1
ATOM 5274 C CA . VAL B 1 163 ? -8.07 -9.57 -0.177 1 83.75 163 VAL B CA 1
ATOM 5275 C C . VAL B 1 163 ? -7.949 -9.227 -1.661 1 83.75 163 VAL B C 1
ATOM 5277 O O . VAL B 1 163 ? -8.422 -9.977 -2.518 1 83.75 163 VAL B O 1
ATOM 5280 N N . ARG B 1 164 ? -7.309 -8.109 -1.951 1 81.31 164 ARG B N 1
ATOM 5281 C CA . ARG B 1 164 ? -7.141 -7.691 -3.34 1 81.31 164 ARG B CA 1
ATOM 5282 C C . ARG B 1 164 ? -6.273 -8.68 -4.109 1 81.31 164 ARG B C 1
ATOM 5284 O O . ARG B 1 164 ? -6.566 -9.008 -5.262 1 81.31 164 ARG B O 1
ATOM 5291 N N . GLU B 1 165 ? -5.277 -9.203 -3.457 1 72.19 165 GLU B N 1
ATOM 5292 C CA . GLU B 1 165 ? -4.344 -10.125 -4.102 1 72.19 165 GLU B CA 1
ATOM 5293 C C . GLU B 1 165 ? -4.984 -11.492 -4.332 1 72.19 165 GLU B C 1
ATOM 5295 O O . GLU B 1 165 ? -4.625 -12.195 -5.273 1 72.19 165 GLU B O 1
ATOM 5300 N N . ASN B 1 166 ? -5.93 -11.805 -3.469 1 78.5 166 ASN B N 1
ATOM 5301 C CA . ASN B 1 166 ? -6.574 -13.109 -3.549 1 78.5 166 ASN B CA 1
ATOM 5302 C C . ASN B 1 166 ? -8.062 -12.984 -3.875 1 78.5 166 ASN B C 1
ATOM 5304 O O . ASN B 1 166 ? -8.875 -13.773 -3.391 1 78.5 166 ASN B O 1
ATOM 5308 N N . ALA B 1 167 ? -8.375 -11.992 -4.629 1 80 167 ALA B N 1
ATOM 5309 C CA . ALA B 1 167 ? -9.773 -11.656 -4.887 1 80 167 ALA B CA 1
ATOM 5310 C C . ALA B 1 167 ? -10.508 -12.812 -5.559 1 80 167 ALA B C 1
ATOM 5312 O O . ALA B 1 167 ? -11.641 -13.133 -5.191 1 80 167 ALA B O 1
ATOM 5313 N N . GLU B 1 168 ? -9.867 -13.43 -6.484 1 75.12 168 GLU B N 1
ATOM 5314 C CA . GLU B 1 168 ? -10.508 -14.508 -7.23 1 75.12 168 GLU B CA 1
ATOM 5315 C C . GLU B 1 168 ? -10.828 -15.695 -6.32 1 75.12 168 GLU B C 1
ATOM 5317 O O . GLU B 1 168 ? -11.945 -16.219 -6.336 1 75.12 168 GLU B O 1
ATOM 5322 N N . SER B 1 169 ? -9.828 -16 -5.543 1 74.88 169 SER B N 1
ATOM 5323 C CA . SER B 1 169 ? -10.008 -17.141 -4.648 1 74.88 169 SER B CA 1
ATOM 5324 C C . SER B 1 169 ? -11.086 -16.875 -3.607 1 74.88 169 SER B C 1
ATOM 5326 O O . SER B 1 169 ? -11.898 -17.75 -3.299 1 74.88 169 SER B O 1
ATOM 5328 N N . ILE B 1 170 ? -11.117 -15.734 -3.117 1 82.38 170 ILE B N 1
ATOM 5329 C CA . ILE B 1 170 ? -12.086 -15.375 -2.09 1 82.38 170 ILE B CA 1
ATOM 5330 C C . ILE B 1 170 ? -13.492 -15.367 -2.689 1 82.38 170 ILE B C 1
ATOM 5332 O O . ILE B 1 170 ? -14.445 -15.828 -2.059 1 82.38 170 ILE B O 1
ATOM 5336 N N . ALA B 1 171 ? -13.578 -14.852 -3.861 1 78.25 171 ALA B N 1
ATOM 5337 C CA . ALA B 1 171 ? -14.875 -14.82 -4.535 1 78.25 171 ALA B CA 1
ATOM 5338 C C . ALA B 1 171 ? -15.383 -16.234 -4.812 1 78.25 171 ALA B C 1
ATOM 5340 O O . ALA B 1 171 ? -16.578 -16.516 -4.652 1 78.25 171 ALA B O 1
ATOM 5341 N N . PHE B 1 172 ? -14.469 -17.016 -5.098 1 73.75 172 PHE B N 1
ATOM 5342 C CA . PHE B 1 172 ? -14.836 -18.391 -5.426 1 73.75 172 PHE B CA 1
ATOM 5343 C C . PHE B 1 172 ? -15.289 -19.141 -4.184 1 73.75 172 PHE B C 1
ATOM 5345 O O . PHE B 1 172 ? -16.219 -19.953 -4.246 1 73.75 172 PHE B O 1
ATOM 5352 N N . PHE B 1 173 ? -14.633 -18.781 -3.143 1 74.19 173 PHE B N 1
ATOM 5353 C CA . PHE B 1 173 ? -14.969 -19.453 -1.888 1 74.19 173 PHE B CA 1
ATOM 5354 C C . PHE B 1 173 ? -16.172 -18.766 -1.228 1 74.19 173 PHE B C 1
ATOM 5356 O O . PHE B 1 173 ? -16.656 -19.219 -0.191 1 74.19 173 PHE B O 1
ATOM 5363 N N . SER B 1 174 ? -16.688 -17.781 -1.899 1 76.69 174 SER B N 1
ATOM 5364 C CA . SER B 1 174 ? -17.734 -16.969 -1.297 1 76.69 174 SER B CA 1
ATOM 5365 C C . SER B 1 174 ? -17.391 -16.562 0.131 1 76.69 174 SER B C 1
ATOM 5367 O O . SER B 1 174 ? -18.203 -16.719 1.043 1 76.69 174 SER B O 1
ATOM 5369 N N . GLY B 1 175 ? -16.094 -16.281 0.298 1 78.06 175 GLY B N 1
ATOM 5370 C CA . GLY B 1 175 ? -15.602 -15.898 1.613 1 78.06 175 GLY B CA 1
ATOM 5371 C C . GLY B 1 175 ? -15.758 -14.414 1.903 1 78.06 175 GLY B C 1
ATOM 5372 O O . GLY B 1 175 ? -15.039 -13.859 2.738 1 78.06 175 GLY B O 1
ATOM 5373 N N . ASP B 1 176 ? -16.75 -13.734 1.255 1 83.88 176 ASP B N 1
ATOM 5374 C CA . ASP B 1 176 ? -16.922 -12.289 1.369 1 83.88 176 ASP B CA 1
ATOM 5375 C C . ASP B 1 176 ? -17.266 -11.891 2.803 1 83.88 176 ASP B C 1
ATOM 5377 O O . ASP B 1 176 ? -16.703 -10.93 3.336 1 83.88 176 ASP B O 1
ATOM 5381 N N . LEU B 1 177 ? -18.156 -12.641 3.361 1 83.19 177 LEU B N 1
ATOM 5382 C CA . LEU B 1 177 ? -18.641 -12.289 4.691 1 83.19 177 LEU B CA 1
ATOM 5383 C C . LEU B 1 177 ? -17.531 -12.43 5.73 1 83.19 177 LEU B C 1
ATOM 5385 O O . LEU B 1 177 ? -17.344 -11.547 6.566 1 83.19 177 LEU B O 1
ATOM 5389 N N . ARG B 1 178 ? -16.828 -13.469 5.617 1 82.94 178 ARG B N 1
ATOM 5390 C CA . ARG B 1 178 ? -15.766 -13.703 6.59 1 82.94 178 ARG B CA 1
ATOM 5391 C C . ARG B 1 178 ? -14.672 -12.641 6.473 1 82.94 178 ARG B C 1
ATOM 5393 O O . ARG B 1 178 ? -14.211 -12.102 7.48 1 82.94 178 ARG B O 1
ATOM 5400 N N . GLU B 1 179 ? -14.273 -12.438 5.27 1 87.25 179 GLU B N 1
ATOM 5401 C CA . GLU B 1 179 ? -13.219 -11.453 5.062 1 87.25 179 GLU B CA 1
ATOM 5402 C C . GLU B 1 179 ? -13.695 -10.047 5.445 1 87.25 179 GLU B C 1
ATOM 5404 O O . GLU B 1 179 ? -12.914 -9.242 5.953 1 87.25 179 GLU B O 1
ATOM 5409 N N . SER B 1 180 ? -15 -9.773 5.215 1 89.38 180 SER B N 1
ATOM 5410 C CA . SER B 1 180 ? -15.57 -8.492 5.621 1 89.38 180 SER B CA 1
ATOM 5411 C C . SER B 1 180 ? -15.57 -8.344 7.141 1 89.38 180 SER B C 1
ATOM 5413 O O . SER B 1 180 ? -15.258 -7.273 7.664 1 89.38 180 SER B O 1
ATOM 5415 N N . GLN B 1 181 ? -15.844 -9.375 7.805 1 87.38 181 GLN B N 1
ATOM 5416 C CA . GLN B 1 181 ? -15.859 -9.344 9.258 1 87.38 181 GLN B CA 1
ATOM 5417 C C . GLN B 1 181 ? -14.453 -9.195 9.828 1 87.38 181 GLN B C 1
ATOM 5419 O O . GLN B 1 181 ? -14.25 -8.508 10.828 1 87.38 181 GLN B O 1
ATOM 5424 N N . MET B 1 182 ? -13.555 -9.82 9.18 1 85.56 182 MET B N 1
ATOM 5425 C CA . MET B 1 182 ? -12.172 -9.695 9.625 1 85.56 182 MET B CA 1
ATOM 5426 C C . MET B 1 182 ? -11.664 -8.273 9.43 1 85.56 182 MET B C 1
ATOM 5428 O O . MET B 1 182 ? -11.008 -7.723 10.32 1 85.56 182 MET B O 1
ATOM 5432 N N . ALA B 1 183 ? -11.977 -7.73 8.305 1 90 183 ALA B N 1
ATOM 5433 C CA . ALA B 1 183 ? -11.602 -6.34 8.055 1 90 183 ALA B CA 1
ATOM 5434 C C . ALA B 1 183 ? -12.305 -5.398 9.023 1 90 183 ALA B C 1
ATOM 5436 O O . ALA B 1 183 ? -11.711 -4.441 9.523 1 90 183 ALA B O 1
ATOM 5437 N N . GLY B 1 184 ? -13.555 -5.707 9.297 1 92 184 GLY B N 1
ATOM 5438 C CA . GLY B 1 184 ? -14.312 -4.902 10.25 1 92 184 GLY B CA 1
ATOM 5439 C C . GLY B 1 184 ? -13.758 -4.961 11.656 1 92 184 GLY B C 1
ATOM 5440 O O . GLY B 1 184 ? -13.719 -3.945 12.352 1 92 184 GLY B O 1
ATOM 5441 N N . ALA B 1 185 ? -13.305 -6.113 12.008 1 90.31 185 ALA B N 1
ATOM 5442 C CA . ALA B 1 185 ? -12.719 -6.277 13.336 1 90.31 185 ALA B CA 1
ATOM 5443 C C . ALA B 1 185 ? -11.406 -5.516 13.461 1 90.31 185 ALA B C 1
ATOM 5445 O O . ALA B 1 185 ? -11.125 -4.918 14.508 1 90.31 185 ALA B O 1
ATOM 5446 N N . ARG B 1 186 ? -10.664 -5.582 12.445 1 90 186 ARG B N 1
ATOM 5447 C CA . ARG B 1 186 ? -9.406 -4.844 12.445 1 90 186 ARG B CA 1
ATOM 5448 C C . ARG B 1 186 ? -9.656 -3.34 12.469 1 90 186 ARG B C 1
ATOM 5450 O O . ARG B 1 186 ? -8.922 -2.594 13.125 1 90 186 ARG B O 1
ATOM 5457 N N . LEU B 1 187 ? -10.68 -2.922 11.758 1 94.62 187 LEU B N 1
ATOM 5458 C CA . LEU B 1 187 ? -11.062 -1.514 11.789 1 94.62 187 LEU B CA 1
ATOM 5459 C C . LEU B 1 187 ? -11.492 -1.093 13.188 1 94.62 187 LEU B C 1
ATOM 5461 O O . LEU B 1 187 ? -11.094 -0.029 13.672 1 94.62 187 LEU B O 1
ATOM 5465 N N . ALA B 1 188 ? -12.266 -1.937 13.82 1 94.44 188 ALA B N 1
ATOM 5466 C CA . ALA B 1 188 ? -12.742 -1.626 15.164 1 94.44 188 ALA B CA 1
ATOM 5467 C C . ALA B 1 188 ? -11.578 -1.467 16.141 1 94.44 188 ALA B C 1
ATOM 5469 O O . ALA B 1 188 ? -11.586 -0.564 16.984 1 94.44 188 ALA B O 1
ATOM 5470 N N . ARG B 1 189 ? -10.57 -2.301 15.992 1 92.81 189 ARG B N 1
ATOM 5471 C CA . ARG B 1 189 ? -9.391 -2.207 16.844 1 92.81 189 ARG B CA 1
ATOM 5472 C C . ARG B 1 189 ? -8.609 -0.928 16.562 1 92.81 189 ARG B C 1
ATOM 5474 O O . ARG B 1 189 ? -8.102 -0.285 17.484 1 92.81 189 ARG B O 1
ATOM 5481 N N . THR B 1 190 ? -8.531 -0.621 15.289 1 94.38 190 THR B N 1
ATOM 5482 C CA . THR B 1 190 ? -7.84 0.603 14.898 1 94.38 190 THR B CA 1
ATOM 5483 C C . THR B 1 190 ? -8.547 1.829 15.469 1 94.38 190 THR B C 1
ATOM 5485 O O . THR B 1 190 ? -7.906 2.709 16.047 1 94.38 190 THR B O 1
ATOM 5488 N N . ILE B 1 191 ? -9.859 1.841 15.375 1 95.56 191 ILE B N 1
ATOM 5489 C CA . ILE B 1 191 ? -10.648 2.98 15.828 1 95.56 191 ILE B CA 1
ATOM 5490 C C . ILE B 1 191 ? -10.555 3.096 17.344 1 95.56 191 ILE B C 1
ATOM 5492 O O . ILE B 1 191 ? -10.438 4.199 17.891 1 95.56 191 ILE B O 1
ATOM 5496 N N . ALA B 1 192 ? -10.547 2.002 18.016 1 94.75 192 ALA B N 1
ATOM 5497 C CA . ALA B 1 192 ? -10.438 2.012 19.469 1 94.75 192 ALA B CA 1
ATOM 5498 C C . ALA B 1 192 ? -9.102 2.6 19.922 1 94.75 192 ALA B C 1
ATOM 5500 O O . ALA B 1 192 ? -9.039 3.371 20.875 1 94.75 192 ALA B O 1
ATOM 5501 N N . THR B 1 193 ? -8.062 2.24 19.234 1 94 193 THR B N 1
ATOM 5502 C CA . THR B 1 193 ? -6.738 2.758 19.562 1 94 193 THR B CA 1
ATOM 5503 C C . THR B 1 193 ? -6.656 4.254 19.266 1 94 193 THR B C 1
ATOM 5505 O O . THR B 1 193 ? -6.012 5.004 20 1 94 193 THR B O 1
ATOM 5508 N N . ILE B 1 194 ? -7.32 4.656 18.203 1 94.75 194 ILE B N 1
ATOM 5509 C CA . ILE B 1 194 ? -7.324 6.066 17.828 1 94.75 194 ILE B CA 1
ATOM 5510 C C . ILE B 1 194 ? -8.062 6.879 18.891 1 94.75 194 ILE B C 1
ATOM 5512 O O . ILE B 1 194 ? -7.645 7.984 19.234 1 94.75 194 ILE B O 1
ATOM 5516 N N . PHE B 1 195 ? -9.141 6.336 19.406 1 93.94 195 PHE B N 1
ATOM 5517 C CA . PHE B 1 195 ? -9.875 7.035 20.453 1 93.94 195 PHE B CA 1
ATOM 5518 C C . PHE B 1 195 ? -9.023 7.195 21.703 1 93.94 195 PHE B C 1
ATOM 5520 O O . PHE B 1 195 ? -9.117 8.211 22.406 1 93.94 195 PHE B O 1
ATOM 5527 N N . GLY B 1 196 ? -8.203 6.203 21.969 1 92.62 196 GLY B N 1
ATOM 5528 C CA . GLY B 1 196 ? -7.258 6.336 23.062 1 92.62 196 GLY B CA 1
ATOM 5529 C C . GLY B 1 196 ? -6.27 7.469 22.859 1 92.62 196 GLY B C 1
ATOM 5530 O O . GLY B 1 196 ? -5.992 8.234 23.797 1 92.62 196 GLY B O 1
ATOM 5531 N N . LYS B 1 197 ? -5.793 7.586 21.688 1 92.94 197 LYS B N 1
ATOM 5532 C CA . LYS B 1 197 ? -4.867 8.664 21.359 1 92.94 197 LYS B CA 1
ATOM 5533 C C . LYS B 1 197 ? -5.555 10.023 21.422 1 92.94 197 LYS B C 1
ATOM 5535 O O . LYS B 1 197 ? -4.977 10.992 21.922 1 92.94 197 LYS B O 1
ATOM 5540 N N . VAL B 1 198 ? -6.844 10.094 20.938 1 93.19 198 VAL B N 1
ATOM 5541 C CA . VAL B 1 198 ? -7.605 11.336 20.922 1 93.19 198 VAL B CA 1
ATOM 5542 C C . VAL B 1 198 ? -7.844 11.82 22.344 1 93.19 198 VAL B C 1
ATOM 5544 O O . VAL B 1 198 ? -7.77 13.016 22.625 1 93.19 198 VAL B O 1
ATOM 5547 N N . ARG B 1 199 ? -8.078 10.938 23.25 1 91.94 199 ARG B N 1
ATOM 5548 C CA . ARG B 1 199 ? -8.297 11.289 24.641 1 91.94 199 ARG B CA 1
ATOM 5549 C C . ARG B 1 199 ? -7.051 11.914 25.266 1 91.94 199 ARG B C 1
ATOM 5551 O O . ARG B 1 199 ? -7.133 12.93 25.953 1 91.94 199 ARG B O 1
ATOM 5558 N N . TRP B 1 200 ? -5.957 11.359 24.953 1 90.75 200 TRP B N 1
ATOM 5559 C CA . TRP B 1 200 ? -4.711 11.883 25.5 1 90.75 200 TRP B CA 1
ATOM 5560 C C . TRP B 1 200 ? -4.328 13.203 24.844 1 90.75 200 TRP B C 1
ATOM 5562 O O . TRP B 1 200 ? -3.719 14.062 25.484 1 90.75 200 TRP B O 1
ATOM 5572 N N . GLU B 1 201 ? -4.664 13.32 23.578 1 91.06 201 GLU B N 1
ATOM 5573 C CA . GLU B 1 201 ? -4.434 14.594 22.906 1 91.06 201 GLU B CA 1
ATOM 5574 C C . GLU B 1 201 ? -5.305 15.703 23.484 1 91.06 201 GLU B C 1
ATOM 5576 O O . GLU B 1 201 ? -4.906 16.875 23.516 1 91.06 201 GLU B O 1
ATOM 5581 N N . ALA B 1 202 ? -6.461 15.258 23.953 1 90.5 202 ALA B N 1
ATOM 5582 C CA . ALA B 1 202 ? -7.332 16.234 24.609 1 90.5 202 ALA B CA 1
ATOM 5583 C C . ALA B 1 202 ? -6.73 16.703 25.938 1 90.5 202 ALA B C 1
ATOM 5585 O O . ALA B 1 202 ? -6.797 17.891 26.266 1 90.5 202 ALA B O 1
ATOM 5586 N N . TYR B 1 203 ? -6.156 15.781 26.672 1 91.75 203 TYR B N 1
ATOM 5587 C CA . TYR B 1 203 ? -5.461 16.156 27.906 1 91.75 203 TYR B CA 1
ATOM 5588 C C . TYR B 1 203 ? -4.293 17.094 27.609 1 91.75 203 TYR B C 1
ATOM 5590 O O . TYR B 1 203 ? -4.051 18.047 28.344 1 91.75 203 TYR B O 1
ATOM 5598 N N . LEU B 1 204 ? -3.598 16.781 26.578 1 89.5 204 LEU B N 1
ATOM 5599 C CA . LEU B 1 204 ? -2.479 17.625 26.188 1 89.5 204 LEU B CA 1
ATOM 5600 C C . LEU B 1 204 ? -2.961 19.016 25.781 1 89.5 204 LEU B C 1
ATOM 5602 O O . LEU B 1 204 ? -2.328 20.016 26.125 1 89.5 204 LEU B O 1
ATOM 5606 N N . SER B 1 205 ? -4.074 19.016 25.031 1 89.5 205 SER B N 1
ATOM 5607 C CA . SER B 1 205 ? -4.641 20.297 24.625 1 89.5 205 SER B CA 1
ATOM 5608 C C . SER B 1 205 ? -5.043 21.141 25.828 1 89.5 205 SER B C 1
ATOM 5610 O O . SER B 1 205 ? -4.84 22.359 25.844 1 89.5 205 SER B O 1
ATOM 5612 N N . LEU B 1 206 ? -5.621 20.547 26.812 1 89.56 206 LEU B N 1
ATOM 5613 C CA . LEU B 1 206 ? -5.969 21.25 28.047 1 89.56 206 LEU B CA 1
ATOM 5614 C C . LEU B 1 206 ? -4.727 21.828 28.703 1 89.56 206 LEU B C 1
ATOM 5616 O O . LEU B 1 206 ? -4.727 22.984 29.109 1 89.56 206 LEU B O 1
ATOM 5620 N N . TRP B 1 207 ? -3.727 21.031 28.766 1 89.19 207 TRP B N 1
ATOM 5621 C CA . TRP B 1 207 ? -2.465 21.484 29.344 1 89.19 207 TRP B CA 1
ATOM 5622 C C . TRP B 1 207 ? -1.881 22.625 28.531 1 89.19 207 TRP B C 1
ATOM 5624 O O . TRP B 1 207 ? -1.455 23.641 29.094 1 89.19 207 TRP B O 1
ATOM 5634 N N . GLN B 1 208 ? -1.902 22.516 27.25 1 87.31 208 GLN B N 1
ATOM 5635 C CA . GLN B 1 208 ? -1.329 23.531 26.375 1 87.31 208 GLN B CA 1
ATOM 5636 C C . GLN B 1 208 ? -2.088 24.844 26.5 1 87.31 208 GLN B C 1
ATOM 5638 O O . GLN B 1 208 ? -1.481 25.922 26.516 1 87.31 208 GLN B O 1
ATOM 5643 N N . ASN B 1 209 ? -3.418 24.703 26.547 1 86.19 209 ASN B N 1
ATOM 5644 C CA . ASN B 1 209 ? -4.227 25.906 26.703 1 86.19 209 ASN B CA 1
ATOM 5645 C C . ASN B 1 209 ? -3.961 26.594 28.031 1 86.19 209 ASN B C 1
ATOM 5647 O O . ASN B 1 209 ? -3.791 27.812 28.094 1 86.19 209 ASN B O 1
ATOM 5651 N N . THR B 1 210 ? -3.939 25.828 29.109 1 85.62 210 THR B N 1
ATOM 5652 C CA . THR B 1 210 ? -3.66 26.375 30.438 1 85.62 210 THR B CA 1
ATOM 5653 C C . THR B 1 210 ? -2.273 27.016 30.469 1 85.62 210 THR B C 1
ATOM 5655 O O . THR B 1 210 ? -2.094 28.078 31.062 1 85.62 210 THR B O 1
ATOM 5658 N N . TYR B 1 211 ? -1.374 26.359 29.828 1 84.75 211 TYR B N 1
ATOM 5659 C CA . TYR B 1 211 ? -0.003 26.844 29.766 1 84.75 211 TYR B CA 1
ATOM 5660 C C . TYR B 1 211 ? 0.068 28.172 29 1 84.75 211 TYR B C 1
ATOM 5662 O O . TYR B 1 211 ? 0.772 29.094 29.422 1 84.75 211 TYR B O 1
ATOM 5670 N N . ALA B 1 212 ? -0.63 28.312 27.906 1 81.69 212 ALA B N 1
ATOM 5671 C CA . ALA B 1 212 ? -0.596 29.5 27.047 1 81.69 212 ALA B CA 1
ATOM 5672 C C . ALA B 1 212 ? -1.322 30.672 27.703 1 81.69 212 ALA B C 1
ATOM 5674 O O . ALA B 1 212 ? -0.836 31.797 27.672 1 81.69 212 ALA B O 1
ATOM 5675 N N . TYR B 1 213 ? -2.42 30.375 28.391 1 83.38 213 TYR B N 1
ATOM 5676 C CA . TYR B 1 213 ? -3.264 31.469 28.875 1 83.38 213 TYR B CA 1
ATOM 5677 C C . TYR B 1 213 ? -2.846 31.875 30.281 1 83.38 213 TYR B C 1
ATOM 5679 O O . TYR B 1 213 ? -3.17 32.969 30.734 1 83.38 213 TYR B O 1
ATOM 5687 N N . ALA B 1 214 ? -2.039 31.016 30.969 1 81.56 214 ALA B N 1
ATOM 5688 C CA . ALA B 1 214 ? -1.618 31.312 32.344 1 81.56 214 ALA B CA 1
ATOM 5689 C C . ALA B 1 214 ? -0.741 32.562 32.375 1 81.56 214 ALA B C 1
ATOM 5691 O O . ALA B 1 214 ? -0.734 33.281 33.375 1 81.56 214 ALA B O 1
ATOM 5692 N N . THR B 1 215 ? -0.12 32.844 31.234 1 82.31 215 THR B N 1
ATOM 5693 C CA . THR B 1 215 ? 0.865 33.938 31.297 1 82.31 215 THR B CA 1
ATOM 5694 C C . THR B 1 215 ? 0.386 35.156 30.516 1 82.31 215 THR B C 1
ATOM 5696 O O . THR B 1 215 ? 1.141 36.094 30.328 1 82.31 215 THR B O 1
ATOM 5699 N N . ILE B 1 216 ? -0.866 35.125 30.078 1 81.62 216 ILE B N 1
ATOM 5700 C CA . ILE B 1 216 ? -1.369 36.188 29.219 1 81.62 216 ILE B CA 1
ATOM 5701 C C . ILE B 1 216 ? -1.375 37.5 29.969 1 81.62 216 ILE B C 1
ATOM 5703 O O . ILE B 1 216 ? -1.096 38.562 29.406 1 81.62 216 ILE B O 1
ATOM 5707 N N . LEU B 1 217 ? -1.518 37.5 31.422 1 81.81 217 LEU B N 1
ATOM 5708 C CA . LEU B 1 217 ? -1.67 38.688 32.219 1 81.81 217 LEU B CA 1
ATOM 5709 C C . LEU B 1 217 ? -0.388 39.031 32.969 1 81.81 217 LEU B C 1
ATOM 5711 O O . LEU B 1 217 ? -0.267 40.094 33.562 1 81.81 217 LEU B O 1
ATOM 5715 N N . LEU B 1 218 ? 0.563 38.219 32.781 1 84.12 218 LEU B N 1
ATOM 5716 C CA . LEU B 1 218 ? 1.72 38.312 33.656 1 84.12 218 LEU B CA 1
ATOM 5717 C C . LEU B 1 218 ? 2.5 39.594 33.438 1 84.12 218 LEU B C 1
ATOM 5719 O O . LEU B 1 218 ? 2.885 40.281 34.375 1 84.12 218 LEU B O 1
ATOM 5723 N N . PRO B 1 219 ? 2.711 39.969 32.094 1 82.5 219 PRO B N 1
ATOM 5724 C CA . PRO B 1 219 ? 3.443 41.219 31.891 1 82.5 219 PRO B CA 1
ATOM 5725 C C . PRO B 1 219 ? 2.713 42.438 32.438 1 82.5 219 PRO B C 1
ATOM 5727 O O . PRO B 1 219 ? 3.334 43.312 33.062 1 82.5 219 PRO B O 1
ATOM 5730 N N . SER B 1 220 ? 1.437 42.531 32.281 1 81.69 220 SER B N 1
ATOM 5731 C CA . SER B 1 220 ? 0.658 43.656 32.781 1 81.69 220 SER B CA 1
ATOM 5732 C C . SER B 1 220 ? 0.644 43.688 34.312 1 81.69 220 SER B C 1
ATOM 5734 O O . SER B 1 220 ? 0.709 44.75 34.906 1 81.69 220 SER B O 1
ATOM 5736 N N . LEU B 1 221 ? 0.567 42.5 34.906 1 82.25 221 LEU B N 1
ATOM 5737 C CA . LEU B 1 221 ? 0.498 42.406 36.375 1 82.25 221 LEU B CA 1
ATOM 5738 C C . LEU B 1 221 ? 1.825 42.812 37 1 82.25 221 LEU B C 1
ATOM 5740 O O . LEU B 1 221 ? 1.846 43.438 38.062 1 82.25 221 LEU B O 1
ATOM 5744 N N . LEU B 1 222 ? 2.84 42.531 36.375 1 81.38 222 LEU B N 1
ATOM 5745 C CA . LEU B 1 222 ? 4.152 42.781 36.938 1 81.38 222 LEU B CA 1
ATOM 5746 C C . LEU B 1 222 ? 4.586 44.219 36.719 1 81.38 222 LEU B C 1
ATOM 5748 O O . LEU B 1 222 ? 5.309 44.812 37.531 1 81.38 222 LEU B O 1
ATOM 5752 N N . LEU B 1 223 ? 4.152 44.781 35.594 1 81.69 223 LEU B N 1
ATOM 5753 C CA . LEU B 1 223 ? 4.629 46.125 35.219 1 81.69 223 LEU B CA 1
ATOM 5754 C C . LEU B 1 223 ? 3.633 47.188 35.656 1 81.69 223 LEU B C 1
ATOM 5756 O O . LEU B 1 223 ? 3.914 48.375 35.562 1 81.69 223 LEU B O 1
ATOM 5760 N N . CYS B 1 224 ? 2.473 46.75 36.188 1 80.62 224 CYS B N 1
ATOM 5761 C CA . CYS B 1 224 ? 1.436 47.719 36.562 1 80.62 224 CYS B CA 1
ATOM 5762 C C . CYS B 1 224 ? 1.918 48.625 37.656 1 80.62 224 CYS B C 1
ATOM 5764 O O . CYS B 1 224 ? 1.607 49.812 37.656 1 80.62 224 CYS B O 1
ATOM 5766 N N . ARG B 1 225 ? 2.68 48.156 38.562 1 79.56 225 ARG B N 1
ATOM 5767 C CA . ARG B 1 225 ? 3.152 48.969 39.656 1 79.56 225 ARG B CA 1
ATOM 5768 C C . ARG B 1 225 ? 4.074 50.062 39.156 1 79.56 225 ARG B C 1
ATOM 5770 O O . ARG B 1 225 ? 3.963 51.219 39.594 1 79.56 225 ARG B O 1
ATOM 5777 N N . ARG B 1 226 ? 4.867 49.719 38.25 1 81.19 226 ARG B N 1
ATOM 5778 C CA . ARG B 1 226 ? 5.789 50.719 37.688 1 81.19 226 ARG B CA 1
ATOM 5779 C C . ARG B 1 226 ? 5.055 51.719 36.812 1 81.19 226 ARG B C 1
ATOM 5781 O O . ARG B 1 226 ? 5.453 52.906 36.75 1 81.19 226 ARG B O 1
ATOM 5788 N N . TYR B 1 227 ? 4.078 51.312 36.25 1 81.38 227 TYR B N 1
ATOM 5789 C CA . TYR B 1 227 ? 3.275 52.188 35.406 1 81.38 227 TYR B CA 1
ATOM 5790 C C . TYR B 1 227 ? 2.496 53.188 36.25 1 81.38 227 TYR B C 1
ATOM 5792 O O . TYR B 1 227 ? 2.471 54.375 35.938 1 81.38 227 TYR B O 1
ATOM 5800 N N . PHE B 1 228 ? 1.835 52.719 37.344 1 80.94 228 PHE B N 1
ATOM 5801 C CA . PHE B 1 228 ? 1.044 53.594 38.188 1 80.94 228 PHE B CA 1
ATOM 5802 C C . PHE B 1 228 ? 1.943 54.531 38.969 1 80.94 228 PHE B C 1
ATOM 5804 O O . PHE B 1 228 ? 1.526 55.656 39.344 1 80.94 228 PHE B O 1
ATOM 5811 N N . ALA B 1 229 ? 3.186 54.156 39.062 1 81.69 229 ALA B N 1
ATOM 5812 C CA . ALA B 1 229 ? 4.156 55 39.75 1 81.69 229 ALA B CA 1
ATOM 5813 C C . ALA B 1 229 ? 4.723 56.062 38.781 1 81.69 229 ALA B C 1
ATOM 5815 O O . ALA B 1 229 ? 5.418 56.969 39.219 1 81.69 229 ALA B O 1
ATOM 5816 N N . GLY B 1 230 ? 4.469 55.906 37.438 1 79 230 GLY B N 1
ATOM 5817 C CA . GLY B 1 230 ? 4.863 56.875 36.438 1 79 230 GLY B CA 1
ATOM 5818 C C . GLY B 1 230 ? 6.25 56.656 35.875 1 79 230 GLY B C 1
ATOM 5819 O O . GLY B 1 230 ? 6.828 57.531 35.25 1 79 230 GLY B O 1
ATOM 5820 N N . GLU B 1 231 ? 6.738 55.562 36.125 1 81.19 231 GLU B N 1
ATOM 5821 C CA . GLU B 1 231 ? 8.109 55.281 35.719 1 81.19 231 GLU B CA 1
ATOM 5822 C C . GLU B 1 231 ? 8.172 54.844 34.25 1 81.19 231 GLU B C 1
ATOM 5824 O O . GLU B 1 231 ? 9.203 55 33.594 1 81.19 231 GLU B O 1
ATOM 5829 N N . ILE B 1 232 ? 7.102 54.25 33.75 1 78.88 232 ILE B N 1
ATOM 5830 C CA . ILE B 1 232 ? 7.102 53.75 32.375 1 78.88 232 ILE B CA 1
ATOM 5831 C C . ILE B 1 232 ? 5.852 54.25 31.641 1 78.88 232 ILE B C 1
ATOM 5833 O O . ILE B 1 232 ? 4.887 54.688 32.281 1 78.88 232 ILE B O 1
ATOM 5837 N N . ARG B 1 233 ? 5.938 54.281 30.234 1 78.88 233 ARG B N 1
ATOM 5838 C CA . ARG B 1 233 ? 4.82 54.719 29.391 1 78.88 233 ARG B CA 1
ATOM 5839 C C . ARG B 1 233 ? 3.959 53.531 28.984 1 78.88 233 ARG B C 1
ATOM 5841 O O . ARG B 1 233 ? 4.359 52.375 29.172 1 78.88 233 ARG B O 1
ATOM 5848 N N . TYR B 1 234 ? 2.725 53.812 28.703 1 76.25 234 TYR B N 1
ATOM 5849 C CA . TYR B 1 234 ? 1.811 52.75 28.281 1 76.25 234 TYR B CA 1
ATOM 5850 C C . TYR B 1 234 ? 2.406 51.938 27.141 1 76.25 234 TYR B C 1
ATOM 5852 O O . TYR B 1 234 ? 2.25 50.719 27.094 1 76.25 234 TYR B O 1
ATOM 5860 N N . GLY B 1 235 ? 3.105 52.531 26.234 1 71.62 235 GLY B N 1
ATOM 5861 C CA . GLY B 1 235 ? 3.736 51.844 25.125 1 71.62 235 GLY B CA 1
ATOM 5862 C C . GLY B 1 235 ? 4.758 50.812 25.562 1 71.62 235 GLY B C 1
ATOM 5863 O O . GLY B 1 235 ? 4.926 49.781 24.922 1 71.62 235 GLY B O 1
ATOM 5864 N N . ASP B 1 236 ? 5.32 51.094 26.734 1 78.56 236 ASP B N 1
ATOM 5865 C CA . ASP B 1 236 ? 6.324 50.156 27.25 1 78.56 236 ASP B CA 1
ATOM 5866 C C . ASP B 1 236 ? 5.68 48.875 27.734 1 78.56 236 ASP B C 1
ATOM 5868 O O . ASP B 1 236 ? 6.266 47.781 27.609 1 78.56 236 ASP B O 1
ATOM 5872 N N . ILE B 1 237 ? 4.531 49 28.25 1 78.69 237 ILE B N 1
ATOM 5873 C CA . ILE B 1 237 ? 3.818 47.812 28.719 1 78.69 237 ILE B CA 1
ATOM 5874 C C . ILE B 1 237 ? 3.4 46.969 27.516 1 78.69 237 ILE B C 1
ATOM 5876 O O . ILE B 1 237 ? 3.545 45.75 27.531 1 78.69 237 ILE B O 1
ATOM 5880 N N . SER B 1 238 ? 2.896 47.625 26.484 1 78.81 238 SER B N 1
ATOM 5881 C CA . SER B 1 238 ? 2.48 46.906 25.297 1 78.81 238 SER B CA 1
ATOM 5882 C C . SER B 1 238 ? 3.668 46.219 24.609 1 78.81 238 SER B C 1
ATOM 5884 O O . SER B 1 238 ? 3.545 45.094 24.109 1 78.81 238 SER B O 1
ATOM 5886 N N . GLN B 1 239 ? 4.805 46.906 24.656 1 78.31 239 GLN B N 1
ATOM 5887 C CA . GLN B 1 239 ? 6.004 46.344 24.047 1 78.31 239 GLN B CA 1
ATOM 5888 C C . GLN B 1 239 ? 6.52 45.156 24.844 1 78.31 239 GLN B C 1
ATOM 5890 O O . GLN B 1 239 ? 6.953 44.156 24.266 1 78.31 239 GLN B O 1
ATOM 5895 N N . ALA B 1 240 ? 6.477 45.281 26.125 1 80.81 240 ALA B N 1
ATOM 5896 C CA . ALA B 1 240 ? 6.922 44.188 26.984 1 80.81 240 ALA B CA 1
ATOM 5897 C C . ALA B 1 240 ? 6 42.969 26.828 1 80.81 240 ALA B C 1
ATOM 5899 O O . ALA B 1 240 ? 6.465 41.844 26.828 1 80.81 240 ALA B O 1
ATOM 5900 N N . ALA B 1 241 ? 4.723 43.25 26.734 1 83.12 241 ALA B N 1
ATOM 5901 C CA . ALA B 1 241 ? 3.756 42.156 26.562 1 83.12 241 ALA B CA 1
ATOM 5902 C C . ALA B 1 241 ? 3.965 41.438 25.234 1 83.12 241 ALA B C 1
ATOM 5904 O O . ALA B 1 241 ? 3.92 40.219 25.188 1 83.12 241 ALA B O 1
ATOM 5905 N N . PHE B 1 242 ? 4.23 42.188 24.25 1 80.69 242 PHE B N 1
ATOM 5906 C CA . PHE B 1 242 ? 4.465 41.625 22.938 1 80.69 242 PHE B CA 1
ATOM 5907 C C . PHE B 1 242 ? 5.734 40.781 22.922 1 80.69 242 PHE B C 1
ATOM 5909 O O . PHE B 1 242 ? 5.73 39.625 22.438 1 80.69 242 PHE B O 1
ATOM 5916 N N . ALA B 1 243 ? 6.766 41.375 23.484 1 83.06 243 ALA B N 1
ATOM 5917 C CA . ALA B 1 243 ? 8.031 40.656 23.562 1 83.06 243 ALA B CA 1
ATOM 5918 C C . ALA B 1 243 ? 7.887 39.375 24.375 1 83.06 243 ALA B C 1
ATOM 5920 O O . ALA B 1 243 ? 8.43 38.312 24 1 83.06 243 ALA B O 1
ATOM 5921 N N . PHE B 1 244 ? 7.176 39.469 25.438 1 85.81 244 PHE B N 1
ATOM 5922 C CA . PHE B 1 244 ? 6.953 38.312 26.312 1 85.81 244 PHE B CA 1
ATOM 5923 C C . PHE B 1 244 ? 6.227 37.219 25.562 1 85.81 244 PHE B C 1
ATOM 5925 O O . PHE B 1 244 ? 6.645 36.062 25.609 1 85.81 244 PHE B O 1
ATOM 5932 N N . HIS B 1 245 ? 5.238 37.531 24.859 1 85.12 245 HIS B N 1
ATOM 5933 C CA . HIS B 1 245 ? 4.434 36.531 24.156 1 85.12 245 HIS B CA 1
ATOM 5934 C C . HIS B 1 245 ? 5.195 35.938 23 1 85.12 245 HIS B C 1
ATOM 5936 O O . HIS B 1 245 ? 5.031 34.75 22.688 1 85.12 245 HIS B O 1
ATOM 5942 N N . THR B 1 246 ? 5.945 36.719 22.359 1 82.75 246 THR B N 1
ATOM 5943 C CA . THR B 1 246 ? 6.754 36.219 21.25 1 82.75 246 THR B CA 1
ATOM 5944 C C . THR B 1 246 ? 7.781 35.188 21.734 1 82.75 246 THR B C 1
ATOM 5946 O O . THR B 1 246 ? 7.938 34.125 21.125 1 82.75 246 THR B O 1
ATOM 5949 N N . ILE B 1 247 ? 8.414 35.531 22.828 1 84.62 247 ILE B N 1
ATOM 5950 C CA . ILE B 1 247 ? 9.422 34.656 23.375 1 84.62 247 ILE B CA 1
ATOM 5951 C C . ILE B 1 247 ? 8.75 33.375 23.938 1 84.62 247 ILE B C 1
ATOM 5953 O O . ILE B 1 247 ? 9.25 32.281 23.766 1 84.62 247 ILE B O 1
ATOM 5957 N N . GLU B 1 248 ? 7.688 33.656 24.594 1 84.75 248 GLU B N 1
ATOM 5958 C CA . GLU B 1 248 ? 6.941 32.531 25.141 1 84.75 248 GLU B CA 1
ATOM 5959 C C . GLU B 1 248 ? 6.508 31.578 24.031 1 84.75 248 GLU B C 1
ATOM 5961 O O . GLU B 1 248 ? 6.578 30.359 24.188 1 84.75 248 GLU B O 1
ATOM 5966 N N . GLY B 1 249 ? 5.996 32.062 22.969 1 82.38 249 GLY B N 1
ATOM 5967 C CA . GLY B 1 249 ? 5.598 31.234 21.828 1 82.38 249 GLY B CA 1
ATOM 5968 C C . GLY B 1 249 ? 6.738 30.438 21.234 1 82.38 249 GLY B C 1
ATOM 5969 O O . GLY B 1 249 ? 6.547 29.281 20.812 1 82.38 249 GLY B O 1
ATOM 5970 N N . ALA B 1 250 ? 7.836 31.078 21.266 1 82.19 250 ALA B N 1
ATOM 5971 C CA . ALA B 1 250 ? 9.023 30.406 20.734 1 82.19 250 ALA B CA 1
ATOM 5972 C C . ALA B 1 250 ? 9.477 29.281 21.656 1 82.19 250 ALA B C 1
ATOM 5974 O O . ALA B 1 250 ? 9.781 28.172 21.203 1 82.19 250 ALA B O 1
ATOM 5975 N N . LEU B 1 251 ? 9.414 29.547 22.906 1 79.88 251 LEU B N 1
ATOM 5976 C CA . LEU B 1 251 ? 9.93 28.594 23.875 1 79.88 251 LEU B CA 1
ATOM 5977 C C . LEU B 1 251 ? 8.945 27.453 24.094 1 79.88 251 LEU B C 1
ATOM 5979 O O . LEU B 1 251 ? 9.336 26.359 24.516 1 79.88 251 LEU B O 1
ATOM 5983 N N . SER B 1 252 ? 7.719 27.75 23.781 1 81.94 252 SER B N 1
ATOM 5984 C CA . SER B 1 252 ? 6.688 26.75 24.047 1 81.94 252 SER B CA 1
ATOM 5985 C C . SER B 1 252 ? 6.434 25.891 22.812 1 81.94 252 SER B C 1
ATOM 5987 O O . SER B 1 252 ? 5.418 25.188 22.719 1 81.94 252 SER B O 1
ATOM 5989 N N . TYR B 1 253 ? 7.266 25.922 21.891 1 82.12 253 TYR B N 1
ATOM 5990 C CA . TYR B 1 253 ? 7.074 25.219 20.625 1 82.12 253 TYR B CA 1
ATOM 5991 C C . TYR B 1 253 ? 7.016 23.703 20.844 1 82.12 253 TYR B C 1
ATOM 5993 O O . TYR B 1 253 ? 6.184 23.031 20.25 1 82.12 253 TYR B O 1
ATOM 6001 N N . ILE B 1 254 ? 7.871 23.266 21.703 1 79.25 254 ILE B N 1
ATOM 6002 C CA . ILE B 1 254 ? 7.918 21.828 21.969 1 79.25 254 ILE B CA 1
ATOM 6003 C C . ILE B 1 254 ? 6.613 21.391 22.641 1 79.25 254 ILE B C 1
ATOM 6005 O O . ILE B 1 254 ? 6.066 20.328 22.312 1 79.25 254 ILE B O 1
ATOM 6009 N N . VAL B 1 255 ? 6.148 22.266 23.469 1 80.06 255 VAL B N 1
ATOM 6010 C CA . VAL B 1 255 ? 4.918 21.953 24.188 1 80.06 255 VAL B CA 1
ATOM 6011 C C . VAL B 1 255 ? 3.744 21.906 23.219 1 80.06 255 VAL B C 1
ATOM 6013 O O . VAL B 1 255 ? 2.902 21.016 23.281 1 80.06 255 VAL B O 1
ATOM 6016 N N . THR B 1 256 ? 3.799 22.781 22.281 1 81.12 256 THR B N 1
ATOM 6017 C CA . THR B 1 256 ? 2.645 22.938 21.391 1 81.12 256 THR B CA 1
ATOM 6018 C C . THR B 1 256 ? 2.705 21.922 20.25 1 81.12 256 THR B C 1
ATOM 6020 O O . THR B 1 256 ? 1.682 21.609 19.641 1 81.12 256 THR B O 1
ATOM 6023 N N . HIS B 1 257 ? 3.898 21.469 19.969 1 84.12 257 HIS B N 1
ATOM 6024 C CA . HIS B 1 257 ? 4.02 20.562 18.828 1 84.12 257 HIS B CA 1
ATOM 6025 C C . HIS B 1 257 ? 4.48 19.172 19.266 1 84.12 257 HIS B C 1
ATOM 6027 O O . HIS B 1 257 ? 5.141 18.469 18.5 1 84.12 257 HIS B O 1
ATOM 6033 N N . LEU B 1 258 ? 4.199 18.859 20.469 1 81 258 LEU B N 1
ATOM 6034 C CA . LEU B 1 258 ? 4.648 17.578 21 1 81 258 LEU B CA 1
ATOM 6035 C C . LEU B 1 258 ? 4.086 16.422 20.188 1 81 258 LEU B C 1
ATOM 6037 O O . LEU B 1 258 ? 4.777 15.43 19.938 1 81 258 LEU B O 1
ATOM 6041 N N . SER B 1 259 ? 2.891 16.531 19.734 1 80.88 259 SER B N 1
ATOM 6042 C CA . SER B 1 259 ? 2.268 15.477 18.938 1 80.88 259 SER B CA 1
ATOM 6043 C C . SER B 1 259 ? 3.02 15.25 17.625 1 80.88 259 SER B C 1
ATOM 6045 O O . SER B 1 259 ? 3.25 14.102 17.234 1 80.88 259 SER B O 1
ATOM 6047 N N . ASP B 1 260 ? 3.379 16.312 17 1 85.31 260 ASP B N 1
ATOM 6048 C CA . ASP B 1 260 ? 4.141 16.219 15.758 1 85.31 260 ASP B CA 1
ATOM 6049 C C . ASP B 1 260 ? 5.512 15.594 16 1 85.31 260 ASP B C 1
ATOM 6051 O O . ASP B 1 260 ? 5.984 14.789 15.188 1 85.31 260 ASP B O 1
ATOM 6055 N N . ILE B 1 261 ? 6.094 15.977 17.109 1 85.75 261 ILE B N 1
ATOM 6056 C CA . ILE B 1 261 ? 7.41 15.461 17.453 1 85.75 261 ILE B CA 1
ATOM 6057 C C . ILE B 1 261 ? 7.32 13.961 17.734 1 85.75 261 ILE B C 1
ATOM 6059 O O . ILE B 1 261 ? 8.188 13.195 17.312 1 85.75 261 ILE B O 1
ATOM 6063 N N . SER B 1 262 ? 6.297 13.578 18.375 1 82.44 262 SER B N 1
ATOM 6064 C CA . SER B 1 262 ? 6.094 12.164 18.672 1 82.44 262 SER B CA 1
ATOM 6065 C C . SER B 1 262 ? 5.883 11.352 17.406 1 82.44 262 SER B C 1
ATOM 6067 O O . SER B 1 262 ? 6.375 10.227 17.281 1 82.44 262 SER B O 1
ATOM 6069 N N . GLN B 1 263 ? 5.121 11.961 16.531 1 82.88 263 GLN B N 1
ATOM 6070 C CA . GLN B 1 263 ? 4.902 11.312 15.242 1 82.88 263 GLN B CA 1
ATOM 6071 C C . GLN B 1 263 ? 6.207 11.172 14.469 1 82.88 263 GLN B C 1
ATOM 6073 O O . GLN B 1 263 ? 6.457 10.148 13.836 1 82.88 263 GLN B O 1
ATOM 6078 N N . LEU B 1 264 ? 6.988 12.188 14.531 1 86.19 264 LEU B N 1
ATOM 6079 C CA . LEU B 1 264 ? 8.289 12.172 13.867 1 86.19 264 LEU B CA 1
ATOM 6080 C C . LEU B 1 264 ? 9.188 11.094 14.469 1 86.19 264 LEU B C 1
ATOM 6082 O O . LEU B 1 264 ? 9.898 10.391 13.742 1 86.19 264 LEU B O 1
ATOM 6086 N N . ALA B 1 265 ? 9.125 10.984 15.758 1 85.69 265 ALA B N 1
ATOM 6087 C CA . ALA B 1 265 ? 9.945 9.977 16.422 1 85.69 265 ALA B CA 1
ATOM 6088 C C . ALA B 1 265 ? 9.531 8.57 16 1 85.69 265 ALA B C 1
ATOM 6090 O O . ALA B 1 265 ? 10.391 7.715 15.758 1 85.69 265 ALA B O 1
ATOM 6091 N N . ALA B 1 266 ? 8.281 8.359 15.922 1 79.88 266 ALA B N 1
ATOM 6092 C CA . ALA B 1 266 ? 7.777 7.051 15.523 1 79.88 266 ALA B CA 1
ATOM 6093 C C . ALA B 1 266 ? 8.18 6.727 14.086 1 79.88 266 ALA B C 1
ATOM 6095 O O . ALA B 1 266 ? 8.578 5.598 13.781 1 79.88 266 ALA B O 1
ATOM 6096 N N . GLN B 1 267 ? 8.047 7.723 13.273 1 83.19 267 GLN B N 1
ATOM 6097 C CA . GLN B 1 267 ? 8.406 7.52 11.875 1 83.19 267 GLN B CA 1
ATOM 6098 C C . GLN B 1 267 ? 9.914 7.305 11.719 1 83.19 267 GLN B C 1
ATOM 6100 O O . GLN B 1 267 ? 10.344 6.531 10.859 1 83.19 267 GLN B O 1
ATOM 6105 N N . THR B 1 268 ? 10.688 7.996 12.508 1 88.75 268 THR B N 1
ATOM 6106 C CA . THR B 1 268 ? 12.133 7.828 12.477 1 88.75 268 THR B CA 1
ATOM 6107 C C . THR B 1 268 ? 12.523 6.41 12.883 1 88.75 268 THR B C 1
ATOM 6109 O O . THR B 1 268 ? 13.398 5.801 12.258 1 88.75 268 THR B O 1
ATOM 6112 N N . ASP B 1 269 ? 11.836 5.93 13.836 1 86.38 269 ASP B N 1
ATOM 6113 C CA . ASP B 1 269 ? 12.117 4.574 14.297 1 86.38 269 ASP B CA 1
ATOM 6114 C C . ASP B 1 269 ? 11.789 3.543 13.219 1 86.38 269 ASP B C 1
ATOM 6116 O O . ASP B 1 269 ? 12.531 2.572 13.039 1 86.38 269 ASP B O 1
ATOM 6120 N N . ARG B 1 270 ? 10.758 3.807 12.57 1 82.25 270 ARG B N 1
ATOM 6121 C CA . ARG B 1 270 ? 10.344 2.9 11.508 1 82.25 270 ARG B CA 1
ATOM 6122 C C . ARG B 1 270 ? 11.344 2.914 10.359 1 82.25 270 ARG B C 1
ATOM 6124 O O . ARG B 1 270 ? 11.688 1.861 9.812 1 82.25 270 ARG B O 1
ATOM 6131 N N . LEU B 1 271 ? 11.75 4.055 10.016 1 88.5 271 LEU B N 1
ATOM 6132 C CA . LEU B 1 271 ? 12.688 4.188 8.914 1 88.5 271 LEU B CA 1
ATOM 6133 C C . LEU B 1 271 ? 14.055 3.623 9.297 1 88.5 271 LEU B C 1
ATOM 6135 O O . LEU B 1 271 ? 14.734 3.021 8.461 1 88.5 271 LEU B O 1
ATOM 6139 N N . GLU B 1 272 ? 14.43 3.869 10.547 1 89.31 272 GLU B N 1
ATOM 6140 C CA . GLU B 1 272 ? 15.703 3.342 11.031 1 89.31 272 GLU B CA 1
ATOM 6141 C C . GLU B 1 272 ? 15.703 1.815 11.031 1 89.31 272 GLU B C 1
ATOM 6143 O O . GLU B 1 272 ? 16.703 1.189 10.68 1 89.31 272 GLU B O 1
ATOM 6148 N N . ALA B 1 273 ? 14.617 1.262 11.367 1 85.44 273 ALA B N 1
ATOM 6149 C CA . ALA B 1 273 ? 14.492 -0.193 11.367 1 85.44 273 ALA B CA 1
ATOM 6150 C C . ALA B 1 273 ? 14.633 -0.755 9.953 1 85.44 273 ALA B C 1
ATOM 6152 O O . ALA B 1 273 ? 15.281 -1.786 9.75 1 85.44 273 ALA B O 1
ATOM 6153 N N . LEU B 1 274 ? 14.078 -0.121 9.031 1 87.12 274 LEU B N 1
ATOM 6154 C CA . LEU B 1 274 ? 14.18 -0.567 7.648 1 87.12 274 LEU B CA 1
ATOM 6155 C C . LEU B 1 274 ? 15.609 -0.433 7.133 1 87.12 274 LEU B C 1
ATOM 6157 O O . LEU B 1 274 ? 16.141 -1.354 6.504 1 87.12 274 LEU B O 1
ATOM 6161 N N . LEU B 1 275 ? 16.219 0.679 7.43 1 87.25 275 LEU B N 1
ATOM 6162 C CA . LEU B 1 275 ? 17.578 0.921 6.965 1 87.25 275 LEU B CA 1
ATOM 6163 C C . LEU B 1 275 ? 18.547 -0.076 7.586 1 87.25 275 LEU B C 1
ATOM 6165 O O . LEU B 1 275 ? 19.453 -0.569 6.914 1 87.25 275 LEU B O 1
ATOM 6169 N N . ALA B 1 276 ? 18.297 -0.329 8.797 1 85.75 276 ALA B N 1
ATOM 6170 C CA . ALA B 1 276 ? 19.141 -1.3 9.492 1 85.75 276 ALA B CA 1
ATOM 6171 C C . ALA B 1 276 ? 18.984 -2.691 8.891 1 85.75 276 ALA B C 1
ATOM 6173 O O . ALA B 1 276 ? 19.969 -3.416 8.719 1 85.75 276 ALA B O 1
ATOM 6174 N N . ALA B 1 277 ? 17.781 -3.012 8.555 1 83.5 277 ALA B N 1
ATOM 6175 C CA . ALA B 1 277 ? 17.516 -4.316 7.953 1 83.5 277 ALA B CA 1
ATOM 6176 C C . ALA B 1 277 ? 18.141 -4.414 6.562 1 83.5 277 ALA B C 1
ATOM 6178 O O . ALA B 1 277 ? 18.672 -5.465 6.184 1 83.5 277 ALA B O 1
ATOM 6179 N N . LEU B 1 278 ? 18.125 -3.406 5.863 1 83.25 278 LEU B N 1
ATOM 6180 C CA . LEU B 1 278 ? 18.656 -3.391 4.504 1 83.25 278 LEU B CA 1
ATOM 6181 C C . LEU B 1 278 ? 20.188 -3.445 4.516 1 83.25 278 LEU B C 1
ATOM 6183 O O . LEU B 1 278 ? 20.797 -4.125 3.686 1 83.25 278 LEU B O 1
ATOM 6187 N N . VAL B 1 279 ? 20.766 -2.783 5.48 1 77.31 279 VAL B N 1
ATOM 6188 C CA . VAL B 1 279 ? 22.234 -2.695 5.551 1 77.31 279 VAL B CA 1
ATOM 6189 C C . VAL B 1 279 ? 22.797 -3.977 6.16 1 77.31 279 VAL B C 1
ATOM 6191 O O . VAL B 1 279 ? 23.828 -4.473 5.719 1 77.31 279 VAL B O 1
ATOM 6194 N N . HIS B 1 280 ? 22.094 -4.512 7.105 1 72.38 280 HIS B N 1
ATOM 6195 C CA . HIS B 1 280 ? 22.547 -5.723 7.77 1 72.38 280 HIS B CA 1
ATOM 6196 C C . HIS B 1 280 ? 22.531 -6.914 6.816 1 72.38 280 HIS B C 1
ATOM 6198 O O . HIS B 1 280 ? 23.422 -7.766 6.867 1 72.38 280 HIS B O 1
ATOM 6204 N N . HIS B 1 281 ? 21.562 -7.047 6.062 1 65.31 281 HIS B N 1
ATOM 6205 C CA . HIS B 1 281 ? 21.453 -8.18 5.148 1 65.31 281 HIS B CA 1
ATOM 6206 C C . HIS B 1 281 ? 22.516 -8.102 4.059 1 65.31 281 HIS B C 1
ATOM 6208 O O . HIS B 1 281 ? 22.938 -9.133 3.521 1 65.31 281 HIS B O 1
ATOM 6214 N N . ALA B 1 282 ? 22.984 -6.938 3.814 1 60.16 282 ALA B N 1
ATOM 6215 C CA . ALA B 1 282 ? 24.062 -6.77 2.834 1 60.16 282 ALA B CA 1
ATOM 6216 C C . ALA B 1 282 ? 25.359 -7.406 3.32 1 60.16 282 ALA B C 1
ATOM 6218 O O . ALA B 1 282 ? 26.156 -7.883 2.518 1 60.16 282 ALA B O 1
ATOM 6219 N N . GLU B 1 283 ? 25.547 -7.535 4.586 1 57.56 283 GLU B N 1
ATOM 6220 C CA . GLU B 1 283 ? 26.812 -8.023 5.121 1 57.56 283 GLU B CA 1
ATOM 6221 C C . GLU B 1 283 ? 26.812 -9.539 5.242 1 57.56 283 GLU B C 1
ATOM 6223 O O . GLU B 1 283 ? 27.875 -10.156 5.402 1 57.56 283 GLU B O 1
ATOM 6228 N N . GLY B 1 284 ? 26.125 -10.289 4.539 1 55.22 284 GLY B N 1
ATOM 6229 C CA . GLY B 1 284 ? 26.125 -11.742 4.453 1 55.22 284 GLY B CA 1
ATOM 6230 C C . GLY B 1 284 ? 26.141 -12.422 5.809 1 55.22 284 GLY B C 1
ATOM 6231 O O . GLY B 1 284 ? 26.609 -11.844 6.793 1 55.22 284 GLY B O 1
ATOM 6232 N N . LEU B 1 285 ? 25.375 -13.305 6.277 1 53.78 285 LEU B N 1
ATOM 6233 C CA . LEU B 1 285 ? 25.438 -14.078 7.512 1 53.78 285 LEU B CA 1
ATOM 6234 C C . LEU B 1 285 ? 26.734 -14.867 7.594 1 53.78 285 LEU B C 1
ATOM 6236 O O . LEU B 1 285 ? 27.172 -15.469 6.605 1 53.78 285 LEU B O 1
ATOM 6240 N N . PRO B 1 286 ? 27.719 -14.742 8.602 1 52.38 286 PRO B N 1
ATOM 6241 C CA . PRO B 1 286 ? 29.031 -15.367 8.719 1 52.38 286 PRO B CA 1
ATOM 6242 C C . PRO B 1 286 ? 29 -16.859 8.43 1 52.38 286 PRO B C 1
ATOM 6244 O O . PRO B 1 286 ? 30 -17.438 7.984 1 52.38 286 PRO B O 1
ATOM 6247 N N . GLY B 1 287 ? 28 -17.734 8.742 1 59.38 287 GLY B N 1
ATOM 6248 C CA . GLY B 1 287 ? 27.875 -19.188 8.781 1 59.38 287 GLY B CA 1
ATOM 6249 C C . GLY B 1 287 ? 26.891 -19.734 7.754 1 59.38 287 GLY B C 1
ATOM 6250 O O . GLY B 1 287 ? 25.766 -19.234 7.637 1 59.38 287 GLY B O 1
ATOM 6251 N N . GLY B 1 288 ? 27.594 -19.938 6.348 1 76.56 288 GLY B N 1
ATOM 6252 C CA . GLY B 1 288 ? 26.672 -20.344 5.305 1 76.56 288 GLY B CA 1
ATOM 6253 C C . GLY B 1 288 ? 27.344 -21.141 4.199 1 76.56 288 GLY B C 1
ATOM 6254 O O . GLY B 1 288 ? 28.516 -21.469 4.293 1 76.56 288 GLY B O 1
ATOM 6255 N N . VAL B 1 289 ? 26.625 -21.656 3.355 1 84.5 289 VAL B N 1
ATOM 6256 C CA . VAL B 1 289 ? 27.094 -22.391 2.191 1 84.5 289 VAL B CA 1
ATOM 6257 C C . VAL B 1 289 ? 28.172 -21.578 1.463 1 84.5 289 VAL B C 1
ATOM 6259 O O . VAL B 1 289 ? 27.984 -20.375 1.209 1 84.5 289 VAL B O 1
ATOM 6262 N N . HIS B 1 290 ? 29.469 -22.109 1.455 1 88.75 290 HIS B N 1
ATOM 6263 C CA . HIS B 1 290 ? 30.547 -21.438 0.729 1 88.75 290 HIS B CA 1
ATOM 6264 C C . HIS B 1 290 ? 30.359 -21.562 -0.779 1 88.75 290 HIS B C 1
ATOM 6266 O O . HIS B 1 290 ? 30.172 -22.672 -1.291 1 88.75 290 HIS B O 1
ATOM 6272 N N . ARG B 1 291 ? 30.406 -20.469 -1.404 1 88.94 291 ARG B N 1
ATOM 6273 C CA . ARG B 1 291 ? 30.25 -20.484 -2.855 1 88.94 291 ARG B CA 1
ATOM 6274 C C . ARG B 1 291 ? 31.562 -20.156 -3.553 1 88.94 291 ARG B C 1
ATOM 6276 O O . ARG B 1 291 ? 32.281 -19.234 -3.164 1 88.94 291 ARG B O 1
ATOM 6283 N N . LYS B 1 292 ? 31.953 -21 -4.449 1 89.88 292 LYS B N 1
ATOM 6284 C CA . LYS B 1 292 ? 33.156 -20.766 -5.254 1 89.88 292 LYS B CA 1
ATOM 6285 C C . LYS B 1 292 ? 32.844 -20.859 -6.742 1 89.88 292 LYS B C 1
ATOM 6287 O O . LYS B 1 292 ? 31.859 -21.5 -7.141 1 89.88 292 LYS B O 1
ATOM 6292 N N . PRO B 1 293 ? 33.562 -20.141 -7.586 1 91.19 293 PRO B N 1
ATOM 6293 C CA . PRO B 1 293 ? 33.375 -20.25 -9.031 1 91.19 293 PRO B CA 1
ATOM 6294 C C . PRO B 1 293 ? 33.688 -21.641 -9.578 1 91.19 293 PRO B C 1
ATOM 6296 O O . PRO B 1 293 ? 34.625 -22.281 -9.102 1 91.19 293 PRO B O 1
ATOM 6299 N N . SER B 1 294 ? 32.875 -21.984 -10.477 1 88.56 294 SER B N 1
ATOM 6300 C CA . SER B 1 294 ? 33.094 -23.281 -11.102 1 88.56 294 SER B CA 1
ATOM 6301 C C . SER B 1 294 ? 34.344 -23.234 -12.008 1 88.56 294 SER B C 1
ATOM 6303 O O . SER B 1 294 ? 34.562 -22.234 -12.68 1 88.56 294 SER B O 1
ATOM 6305 N N . THR B 1 295 ? 35.188 -24.297 -11.961 1 77.94 295 THR B N 1
ATOM 6306 C CA . THR B 1 295 ? 36.406 -24.359 -12.766 1 77.94 295 THR B CA 1
ATOM 6307 C C . THR B 1 295 ? 36.094 -24.859 -14.172 1 77.94 295 THR B C 1
ATOM 6309 O O . THR B 1 295 ? 36.812 -24.516 -15.125 1 77.94 295 THR B O 1
ATOM 6312 N N . ASP B 1 296 ? 35.062 -25.594 -14.352 1 82.38 296 ASP B N 1
ATOM 6313 C CA . ASP B 1 296 ? 34.844 -26.234 -15.633 1 82.38 296 ASP B CA 1
ATOM 6314 C C . ASP B 1 296 ? 33.5 -25.797 -16.234 1 82.38 296 ASP B C 1
ATOM 6316 O O . ASP B 1 296 ? 33.094 -26.266 -17.312 1 82.38 296 ASP B O 1
ATOM 6320 N N . GLY B 1 297 ? 32.781 -24.938 -15.672 1 81.88 297 GLY B N 1
ATOM 6321 C CA . GLY B 1 297 ? 31.531 -24.438 -16.203 1 81.88 297 GLY B CA 1
ATOM 6322 C C . GLY B 1 297 ? 30.328 -25.234 -15.734 1 81.88 297 GLY B C 1
ATOM 6323 O O . GLY B 1 297 ? 29.188 -24.891 -16.062 1 81.88 297 GLY B O 1
ATOM 6324 N N . GLY B 1 298 ? 30.547 -26.328 -14.984 1 88.69 298 GLY B N 1
ATOM 6325 C CA . GLY B 1 298 ? 29.469 -27.125 -14.422 1 88.69 298 GLY B CA 1
ATOM 6326 C C . GLY B 1 298 ? 29.109 -26.719 -13 1 88.69 298 GLY B C 1
ATOM 6327 O O . GLY B 1 298 ? 29.453 -25.625 -12.555 1 88.69 298 GLY B O 1
ATOM 6328 N N . ILE B 1 299 ? 28.25 -27.516 -12.352 1 92.81 299 ILE B N 1
ATOM 6329 C CA . ILE B 1 299 ? 27.859 -27.281 -10.969 1 92.81 299 ILE B CA 1
ATOM 6330 C C . ILE B 1 299 ? 28.281 -28.453 -10.102 1 92.81 299 ILE B C 1
ATOM 6332 O O . ILE B 1 299 ? 28.188 -29.609 -10.523 1 92.81 299 ILE B O 1
ATOM 6336 N N . ALA B 1 300 ? 28.859 -28.062 -8.984 1 94.44 300 ALA B N 1
ATOM 6337 C CA . ALA B 1 300 ? 29.297 -29.109 -8.07 1 94.44 300 ALA B CA 1
ATOM 6338 C C . ALA B 1 300 ? 28.891 -28.797 -6.633 1 94.44 300 ALA B C 1
ATOM 6340 O O . ALA B 1 300 ? 29 -27.656 -6.191 1 94.44 300 ALA B O 1
ATOM 6341 N N . LEU B 1 301 ? 28.312 -29.766 -6.012 1 95.31 301 LEU B N 1
ATOM 6342 C CA . LEU B 1 301 ? 28 -29.719 -4.59 1 95.31 301 LEU B CA 1
ATOM 6343 C C . LEU B 1 301 ? 28.922 -30.625 -3.793 1 95.31 301 LEU B C 1
ATOM 6345 O O . LEU B 1 301 ? 29.156 -31.781 -4.172 1 95.31 301 LEU B O 1
ATOM 6349 N N . GLN B 1 302 ? 29.5 -30.062 -2.768 1 95 302 GLN B N 1
ATOM 6350 C CA . GLN B 1 302 ? 30.359 -30.844 -1.898 1 95 302 GLN B CA 1
ATOM 6351 C C . GLN B 1 302 ? 29.859 -30.828 -0.457 1 95 302 GLN B C 1
ATOM 6353 O O . GLN B 1 302 ? 29.922 -29.797 0.215 1 95 302 GLN B O 1
ATOM 6358 N N . ASP B 1 303 ? 29.406 -32 0.035 1 94.69 303 ASP B N 1
ATOM 6359 C CA . ASP B 1 303 ? 28.938 -32.188 1.405 1 94.69 303 ASP B CA 1
ATOM 6360 C C . ASP B 1 303 ? 27.969 -31.094 1.818 1 94.69 303 ASP B C 1
ATOM 6362 O O . ASP B 1 303 ? 28.172 -30.438 2.848 1 94.69 303 ASP B O 1
ATOM 6366 N N . LEU B 1 304 ? 27.047 -30.875 0.991 1 93.88 304 LEU B N 1
ATOM 6367 C CA . LEU B 1 304 ? 26.109 -29.781 1.207 1 93.88 304 LEU B CA 1
ATOM 6368 C C . LEU B 1 304 ? 25.047 -30.172 2.219 1 93.88 304 LEU B C 1
ATOM 6370 O O . LEU B 1 304 ? 24.344 -31.156 2.033 1 93.88 304 LEU B O 1
ATOM 6374 N N . THR B 1 305 ? 25 -29.5 3.271 1 92.75 305 THR B N 1
ATOM 6375 C CA . THR B 1 305 ? 23.906 -29.578 4.238 1 92.75 305 THR B CA 1
ATOM 6376 C C . THR B 1 305 ? 23.125 -28.266 4.277 1 92.75 305 THR B C 1
ATOM 6378 O O . THR B 1 305 ? 23.688 -27.203 4.586 1 92.75 305 THR B O 1
ATOM 6381 N N . LEU B 1 306 ? 21.922 -28.344 3.869 1 90.69 306 LEU B N 1
ATOM 6382 C CA . LEU B 1 306 ? 21.094 -27.156 3.727 1 90.69 306 LEU B CA 1
ATOM 6383 C C . LEU B 1 306 ? 19.938 -27.156 4.727 1 90.69 306 LEU B C 1
ATOM 6385 O O . LEU B 1 306 ? 19.312 -28.203 4.945 1 90.69 306 LEU B O 1
ATOM 6389 N N . THR B 1 307 ? 19.781 -26.062 5.32 1 84.75 307 THR B N 1
ATOM 6390 C CA . THR B 1 307 ? 18.641 -25.859 6.203 1 84.75 307 THR B CA 1
ATOM 6391 C C . THR B 1 307 ? 17.812 -24.656 5.746 1 84.75 307 THR B C 1
ATOM 6393 O O . THR B 1 307 ? 18.312 -23.781 5.031 1 84.75 307 THR B O 1
ATOM 6396 N N . THR B 1 308 ? 16.609 -24.75 6.008 1 74.44 308 THR B N 1
ATOM 6397 C CA . THR B 1 308 ? 15.758 -23.594 5.695 1 74.44 308 THR B CA 1
ATOM 6398 C C . THR B 1 308 ? 16.266 -22.344 6.414 1 74.44 308 THR B C 1
ATOM 6400 O O . THR B 1 308 ? 16.984 -22.453 7.414 1 74.44 308 THR B O 1
ATOM 6403 N N . PRO B 1 309 ? 15.969 -21.156 5.887 1 64.19 309 PRO B N 1
ATOM 6404 C CA . PRO B 1 309 ? 16.516 -19.906 6.441 1 64.19 309 PRO B CA 1
ATOM 6405 C C . PRO B 1 309 ? 16.234 -19.75 7.934 1 64.19 309 PRO B C 1
ATOM 6407 O O . PRO B 1 309 ? 17.016 -19.141 8.656 1 64.19 309 PRO B O 1
ATOM 6410 N N . ARG B 1 310 ? 15.156 -20.453 8.422 1 61.16 310 ARG B N 1
ATOM 6411 C CA . ARG B 1 310 ? 14.852 -20.297 9.844 1 61.16 310 ARG B CA 1
ATOM 6412 C C . ARG B 1 310 ? 15.305 -21.531 10.625 1 61.16 310 ARG B C 1
ATOM 6414 O O . ARG B 1 310 ? 15.008 -21.656 11.82 1 61.16 310 ARG B O 1
ATOM 6421 N N . GLY B 1 311 ? 15.992 -22.328 9.945 1 62.97 311 GLY B N 1
ATOM 6422 C CA . GLY B 1 311 ? 16.531 -23.516 10.57 1 62.97 311 GLY B CA 1
ATOM 6423 C C . GLY B 1 311 ? 15.484 -24.562 10.906 1 62.97 311 GLY B C 1
ATOM 6424 O O . GLY B 1 311 ? 15.742 -25.5 11.664 1 62.97 311 GLY B O 1
ATOM 6425 N N . GLU B 1 312 ? 14.352 -24.406 10.391 1 63.38 312 GLU B N 1
ATOM 6426 C CA . GLU B 1 312 ? 13.242 -25.25 10.828 1 63.38 312 GLU B CA 1
ATOM 6427 C C . GLU B 1 312 ? 13.336 -26.656 10.219 1 63.38 312 GLU B C 1
ATOM 6429 O O . GLU B 1 312 ? 12.953 -27.641 10.852 1 63.38 312 GLU B O 1
ATOM 6434 N N . GLN B 1 313 ? 13.844 -26.688 9.031 1 73.06 313 GLN B N 1
ATOM 6435 C CA . GLN B 1 313 ? 13.859 -27.969 8.344 1 73.06 313 GLN B CA 1
ATOM 6436 C C . GLN B 1 313 ? 15.172 -28.172 7.59 1 73.06 313 GLN B C 1
ATOM 6438 O O . GLN B 1 313 ? 15.719 -27.234 7.016 1 73.06 313 GLN B O 1
ATOM 6443 N N . THR B 1 314 ? 15.68 -29.406 7.797 1 84.19 314 THR B N 1
ATOM 6444 C CA . THR B 1 314 ? 16.859 -29.766 7.016 1 84.19 314 THR B CA 1
ATOM 6445 C C . THR B 1 314 ? 16.453 -30.25 5.625 1 84.19 314 THR B C 1
ATOM 6447 O O . THR B 1 314 ? 15.703 -31.219 5.492 1 84.19 314 THR B O 1
ATOM 6450 N N . VAL B 1 315 ? 16.906 -29.578 4.652 1 88.06 315 VAL B N 1
ATOM 6451 C CA . VAL B 1 315 ? 16.547 -29.859 3.266 1 88.06 315 VAL B CA 1
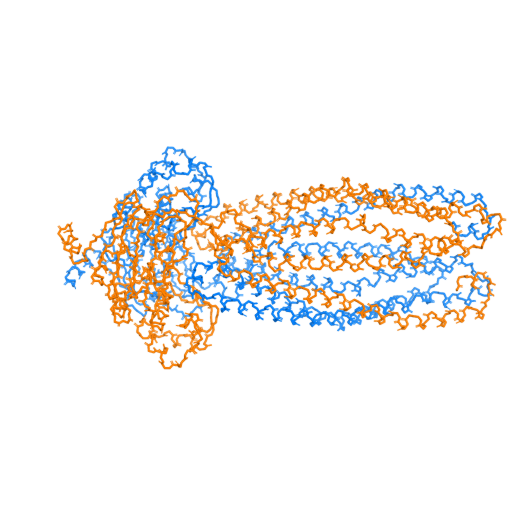ATOM 6452 C C . VAL B 1 315 ? 17.406 -31.016 2.744 1 88.06 315 VAL B C 1
ATOM 6454 O O . VAL B 1 315 ? 16.891 -31.938 2.09 1 88.06 315 VAL B O 1
ATOM 6457 N N . CYS B 1 316 ? 18.656 -31 3.006 1 91.44 316 CYS B N 1
ATOM 6458 C CA . CYS B 1 316 ? 19.562 -32.094 2.627 1 91.44 316 CYS B CA 1
ATOM 6459 C C . CYS B 1 316 ? 20.734 -32.188 3.588 1 91.44 316 CYS B C 1
ATOM 6461 O O . CYS B 1 316 ? 21.109 -31.188 4.223 1 91.44 316 CYS B O 1
ATOM 6463 N N . ARG B 1 317 ? 21.266 -33.438 3.75 1 92.12 317 ARG B N 1
ATOM 6464 C CA . ARG B 1 317 ? 22.422 -33.688 4.617 1 92.12 317 ARG B CA 1
ATOM 6465 C C . ARG B 1 317 ? 23.578 -34.312 3.826 1 92.12 317 ARG B C 1
ATOM 6467 O O . ARG B 1 317 ? 23.469 -35.406 3.311 1 92.12 317 ARG B O 1
ATOM 6474 N N . GLY B 1 318 ? 24.609 -33.562 3.799 1 92.19 318 GLY B N 1
ATOM 6475 C CA . GLY B 1 318 ? 25.828 -34.062 3.207 1 92.19 318 GLY B CA 1
ATOM 6476 C C . GLY B 1 318 ? 25.688 -34.469 1.752 1 92.19 318 GLY B C 1
ATOM 6477 O O . GLY B 1 318 ? 26.188 -35.5 1.333 1 92.19 318 GLY B O 1
ATOM 6478 N N . LEU B 1 319 ? 24.984 -33.688 0.967 1 93.75 319 LEU B N 1
ATOM 6479 C CA . LEU B 1 319 ? 24.75 -34 -0.44 1 93.75 319 LEU B CA 1
ATOM 6480 C C . LEU B 1 319 ? 25.953 -33.625 -1.29 1 93.75 319 LEU B C 1
ATOM 6482 O O . LEU B 1 319 ? 26.453 -32.5 -1.211 1 93.75 319 LEU B O 1
ATOM 6486 N N . THR B 1 320 ? 26.484 -34.656 -2.014 1 95 320 THR B N 1
ATOM 6487 C CA . THR B 1 320 ? 27.578 -34.438 -2.939 1 95 320 THR B CA 1
ATOM 6488 C C . THR B 1 320 ? 27.188 -34.844 -4.355 1 95 320 THR B C 1
ATOM 6490 O O . THR B 1 320 ? 26.719 -35.969 -4.574 1 95 320 THR B O 1
ATOM 6493 N N . LEU B 1 321 ? 27.297 -33.844 -5.211 1 93.94 321 LEU B N 1
ATOM 6494 C CA . LEU B 1 321 ? 26.922 -34.062 -6.602 1 93.94 321 LEU B CA 1
ATOM 6495 C C . LEU B 1 321 ? 27.703 -33.156 -7.531 1 93.94 321 LEU B C 1
ATOM 6497 O O . LEU B 1 321 ? 28.031 -32.031 -7.168 1 93.94 321 LEU B O 1
ATOM 6501 N N . ALA B 1 322 ? 28.062 -33.75 -8.68 1 92.75 322 ALA B N 1
ATOM 6502 C CA . ALA B 1 322 ? 28.75 -32.938 -9.695 1 92.75 322 ALA B CA 1
ATOM 6503 C C . ALA B 1 322 ? 28.094 -33.094 -11.055 1 92.75 322 ALA B C 1
ATOM 6505 O O . ALA B 1 322 ? 27.766 -34.219 -11.469 1 92.75 322 ALA B O 1
ATOM 6506 N N . LEU B 1 323 ? 27.812 -32.031 -11.625 1 93.06 323 LEU B N 1
ATOM 6507 C CA . LEU B 1 323 ? 27.266 -31.969 -12.977 1 93.06 323 LEU B CA 1
ATOM 6508 C C . LEU B 1 323 ? 28.25 -31.297 -13.938 1 93.06 323 LEU B C 1
ATOM 6510 O O . LEU B 1 323 ? 28.484 -30.094 -13.844 1 93.06 323 LEU B O 1
ATOM 6514 N N . ALA B 1 324 ? 28.781 -32.125 -14.852 1 90.31 324 ALA B N 1
ATOM 6515 C CA . ALA B 1 324 ? 29.703 -31.578 -15.852 1 90.31 324 ALA B CA 1
ATOM 6516 C C . ALA B 1 324 ? 28.953 -30.781 -16.906 1 90.31 324 ALA B C 1
ATOM 6518 O O . ALA B 1 324 ? 27.734 -30.906 -17.047 1 90.31 324 ALA B O 1
ATOM 6519 N N . PRO B 1 325 ? 29.797 -29.938 -17.594 1 88.56 325 PRO B N 1
ATOM 6520 C CA . PRO B 1 325 ? 29.156 -29.25 -18.719 1 88.56 325 PRO B CA 1
ATOM 6521 C C . PRO B 1 325 ? 28.531 -30.203 -19.719 1 88.56 325 PRO B C 1
ATOM 6523 O O . PRO B 1 325 ? 29.109 -31.25 -20.031 1 88.56 325 PRO B O 1
ATOM 6526 N N . GLY B 1 326 ? 27.328 -30.016 -20.047 1 88.44 326 GLY B N 1
ATOM 6527 C CA . GLY B 1 326 ? 26.625 -30.859 -20.984 1 88.44 326 GLY B CA 1
ATOM 6528 C C . GLY B 1 326 ? 25.688 -31.844 -20.312 1 88.44 326 GLY B C 1
ATOM 6529 O O . GLY B 1 326 ? 24.891 -32.531 -20.969 1 88.44 326 GLY B O 1
ATOM 6530 N N . GLN B 1 327 ? 25.953 -31.938 -19.031 1 94.19 327 GLN B N 1
ATOM 6531 C CA . GLN B 1 327 ? 25.062 -32.812 -18.281 1 94.19 327 GLN B CA 1
ATOM 6532 C C . GLN B 1 327 ? 23.875 -32.031 -17.703 1 94.19 327 GLN B C 1
ATOM 6534 O O . GLN B 1 327 ? 23.984 -30.812 -17.484 1 94.19 327 GLN B O 1
ATOM 6539 N N . SER B 1 328 ? 22.766 -32.719 -17.609 1 95.75 328 SER B N 1
ATOM 6540 C CA . SER B 1 328 ? 21.547 -32.125 -17.078 1 95.75 328 SER B CA 1
ATOM 6541 C C . SER B 1 328 ? 20.953 -32.969 -15.969 1 95.75 328 SER B C 1
ATOM 6543 O O . SER B 1 328 ? 21.219 -34.156 -15.883 1 95.75 328 SER B O 1
ATOM 6545 N N . LEU B 1 329 ? 20.281 -32.281 -15.078 1 96.38 329 LEU B N 1
ATOM 6546 C CA . LEU B 1 329 ? 19.766 -32.938 -13.875 1 96.38 329 LEU B CA 1
ATOM 6547 C C . LEU B 1 329 ? 18.281 -32.656 -13.68 1 96.38 329 LEU B C 1
ATOM 6549 O O . LEU B 1 329 ? 17.859 -31.5 -13.766 1 96.38 329 LEU B O 1
ATOM 6553 N N . LEU B 1 330 ? 17.484 -33.719 -13.508 1 96.31 330 LEU B N 1
ATOM 6554 C CA . LEU B 1 330 ? 16.094 -33.594 -13.125 1 96.31 330 LEU B CA 1
ATOM 6555 C C . LEU B 1 330 ? 15.906 -33.906 -11.641 1 96.31 330 LEU B C 1
ATOM 6557 O O . LEU B 1 330 ? 16.344 -34.938 -11.164 1 96.31 330 LEU B O 1
ATOM 6561 N N . ILE B 1 331 ? 15.367 -32.969 -10.945 1 94.81 331 ILE B N 1
ATOM 6562 C CA . ILE B 1 331 ? 15.086 -33.188 -9.531 1 94.81 331 ILE B CA 1
ATOM 6563 C C . ILE B 1 331 ? 13.633 -33.594 -9.344 1 94.81 331 ILE B C 1
ATOM 6565 O O . ILE B 1 331 ? 12.719 -32.906 -9.805 1 94.81 331 ILE B O 1
ATOM 6569 N N . VAL B 1 332 ? 13.422 -34.75 -8.719 1 90.69 332 VAL B N 1
ATOM 6570 C CA . VAL B 1 332 ? 12.078 -35.281 -8.508 1 90.69 332 VAL B CA 1
ATOM 6571 C C . VAL B 1 332 ? 11.883 -35.625 -7.035 1 90.69 332 VAL B C 1
ATOM 6573 O O . VAL B 1 332 ? 12.859 -35.844 -6.312 1 90.69 332 VAL B O 1
ATOM 6576 N N . GLY B 1 333 ? 10.719 -35.594 -6.578 1 85.62 333 GLY B N 1
ATOM 6577 C CA . GLY B 1 333 ? 10.383 -35.938 -5.203 1 85.62 333 GLY B CA 1
ATOM 6578 C C . GLY B 1 333 ? 9.016 -35.438 -4.781 1 85.62 333 GLY B C 1
ATOM 6579 O O . GLY B 1 333 ? 8.352 -34.719 -5.543 1 85.62 333 GLY B O 1
ATOM 6580 N N . PRO B 1 334 ? 8.633 -35.875 -3.629 1 79.94 334 PRO B N 1
ATOM 6581 C CA . PRO B 1 334 ? 7.324 -35.438 -3.139 1 79.94 334 PRO B CA 1
ATOM 6582 C C . PRO B 1 334 ? 7.281 -33.938 -2.869 1 79.94 334 PRO B C 1
ATOM 6584 O O . PRO B 1 334 ? 8.328 -33.281 -2.705 1 79.94 334 PRO B O 1
ATOM 6587 N N . SER B 1 335 ? 6.074 -33.438 -2.922 1 75.38 335 SER B N 1
ATOM 6588 C CA . SER B 1 335 ? 5.891 -32.031 -2.66 1 75.38 335 SER B CA 1
ATOM 6589 C C . SER B 1 335 ? 6.324 -31.656 -1.244 1 75.38 335 SER B C 1
ATOM 6591 O O . SER B 1 335 ? 6.059 -32.406 -0.298 1 75.38 335 SER B O 1
ATOM 6593 N N . GLY B 1 336 ? 7.062 -30.578 -1.081 1 75.62 336 GLY B N 1
ATOM 6594 C CA . GLY B 1 336 ? 7.434 -30.062 0.225 1 75.62 336 GLY B CA 1
ATOM 6595 C C . GLY B 1 336 ? 8.742 -30.625 0.743 1 75.62 336 GLY B C 1
ATOM 6596 O O . GLY B 1 336 ? 9.188 -30.281 1.839 1 75.62 336 GLY B O 1
ATOM 6597 N N . VAL B 1 337 ? 9.344 -31.406 -0.052 1 78.38 337 VAL B N 1
ATOM 6598 C CA . VAL B 1 337 ? 10.539 -32.094 0.427 1 78.38 337 VAL B CA 1
ATOM 6599 C C . VAL B 1 337 ? 11.734 -31.125 0.387 1 78.38 337 VAL B C 1
ATOM 6601 O O . VAL B 1 337 ? 12.734 -31.359 1.072 1 78.38 337 VAL B O 1
ATOM 6604 N N . GLY B 1 338 ? 11.648 -30.047 -0.367 1 82.69 338 GLY B N 1
ATOM 6605 C CA . GLY B 1 338 ? 12.734 -29.062 -0.388 1 82.69 338 GLY B CA 1
ATOM 6606 C C . GLY B 1 338 ? 13.375 -28.922 -1.754 1 82.69 338 GLY B C 1
ATOM 6607 O O . GLY B 1 338 ? 14.5 -28.422 -1.866 1 82.69 338 GLY B O 1
ATOM 6608 N N . LYS B 1 339 ? 12.82 -29.375 -2.828 1 88 339 LYS B N 1
ATOM 6609 C CA . LYS B 1 339 ? 13.367 -29.312 -4.176 1 88 339 LYS B CA 1
ATOM 6610 C C . LYS B 1 339 ? 13.703 -27.859 -4.555 1 88 339 LYS B C 1
ATOM 6612 O O . LYS B 1 339 ? 14.797 -27.578 -5.043 1 88 339 LYS B O 1
ATOM 6617 N N . THR B 1 340 ? 12.734 -26.984 -4.223 1 83.94 340 THR B N 1
ATOM 6618 C CA . THR B 1 340 ? 12.898 -25.578 -4.566 1 83.94 340 THR B CA 1
ATOM 6619 C C . THR B 1 340 ? 13.992 -24.938 -3.713 1 83.94 340 THR B C 1
ATOM 6621 O O . THR B 1 340 ? 14.766 -24.109 -4.203 1 83.94 340 THR B O 1
ATOM 6624 N N . SER B 1 341 ? 14.07 -25.359 -2.486 1 83.44 341 SER B N 1
ATOM 6625 C CA . SER B 1 341 ? 15.102 -24.844 -1.594 1 83.44 341 SER B CA 1
ATOM 6626 C C . SER B 1 341 ? 16.5 -25.234 -2.07 1 83.44 341 SER B C 1
ATOM 6628 O O . SER B 1 341 ? 17.422 -24.422 -2.041 1 83.44 341 SER B O 1
ATOM 6630 N N . LEU B 1 342 ? 16.609 -26.453 -2.436 1 90.31 342 LEU B N 1
ATOM 6631 C CA . LEU B 1 342 ? 17.891 -26.938 -2.943 1 90.31 342 LEU B CA 1
ATOM 6632 C C . LEU B 1 342 ? 18.297 -26.172 -4.191 1 90.31 342 LEU B C 1
ATOM 6634 O O . LEU B 1 342 ? 19.453 -25.781 -4.332 1 90.31 342 LEU B O 1
ATOM 6638 N N . MET B 1 343 ? 17.375 -25.969 -5.027 1 90.06 343 MET B N 1
ATOM 6639 C CA . MET B 1 343 ? 17.656 -25.234 -6.258 1 90.06 343 MET B CA 1
ATOM 6640 C C . MET B 1 343 ? 18.047 -23.797 -5.953 1 90.06 343 MET B C 1
ATOM 6642 O O . MET B 1 343 ? 18.953 -23.25 -6.586 1 90.06 343 MET B O 1
ATOM 6646 N N . ARG B 1 344 ? 17.406 -23.203 -5.012 1 84.81 344 ARG B N 1
ATOM 6647 C CA . ARG B 1 344 ? 17.719 -21.828 -4.621 1 84.81 344 ARG B CA 1
ATOM 6648 C C . ARG B 1 344 ? 19.141 -21.75 -4.059 1 84.81 344 ARG B C 1
ATOM 6650 O O . ARG B 1 344 ? 19.828 -20.75 -4.262 1 84.81 344 ARG B O 1
ATOM 6657 N N . ALA B 1 345 ? 19.5 -22.719 -3.361 1 87.38 345 ALA B N 1
ATOM 6658 C CA . ALA B 1 345 ? 20.875 -22.766 -2.854 1 87.38 345 ALA B CA 1
ATOM 6659 C C . ALA B 1 345 ? 21.875 -22.875 -3.998 1 87.38 345 ALA B C 1
ATOM 6661 O O . ALA B 1 345 ? 22.906 -22.188 -4 1 87.38 345 ALA B O 1
ATOM 6662 N N . MET B 1 346 ? 21.547 -23.734 -4.891 1 90.12 346 MET B N 1
ATOM 6663 C CA . MET B 1 346 ? 22.422 -23.922 -6.035 1 90.12 346 MET B CA 1
ATOM 6664 C C . MET B 1 346 ? 22.547 -22.641 -6.848 1 90.12 346 MET B C 1
ATOM 6666 O O . MET B 1 346 ? 23.609 -22.359 -7.406 1 90.12 346 MET B O 1
ATOM 6670 N N . ALA B 1 347 ? 21.484 -21.938 -6.875 1 85.81 347 ALA B N 1
ATOM 6671 C CA . ALA B 1 347 ? 21.453 -20.719 -7.66 1 85.81 347 ALA B CA 1
ATOM 6672 C C . ALA B 1 347 ? 22.062 -19.547 -6.883 1 85.81 347 ALA B C 1
ATOM 6674 O O . ALA B 1 347 ? 22.281 -18.469 -7.438 1 85.81 347 ALA B O 1
ATOM 6675 N N . GLY B 1 348 ? 22.328 -19.734 -5.582 1 80.69 348 GLY B N 1
ATOM 6676 C CA . GLY B 1 348 ? 23.047 -18.75 -4.809 1 80.69 348 GLY B CA 1
ATOM 6677 C C 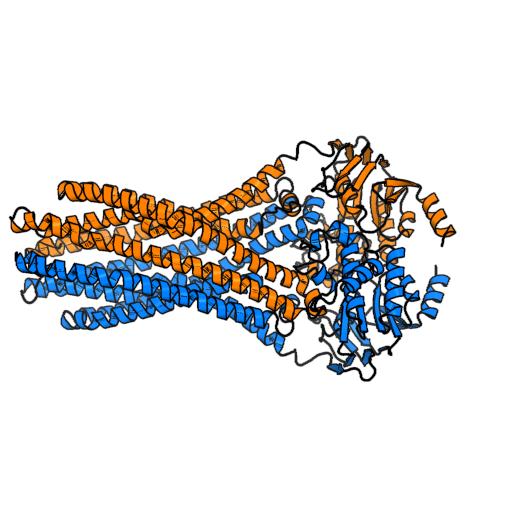. GLY B 1 348 ? 22.141 -17.859 -3.979 1 80.69 348 GLY B C 1
ATOM 6678 O O . GLY B 1 348 ? 22.594 -16.859 -3.402 1 80.69 348 GLY B O 1
ATOM 6679 N N . LEU B 1 349 ? 20.922 -18.172 -3.896 1 76.56 349 LEU B N 1
ATOM 6680 C CA . LEU B 1 349 ? 19.984 -17.312 -3.182 1 76.56 349 LEU B CA 1
ATOM 6681 C C . LEU B 1 349 ? 19.859 -17.75 -1.723 1 76.56 349 LEU B C 1
ATOM 6683 O O . LEU B 1 349 ? 19.422 -16.969 -0.876 1 76.56 349 LEU B O 1
ATOM 6687 N N . TRP B 1 350 ? 20.109 -18.984 -1.469 1 77.38 350 TRP B N 1
ATOM 6688 C CA . TRP B 1 350 ? 20.047 -19.5 -0.106 1 77.38 350 TRP B CA 1
ATOM 6689 C C . TRP B 1 350 ? 21.422 -19.953 0.371 1 77.38 350 TRP B C 1
ATOM 6691 O O . TRP B 1 350 ? 22.125 -20.688 -0.329 1 77.38 350 TRP B O 1
ATOM 6701 N N . SER B 1 351 ? 21.859 -19.453 1.597 1 79.19 351 SER B N 1
ATOM 6702 C CA . SER B 1 351 ? 23.203 -19.781 2.051 1 79.19 351 SER B CA 1
ATOM 6703 C C . SER B 1 351 ? 23.188 -20.391 3.449 1 79.19 351 SER B C 1
ATOM 6705 O O . SER B 1 351 ? 24.234 -20.672 4.027 1 79.19 351 SER B O 1
ATOM 6707 N N . SER B 1 352 ? 22.031 -20.672 3.883 1 81.56 352 SER B N 1
ATOM 6708 C CA . SER B 1 352 ? 21.953 -21.219 5.234 1 81.56 352 SER B CA 1
ATOM 6709 C C . SER B 1 352 ? 22.344 -22.703 5.258 1 81.56 352 SER B C 1
ATOM 6711 O O . SER B 1 352 ? 21.734 -23.516 4.57 1 81.56 352 SER B O 1
ATOM 6713 N N . GLY B 1 353 ? 23.281 -23 5.941 1 86.25 353 GLY B N 1
ATOM 6714 C CA . GLY B 1 353 ? 23.781 -24.375 6.027 1 86.25 353 GLY B CA 1
ATOM 6715 C C . GLY B 1 353 ? 25.297 -24.453 5.996 1 86.25 353 GLY B C 1
ATOM 6716 O O . GLY B 1 353 ? 25.984 -23.594 6.551 1 86.25 353 GLY B O 1
ATOM 6717 N N . SER B 1 354 ? 25.75 -25.609 5.574 1 89.5 354 SER B N 1
ATOM 6718 C CA . SER B 1 354 ? 27.188 -25.844 5.445 1 89.5 354 SER B CA 1
ATOM 6719 C C . SER B 1 354 ? 27.516 -26.609 4.168 1 89.5 354 SER B C 1
ATOM 6721 O O . SER B 1 354 ? 26.625 -27.172 3.529 1 89.5 354 SER B O 1
ATOM 6723 N N . GLY B 1 355 ? 28.75 -26.391 3.787 1 93.06 355 GLY B N 1
ATOM 6724 C CA . GLY B 1 355 ? 29.219 -27.031 2.562 1 93.06 355 GLY B CA 1
ATOM 6725 C C . GLY B 1 355 ? 29.672 -26.047 1.505 1 93.06 355 GLY B C 1
ATOM 6726 O O . GLY B 1 355 ? 29.891 -24.875 1.804 1 93.06 355 GLY B O 1
ATOM 6727 N N . THR B 1 356 ? 29.922 -26.703 0.321 1 93.81 356 THR B N 1
ATOM 6728 C CA . THR B 1 356 ? 30.438 -25.844 -0.744 1 93.81 356 THR B CA 1
ATOM 6729 C C . THR B 1 356 ? 29.672 -26.062 -2.039 1 93.81 356 THR B C 1
ATOM 6731 O O . THR B 1 356 ? 29.328 -27.203 -2.377 1 93.81 356 THR B O 1
ATOM 6734 N N . ILE B 1 357 ? 29.359 -25.016 -2.658 1 93.81 357 ILE B N 1
ATOM 6735 C CA . ILE B 1 357 ? 28.75 -25.062 -3.979 1 93.81 357 ILE B CA 1
ATOM 6736 C C . ILE B 1 357 ? 29.641 -24.344 -4.988 1 93.81 357 ILE B C 1
ATOM 6738 O O . ILE B 1 357 ? 30.016 -23.188 -4.793 1 93.81 357 ILE B O 1
ATOM 6742 N N . ALA B 1 358 ? 30.047 -25.062 -5.996 1 94.19 358 ALA B N 1
ATOM 6743 C CA . ALA B 1 358 ? 30.766 -24.469 -7.121 1 94.19 358 ALA B CA 1
ATOM 6744 C C . ALA B 1 358 ? 29.844 -24.266 -8.32 1 94.19 358 ALA B C 1
ATOM 6746 O O . ALA B 1 358 ? 29.219 -25.219 -8.805 1 94.19 358 ALA B O 1
ATOM 6747 N N . ALA B 1 359 ? 29.703 -23.094 -8.727 1 91.62 359 ALA B N 1
ATOM 6748 C CA . ALA B 1 359 ? 28.812 -22.781 -9.844 1 91.62 359 ALA B CA 1
ATOM 6749 C C . ALA B 1 359 ? 29.391 -21.641 -10.695 1 91.62 359 ALA B C 1
ATOM 6751 O O . ALA B 1 359 ? 30.156 -20.812 -10.195 1 91.62 359 ALA B O 1
ATOM 6752 N N . PRO B 1 360 ? 29.062 -21.703 -11.961 1 90 360 PRO B N 1
ATOM 6753 C CA . PRO B 1 360 ? 29.516 -20.609 -12.805 1 90 360 PRO B CA 1
ATOM 6754 C C . PRO B 1 360 ? 28.797 -19.281 -12.508 1 90 360 PRO B C 1
ATOM 6756 O O . PRO B 1 360 ? 27.797 -19.281 -11.789 1 90 360 PRO B O 1
ATOM 6759 N N . ALA B 1 361 ? 29.359 -18.25 -13.07 1 83.69 361 ALA B N 1
ATOM 6760 C CA . ALA B 1 361 ? 28.797 -16.922 -12.844 1 83.69 361 ALA B CA 1
ATOM 6761 C C . ALA B 1 361 ? 27.578 -16.688 -13.734 1 83.69 361 ALA B C 1
ATOM 6763 O O . ALA B 1 361 ? 26.625 -16 -13.328 1 83.69 361 ALA B O 1
ATOM 6764 N N . ASP B 1 362 ? 27.625 -17.297 -14.836 1 87.56 362 ASP B N 1
ATOM 6765 C CA . ASP B 1 362 ? 26.547 -17.062 -15.789 1 87.56 362 ASP B CA 1
ATOM 6766 C C . ASP B 1 362 ? 25.438 -18.094 -15.641 1 87.56 362 ASP B C 1
ATOM 6768 O O . ASP B 1 362 ? 25.453 -19.125 -16.312 1 87.56 362 ASP B O 1
ATOM 6772 N N . MET B 1 363 ? 24.562 -17.797 -14.828 1 89.5 363 MET B N 1
ATOM 6773 C CA . MET B 1 363 ? 23.438 -18.672 -14.578 1 89.5 363 MET B CA 1
ATOM 6774 C C . MET B 1 363 ? 22.109 -17.969 -14.844 1 89.5 363 MET B C 1
ATOM 6776 O O . MET B 1 363 ? 22.047 -16.734 -14.82 1 89.5 363 MET B O 1
ATOM 6780 N N . PHE B 1 364 ? 21.125 -18.75 -15.211 1 89.81 364 PHE B N 1
ATOM 6781 C CA . PHE B 1 364 ? 19.797 -18.219 -15.461 1 89.81 364 PHE B CA 1
ATOM 6782 C C . PHE B 1 364 ? 18.734 -19.047 -14.75 1 89.81 364 PHE B C 1
ATOM 6784 O O . PHE B 1 364 ? 18.797 -20.281 -14.766 1 89.81 364 PHE B O 1
ATOM 6791 N N . PHE B 1 365 ? 17.844 -18.391 -14.078 1 89.94 365 PHE B N 1
ATOM 6792 C CA . PHE B 1 365 ? 16.844 -19.062 -13.273 1 89.94 365 PHE B CA 1
ATOM 6793 C C . PHE B 1 365 ? 15.438 -18.781 -13.781 1 89.94 365 PHE B C 1
ATOM 6795 O O . PHE B 1 365 ? 15.055 -17.609 -13.938 1 89.94 365 PHE B O 1
ATOM 6802 N N . LEU B 1 366 ? 14.688 -19.844 -14.07 1 91.19 366 LEU B N 1
ATOM 6803 C CA . LEU B 1 366 ? 13.281 -19.75 -14.43 1 91.19 366 LEU B CA 1
ATOM 6804 C C . LEU B 1 366 ? 12.391 -20.203 -13.281 1 91.19 366 LEU B C 1
ATOM 6806 O O . LEU B 1 366 ? 12.211 -21.406 -13.07 1 91.19 366 LEU B O 1
ATOM 6810 N N . PRO B 1 367 ? 11.727 -19.25 -12.664 1 87 367 PRO B N 1
ATOM 6811 C CA . PRO B 1 367 ? 10.852 -19.625 -11.555 1 87 367 PRO B CA 1
ATOM 6812 C C . PRO B 1 367 ? 9.539 -20.25 -12.031 1 87 367 PRO B C 1
ATOM 6814 O O . PRO B 1 367 ? 9.242 -20.234 -13.227 1 87 367 PRO B O 1
ATOM 6817 N N . GLN B 1 368 ? 8.914 -20.766 -11.047 1 76.88 368 GLN B N 1
ATOM 6818 C CA . GLN B 1 368 ? 7.613 -21.375 -11.328 1 76.88 368 GLN B CA 1
ATOM 6819 C C . GLN B 1 368 ? 6.621 -20.328 -11.836 1 76.88 368 GLN B C 1
ATOM 6821 O O . GLN B 1 368 ? 5.898 -20.578 -12.805 1 76.88 368 GLN B O 1
ATOM 6826 N N . ARG B 1 369 ? 6.656 -19.188 -11.164 1 77.12 369 ARG B N 1
ATOM 6827 C CA . ARG B 1 369 ? 5.871 -18.047 -11.617 1 77.12 369 ARG B CA 1
ATOM 6828 C C . ARG B 1 369 ? 6.77 -16.938 -12.164 1 77.12 369 ARG B C 1
ATOM 6830 O O . ARG B 1 369 ? 7.41 -16.219 -11.398 1 77.12 369 ARG B O 1
ATOM 6837 N N . PRO B 1 370 ? 6.656 -16.781 -13.5 1 86.38 370 PRO B N 1
ATOM 6838 C CA . PRO B 1 370 ? 7.555 -15.797 -14.102 1 86.38 370 PRO B CA 1
ATOM 6839 C C . PRO B 1 370 ? 7.211 -14.367 -13.703 1 86.38 370 PRO B C 1
ATOM 6841 O O . PRO B 1 370 ? 6.039 -14.047 -13.492 1 86.38 370 PRO B O 1
ATOM 6844 N N . TYR B 1 371 ? 8.25 -13.617 -13.641 1 85.44 371 TYR B N 1
ATOM 6845 C CA . TYR B 1 371 ? 8.094 -12.18 -13.43 1 85.44 371 TYR B CA 1
ATOM 6846 C C . TYR B 1 371 ? 7.867 -11.453 -14.758 1 85.44 371 TYR B C 1
ATOM 6848 O O . TYR B 1 371 ? 8.625 -11.641 -15.711 1 85.44 371 TYR B O 1
ATOM 6856 N N . MET B 1 372 ? 6.777 -10.656 -14.805 1 86.75 372 MET B N 1
ATOM 6857 C CA . MET B 1 372 ? 6.508 -9.82 -15.969 1 86.75 372 MET B CA 1
ATOM 6858 C C . MET B 1 372 ? 6.781 -8.352 -15.656 1 86.75 372 MET B C 1
ATOM 6860 O O . MET B 1 372 ? 5.91 -7.645 -15.148 1 86.75 372 MET B O 1
ATOM 6864 N N . PRO B 1 373 ? 7.953 -7.855 -16.031 1 83 373 PRO B N 1
ATOM 6865 C CA . PRO B 1 373 ? 8.266 -6.457 -15.719 1 83 373 PRO B CA 1
ATOM 6866 C C . PRO B 1 373 ? 7.379 -5.473 -16.469 1 83 373 PRO B C 1
ATOM 6868 O O . PRO B 1 373 ? 6.77 -5.836 -17.484 1 83 373 PRO B O 1
ATOM 6871 N N . LEU B 1 374 ? 7.332 -4.309 -15.898 1 78.38 374 LEU B N 1
ATOM 6872 C CA . LEU B 1 374 ? 6.633 -3.256 -16.625 1 78.38 374 LEU B CA 1
ATOM 6873 C C . LEU B 1 374 ? 7.43 -2.826 -17.859 1 78.38 374 LEU B C 1
ATOM 6875 O O . LEU B 1 374 ? 8.656 -2.736 -17.797 1 78.38 374 LEU B O 1
ATOM 6879 N N . GLY B 1 375 ? 6.723 -2.744 -18.922 1 80.31 375 GLY B N 1
ATOM 6880 C CA . GLY B 1 375 ? 7.418 -2.318 -20.125 1 80.31 375 GLY B CA 1
ATOM 6881 C C . GLY B 1 375 ? 6.852 -2.936 -21.391 1 80.31 375 GLY B C 1
ATOM 6882 O O . GLY B 1 375 ? 5.711 -3.398 -21.406 1 80.31 375 GLY B O 1
ATOM 6883 N N . SER B 1 376 ? 7.668 -2.881 -22.391 1 88.62 376 SER B N 1
ATOM 6884 C CA . SER B 1 376 ? 7.25 -3.371 -23.703 1 88.62 376 SER B CA 1
ATOM 6885 C C . SER B 1 376 ? 7.469 -4.875 -23.828 1 88.62 376 SER B C 1
ATOM 6887 O O . SER B 1 376 ? 8.078 -5.492 -22.938 1 88.62 376 SER B O 1
ATOM 6889 N N . LEU B 1 377 ? 6.906 -5.434 -24.906 1 90.44 377 LEU B N 1
ATOM 6890 C CA . LEU B 1 377 ? 7.129 -6.848 -25.172 1 90.44 377 LEU B CA 1
ATOM 6891 C C . LEU B 1 377 ? 8.609 -7.141 -25.375 1 90.44 377 LEU B C 1
ATOM 6893 O O . LEU B 1 377 ? 9.102 -8.195 -24.984 1 90.44 377 LEU B O 1
ATOM 6897 N N . ARG B 1 378 ? 9.242 -6.125 -25.984 1 89.19 378 ARG B N 1
ATOM 6898 C CA . ARG B 1 378 ? 10.68 -6.234 -26.172 1 89.19 378 ARG B CA 1
ATOM 6899 C C . ARG B 1 378 ? 11.406 -6.395 -24.844 1 89.19 378 ARG B C 1
ATOM 6901 O O . ARG B 1 378 ? 12.289 -7.242 -24.703 1 89.19 378 ARG B O 1
ATOM 6908 N N . GLU B 1 379 ? 11 -5.699 -23.938 1 85.88 379 GLU B N 1
ATOM 6909 C CA . GLU B 1 379 ? 11.617 -5.734 -22.609 1 85.88 379 GLU B CA 1
ATOM 6910 C C . GLU B 1 379 ? 11.281 -7.031 -21.875 1 85.88 379 GLU B C 1
ATOM 6912 O O . GLU B 1 379 ? 12.094 -7.547 -21.109 1 85.88 379 GLU B O 1
ATOM 6917 N N . GLN B 1 380 ? 10.109 -7.539 -22.188 1 89 380 GLN B N 1
ATOM 6918 C CA . GLN B 1 380 ? 9.719 -8.812 -21.594 1 89 380 GLN B CA 1
ATOM 6919 C C . GLN B 1 380 ? 10.641 -9.938 -22.047 1 89 380 GLN B C 1
ATOM 6921 O O . GLN B 1 380 ? 11.023 -10.797 -21.25 1 89 380 GLN B O 1
ATOM 6926 N N . LEU B 1 381 ? 11 -9.875 -23.297 1 89.25 381 LEU B N 1
ATOM 6927 C CA . LEU B 1 381 ? 11.7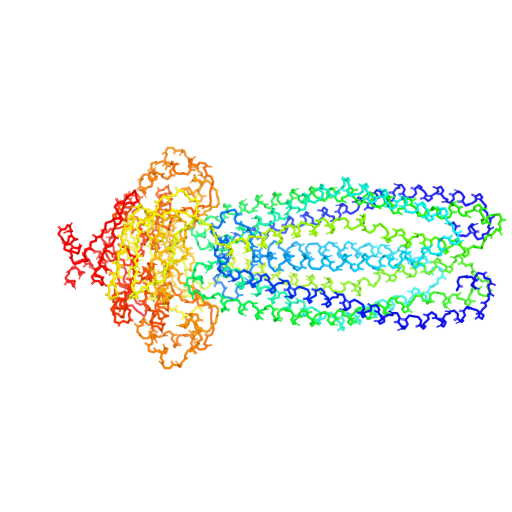27 -10.977 -23.922 1 89.25 381 LEU B CA 1
ATOM 6928 C C . LEU B 1 381 ? 13.219 -10.898 -23.594 1 89.25 381 LEU B C 1
ATOM 6930 O O . LEU B 1 381 ? 13.93 -11.898 -23.703 1 89.25 381 LEU B O 1
ATOM 6934 N N . THR B 1 382 ? 13.609 -9.695 -23.156 1 86 382 THR B N 1
ATOM 6935 C CA . THR B 1 382 ? 15.047 -9.516 -23 1 86 382 THR B CA 1
ATOM 6936 C C . THR B 1 382 ? 15.414 -9.266 -21.531 1 86 382 THR B C 1
ATOM 6938 O O . THR B 1 382 ? 16.594 -9.117 -21.203 1 86 382 THR B O 1
ATOM 6941 N N . PHE B 1 383 ? 14.375 -9.297 -20.781 1 82.06 383 PHE B N 1
ATOM 6942 C CA . PHE B 1 383 ? 14.641 -9.039 -19.375 1 82.06 383 PHE B CA 1
ATOM 6943 C C . PHE B 1 383 ? 15.703 -9.992 -18.828 1 82.06 383 PHE B C 1
ATOM 6945 O O . PHE B 1 383 ? 15.625 -11.203 -19.047 1 82.06 383 PHE B O 1
ATOM 6952 N N . PRO B 1 384 ? 16.719 -9.469 -18.203 1 77.56 384 PRO B N 1
ATOM 6953 C CA . PRO B 1 384 ? 16.984 -8.141 -17.656 1 77.56 384 PRO B CA 1
ATOM 6954 C C . PRO B 1 384 ? 17.906 -7.309 -18.531 1 77.56 384 PRO B C 1
ATOM 6956 O O . PRO B 1 384 ? 18.266 -6.18 -18.172 1 77.56 384 PRO B O 1
ATOM 6959 N N . ASP B 1 385 ? 18.188 -7.918 -19.656 1 72.94 385 ASP B N 1
ATOM 6960 C CA . ASP B 1 385 ? 19.156 -7.258 -20.531 1 72.94 385 ASP B CA 1
ATOM 6961 C C . ASP B 1 385 ? 18.484 -6.156 -21.359 1 72.94 385 ASP B C 1
ATOM 6963 O O . ASP B 1 385 ? 17.266 -6.094 -21.438 1 72.94 385 ASP B O 1
ATOM 6967 N N . SER B 1 386 ? 19.312 -5.293 -21.812 1 67.25 386 SER B N 1
ATOM 6968 C CA . SER B 1 386 ? 18.828 -4.293 -22.75 1 67.25 386 SER B CA 1
ATOM 6969 C C . SER B 1 386 ? 18.484 -4.922 -24.094 1 67.25 386 SER B C 1
ATOM 6971 O O . SER B 1 386 ? 19.188 -5.832 -24.562 1 67.25 386 SER B O 1
ATOM 6973 N N . PRO B 1 387 ? 17.438 -4.496 -24.719 1 62.78 387 PRO B N 1
ATOM 6974 C CA . PRO B 1 387 ? 16.828 -5.133 -25.891 1 62.78 387 PRO B CA 1
ATOM 6975 C C . PRO B 1 387 ? 17.75 -5.152 -27.109 1 62.78 387 PRO B C 1
ATOM 6977 O O . PRO B 1 387 ? 18.422 -4.16 -27.391 1 62.78 387 PRO B O 1
ATOM 6980 N N . PRO B 1 388 ? 18.031 -6.41 -27.625 1 66.88 388 PRO B N 1
ATOM 6981 C CA . PRO B 1 388 ? 18.781 -6.555 -28.875 1 66.88 388 PRO B CA 1
ATOM 6982 C C . PRO B 1 388 ? 17.969 -6.113 -30.094 1 66.88 388 PRO B C 1
ATOM 6984 O O . PRO B 1 388 ? 16.875 -5.566 -29.953 1 66.88 388 PRO B O 1
ATOM 6987 N N . LEU B 1 389 ? 18.406 -6.586 -31.359 1 65.31 389 LEU B N 1
ATOM 6988 C CA . LEU B 1 389 ? 17.812 -6.309 -32.656 1 65.31 389 LEU B CA 1
ATOM 6989 C C . LEU B 1 389 ? 16.469 -7.027 -32.812 1 65.31 389 LEU B C 1
ATOM 6991 O O . LEU B 1 389 ? 16.281 -8.117 -32.25 1 65.31 389 LEU B O 1
ATOM 6995 N N . ASP B 1 390 ? 15.523 -6.566 -33.5 1 68.75 390 ASP B N 1
ATOM 6996 C CA . ASP B 1 390 ? 14.117 -6.91 -33.719 1 68.75 390 ASP B CA 1
ATOM 6997 C C . ASP B 1 390 ? 13.977 -8.328 -34.281 1 68.75 390 ASP B C 1
ATOM 6999 O O . ASP B 1 390 ? 13.148 -9.102 -33.781 1 68.75 390 ASP B O 1
ATOM 7003 N N . ALA B 1 391 ? 14.75 -8.711 -35.25 1 71.38 391 ALA B N 1
ATOM 7004 C CA . ALA B 1 391 ? 14.547 -9.977 -35.938 1 71.38 391 ALA B CA 1
ATOM 7005 C C . ALA B 1 391 ? 14.773 -11.156 -35 1 71.38 391 ALA B C 1
ATOM 7007 O O . ALA B 1 391 ? 14.031 -12.141 -35.031 1 71.38 391 ALA B O 1
ATOM 7008 N N . GLU B 1 392 ? 15.555 -11.086 -34.156 1 82.19 392 GLU B N 1
ATOM 7009 C CA . GLU B 1 392 ? 15.883 -12.164 -33.25 1 82.19 392 GLU B CA 1
ATOM 7010 C C . GLU B 1 392 ? 14.75 -12.406 -32.25 1 82.19 392 GLU B C 1
ATOM 7012 O O . GLU B 1 392 ? 14.477 -13.547 -31.875 1 82.19 392 GLU B O 1
ATOM 7017 N N . LEU B 1 393 ? 14.039 -11.445 -32.062 1 87.75 393 LEU B N 1
ATOM 7018 C CA . LEU B 1 393 ? 12.969 -11.547 -31.062 1 87.75 393 LEU B CA 1
ATOM 7019 C C . LEU B 1 393 ? 11.75 -12.234 -31.656 1 87.75 393 LEU B C 1
ATOM 7021 O O . LEU B 1 393 ? 11.062 -13 -30.969 1 87.75 393 LEU B O 1
ATOM 7025 N N . ARG B 1 394 ? 11.5 -12 -32.906 1 87.88 394 ARG B N 1
ATOM 7026 C CA . ARG B 1 394 ? 10.383 -12.664 -33.594 1 87.88 394 ARG B CA 1
ATOM 7027 C C . ARG B 1 394 ? 10.617 -14.164 -33.688 1 87.88 394 ARG B C 1
ATOM 7029 O O . ARG B 1 394 ? 9.695 -14.953 -33.469 1 87.88 394 ARG B O 1
ATOM 7036 N N . ASP B 1 395 ? 11.805 -14.5 -34 1 89.62 395 ASP B N 1
ATOM 7037 C CA . ASP B 1 395 ? 12.164 -15.906 -34.094 1 89.62 395 ASP B CA 1
ATOM 7038 C C . ASP B 1 395 ? 12.055 -16.594 -32.719 1 89.62 395 ASP B C 1
ATOM 7040 O O . ASP B 1 395 ? 11.656 -17.75 -32.625 1 89.62 395 ASP B O 1
ATOM 7044 N N . LEU B 1 396 ? 12.406 -15.898 -31.781 1 91.5 396 LEU B N 1
ATOM 7045 C CA . LEU B 1 396 ? 12.344 -16.438 -30.422 1 91.5 396 LEU B CA 1
ATOM 7046 C C . LEU B 1 396 ? 10.898 -16.75 -30.031 1 91.5 396 LEU B C 1
ATOM 7048 O O . LEU B 1 396 ? 10.633 -17.766 -29.391 1 91.5 396 LEU B O 1
ATOM 7052 N N . LEU B 1 397 ? 10.016 -15.906 -30.453 1 93.38 397 LEU B N 1
ATOM 7053 C CA . LEU B 1 397 ? 8.602 -16.125 -30.141 1 93.38 397 LEU B CA 1
ATOM 7054 C C . LEU B 1 397 ? 8.078 -17.375 -30.844 1 93.38 397 LEU B C 1
ATOM 7056 O O . LEU B 1 397 ? 7.277 -18.109 -30.266 1 93.38 397 LEU B O 1
ATOM 7060 N N . THR B 1 398 ? 8.531 -17.531 -31.969 1 92.06 398 THR B N 1
ATOM 7061 C CA . THR B 1 398 ? 8.141 -18.734 -32.719 1 92.06 398 THR B CA 1
ATOM 7062 C C . THR B 1 398 ? 8.727 -19.984 -32.062 1 92.06 398 THR B C 1
ATOM 7064 O O . THR B 1 398 ? 8.055 -21 -31.969 1 92.06 398 THR B O 1
ATOM 7067 N N . THR B 1 399 ? 9.914 -19.828 -31.578 1 92.31 399 THR B N 1
ATOM 7068 C CA . THR B 1 399 ? 10.609 -20.953 -30.953 1 92.31 399 THR B CA 1
ATOM 7069 C C . THR B 1 399 ? 9.891 -21.391 -29.688 1 92.31 399 THR B C 1
ATOM 7071 O O . THR B 1 399 ? 9.82 -22.594 -29.391 1 92.31 399 THR B O 1
ATOM 7074 N N . VAL B 1 400 ? 9.344 -20.438 -28.984 1 93.69 400 VAL B N 1
ATOM 7075 C CA . VAL B 1 400 ? 8.695 -20.781 -27.719 1 93.69 400 VAL B CA 1
ATOM 7076 C C . VAL B 1 400 ? 7.195 -20.969 -27.953 1 93.69 400 VAL B C 1
ATOM 7078 O O . VAL B 1 400 ? 6.398 -20.891 -27.016 1 93.69 400 VAL B O 1
ATOM 7081 N N . CYS B 1 401 ? 6.766 -21.078 -29.172 1 90.69 401 CYS B N 1
ATOM 7082 C CA . CYS B 1 401 ? 5.41 -21.438 -29.578 1 90.69 401 CYS B CA 1
ATOM 7083 C C . CYS B 1 401 ? 4.43 -20.312 -29.281 1 90.69 401 CYS B C 1
ATOM 7085 O O . CYS B 1 401 ? 3.332 -20.562 -28.781 1 90.69 401 CYS B O 1
ATOM 7087 N N . LEU B 1 402 ? 4.895 -19.047 -29.5 1 91.88 402 LEU B N 1
ATOM 7088 C CA . LEU B 1 402 ? 4.027 -17.891 -29.406 1 91.88 402 LEU B CA 1
ATOM 7089 C C . LEU B 1 402 ? 4.082 -17.047 -30.688 1 91.88 402 LEU B C 1
ATOM 7091 O O . LEU B 1 402 ? 4.301 -15.844 -30.625 1 91.88 402 LEU B O 1
ATOM 7095 N N . PRO B 1 403 ? 3.768 -17.625 -31.719 1 88.5 403 PRO B N 1
ATOM 7096 C CA . PRO B 1 403 ? 3.932 -16.891 -32.969 1 88.5 403 PRO B CA 1
ATOM 7097 C C . PRO B 1 403 ? 2.93 -15.75 -33.125 1 88.5 403 PRO B C 1
ATOM 7099 O O . PRO B 1 403 ? 3.232 -14.742 -33.781 1 88.5 403 PRO B O 1
ATOM 7102 N N . ASN B 1 404 ? 1.786 -15.836 -32.531 1 87 404 ASN B N 1
ATOM 7103 C CA . ASN B 1 404 ? 0.728 -14.859 -32.75 1 87 404 ASN B CA 1
ATOM 7104 C C . ASN B 1 404 ? 0.735 -13.781 -31.656 1 87 404 ASN B C 1
ATOM 7106 O O . ASN B 1 404 ? -0.119 -12.891 -31.656 1 87 404 ASN B O 1
ATOM 7110 N N . LEU B 1 405 ? 1.646 -13.883 -30.797 1 88.69 405 LEU B N 1
ATOM 7111 C CA . LEU B 1 405 ? 1.638 -12.922 -29.703 1 88.69 405 LEU B CA 1
ATOM 7112 C C . LEU B 1 405 ? 1.923 -11.516 -30.203 1 88.69 405 LEU B C 1
ATOM 7114 O O . LEU B 1 405 ? 1.313 -10.547 -29.734 1 88.69 405 LEU B O 1
ATOM 7118 N N . LEU B 1 406 ? 2.746 -11.422 -31.172 1 89.31 406 LEU B N 1
ATOM 7119 C CA . LEU B 1 406 ? 3.113 -10.125 -31.719 1 89.31 406 LEU B CA 1
ATOM 7120 C C . LEU B 1 406 ? 1.906 -9.445 -32.344 1 89.31 406 LEU B C 1
ATOM 7122 O O . LEU B 1 406 ? 1.683 -8.25 -32.156 1 89.31 406 LEU B O 1
ATOM 7126 N N . SER B 1 407 ? 1.222 -10.156 -33.094 1 86.94 407 SER B N 1
ATOM 7127 C CA . SER B 1 407 ? 0.051 -9.617 -33.781 1 86.94 407 SER B CA 1
ATOM 7128 C C . SER B 1 407 ? -1.067 -9.305 -32.781 1 86.94 407 SER B C 1
ATOM 7130 O O . SER B 1 407 ? -1.811 -8.336 -32.969 1 86.94 407 SER B O 1
ATOM 7132 N N . ARG B 1 408 ? -1.075 -10.047 -31.766 1 85.19 408 ARG B N 1
ATOM 7133 C CA . ARG B 1 408 ? -2.127 -9.891 -30.766 1 85.19 408 ARG B CA 1
ATOM 7134 C C . ARG B 1 408 ? -1.919 -8.617 -29.953 1 85.19 408 ARG B C 1
ATOM 7136 O O . ARG B 1 408 ? -2.885 -7.949 -29.578 1 85.19 408 ARG B O 1
ATOM 7143 N N . VAL B 1 409 ? -0.674 -8.258 -29.766 1 86.38 409 VAL B N 1
ATOM 7144 C CA . VAL B 1 409 ? -0.423 -7.176 -28.812 1 86.38 409 VAL B CA 1
ATOM 7145 C C . VAL B 1 409 ? -0.02 -5.91 -29.578 1 86.38 409 VAL B C 1
ATOM 7147 O O . VAL B 1 409 ? 0.014 -4.82 -29 1 86.38 409 VAL B O 1
ATOM 7150 N N . GLY B 1 410 ? 0.21 -5.938 -30.734 1 87.06 410 GLY B N 1
ATOM 7151 C CA . GLY B 1 410 ? 0.474 -4.754 -31.531 1 87.06 410 GLY B CA 1
ATOM 7152 C C . GLY B 1 410 ? 1.953 -4.5 -31.766 1 87.06 410 GLY B C 1
ATOM 7153 O O . GLY B 1 410 ? 2.369 -3.361 -31.969 1 87.06 410 GLY B O 1
ATOM 7154 N N . GLY B 1 411 ? 2.703 -5.469 -31.5 1 88.88 411 GLY B N 1
ATOM 7155 C CA . GLY B 1 411 ? 4.109 -5.309 -31.828 1 88.88 411 GLY B CA 1
ATOM 7156 C C . GLY B 1 411 ? 5.027 -5.445 -30.625 1 88.88 411 GLY B C 1
ATOM 7157 O O . GLY B 1 411 ? 4.566 -5.676 -29.516 1 88.88 411 GLY B O 1
ATOM 7158 N N . LEU B 1 412 ? 6.332 -5.258 -30.875 1 89.56 412 LEU B N 1
ATOM 7159 C CA . LEU B 1 412 ? 7.359 -5.461 -29.859 1 89.56 412 LEU B CA 1
ATOM 7160 C C . LEU B 1 412 ? 7.406 -4.285 -28.891 1 89.56 412 LEU B C 1
ATOM 7162 O O . LEU B 1 412 ? 7.848 -4.438 -27.75 1 89.56 412 LEU B O 1
ATOM 7166 N N . ASP B 1 413 ? 6.902 -3.193 -29.312 1 89.25 413 ASP B N 1
ATOM 7167 C CA . ASP B 1 413 ? 7.004 -1.997 -28.484 1 89.25 413 ASP B CA 1
ATOM 7168 C C . ASP B 1 413 ? 5.691 -1.72 -27.766 1 89.25 413 ASP B C 1
ATOM 7170 O O . ASP B 1 413 ? 5.559 -0.705 -27.078 1 89.25 413 ASP B O 1
ATOM 7174 N N . ALA B 1 414 ? 4.859 -2.693 -27.922 1 89.69 414 ALA B N 1
ATOM 7175 C CA . ALA B 1 414 ? 3.59 -2.551 -27.219 1 89.69 414 ALA B CA 1
ATOM 7176 C C . ALA B 1 414 ? 3.781 -2.703 -25.719 1 89.69 414 ALA B C 1
ATOM 7178 O O . ALA B 1 414 ? 4.574 -3.531 -25.266 1 89.69 414 ALA B O 1
ATOM 7179 N N . GLU B 1 415 ? 3.15 -1.82 -25 1 85.75 415 GLU B N 1
ATOM 7180 C CA . GLU B 1 415 ? 3.164 -1.896 -23.547 1 85.75 415 GLU B CA 1
ATOM 7181 C C . GLU B 1 415 ? 1.811 -2.352 -23 1 85.75 415 GLU B C 1
ATOM 7183 O O . GLU B 1 415 ? 0.764 -1.965 -23.531 1 85.75 415 GLU B O 1
ATOM 7188 N N . ALA B 1 416 ? 1.859 -3.266 -22.141 1 79.56 416 ALA B N 1
ATOM 7189 C CA . ALA B 1 416 ? 0.642 -3.787 -21.516 1 79.56 416 ALA B CA 1
ATOM 7190 C C . ALA B 1 416 ? 0.932 -4.359 -20.125 1 79.56 416 ALA B C 1
ATOM 7192 O O . ALA B 1 416 ? 2.092 -4.457 -19.719 1 79.56 416 ALA B O 1
ATOM 7193 N N . ASP B 1 417 ? -0.079 -4.555 -19.469 1 75.25 417 ASP B N 1
ATOM 7194 C CA . ASP B 1 417 ? 0.054 -5.348 -18.25 1 75.25 417 ASP B CA 1
ATOM 7195 C C . ASP B 1 417 ? 0.172 -6.836 -18.562 1 75.25 417 ASP B C 1
ATOM 7197 O O . ASP B 1 417 ? -0.816 -7.57 -18.5 1 75.25 417 ASP B O 1
ATOM 7201 N N . TRP B 1 418 ? 1.318 -7.172 -18.766 1 84.56 418 TRP B N 1
ATOM 7202 C CA . TRP B 1 418 ? 1.604 -8.5 -19.297 1 84.56 418 TRP B CA 1
ATOM 7203 C C . TRP B 1 418 ? 1.138 -9.586 -18.328 1 84.56 418 TRP B C 1
ATOM 7205 O O . TRP B 1 418 ? 0.659 -10.641 -18.75 1 84.56 418 TRP B O 1
ATOM 7215 N N . ALA B 1 419 ? 1.288 -9.406 -17 1 75.69 419 ALA B N 1
ATOM 7216 C CA . ALA B 1 419 ? 0.907 -10.391 -15.992 1 75.69 419 ALA B CA 1
ATOM 7217 C C . ALA B 1 419 ? -0.585 -10.703 -16.062 1 75.69 419 ALA B C 1
ATOM 7219 O O . ALA B 1 419 ? -1.007 -11.828 -15.773 1 75.69 419 ALA B O 1
ATOM 7220 N N . HIS B 1 420 ? -1.312 -9.758 -16.578 1 69.81 420 HIS B N 1
ATOM 7221 C CA . HIS B 1 420 ? -2.758 -9.93 -16.672 1 69.81 420 HIS B CA 1
ATOM 7222 C C . HIS B 1 420 ? -3.172 -10.383 -18.078 1 69.81 420 HIS B C 1
ATOM 7224 O O . HIS B 1 420 ? -4.172 -11.086 -18.234 1 69.81 420 HIS B O 1
ATOM 7230 N N . MET B 1 421 ? -2.428 -9.93 -19.016 1 76.12 421 MET B N 1
ATOM 7231 C CA . MET B 1 421 ? -2.797 -10.18 -20.406 1 76.12 421 MET B CA 1
ATOM 7232 C C . MET B 1 421 ? -2.426 -11.594 -20.812 1 76.12 421 MET B C 1
ATOM 7234 O O . MET B 1 421 ? -3.158 -12.242 -21.578 1 76.12 421 MET B O 1
ATOM 7238 N N . LEU B 1 422 ? -1.352 -12.078 -20.281 1 82.12 422 LEU B N 1
ATOM 7239 C CA . LEU B 1 422 ? -0.865 -13.391 -20.672 1 82.12 422 LEU B CA 1
ATOM 7240 C C . LEU B 1 422 ? -1.299 -14.461 -19.672 1 82.12 422 LEU B C 1
ATOM 7242 O O . LEU B 1 422 ? -1.313 -14.211 -18.469 1 82.12 422 LEU B O 1
ATOM 7246 N N . SER B 1 423 ? -1.662 -15.617 -20.234 1 76.5 423 SER B N 1
ATOM 7247 C CA . SER B 1 423 ? -1.911 -16.766 -19.359 1 76.5 423 SER B CA 1
ATOM 7248 C C . SER B 1 423 ? -0.624 -17.25 -18.703 1 76.5 423 SER B C 1
ATOM 7250 O O . SER B 1 423 ? 0.472 -16.844 -19.094 1 76.5 423 SER B O 1
ATOM 7252 N N . LEU B 1 424 ? -0.752 -18.016 -17.688 1 79 424 LEU B N 1
ATOM 7253 C CA . LEU B 1 424 ? 0.432 -18.531 -17.016 1 79 424 LEU B CA 1
ATOM 7254 C C . LEU B 1 424 ? 1.316 -19.312 -17.984 1 79 424 LEU B C 1
ATOM 7256 O O . LEU B 1 424 ? 2.543 -19.203 -17.922 1 79 424 LEU B O 1
ATOM 7260 N N . GLY B 1 425 ? 0.699 -20.109 -18.828 1 85.19 425 GLY B N 1
ATOM 7261 C CA . GLY B 1 425 ? 1.466 -20.828 -19.828 1 85.19 425 GLY B CA 1
ATOM 7262 C C . GLY B 1 425 ? 2.211 -19.922 -20.781 1 85.19 425 GLY B C 1
ATOM 7263 O O . GLY B 1 425 ? 3.355 -20.203 -21.156 1 85.19 425 GLY B O 1
ATOM 7264 N N . GLU B 1 426 ? 1.512 -18.891 -21.125 1 87.25 426 GLU B N 1
ATOM 7265 C CA . GLU B 1 426 ? 2.154 -17.922 -22.016 1 87.25 426 GLU B CA 1
ATOM 7266 C C . GLU B 1 426 ? 3.299 -17.203 -21.312 1 87.25 426 GLU B C 1
ATOM 7268 O O . GLU B 1 426 ? 4.34 -16.953 -21.906 1 87.25 426 GLU B O 1
ATOM 7273 N N . GLN B 1 427 ? 3.053 -16.922 -20.062 1 90.56 427 GLN B N 1
ATOM 7274 C CA . GLN B 1 427 ? 4.102 -16.281 -19.297 1 90.56 427 GLN B CA 1
ATOM 7275 C C . GLN B 1 427 ? 5.332 -17.172 -19.172 1 90.56 427 GLN B C 1
ATOM 7277 O O . GLN B 1 427 ? 6.465 -16.703 -19.266 1 90.56 427 GLN B O 1
ATOM 7282 N N . GLN B 1 428 ? 5.098 -18.453 -18.969 1 91.19 428 GLN B N 1
ATOM 7283 C CA . GLN B 1 428 ? 6.199 -19.406 -18.859 1 91.19 428 GLN B CA 1
ATOM 7284 C C . GLN B 1 428 ? 6.969 -19.5 -20.172 1 91.19 428 GLN B C 1
ATOM 7286 O O . GLN B 1 428 ? 8.195 -19.578 -20.188 1 91.19 428 GLN B O 1
ATOM 7291 N N . ARG B 1 429 ? 6.238 -19.422 -21.281 1 94.06 429 ARG B N 1
ATOM 7292 C CA . ARG B 1 429 ? 6.879 -19.469 -22.594 1 94.06 429 ARG B CA 1
ATOM 7293 C C . ARG B 1 429 ? 7.695 -18.203 -22.844 1 94.06 429 ARG B C 1
ATOM 7295 O O . ARG B 1 429 ? 8.797 -18.281 -23.406 1 94.06 429 ARG B O 1
ATOM 7302 N N . VAL B 1 430 ? 7.176 -17.094 -22.453 1 93.06 430 VAL B N 1
ATOM 7303 C CA . VAL B 1 430 ? 7.914 -15.844 -22.578 1 93.06 430 VAL B CA 1
ATOM 7304 C C . VAL B 1 430 ? 9.18 -15.906 -21.734 1 93.06 430 VAL B C 1
ATOM 7306 O O . VAL B 1 430 ? 10.25 -15.469 -22.172 1 93.06 430 VAL B O 1
ATOM 7309 N N . SER B 1 431 ? 9.047 -16.422 -20.562 1 92.25 431 SER B N 1
ATOM 7310 C CA . SER B 1 431 ? 10.203 -16.562 -19.688 1 92.25 431 SER B CA 1
ATOM 7311 C C . SER B 1 431 ? 11.242 -17.516 -20.297 1 92.25 431 SER B C 1
ATOM 7313 O O . SER B 1 431 ? 12.445 -17.297 -20.141 1 92.25 431 SER B O 1
ATOM 7315 N N . PHE B 1 432 ? 10.766 -18.547 -20.906 1 94.25 432 PHE B N 1
ATOM 7316 C CA . PHE B 1 432 ? 11.656 -19.484 -21.594 1 94.25 432 PHE B CA 1
ATOM 7317 C C . PHE B 1 432 ? 12.406 -18.781 -22.719 1 94.25 432 PHE B C 1
ATOM 7319 O O . PHE B 1 432 ? 13.578 -19.078 -22.969 1 94.25 432 PHE B O 1
ATOM 7326 N N . ALA B 1 433 ? 11.703 -17.891 -23.375 1 92.94 433 ALA B N 1
ATOM 7327 C CA . ALA B 1 433 ? 12.352 -17.094 -24.422 1 92.94 433 ALA B CA 1
ATOM 7328 C C . ALA B 1 433 ? 13.523 -16.297 -23.875 1 92.94 433 ALA B C 1
ATOM 7330 O O . ALA B 1 433 ? 14.555 -16.156 -24.547 1 92.94 433 ALA B O 1
ATOM 7331 N N . ARG B 1 434 ? 13.383 -15.836 -22.719 1 90.88 434 ARG B N 1
ATOM 7332 C CA . ARG B 1 434 ? 14.469 -15.109 -22.062 1 90.88 434 ARG B CA 1
ATOM 7333 C C . ARG B 1 434 ? 15.695 -16 -21.906 1 90.88 434 ARG B C 1
ATOM 7335 O O . ARG B 1 434 ? 16.828 -15.562 -22.125 1 90.88 434 ARG B O 1
ATOM 7342 N N . LEU B 1 435 ? 15.398 -17.141 -21.453 1 91.75 435 LEU B N 1
ATOM 7343 C CA . LEU B 1 435 ? 16.484 -18.094 -21.234 1 91.75 435 LEU B CA 1
ATOM 7344 C C . LEU B 1 435 ? 17.219 -18.359 -22.531 1 91.75 435 LEU B C 1
ATOM 7346 O O . LEU B 1 435 ? 18.453 -18.359 -22.562 1 91.75 435 LEU B O 1
ATOM 7350 N N . LEU B 1 436 ? 16.438 -18.578 -23.578 1 91.62 436 LEU B N 1
ATOM 7351 C CA . LEU B 1 436 ? 17.047 -18.875 -24.875 1 91.62 436 LEU B CA 1
ATOM 7352 C C . LEU B 1 436 ? 17.812 -17.672 -25.422 1 91.62 436 LEU B C 1
ATOM 7354 O O . LEU B 1 436 ? 18.797 -17.844 -26.125 1 91.62 436 LEU B O 1
ATOM 7358 N N . HIS B 1 437 ? 17.328 -16.531 -25.109 1 89.31 437 HIS B N 1
ATOM 7359 C CA . HIS B 1 437 ? 18 -15.305 -25.531 1 89.31 437 HIS B CA 1
ATOM 7360 C C . HIS B 1 437 ? 19.328 -15.117 -24.812 1 89.31 437 HIS B C 1
ATOM 7362 O O . HIS B 1 437 ? 20.328 -14.727 -25.422 1 89.31 437 HIS B O 1
ATOM 7368 N N . HIS B 1 438 ? 19.406 -15.383 -23.562 1 87.44 438 HIS B N 1
ATOM 7369 C CA . HIS B 1 438 ? 20.594 -15.133 -22.734 1 87.44 438 HIS B CA 1
ATOM 7370 C C . HIS B 1 438 ? 21.641 -16.219 -22.938 1 87.44 438 HIS B C 1
ATOM 7372 O O . HIS B 1 438 ? 22.828 -15.969 -22.75 1 87.44 438 HIS B O 1
ATOM 7378 N N . LYS B 1 439 ? 21.234 -17.359 -23.266 1 88.19 439 LYS B N 1
ATOM 7379 C CA . LYS B 1 439 ? 22.125 -18.484 -23.5 1 88.19 439 LYS B CA 1
ATOM 7380 C C . LYS B 1 439 ? 23.109 -18.641 -22.344 1 88.19 439 LYS B C 1
ATOM 7382 O O . LYS B 1 439 ? 24.328 -18.594 -22.547 1 88.19 439 LYS B O 1
ATOM 7387 N N . PRO B 1 440 ? 22.641 -18.984 -21.125 1 90.19 440 PRO B N 1
ATOM 7388 C CA . PRO B 1 440 ? 23.516 -19.109 -19.953 1 90.19 440 PRO B CA 1
ATOM 7389 C C . PRO B 1 440 ? 24.328 -20.406 -19.953 1 90.19 440 PRO B C 1
ATOM 7391 O O . PRO B 1 440 ? 24.047 -21.312 -20.75 1 90.19 440 PRO B O 1
ATOM 7394 N N . GLU B 1 441 ? 25.344 -20.422 -19.109 1 90.81 441 GLU B N 1
ATOM 7395 C CA . GLU B 1 441 ? 26.125 -21.641 -18.938 1 90.81 441 GLU B CA 1
ATOM 7396 C C . GLU B 1 441 ? 25.328 -22.719 -18.203 1 90.81 441 GLU B C 1
ATOM 7398 O O . GLU B 1 441 ? 25.422 -23.906 -18.531 1 90.81 441 GLU B O 1
ATOM 7403 N N . VAL B 1 442 ? 24.594 -22.25 -17.25 1 92.94 442 VAL B N 1
ATOM 7404 C CA . VAL B 1 442 ? 23.75 -23.156 -16.484 1 92.94 442 VAL B CA 1
ATOM 7405 C C . VAL B 1 442 ? 22.359 -22.547 -16.328 1 92.94 442 VAL B C 1
ATOM 7407 O O . VAL B 1 442 ? 22.219 -21.344 -16.078 1 92.94 442 VAL B O 1
ATOM 7410 N N . ALA B 1 443 ? 21.328 -23.391 -16.516 1 94.25 443 ALA B N 1
ATOM 7411 C CA . ALA B 1 443 ? 19.953 -22.938 -16.359 1 94.25 443 ALA B CA 1
ATOM 7412 C C . ALA B 1 443 ? 19.234 -23.734 -15.273 1 94.25 443 ALA B C 1
ATOM 7414 O O . ALA B 1 443 ? 19.438 -24.938 -15.133 1 94.25 443 ALA B O 1
ATOM 7415 N N . PHE B 1 444 ? 18.562 -23.031 -14.484 1 94.5 444 PHE B N 1
ATOM 7416 C CA . PHE B 1 444 ? 17.703 -23.625 -13.461 1 94.5 444 PHE B CA 1
ATOM 7417 C C . PHE B 1 444 ? 16.234 -23.453 -13.797 1 94.5 444 PHE B C 1
ATOM 7419 O O . PHE B 1 444 ? 15.773 -22.328 -14.008 1 94.5 444 PHE B O 1
ATOM 7426 N N . LEU B 1 445 ? 15.484 -24.531 -13.875 1 94.88 445 LEU B N 1
ATOM 7427 C CA . LEU B 1 445 ? 14.062 -24.469 -14.195 1 94.88 445 LEU B CA 1
ATOM 7428 C C . LEU B 1 445 ? 13.219 -25.016 -13.047 1 94.88 445 LEU B C 1
ATOM 7430 O O . LEU B 1 445 ? 13.148 -26.234 -12.836 1 94.88 445 LEU B O 1
ATOM 7434 N N . ASP B 1 446 ? 12.625 -24.156 -12.336 1 90.44 446 ASP B N 1
ATOM 7435 C CA . ASP B 1 446 ? 11.766 -24.531 -11.219 1 90.44 446 ASP B CA 1
ATOM 7436 C C . ASP B 1 446 ? 10.312 -24.672 -11.672 1 90.44 446 ASP B C 1
ATOM 7438 O O . ASP B 1 446 ? 9.531 -23.719 -11.555 1 90.44 446 ASP B O 1
ATOM 7442 N N . GLU B 1 447 ? 9.969 -25.797 -12.086 1 87.94 447 GLU B N 1
ATOM 7443 C CA . GLU B 1 447 ? 8.633 -26.062 -12.617 1 87.94 447 GLU B CA 1
ATOM 7444 C C . GLU B 1 447 ? 8.234 -25.016 -13.656 1 87.94 447 GLU B C 1
ATOM 7446 O O . GLU B 1 447 ? 7.121 -24.484 -13.617 1 87.94 447 GLU B O 1
ATOM 7451 N N . ALA B 1 448 ? 9.172 -24.766 -14.5 1 90.56 448 ALA B N 1
ATOM 7452 C CA . ALA B 1 448 ? 9.055 -23.641 -15.438 1 90.56 448 ALA B CA 1
ATOM 7453 C C . ALA B 1 448 ? 8.125 -24 -16.594 1 90.56 448 ALA B C 1
ATOM 7455 O O . ALA B 1 448 ? 7.766 -23.125 -17.391 1 90.56 448 ALA B O 1
ATOM 7456 N N . THR B 1 449 ? 7.734 -25.281 -16.703 1 89.75 449 THR B N 1
ATOM 7457 C CA . THR B 1 449 ? 6.852 -25.703 -17.797 1 89.75 449 THR B CA 1
ATOM 7458 C C . THR B 1 449 ? 5.617 -26.406 -17.234 1 89.75 449 THR B C 1
ATOM 7460 O O . THR B 1 449 ? 4.992 -27.219 -17.938 1 89.75 449 THR B O 1
ATOM 7463 N N . SER B 1 450 ? 5.355 -26.109 -15.984 1 81.38 450 SER B N 1
ATOM 7464 C CA . SER B 1 450 ? 4.289 -26.828 -15.297 1 81.38 450 SER B CA 1
ATOM 7465 C C . SER B 1 450 ? 2.92 -26.469 -15.867 1 81.38 450 SER B C 1
ATOM 7467 O O . SER B 1 450 ? 1.973 -27.25 -15.758 1 81.38 450 SER B O 1
ATOM 7469 N N . ALA B 1 451 ? 2.803 -25.281 -16.469 1 79.31 451 ALA B N 1
ATOM 7470 C CA . ALA B 1 451 ? 1.511 -24.812 -16.969 1 79.31 451 ALA B CA 1
ATOM 7471 C C . ALA B 1 451 ? 1.4 -25.047 -18.484 1 79.31 451 ALA B C 1
ATOM 7473 O O . ALA B 1 451 ? 0.478 -24.531 -19.125 1 79.31 451 ALA B O 1
ATOM 7474 N N . LEU B 1 452 ? 2.338 -25.859 -19.016 1 84.25 452 LEU B N 1
ATOM 7475 C CA . LEU B 1 452 ? 2.338 -26.094 -20.469 1 84.25 452 LEU B CA 1
ATOM 7476 C C . LEU B 1 452 ? 1.793 -27.484 -20.781 1 84.25 452 LEU B C 1
ATOM 7478 O O . LEU B 1 452 ? 1.881 -28.391 -19.953 1 84.25 452 LEU B O 1
ATOM 7482 N N . ASP B 1 453 ? 1.232 -27.562 -21.953 1 78.56 453 ASP B N 1
ATOM 7483 C CA . ASP B 1 453 ? 0.841 -28.891 -22.438 1 78.56 453 ASP B CA 1
ATOM 7484 C C . ASP B 1 453 ? 2.066 -29.719 -22.812 1 78.56 453 ASP B C 1
ATOM 7486 O O . ASP B 1 453 ? 3.154 -29.188 -23.016 1 78.56 453 ASP B O 1
ATOM 7490 N N . THR B 1 454 ? 1.851 -30.984 -22.938 1 81.19 454 THR B N 1
ATOM 7491 C CA . THR B 1 454 ? 2.934 -31.938 -23.109 1 81.19 454 THR B CA 1
ATOM 7492 C C . THR B 1 454 ? 3.711 -31.641 -24.391 1 81.19 454 THR B C 1
ATOM 7494 O O . THR B 1 454 ? 4.941 -31.719 -24.406 1 81.19 454 THR B O 1
ATOM 7497 N N . THR B 1 455 ? 2.961 -31.297 -25.406 1 83.62 455 THR B N 1
ATOM 7498 C CA . THR B 1 455 ? 3.6 -31.031 -26.688 1 83.62 455 THR B CA 1
ATOM 7499 C C . THR B 1 455 ? 4.512 -29.812 -26.609 1 83.62 455 THR B C 1
ATOM 7501 O O . THR B 1 455 ? 5.66 -29.859 -27.062 1 83.62 455 THR B O 1
ATOM 7504 N N . THR B 1 456 ? 4.016 -28.812 -26.047 1 88.62 456 THR B N 1
ATOM 7505 C CA . THR B 1 456 ? 4.785 -27.578 -25.922 1 88.62 456 THR B CA 1
ATOM 7506 C C . THR B 1 456 ? 5.969 -27.781 -24.984 1 88.62 456 THR B C 1
ATOM 7508 O O . THR B 1 456 ? 7.062 -27.266 -25.234 1 88.62 456 THR B O 1
ATOM 7511 N N . GLU B 1 457 ? 5.73 -28.453 -23.938 1 90.75 457 GLU B N 1
ATOM 7512 C CA . GLU B 1 457 ? 6.785 -28.75 -22.969 1 90.75 457 GLU B CA 1
ATOM 7513 C C . GLU B 1 457 ? 7.945 -29.5 -23.625 1 90.75 457 GLU B C 1
ATOM 7515 O O . GLU B 1 457 ? 9.109 -29.125 -23.438 1 90.75 457 GLU B O 1
ATOM 7520 N N . ARG B 1 458 ? 7.617 -30.5 -24.406 1 90.56 458 ARG B N 1
ATOM 7521 C CA . ARG B 1 458 ? 8.648 -31.281 -25.094 1 90.56 458 ARG B CA 1
ATOM 7522 C C . ARG B 1 458 ? 9.422 -30.422 -26.094 1 90.56 458 ARG B C 1
ATOM 7524 O O . ARG B 1 458 ? 10.641 -30.531 -26.188 1 90.56 458 ARG B O 1
ATOM 7531 N N . ALA B 1 459 ? 8.672 -29.625 -26.75 1 93.12 459 ALA B N 1
ATOM 7532 C CA . ALA B 1 459 ? 9.305 -28.75 -27.734 1 93.12 459 ALA B CA 1
ATOM 7533 C C . ALA B 1 459 ? 10.305 -27.812 -27.047 1 93.12 459 ALA B C 1
ATOM 7535 O O . ALA B 1 459 ? 11.406 -27.594 -27.562 1 93.12 459 ALA B O 1
ATOM 7536 N N . LEU B 1 460 ? 9.93 -27.297 -26 1 94.69 460 LEU B N 1
ATOM 7537 C CA . LEU B 1 460 ? 10.789 -26.344 -25.281 1 94.69 460 LEU B CA 1
ATOM 7538 C C . LEU B 1 460 ? 12.023 -27.047 -24.734 1 94.69 460 LEU B C 1
ATOM 7540 O O . LEU B 1 460 ? 13.133 -26.5 -24.812 1 94.69 460 LEU B O 1
ATOM 7544 N N . TYR B 1 461 ? 11.891 -28.219 -24.203 1 94.56 461 TYR B N 1
ATOM 7545 C CA . TYR B 1 461 ? 13.039 -28.938 -23.672 1 94.56 461 TYR B CA 1
ATOM 7546 C C . TYR B 1 461 ? 14 -29.328 -24.781 1 94.56 461 TYR B C 1
ATOM 7548 O O . TYR B 1 461 ? 15.219 -29.359 -24.578 1 94.56 461 TYR B O 1
ATOM 7556 N N . LYS B 1 462 ? 13.438 -29.656 -25.953 1 94 462 LYS B N 1
ATOM 7557 C CA . LYS B 1 462 ? 14.305 -29.953 -27.094 1 94 462 LYS B CA 1
ATOM 7558 C C . LYS B 1 462 ? 15.156 -28.734 -27.469 1 94 462 LYS B C 1
ATOM 7560 O O . LYS B 1 462 ? 16.344 -28.875 -27.766 1 94 462 LYS B O 1
ATOM 7565 N N . HIS B 1 463 ? 14.5 -27.672 -27.406 1 93.81 463 HIS B N 1
ATOM 7566 C CA . HIS B 1 463 ? 15.242 -26.438 -27.703 1 93.81 463 HIS B CA 1
ATOM 7567 C C . HIS B 1 463 ? 16.266 -26.156 -26.609 1 93.81 463 HIS B C 1
ATOM 7569 O O . HIS B 1 463 ? 17.359 -25.672 -26.891 1 93.81 463 HIS B O 1
ATOM 7575 N N . LEU B 1 464 ? 15.891 -26.406 -25.422 1 93.94 464 LEU B N 1
ATOM 7576 C CA . LEU B 1 464 ? 16.781 -26.188 -24.297 1 93.94 464 LEU B CA 1
ATOM 7577 C C . LEU B 1 464 ? 18.047 -27.031 -24.438 1 93.94 464 LEU B C 1
ATOM 7579 O O . LEU B 1 464 ? 19.156 -26.547 -24.203 1 93.94 464 LEU B O 1
ATOM 7583 N N . GLN B 1 465 ? 17.891 -28.219 -24.844 1 92.5 465 GLN B N 1
ATOM 7584 C CA . GLN B 1 465 ? 19.016 -29.141 -24.984 1 92.5 465 GLN B CA 1
ATOM 7585 C C . GLN B 1 465 ? 20 -28.641 -26.047 1 92.5 465 GLN B C 1
ATOM 7587 O O . GLN B 1 465 ? 21.203 -28.875 -25.922 1 92.5 465 GLN B O 1
ATOM 7592 N N . ARG B 1 466 ? 19.438 -27.953 -26.969 1 90.31 466 ARG B N 1
ATOM 7593 C CA . ARG B 1 466 ? 20.266 -27.469 -28.062 1 90.31 466 ARG B CA 1
ATOM 7594 C C . ARG B 1 466 ? 21.031 -26.203 -27.672 1 90.31 466 ARG B C 1
ATOM 7596 O O . ARG B 1 466 ? 22.141 -25.969 -28.156 1 90.31 466 ARG B O 1
ATOM 7603 N N . HIS B 1 467 ? 20.438 -25.484 -26.797 1 90.25 467 HIS B N 1
ATOM 7604 C CA . HIS B 1 467 ? 20.969 -24.141 -26.578 1 90.25 467 HIS B CA 1
ATOM 7605 C C . HIS B 1 467 ? 21.672 -24.047 -25.234 1 90.25 467 HIS B C 1
ATOM 7607 O O . HIS B 1 467 ? 22.516 -23.172 -25.031 1 90.25 467 HIS B O 1
ATOM 7613 N N . CYS B 1 468 ? 21.297 -24.812 -24.297 1 88.12 468 CYS B N 1
ATOM 7614 C CA . CYS B 1 468 ? 21.891 -24.859 -22.969 1 88.12 468 CYS B CA 1
ATOM 7615 C C . CYS B 1 468 ? 22.156 -26.281 -22.531 1 88.12 468 CYS B C 1
ATOM 7617 O O . CYS B 1 468 ? 21.234 -27.031 -22.203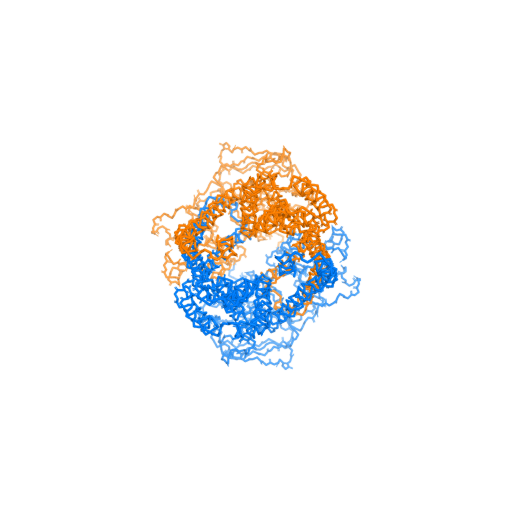 1 88.12 468 CYS B O 1
ATOM 7619 N N . ARG B 1 469 ? 23.375 -26.5 -22.406 1 80.19 469 ARG B N 1
ATOM 7620 C CA . ARG B 1 469 ? 23.656 -27.922 -22.234 1 80.19 469 ARG B CA 1
ATOM 7621 C C . ARG B 1 469 ? 23.625 -28.297 -20.766 1 80.19 469 ARG B C 1
ATOM 7623 O O . ARG B 1 469 ? 23.484 -29.484 -20.422 1 80.19 469 ARG B O 1
ATOM 7630 N N . CYS B 1 470 ? 23.906 -27.391 -19.938 1 92.06 470 CYS B N 1
ATOM 7631 C CA . CYS B 1 470 ? 23.812 -27.734 -18.516 1 92.06 470 CYS B CA 1
ATOM 7632 C C . CYS B 1 470 ? 22.609 -27.078 -17.875 1 92.06 470 CYS B C 1
ATOM 7634 O O . CYS B 1 470 ? 22.516 -25.859 -17.797 1 92.06 470 CYS B O 1
ATOM 7636 N N . TYR B 1 471 ? 21.641 -27.906 -17.5 1 95.31 471 TYR B N 1
ATOM 7637 C CA . TYR B 1 471 ? 20.453 -27.359 -16.859 1 95.31 471 TYR B CA 1
ATOM 7638 C C . TYR B 1 471 ? 19.922 -28.297 -15.781 1 95.31 471 TYR B C 1
ATOM 7640 O O . TYR B 1 471 ? 20.156 -29.5 -15.844 1 95.31 471 TYR B O 1
ATOM 7648 N N . ILE B 1 472 ? 19.406 -27.688 -14.789 1 95.94 472 ILE B N 1
ATOM 7649 C CA . ILE B 1 472 ? 18.781 -28.391 -13.68 1 95.94 472 ILE B CA 1
ATOM 7650 C C . ILE B 1 472 ? 17.297 -28.031 -13.625 1 95.94 472 ILE B C 1
ATOM 7652 O O . ILE B 1 472 ? 16.938 -26.844 -13.594 1 95.94 472 ILE B O 1
ATOM 7656 N N . SER B 1 473 ? 16.422 -29.031 -13.703 1 95.69 473 SER B N 1
ATOM 7657 C CA . SER B 1 473 ? 14.992 -28.766 -13.711 1 95.69 473 SER B CA 1
ATOM 7658 C C . SER B 1 473 ? 14.273 -29.531 -12.609 1 95.69 473 SER B C 1
ATOM 7660 O O . SER B 1 473 ? 14.727 -30.594 -12.188 1 95.69 473 SER B O 1
ATOM 7662 N N . ILE B 1 474 ? 13.32 -28.875 -12.016 1 92.5 474 ILE B N 1
ATOM 7663 C CA . ILE B 1 474 ? 12.375 -29.5 -11.109 1 92.5 474 ILE B CA 1
ATOM 7664 C C . ILE B 1 474 ? 11.055 -29.766 -11.836 1 92.5 474 ILE B C 1
ATOM 7666 O O . ILE B 1 474 ? 10.523 -28.875 -12.508 1 92.5 474 ILE B O 1
ATOM 7670 N N . ALA B 1 475 ? 10.602 -30.969 -11.844 1 86.38 475 ALA B N 1
ATOM 7671 C CA . ALA B 1 475 ? 9.312 -31.297 -12.461 1 86.38 475 ALA B CA 1
ATOM 7672 C C . ALA B 1 475 ? 8.594 -32.406 -11.672 1 86.38 475 ALA B C 1
ATOM 7674 O O . ALA B 1 475 ? 9.227 -33.156 -10.953 1 86.38 475 ALA B O 1
ATOM 7675 N N . HIS B 1 476 ? 7.375 -32.406 -11.805 1 75.75 476 HIS B N 1
ATOM 7676 C CA . HIS B 1 476 ? 6.566 -33.438 -11.188 1 75.75 476 HIS B CA 1
ATOM 7677 C C . HIS B 1 476 ? 6.398 -34.625 -12.117 1 75.75 476 HIS B C 1
ATOM 7679 O O . HIS B 1 476 ? 6.168 -35.75 -11.656 1 75.75 476 HIS B O 1
ATOM 7685 N N . ARG B 1 477 ? 6.496 -34.312 -13.336 1 76.44 477 ARG B N 1
ATOM 7686 C CA . ARG B 1 477 ? 6.355 -35.375 -14.328 1 76.44 477 ARG B CA 1
ATOM 7687 C C . ARG B 1 477 ? 7.672 -36.125 -14.531 1 76.44 477 ARG B C 1
ATOM 7689 O O . ARG B 1 477 ? 8.602 -35.594 -15.141 1 76.44 477 ARG B O 1
ATOM 7696 N N . LYS B 1 478 ? 7.688 -37.344 -14.258 1 82.88 478 LYS B N 1
ATOM 7697 C CA . LYS B 1 478 ? 8.906 -38.125 -14.289 1 82.88 478 LYS B CA 1
ATOM 7698 C C . LYS B 1 478 ? 9.375 -38.375 -15.719 1 82.88 478 LYS B C 1
ATOM 7700 O O . LYS B 1 478 ? 10.562 -38.562 -15.969 1 82.88 478 LYS B O 1
ATOM 7705 N N . GLN B 1 479 ? 8.422 -38.219 -16.672 1 82.19 479 GLN B N 1
ATOM 7706 C CA . GLN B 1 479 ? 8.742 -38.5 -18.062 1 82.19 479 GLN B CA 1
ATOM 7707 C C . GLN B 1 479 ? 9.719 -37.438 -18.609 1 82.19 479 GLN B C 1
ATOM 7709 O O . GLN B 1 479 ? 10.383 -37.688 -19.625 1 82.19 479 GLN B O 1
ATOM 7714 N N . LEU B 1 480 ? 9.867 -36.438 -17.953 1 89.5 480 LEU B N 1
ATOM 7715 C CA . LEU B 1 480 ? 10.781 -35.375 -18.391 1 89.5 480 LEU B CA 1
ATOM 7716 C C . LEU B 1 480 ? 12.234 -35.812 -18.219 1 89.5 480 LEU B C 1
ATOM 7718 O O . LEU B 1 480 ? 13.148 -35.156 -18.75 1 89.5 480 LEU B O 1
ATOM 7722 N N . ALA B 1 481 ? 12.43 -36.938 -17.547 1 93.62 481 ALA B N 1
ATOM 7723 C CA . ALA B 1 481 ? 13.773 -37.469 -17.391 1 93.62 481 ALA B CA 1
ATOM 7724 C C . ALA B 1 481 ? 14.414 -37.781 -18.734 1 93.62 481 ALA B C 1
ATOM 7726 O O . ALA B 1 481 ? 15.641 -37.812 -18.859 1 93.62 481 ALA B O 1
ATOM 7727 N N . THR B 1 482 ? 13.555 -38 -19.766 1 93.12 482 THR B N 1
ATOM 7728 C CA . THR B 1 482 ? 14.047 -38.312 -21.109 1 93.12 482 THR B CA 1
ATOM 7729 C C . THR B 1 482 ? 14.93 -37.188 -21.625 1 93.12 482 THR B C 1
ATOM 7731 O O . THR B 1 482 ? 15.797 -37.406 -22.469 1 93.12 482 THR B O 1
ATOM 7734 N N . PHE B 1 483 ? 14.766 -36.031 -21.109 1 94.75 483 PHE B N 1
ATOM 7735 C CA . PHE B 1 483 ? 15.508 -34.875 -21.594 1 94.75 483 PHE B CA 1
ATOM 7736 C C . PHE B 1 483 ? 16.703 -34.562 -20.688 1 94.75 483 PHE B C 1
ATOM 7738 O O . PHE B 1 483 ? 17.312 -33.5 -20.781 1 94.75 483 PHE B O 1
ATOM 7745 N N . HIS B 1 484 ? 16.984 -35.438 -19.797 1 96.25 484 HIS B N 1
ATOM 7746 C CA . HIS B 1 484 ? 18.062 -35.219 -18.828 1 96.25 484 HIS B CA 1
ATOM 7747 C C . HIS B 1 484 ? 19.047 -36.406 -18.828 1 96.25 484 HIS B C 1
ATOM 7749 O O . HIS B 1 484 ? 18.75 -37.469 -19.359 1 96.25 484 HIS B O 1
ATOM 7755 N N . THR B 1 485 ? 20.25 -36.156 -18.25 1 95.81 485 THR B N 1
ATOM 7756 C CA . THR B 1 485 ? 21.281 -37.188 -18.141 1 95.81 485 THR B CA 1
ATOM 7757 C C . THR B 1 485 ? 21.234 -37.844 -16.766 1 95.81 485 THR B C 1
ATOM 7759 O O . THR B 1 485 ? 21.594 -39.031 -16.625 1 95.81 485 THR B O 1
ATOM 7762 N N . HIS B 1 486 ? 20.828 -37.031 -15.805 1 96 486 HIS B N 1
ATOM 7763 C CA . HIS B 1 486 ? 20.781 -37.531 -14.438 1 96 486 HIS B CA 1
ATOM 7764 C C . HIS B 1 486 ? 19.453 -37.188 -13.766 1 96 486 HIS B C 1
ATOM 7766 O O . HIS B 1 486 ? 18.766 -36.25 -14.211 1 96 486 HIS B O 1
ATOM 7772 N N . VAL B 1 487 ? 19.109 -37.938 -12.75 1 96.06 487 VAL B N 1
ATOM 7773 C CA . VAL B 1 487 ? 17.922 -37.688 -11.93 1 96.06 487 VAL B CA 1
ATOM 7774 C C . VAL B 1 487 ? 18.312 -37.688 -10.453 1 96.06 487 VAL B C 1
ATOM 7776 O O . VAL B 1 487 ? 19.016 -38.594 -9.992 1 96.06 487 VAL B O 1
ATOM 7779 N N . LEU B 1 488 ? 17.984 -36.625 -9.805 1 95.75 488 LEU B N 1
ATOM 7780 C CA . LEU B 1 488 ? 18.141 -36.531 -8.359 1 95.75 488 LEU B CA 1
ATOM 7781 C C . LEU B 1 488 ? 16.797 -36.719 -7.664 1 95.75 488 LEU B C 1
ATOM 7783 O O . LEU B 1 488 ? 15.898 -35.875 -7.809 1 95.75 488 LEU B O 1
ATOM 7787 N N . GLU B 1 489 ? 16.641 -37.75 -6.938 1 93.19 489 GLU B N 1
ATOM 7788 C CA . GLU B 1 489 ? 15.367 -38.094 -6.301 1 93.19 489 GLU B CA 1
ATOM 7789 C C . GLU B 1 489 ? 15.453 -37.938 -4.785 1 93.19 489 GLU B C 1
ATOM 7791 O O . GLU B 1 489 ? 16.406 -38.438 -4.156 1 93.19 489 GLU B O 1
ATOM 7796 N N . ALA B 1 490 ? 14.477 -37.25 -4.266 1 90.31 490 ALA B N 1
ATOM 7797 C CA . ALA B 1 490 ? 14.398 -37.125 -2.811 1 90.31 490 ALA B CA 1
ATOM 7798 C C . ALA B 1 490 ? 13.797 -38.375 -2.186 1 90.31 490 ALA B C 1
ATOM 7800 O O . ALA B 1 490 ? 12.664 -38.781 -2.502 1 90.31 490 ALA B O 1
ATOM 7801 N N . ALA B 1 491 ? 14.531 -39.031 -1.385 1 81.12 491 ALA B N 1
ATOM 7802 C CA . ALA B 1 491 ? 14.086 -40.281 -0.737 1 81.12 491 ALA B CA 1
ATOM 7803 C C . ALA B 1 491 ? 13.352 -39.969 0.566 1 81.12 491 ALA B C 1
ATOM 7805 O O . ALA B 1 491 ? 12.812 -40.875 1.208 1 81.12 491 ALA B O 1
ATOM 7806 N N . GLY B 1 492 ? 13.258 -38.75 0.968 1 74.25 492 GLY B N 1
ATOM 7807 C CA . GLY B 1 492 ? 12.633 -38.375 2.227 1 74.25 492 GLY B CA 1
ATOM 7808 C C . GLY B 1 492 ? 13.633 -38.125 3.336 1 74.25 492 GLY B C 1
ATOM 7809 O O . GLY B 1 492 ? 14.766 -38.594 3.277 1 74.25 492 GLY B O 1
ATOM 7810 N N . ASP B 1 493 ? 13.297 -37.438 4.375 1 75.5 493 ASP B N 1
ATOM 7811 C CA . ASP B 1 493 ? 14.039 -37.188 5.605 1 75.5 493 ASP B CA 1
ATOM 7812 C C . ASP B 1 493 ? 15.391 -36.531 5.309 1 75.5 493 ASP B C 1
ATOM 7814 O O . ASP B 1 493 ? 16.406 -36.906 5.895 1 75.5 493 ASP B O 1
ATOM 7818 N N . GLY B 1 494 ? 15.508 -35.875 4.215 1 81.69 494 GLY B N 1
ATOM 7819 C CA . GLY B 1 494 ? 16.719 -35.125 3.922 1 81.69 494 GLY B CA 1
ATOM 7820 C C . GLY B 1 494 ? 17.703 -35.906 3.066 1 81.69 494 GLY B C 1
ATOM 7821 O O . GLY B 1 494 ? 18.797 -35.406 2.762 1 81.69 494 GLY B O 1
ATOM 7822 N N . THR B 1 495 ? 17.328 -37.125 2.641 1 88.5 495 THR B N 1
ATOM 7823 C CA . THR B 1 495 ? 18.234 -37.969 1.838 1 88.5 495 THR B CA 1
ATOM 7824 C C . THR B 1 495 ? 17.875 -37.875 0.359 1 88.5 495 THR B C 1
ATOM 7826 O O . THR B 1 495 ? 16.688 -37.812 0.007 1 88.5 495 THR B O 1
ATOM 7829 N N . TRP B 1 496 ? 18.984 -37.781 -0.43 1 94.12 496 TRP B N 1
ATOM 7830 C CA . TRP B 1 496 ? 18.828 -37.656 -1.877 1 94.12 496 TRP B CA 1
ATOM 7831 C C . TRP B 1 496 ? 19.656 -38.719 -2.592 1 94.12 496 TRP B C 1
ATOM 7833 O O . TRP B 1 496 ? 20.766 -39.062 -2.168 1 94.12 496 TRP B O 1
ATOM 7843 N N . VAL B 1 497 ? 19.094 -39.312 -3.637 1 93.19 497 VAL B N 1
ATOM 7844 C CA . VAL B 1 497 ? 19.781 -40.344 -4.398 1 93.19 497 VAL B CA 1
ATOM 7845 C C . VAL B 1 497 ? 19.906 -39.938 -5.859 1 93.19 497 VAL B C 1
ATOM 7847 O O . VAL B 1 497 ? 18.938 -39.438 -6.445 1 93.19 497 VAL B O 1
ATOM 7850 N N . VAL B 1 498 ? 21.062 -40.125 -6.402 1 94.25 498 VAL B N 1
ATOM 7851 C CA . VAL B 1 498 ? 21.312 -39.781 -7.793 1 94.25 498 VAL B CA 1
ATOM 7852 C C . VAL B 1 498 ? 21.188 -41 -8.672 1 94.25 498 VAL B C 1
ATOM 7854 O O . VAL B 1 498 ? 21.672 -42.094 -8.32 1 94.25 498 VAL B O 1
ATOM 7857 N N . HIS B 1 499 ? 20.422 -40.844 -9.789 1 94.38 499 HIS B N 1
ATOM 7858 C CA . HIS B 1 499 ? 20.25 -41.906 -10.781 1 94.38 499 HIS B CA 1
ATOM 7859 C C . HIS B 1 499 ? 20.688 -41.438 -12.164 1 94.38 499 HIS B C 1
ATOM 7861 O O . HIS B 1 499 ? 20.672 -40.219 -12.445 1 94.38 499 HIS B O 1
ATOM 7867 N N . GLU B 1 500 ? 21.172 -42.375 -12.984 1 94.94 500 GLU B N 1
ATOM 7868 C CA . GLU B 1 500 ? 21.234 -42.125 -14.414 1 94.94 500 GLU B CA 1
ATOM 7869 C C . GLU B 1 500 ? 19.828 -42.062 -15.031 1 94.94 500 GLU B C 1
ATOM 7871 O O . GLU B 1 500 ? 18.984 -42.906 -14.727 1 94.94 500 GLU B O 1
ATOM 7876 N N . ALA B 1 501 ? 19.625 -41.094 -15.836 1 94.75 501 ALA B N 1
ATOM 7877 C CA . ALA B 1 501 ? 18.281 -40.844 -16.359 1 94.75 501 ALA B CA 1
ATOM 7878 C C . ALA B 1 501 ? 17.75 -42.094 -17.109 1 94.75 501 ALA B C 1
ATOM 7880 O O . ALA B 1 501 ? 16.594 -42.469 -16.953 1 94.75 501 ALA B O 1
ATOM 7881 N N . ALA B 1 502 ? 18.594 -42.75 -17.875 1 92.88 502 ALA B N 1
ATOM 7882 C CA . ALA B 1 502 ? 18.188 -43.906 -18.656 1 92.88 502 ALA B CA 1
ATOM 7883 C C . ALA B 1 502 ? 17.75 -45.062 -17.734 1 92.88 502 ALA B C 1
ATOM 7885 O O . ALA B 1 502 ? 16.75 -45.719 -17.984 1 92.88 502 ALA B O 1
ATOM 7886 N N . ALA B 1 503 ? 18.516 -45.188 -16.703 1 92.75 503 ALA B N 1
ATOM 7887 C CA . ALA B 1 503 ? 18.203 -46.25 -15.742 1 92.75 503 ALA B CA 1
ATOM 7888 C C . ALA B 1 503 ? 16.922 -45.938 -14.984 1 92.75 503 ALA B C 1
ATOM 7890 O O . ALA B 1 503 ? 16.125 -46.812 -14.672 1 92.75 503 ALA B O 1
ATOM 7891 N N . TYR B 1 504 ? 16.797 -44.688 -14.742 1 91.75 504 TYR B N 1
ATOM 7892 C CA . TYR B 1 504 ? 15.602 -44.25 -14.023 1 91.75 504 TYR B CA 1
ATOM 7893 C C . TYR B 1 504 ? 14.344 -44.469 -14.852 1 91.75 504 TYR B C 1
ATOM 7895 O O . TYR B 1 504 ? 13.328 -44.938 -14.328 1 91.75 504 TYR B O 1
ATOM 7903 N N . LEU B 1 505 ? 14.367 -44.219 -16.078 1 91.25 505 LEU B N 1
ATOM 7904 C CA . LEU B 1 505 ? 13.227 -44.344 -16.984 1 91.25 505 LEU B CA 1
ATOM 7905 C C . LEU B 1 505 ? 12.867 -45.812 -17.172 1 91.25 505 LEU B C 1
ATOM 7907 O O . LEU B 1 505 ? 11.688 -46.156 -17.297 1 91.25 505 LEU B O 1
ATOM 7911 N N . ARG B 1 506 ? 13.883 -46.625 -17.203 1 88.31 506 ARG B N 1
ATOM 7912 C CA . ARG B 1 506 ? 13.648 -48.062 -17.328 1 88.31 506 ARG B CA 1
ATOM 7913 C C . ARG B 1 506 ? 12.914 -48.594 -16.094 1 88.31 506 ARG B C 1
ATOM 7915 O O . ARG B 1 506 ? 12.07 -49.469 -16.203 1 88.31 506 ARG B O 1
ATOM 7922 N N . GLY B 1 507 ? 13.273 -48 -15.039 1 81.5 507 GLY B N 1
ATOM 7923 C CA . GLY B 1 507 ? 12.617 -48.406 -13.805 1 81.5 507 GLY B CA 1
ATOM 7924 C C . GLY B 1 507 ? 11.172 -47.969 -13.719 1 81.5 507 GLY B C 1
ATOM 7925 O O . GLY B 1 507 ? 10.359 -48.594 -13.055 1 81.5 507 GLY B O 1
ATOM 7926 N N . LEU B 1 508 ? 10.898 -46.812 -14.32 1 75.25 508 LEU B N 1
ATOM 7927 C CA . LEU B 1 508 ? 9.531 -46.312 -14.328 1 75.25 508 LEU B CA 1
ATOM 7928 C C . LEU B 1 508 ? 8.633 -47.188 -15.203 1 75.25 508 LEU B C 1
ATOM 7930 O O . LEU B 1 508 ? 7.453 -47.344 -14.898 1 75.25 508 LEU B O 1
ATOM 7934 N N . GLY B 1 509 ? 9.094 -47.562 -16.406 1 59.03 509 GLY B N 1
ATOM 7935 C CA . GLY B 1 509 ? 8.344 -48.438 -17.312 1 59.03 509 GLY B CA 1
ATOM 7936 C C . GLY B 1 509 ? 8.031 -49.781 -16.719 1 59.03 509 GLY B C 1
ATOM 7937 O O . GLY B 1 509 ? 6.992 -50.375 -17 1 59.03 509 GLY B O 1
ATOM 7938 N N . SER B 1 510 ? 9.031 -50.312 -15.961 1 48.75 510 SER B N 1
ATOM 7939 C CA . SER B 1 510 ? 8.789 -51.625 -15.391 1 48.75 510 SER B CA 1
ATOM 7940 C C . SER B 1 510 ? 7.805 -51.562 -14.227 1 48.75 510 SER B C 1
ATOM 7942 O O . SER B 1 510 ? 7.184 -52.562 -13.875 1 48.75 510 SER B O 1
ATOM 7944 N N . GLY B 1 511 ? 7.723 -50.562 -13.633 1 40.5 511 GLY B N 1
ATOM 7945 C CA . GLY B 1 511 ? 6.797 -50.469 -12.516 1 40.5 511 GLY B CA 1
ATOM 7946 C C . GLY B 1 511 ? 5.422 -49.969 -12.914 1 40.5 511 GLY B C 1
ATOM 7947 O O . GLY B 1 511 ? 4.539 -49.812 -12.07 1 40.5 511 GLY B O 1
ATOM 7948 N N . GLU B 1 512 ? 5.258 -49.188 -13.953 1 37.56 512 GLU B N 1
ATOM 7949 C CA . GLU B 1 512 ? 3.867 -48.938 -14.328 1 37.56 512 GLU B CA 1
ATOM 7950 C C . GLU B 1 512 ? 3.268 -50.125 -15.047 1 37.56 512 GLU B C 1
ATOM 7952 O O . GLU B 1 512 ? 3.957 -50.812 -15.812 1 37.56 512 GLU B O 1
#

Nearest PDB structures (foldseek):
  7vr1-assembly1_A  TM=6.215E-01  e=1.126E-23  Homo sapiens
  4ayx-assembly1_A  TM=6.928E-01  e=6.252E-20  Homo sapiens
  6wbs-assembly1_A  TM=8.668E-01  e=2.027E-12  Homo sapiens
  8ej1-assembly1_A  TM=6.565E-01  e=1.344E-15  Homo sapiens
  8vvc-assembly1_A  TM=5.047E-01  e=1.815E-15  Homo sapiens

Organism: Chlorella sorokiniana (NCBI:txid3076)

Radius of gyration: 36.45 Å; Cα contacts (8 Å, |Δi|>4): 1529; chains: 2; bounding box: 70×117×77 Å

Solvent-accessible surface area (backbone atoms only — not comparable to full-atom values): 52242 Å² total; per-residue (Å²): 90,67,62,31,58,73,67,68,37,65,71,56,34,58,54,41,49,52,53,49,52,56,49,47,68,53,45,27,56,50,53,17,49,50,52,34,50,52,50,46,50,30,51,52,49,35,52,51,52,39,50,50,47,47,51,43,37,39,38,78,45,18,50,39,53,45,67,71,35,84,87,34,76,76,59,62,43,47,46,53,52,54,41,40,47,52,37,33,47,47,48,46,52,50,54,51,50,50,52,51,25,50,50,50,33,62,66,31,47,59,57,24,42,75,73,37,49,71,59,47,56,46,47,53,54,50,32,53,50,48,39,49,51,41,46,70,70,44,40,63,60,50,29,52,40,49,44,49,36,53,50,35,49,49,50,41,42,48,55,44,46,51,45,62,76,35,21,64,41,37,54,47,50,62,27,38,64,57,53,43,49,51,51,49,51,37,46,52,54,31,52,53,45,45,52,54,41,47,53,52,49,24,54,49,41,30,49,46,38,45,60,60,56,68,54,70,56,46,50,60,65,69,45,42,62,45,39,76,70,63,76,49,55,74,64,54,52,55,49,41,40,48,30,48,51,52,35,48,56,35,55,37,41,62,52,73,38,41,67,60,51,31,52,41,51,46,41,47,52,52,51,50,52,51,52,48,52,33,55,56,58,56,66,55,74,95,71,33,43,42,77,43,74,31,89,72,49,22,41,32,37,43,49,26,26,33,32,42,90,80,61,79,43,66,40,30,61,56,43,64,47,73,38,53,65,61,36,23,35,30,38,38,57,60,62,79,59,34,70,68,56,52,50,33,34,70,73,66,76,45,41,39,39,38,37,34,37,26,33,47,87,50,57,39,55,38,47,60,69,59,71,64,66,87,45,28,46,42,45,53,40,29,52,66,49,79,65,77,69,69,69,62,53,57,53,39,29,46,67,46,72,39,68,59,52,43,74,72,59,68,36,52,76,28,66,56,65,50,72,75,72,38,41,69,31,52,39,29,30,42,50,48,31,19,50,67,67,66,51,39,52,30,37,38,29,40,37,39,52,71,58,38,31,66,69,59,39,52,52,44,50,55,51,39,57,74,62,32,42,17,34,39,34,36,49,69,59,71,75,58,33,79,79,28,54,25,30,39,35,50,74,55,97,28,40,72,46,80,39,50,16,70,61,49,50,53,53,50,60,70,68,99,90,67,62,31,58,73,67,68,37,66,69,56,34,57,53,39,50,55,53,48,53,55,48,47,68,54,45,27,55,50,53,18,49,51,53,34,51,52,50,49,50,31,51,53,48,34,51,51,53,37,50,50,48,48,50,42,38,38,39,78,45,19,52,38,53,44,68,70,35,83,87,35,76,75,60,62,43,49,45,53,53,54,40,40,47,52,37,33,48,47,49,46,53,50,52,51,50,51,51,52,26,51,50,49,33,61,66,30,45,59,57,24,44,75,75,37,49,70,60,47,56,47,47,51,52,50,32,53,50,49,38,48,50,40,47,71,69,43,39,64,60,51,29,51,39,49,45,49,36,53,50,33,49,49,52,40,42,49,55,42,46,51,45,64,77,37,21,65,43,36,54,48,50,62,27,39,66,57,54,43,49,51,50,48,49,39,46,51,53,31,51,53,45,44,51,54,42,47,53,53,51,25,55,50,41,29,48,47,38,46,60,61,57,67,53,70,54,47,51,60,64,68,45,41,63,44,40,76,72,62,76,50,56,73,63,52,54,55,49,38,40,50,30,48,51,51,34,48,54,34,53,37,41,62,52,73,39,42,68,59,51,31,50,40,50,45,41,47,51,52,52,49,51,51,51,49,53,32,56,56,59,57,66,56,75,94,72,33,42,42,75,45,73,32,91,74,49,22,41,35,35,43,48,27,25,34,31,41,91,82,61,79,44,65,40,30,62,56,42,65,48,76,38,52,66,61,35,24,36,33,40,37,57,60,61,77,59,35,70,68,56,53,49,35,33,71,72,65,77,43,41,40,40,39,38,35,38,27,32,46,87,50,57,40,54,37,47,60,68,58,72,64,66,88,45,27,46,43,44,52,41,28,53,65,49,79,66,77,70,69,69,61,54,57,53,39,30,44,67,46,72,39,69,60,52,43,75,71,58,66,37,54,75,27,67,57,63,51,71,75,73,39,42,70,31,51,39,30,28,42,49,49,31,19,49,65,68,65,50,38,52,30,37,37,29,41,35,38,53,71,58,37,32,67,68,57,38,51,52,44,51,56,49,39,57,72,61,32,41,18,34,40,35,37,49,72,59,70,74,61,33,80,79,29,55,25,30,39,35,50,74,53,96,28,39,72,47,81,40,50,16,71,61,48,51,54,52,50,61,69,68,98